Protein AF-A0A2K8NTU1-F1 (afdb_monomer_lite)

Radius of gyration: 35.93 Å; chains: 1; bounding box: 94×80×98 Å

Foldseek 3Di:
DLVVLLLLLVLVVVVVCVVPPDPPDDDDDDDDDDDDDVLAFDFDPLLLLLLVQLVVLLQCCCQVVLDASVVSVVVQQCAQSQVVSCLFVVGGDDQSHDPRHSRGGSNNSNVRFFPPVVVVVVVPDFPNGRNNRDPLDLQPQVLVVVVVLVDDPVSSRSVSSSLVLLLVDDPVVVLVSQQSLLVLLVVLVVVCVVVVVVLVVVLVVQCQQQPPDDPNVVLVLVLLCLLQCLSQFQFPALLLLLLLLLLLLLLLVQLVQDVPQDHFDQDSDNQCSLVSLLVSLQSSLVSVVDDPDPPDDSVVSPPSVCSSNSSSVSSNSSSQQSLQLLVLLLLQQLPDDDDALQALRHDPDGLLRVLLVSRVVPPPPDDGHGPNNSCCLLDNPFSTWHFVLQVLQLVCSQQQCLVPPVCLLSSSVLSSCCSNFAHNDDDPPPVPDLDDRGFTSVLSSNLSNVLNVQLVVQCVDPPQHSVNSNVVSVLCSSLSRQLVRQLSVCQSSQAASQVSNLSSLVVSLVSLVVCLVVQDPDPVCVVVSLLSVLCSVCVVLLSCLCVVQFQCQQCLNVDRGNNSCQAANQRLPRPSSLVCLVVSLVSVCVSSPPPPCSNVVSVVVSVVSVVVNVVQCQQPPPDRNHPSCQQQDQQCSNDVDPPRDPQFLVLSSRGGNNRVSNLLCVLLVRDHSDRSNPLLNSQRIARSSLVSVLVVCQSWPAQDDPPPPPPDPPDDDPVPRTGGLVSVCSVSSSCNSVQQAWDPDADPVRGTDGHPPGNCNSVCCPRNNVDPPRPDRNSVSVSSSSSVVSCSSSDCVVVVVVVSCVQSSPNPQKDKDKADFDADPVPRSATFWTKIKIKGFDQPPDDVPDDPPDGTWIKIKMWIWGDPDSNDRIYGPDIDMDTPDD

InterPro domains:
  IPR030893 MOLPALP family lipoprotein [TIGR04547] (1-881)
  IPR054816 Mollicutes-type lipoprotein signal peptide region [NF038029] (1-24)

Structure (mmCIF, N/CA/C/O backbone):
data_AF-A0A2K8NTU1-F1
#
_entry.id   AF-A0A2K8NTU1-F1
#
loop_
_atom_site.group_PDB
_atom_site.id
_atom_site.type_symbol
_atom_site.label_atom_id
_atom_site.label_alt_id
_atom_site.label_comp_id
_atom_site.label_asym_id
_atom_site.label_entity_id
_atom_site.label_seq_id
_atom_site.pdbx_PDB_ins_code
_atom_site.Cartn_x
_atom_site.Cartn_y
_atom_site.Cartn_z
_atom_site.occupancy
_atom_site.B_iso_or_equiv
_atom_site.auth_seq_id
_atom_site.auth_comp_id
_atom_site.auth_asym_id
_atom_site.auth_atom_id
_atom_site.pdbx_PDB_model_num
ATOM 1 N N . MET A 1 1 ? -1.878 6.677 20.112 1.00 32.09 1 MET A N 1
ATOM 2 C CA . MET A 1 1 ? -3.105 6.152 19.471 1.00 32.09 1 MET A CA 1
ATOM 3 C C . MET A 1 1 ? -3.594 4.862 20.111 1.00 32.09 1 MET A C 1
ATOM 5 O O . MET A 1 1 ? -4.577 4.973 20.811 1.00 32.09 1 MET A O 1
ATOM 9 N N . ARG A 1 2 ? -2.925 3.697 20.006 1.00 29.95 2 ARG A N 1
ATOM 10 C CA . ARG A 1 2 ? -3.399 2.430 20.633 1.00 29.95 2 ARG A CA 1
ATOM 11 C C . ARG A 1 2 ? -3.836 2.560 22.103 1.00 29.95 2 ARG A C 1
ATOM 13 O O . ARG A 1 2 ? -4.917 2.120 22.441 1.00 29.95 2 ARG A O 1
ATOM 20 N N . LYS A 1 3 ? -3.044 3.249 22.935 1.00 34.12 3 LYS A N 1
ATOM 21 C CA . LYS A 1 3 ? -3.353 3.490 24.360 1.00 34.12 3 LYS A CA 1
ATOM 22 C C . LYS A 1 3 ? -4.474 4.513 24.617 1.00 34.12 3 LYS A C 1
ATOM 24 O O . LYS A 1 3 ? -5.081 4.502 25.674 1.00 34.12 3 LYS A O 1
ATOM 29 N N . ILE A 1 4 ? -4.722 5.406 23.655 1.00 34.56 4 ILE A N 1
ATOM 30 C CA . ILE A 1 4 ? -5.806 6.405 23.692 1.00 34.56 4 ILE A CA 1
ATOM 31 C C . ILE A 1 4 ? -7.105 5.732 23.254 1.00 34.56 4 ILE A C 1
ATOM 33 O O . ILE A 1 4 ? -8.123 5.870 23.907 1.00 34.56 4 ILE A O 1
ATOM 37 N N . LEU A 1 5 ? -7.029 4.940 22.184 1.00 35.78 5 LEU A N 1
ATOM 38 C CA . LEU A 1 5 ? -8.111 4.122 21.658 1.00 35.78 5 LEU A CA 1
ATOM 39 C C . LEU A 1 5 ? -8.555 3.057 22.664 1.00 35.78 5 LEU A C 1
ATOM 41 O O . LEU A 1 5 ? -9.747 2.862 22.813 1.00 35.78 5 LEU A O 1
ATOM 45 N N . SER A 1 6 ? -7.639 2.442 23.418 1.00 34.84 6 SER A N 1
ATOM 46 C CA . SER A 1 6 ? -7.995 1.532 24.516 1.00 34.84 6 SER A CA 1
ATOM 47 C C . SER A 1 6 ? -8.642 2.231 25.701 1.00 34.84 6 SER A C 1
ATOM 49 O O . SER A 1 6 ? -9.519 1.659 26.337 1.00 34.84 6 SER A O 1
ATOM 51 N N . LEU A 1 7 ? -8.247 3.476 25.976 1.00 33.59 7 LEU A N 1
ATOM 52 C CA . LEU A 1 7 ? -8.907 4.288 26.990 1.00 33.59 7 LEU A CA 1
ATOM 53 C C . LEU A 1 7 ? -10.333 4.650 26.552 1.00 33.59 7 LEU A C 1
ATOM 55 O O . LEU A 1 7 ? -11.268 4.480 27.322 1.00 33.59 7 LEU A O 1
ATOM 59 N N . LEU A 1 8 ? -10.499 5.067 25.293 1.00 35.09 8 LEU A N 1
ATOM 60 C CA . LEU A 1 8 ? -11.793 5.326 24.656 1.00 35.09 8 LEU A CA 1
ATOM 61 C C . LEU A 1 8 ? -12.675 4.069 24.672 1.00 35.09 8 LEU A C 1
ATOM 63 O O . LEU A 1 8 ? -13.803 4.140 25.147 1.00 35.09 8 LEU A O 1
ATOM 67 N N . GLY A 1 9 ? -12.121 2.917 24.282 1.00 32.19 9 GLY A N 1
ATOM 68 C CA . GLY A 1 9 ? -12.727 1.583 24.366 1.00 32.19 9 GLY A CA 1
ATOM 69 C C . GLY A 1 9 ? -13.291 1.242 25.742 1.00 32.19 9 GLY A C 1
ATOM 70 O O . GLY A 1 9 ? -14.459 0.883 25.882 1.00 32.19 9 GLY A O 1
ATOM 71 N N . ALA A 1 10 ? -12.472 1.421 26.779 1.00 33.31 10 ALA A N 1
ATOM 72 C CA . ALA A 1 10 ? -12.866 1.172 28.162 1.00 33.31 10 ALA A CA 1
ATOM 73 C C . ALA A 1 10 ? -14.009 2.097 28.633 1.00 33.31 10 ALA A C 1
ATOM 75 O O . ALA A 1 10 ? -14.897 1.656 29.361 1.00 33.31 10 ALA A O 1
ATOM 76 N N . ILE A 1 11 ? -14.036 3.355 28.178 1.00 34.34 11 ILE A N 1
ATOM 77 C CA . ILE A 1 11 ? -15.075 4.338 28.540 1.00 34.34 11 ILE A CA 1
ATOM 78 C C . ILE A 1 11 ? -16.443 3.977 27.948 1.00 34.34 11 ILE A C 1
ATOM 80 O O . ILE A 1 11 ? -17.460 4.199 28.604 1.00 34.34 11 ILE A O 1
ATOM 84 N N . SER A 1 12 ? -16.513 3.399 26.742 1.00 33.50 12 SER A N 1
ATOM 85 C CA . SER A 1 12 ? -17.820 2.989 26.191 1.00 33.50 12 SER A CA 1
ATOM 86 C C . SER A 1 12 ? -18.245 1.568 26.561 1.00 33.50 12 SER A C 1
ATOM 88 O O . SER A 1 12 ? -19.438 1.273 26.590 1.00 33.50 12 SER A O 1
ATOM 90 N N . LEU A 1 13 ? -17.321 0.695 26.964 1.00 33.97 13 LEU A N 1
ATOM 91 C CA . LEU A 1 13 ? -17.703 -0.510 27.711 1.00 33.97 13 LEU A CA 1
ATOM 92 C C . LEU A 1 13 ? -18.447 -0.129 28.995 1.00 33.97 13 LEU A C 1
ATOM 94 O O . LEU A 1 13 ? -19.551 -0.616 29.231 1.00 33.97 13 LEU A O 1
ATOM 98 N N . ALA A 1 14 ? -17.912 0.838 29.746 1.00 30.52 14 ALA A N 1
ATOM 99 C CA . ALA A 1 14 ? -18.571 1.385 30.927 1.00 30.52 14 ALA A CA 1
ATOM 100 C C . ALA A 1 14 ? -19.940 2.021 30.606 1.00 30.52 14 ALA A C 1
ATOM 102 O O . ALA A 1 14 ? -20.895 1.870 31.372 1.00 30.52 14 ALA A O 1
ATOM 103 N N . SER A 1 15 ? -20.069 2.675 29.447 1.00 27.08 15 SER A N 1
ATOM 104 C CA . SER A 1 15 ? -21.318 3.297 28.994 1.00 27.08 15 SER A CA 1
ATOM 105 C C . SER A 1 15 ? -22.414 2.276 28.672 1.00 27.08 15 SER A C 1
ATOM 107 O O . SER A 1 15 ? -23.545 2.425 29.139 1.00 27.08 15 SER A O 1
ATOM 109 N N . SER A 1 16 ? -22.079 1.195 27.965 1.00 27.84 16 SER A N 1
ATOM 110 C CA . SER A 1 16 ? -23.018 0.116 27.623 1.00 27.84 16 SER A CA 1
ATOM 111 C C . SER A 1 16 ? -23.454 -0.712 28.841 1.00 27.84 16 SER A C 1
ATOM 113 O O . SER A 1 16 ? -24.605 -1.145 28.915 1.00 27.84 16 SER A O 1
ATOM 115 N N . SER A 1 17 ? -22.596 -0.839 29.860 1.00 29.58 17 SER A N 1
ATOM 116 C CA . SER A 1 17 ? -22.940 -1.516 31.118 1.00 29.58 17 SER A CA 1
ATOM 117 C C . SER A 1 17 ? -23.912 -0.742 32.024 1.00 29.58 17 SER A C 1
ATOM 119 O O . SER A 1 17 ? -24.490 -1.330 32.936 1.00 29.58 17 SER A O 1
ATOM 121 N N . THR A 1 18 ? -24.181 0.546 31.763 1.00 29.28 18 THR A N 1
ATOM 122 C CA . THR A 1 18 ? -25.162 1.318 32.560 1.00 29.28 18 THR A CA 1
ATOM 123 C C . THR A 1 18 ? -26.628 1.067 32.193 1.00 29.28 18 THR A C 1
ATOM 125 O O . THR A 1 18 ? -27.511 1.442 32.961 1.00 29.28 18 THR A O 1
ATOM 128 N N . ALA A 1 19 ? -26.913 0.343 31.104 1.00 28.61 19 ALA A N 1
ATOM 129 C CA . ALA A 1 19 ? -28.273 -0.108 30.791 1.00 28.61 19 ALA A CA 1
ATOM 130 C C . ALA A 1 19 ? -28.704 -1.371 31.574 1.00 28.61 19 ALA A C 1
ATOM 132 O O . ALA A 1 19 ? -29.871 -1.750 31.512 1.00 28.61 19 ALA A O 1
ATOM 133 N N . LEU A 1 20 ? -27.803 -2.011 32.336 1.00 27.64 20 LEU A N 1
ATOM 134 C CA . LEU A 1 20 ? -28.069 -3.280 33.037 1.00 27.64 20 LEU A CA 1
ATOM 135 C C . LEU A 1 20 ? -27.794 -3.258 34.552 1.00 27.64 20 LEU A C 1
ATOM 137 O O . LEU A 1 20 ? -27.739 -4.308 35.185 1.00 27.64 20 LEU A O 1
ATOM 141 N N . VAL A 1 21 ? -27.713 -2.075 35.174 1.00 26.28 21 VAL A N 1
ATOM 142 C CA . VAL A 1 21 ? -27.653 -1.943 36.645 1.00 26.28 21 VAL A CA 1
ATOM 143 C C . VAL A 1 21 ? -28.872 -1.185 37.178 1.00 26.28 21 VAL A C 1
ATOM 145 O O . VAL A 1 21 ? -28.759 -0.160 37.838 1.00 26.28 21 VAL A O 1
ATOM 148 N N . VAL A 1 22 ? -30.073 -1.710 36.914 1.00 27.83 22 VAL A N 1
ATOM 149 C CA . VAL A 1 22 ? -31.281 -1.401 37.704 1.00 27.83 22 VAL A CA 1
ATOM 150 C C . VAL A 1 22 ? -32.077 -2.690 37.939 1.00 27.83 22 VAL A C 1
ATOM 152 O O . VAL A 1 22 ? -33.189 -2.844 37.456 1.00 27.83 22 VAL A O 1
ATOM 155 N N . ALA A 1 23 ? -31.502 -3.645 38.675 1.00 24.56 23 ALA A N 1
ATOM 156 C CA . ALA A 1 23 ? -32.254 -4.774 39.243 1.00 24.56 23 ALA A CA 1
ATOM 157 C C . ALA A 1 23 ? -31.541 -5.429 40.445 1.00 24.56 23 ALA A C 1
ATOM 159 O O . ALA A 1 23 ? -31.508 -6.644 40.571 1.00 24.56 23 ALA A O 1
ATOM 160 N N . CYS A 1 24 ? -30.987 -4.638 41.368 1.00 26.30 24 CYS A N 1
ATOM 161 C CA . CYS A 1 24 ? -30.606 -5.129 42.702 1.00 26.30 24 CYS A CA 1
ATOM 162 C C . CYS A 1 24 ? -31.410 -4.387 43.776 1.00 26.30 24 CYS A C 1
ATOM 164 O O . CYS A 1 24 ? -30.871 -3.680 44.627 1.00 26.30 24 CYS A O 1
ATOM 166 N N . GLY A 1 25 ? -32.736 -4.520 43.717 1.00 26.02 25 GLY A N 1
ATOM 167 C CA . GLY A 1 25 ? -33.618 -4.156 44.821 1.00 26.02 25 GLY A CA 1
ATOM 168 C C . GLY A 1 25 ? -33.659 -5.297 45.833 1.00 26.02 25 GLY A C 1
ATOM 169 O O . GLY A 1 25 ? -34.132 -6.382 45.511 1.00 26.02 25 GLY A O 1
ATOM 170 N N . LYS A 1 26 ? -33.161 -5.064 47.054 1.00 29.47 26 LYS A N 1
ATOM 171 C CA . LYS A 1 26 ? -33.271 -6.019 48.170 1.00 29.47 26 LYS A CA 1
ATOM 172 C C . LYS A 1 26 ? -34.734 -6.474 48.337 1.00 29.47 26 LYS A C 1
ATOM 174 O O . LYS A 1 26 ? -35.605 -5.600 48.413 1.00 29.47 26 LYS A O 1
ATOM 179 N N . PRO A 1 27 ? -35.020 -7.783 48.457 1.00 29.55 27 PRO A N 1
ATOM 180 C CA . PRO A 1 27 ? -36.374 -8.236 48.722 1.00 29.55 27 PRO A CA 1
ATOM 181 C C . PRO A 1 27 ? -36.805 -7.746 50.107 1.00 29.55 27 PRO A C 1
ATOM 183 O O . PRO A 1 27 ? -36.098 -7.922 51.100 1.00 29.55 27 PRO A O 1
ATOM 186 N N . LYS A 1 28 ? -37.967 -7.091 50.166 1.00 30.64 28 LYS A N 1
ATOM 187 C CA . LYS A 1 28 ? -38.641 -6.777 51.425 1.00 30.64 28 LYS A CA 1
ATOM 188 C C . LYS A 1 28 ? -39.178 -8.076 52.020 1.00 30.64 28 LYS A C 1
ATOM 190 O O . LYS A 1 28 ? -40.143 -8.634 51.509 1.00 30.64 28 LYS A O 1
ATOM 195 N N . GLU A 1 29 ? -38.590 -8.514 53.126 1.00 38.84 29 GLU A N 1
ATOM 196 C CA . GLU A 1 29 ? -39.240 -9.452 54.035 1.00 38.84 29 GLU A CA 1
ATOM 197 C C . GLU A 1 29 ? -40.454 -8.780 54.676 1.00 38.84 29 GLU A C 1
ATOM 199 O O . GLU A 1 29 ? -40.296 -7.835 55.442 1.00 38.84 29 GLU A O 1
ATOM 204 N N . THR A 1 30 ? -41.652 -9.301 54.417 1.00 33.88 30 THR A N 1
ATOM 205 C CA . THR A 1 30 ? -42.750 -9.300 55.393 1.00 33.88 30 THR A CA 1
ATOM 206 C C . THR A 1 30 ? -43.807 -10.316 54.973 1.00 33.88 30 THR A C 1
ATOM 208 O O . THR A 1 30 ? -44.657 -10.001 54.147 1.00 33.88 30 THR A O 1
ATOM 211 N N . THR A 1 31 ? -43.772 -11.523 55.537 1.00 31.95 31 THR A N 1
ATOM 212 C CA . THR A 1 31 ? -44.853 -12.182 56.309 1.00 31.95 31 THR A CA 1
ATOM 213 C C . THR A 1 31 ? -44.532 -13.676 56.451 1.00 31.95 31 THR A C 1
ATOM 215 O O . THR A 1 31 ? -44.013 -14.272 55.511 1.00 31.95 31 THR A O 1
ATOM 218 N N . PRO A 1 32 ? -44.805 -14.312 57.605 1.00 40.69 32 PRO A N 1
ATOM 219 C CA . PRO A 1 32 ? -44.646 -15.753 57.730 1.00 40.69 32 PRO A CA 1
ATOM 220 C C . PRO A 1 32 ? -45.843 -16.449 57.073 1.00 40.69 32 PRO A C 1
ATOM 222 O O . PRO A 1 32 ? -46.975 -16.291 57.534 1.00 40.69 32 PRO A O 1
ATOM 225 N N . MET A 1 33 ? -45.593 -17.210 56.005 1.00 32.34 33 MET A N 1
ATOM 226 C CA . MET A 1 33 ? -46.588 -18.084 55.378 1.00 32.34 33 MET A CA 1
ATOM 227 C C . MET A 1 33 ? -46.541 -19.504 55.977 1.00 32.34 33 MET A C 1
ATOM 229 O O . MET A 1 33 ? -45.454 -20.015 56.262 1.00 32.34 33 MET A O 1
ATOM 233 N N . PRO A 1 34 ? -47.701 -20.148 56.196 1.00 39.59 34 PRO A N 1
ATOM 234 C CA . PRO A 1 34 ? -47.799 -21.515 56.699 1.00 39.59 34 PRO A CA 1
ATOM 235 C C . PRO A 1 34 ? -47.672 -22.569 55.574 1.00 39.59 34 PRO A C 1
ATOM 237 O O . PRO A 1 34 ? -48.168 -22.362 54.478 1.00 39.59 34 PRO A O 1
ATOM 240 N N . SER A 1 35 ? -47.027 -23.700 55.897 1.00 42.78 35 SER A N 1
ATOM 241 C CA . SER A 1 35 ? -47.026 -25.038 55.249 1.00 42.78 35 SER A CA 1
ATOM 242 C C . SER A 1 35 ? -47.141 -25.163 53.709 1.00 42.78 35 SER A C 1
ATOM 244 O O . SER A 1 35 ? -48.243 -25.066 53.180 1.00 42.78 35 SER A O 1
ATOM 246 N N . LYS A 1 36 ? -46.014 -25.532 53.057 1.00 48.03 36 LYS A N 1
ATOM 247 C CA . LYS A 1 36 ? -45.827 -26.071 51.678 1.00 48.03 36 LYS A CA 1
ATOM 248 C C . LYS A 1 36 ? -46.846 -25.562 50.631 1.00 48.03 36 LYS A C 1
ATOM 250 O O . LYS A 1 36 ? -47.794 -26.263 50.283 1.00 48.03 36 LYS A O 1
ATOM 255 N N . ASP A 1 37 ? -46.599 -24.367 50.091 1.00 49.38 37 ASP A N 1
ATOM 256 C CA . ASP A 1 37 ? -47.309 -23.831 48.922 1.00 49.38 37 ASP A CA 1
ATOM 257 C C . ASP A 1 37 ? -46.609 -24.309 47.635 1.00 49.38 37 ASP A C 1
ATOM 259 O O . ASP A 1 37 ? -45.536 -23.828 47.272 1.00 49.38 37 ASP A O 1
ATOM 263 N N . TRP A 1 38 ? -47.211 -25.272 46.934 1.00 49.12 38 TRP A N 1
ATOM 264 C CA . TRP A 1 38 ? -46.707 -25.819 45.661 1.00 49.12 38 TRP A CA 1
ATOM 265 C C . TRP A 1 38 ? -46.646 -24.779 44.525 1.00 49.12 38 TRP A C 1
ATOM 267 O O . TRP A 1 38 ? -46.008 -25.016 43.508 1.00 49.12 38 TRP A O 1
ATOM 277 N N . ALA A 1 39 ? -47.264 -23.608 44.710 1.00 46.56 39 ALA A N 1
ATOM 278 C CA . ALA A 1 39 ? -47.237 -22.483 43.774 1.00 46.56 39 ALA A CA 1
ATOM 279 C C . ALA A 1 39 ? -45.883 -21.737 43.711 1.00 46.56 39 ALA A C 1
ATOM 281 O O . ALA A 1 39 ? -45.738 -20.797 42.931 1.00 46.56 39 ALA A O 1
ATOM 282 N N . LEU A 1 40 ? -44.904 -22.121 44.539 1.00 54.16 40 LEU A N 1
ATOM 283 C CA . LEU A 1 40 ? -43.583 -21.485 44.626 1.00 54.16 40 LEU A CA 1
ATOM 284 C C . LEU A 1 40 ? -42.449 -22.329 44.015 1.00 54.16 40 LEU A C 1
ATOM 286 O O . LEU A 1 40 ? -41.287 -21.955 44.159 1.00 54.16 40 LEU A O 1
ATOM 290 N N . ILE A 1 41 ? -42.754 -23.461 43.366 1.00 65.12 41 ILE A N 1
ATOM 291 C CA . ILE A 1 41 ? -41.740 -24.413 42.891 1.00 65.12 41 ILE A CA 1
ATOM 292 C C . ILE A 1 41 ? -41.874 -24.670 41.383 1.00 65.12 41 ILE A C 1
ATOM 294 O O . ILE A 1 41 ? -42.966 -24.931 40.888 1.00 65.12 41 ILE A O 1
ATOM 298 N N . ASN A 1 42 ? -40.750 -24.632 40.659 1.00 71.19 42 ASN A N 1
ATOM 299 C CA . ASN A 1 42 ? -40.674 -24.940 39.226 1.00 71.19 42 ASN A CA 1
ATOM 300 C C . ASN A 1 42 ? -40.800 -26.458 39.010 1.00 71.19 42 ASN A C 1
ATOM 302 O O . ASN A 1 42 ? -39.870 -27.211 39.333 1.00 71.19 42 ASN A O 1
ATOM 306 N N . ASN A 1 43 ? -41.950 -26.921 38.513 1.00 77.50 43 ASN A N 1
ATOM 307 C CA . ASN A 1 43 ? -42.229 -28.354 38.365 1.00 77.50 43 ASN A CA 1
ATOM 308 C C . ASN A 1 43 ? -43.095 -28.724 37.143 1.00 77.50 43 ASN A C 1
ATOM 310 O O . ASN A 1 43 ? -43.598 -29.842 37.059 1.00 77.50 43 ASN A O 1
ATOM 314 N N . SER A 1 44 ? -43.275 -27.808 36.194 1.00 86.12 44 SER A N 1
ATOM 315 C CA . SER A 1 44 ? -43.901 -28.100 34.908 1.00 86.12 44 SER A CA 1
ATOM 316 C C . SER A 1 44 ? -42.948 -28.886 34.017 1.00 86.12 44 SER A C 1
ATOM 318 O O . SER A 1 44 ? -41.855 -28.424 33.671 1.00 86.12 44 SER A O 1
ATOM 320 N N . GLN A 1 45 ? -43.396 -30.068 33.598 1.00 85.38 45 GLN A N 1
ATOM 321 C CA . GLN A 1 45 ? -42.676 -30.879 32.626 1.00 85.38 45 GLN A CA 1
ATOM 322 C C . GLN A 1 45 ? -42.543 -30.144 31.284 1.00 85.38 45 GLN A C 1
ATOM 324 O O . GLN A 1 45 ? -41.474 -30.183 30.683 1.00 85.38 45 GLN A O 1
ATOM 329 N N . ALA A 1 46 ? -43.576 -29.400 30.867 1.00 86.69 46 ALA A N 1
ATOM 330 C CA . ALA A 1 46 ? -43.560 -28.666 29.606 1.00 86.69 46 ALA A CA 1
ATOM 331 C C . ALA A 1 46 ? -42.522 -27.532 29.599 1.00 86.69 46 ALA A C 1
ATOM 333 O O . ALA A 1 46 ? -41.719 -27.377 28.676 1.00 86.69 46 ALA A O 1
ATOM 334 N N . ASN A 1 47 ? -42.478 -26.749 30.680 1.00 88.88 47 ASN A N 1
ATOM 335 C CA . ASN A 1 47 ? -41.491 -25.680 30.826 1.00 88.88 47 ASN A CA 1
ATOM 336 C C . ASN A 1 47 ? -40.063 -26.236 30.956 1.00 88.88 47 ASN A C 1
ATOM 338 O O . ASN A 1 47 ? -39.128 -25.675 30.379 1.00 88.88 47 ASN A O 1
ATOM 342 N N . MET A 1 48 ? -39.898 -27.368 31.648 1.00 88.38 48 MET A N 1
ATOM 343 C CA . MET A 1 48 ? -38.623 -28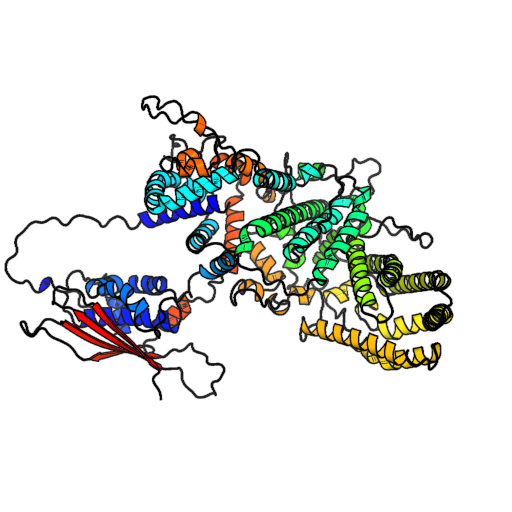.076 31.769 1.00 88.38 48 MET A CA 1
ATOM 344 C C . MET A 1 48 ? -38.113 -28.573 30.409 1.00 88.38 48 MET A C 1
ATOM 346 O O . MET A 1 48 ? -36.986 -28.241 30.033 1.00 88.38 48 MET A O 1
ATOM 350 N N . HIS A 1 49 ? -38.937 -29.312 29.658 1.00 90.94 49 HIS A N 1
ATOM 351 C CA . HIS A 1 49 ? -38.640 -29.779 28.301 1.00 90.94 49 HIS A CA 1
ATOM 352 C C . HIS A 1 49 ? -38.305 -28.612 27.363 1.00 90.94 49 HIS A C 1
ATOM 354 O O . HIS A 1 49 ? -37.339 -28.688 26.595 1.00 90.94 49 HIS A O 1
ATOM 360 N N . GLY A 1 50 ? -39.056 -27.509 27.455 1.00 87.25 50 GLY A N 1
ATOM 361 C CA . GLY A 1 50 ? -38.776 -26.263 26.746 1.00 87.25 50 GLY A CA 1
ATOM 362 C C . GLY A 1 50 ? -37.379 -25.722 27.056 1.00 87.25 50 GLY A C 1
ATOM 363 O O . GLY A 1 50 ? -36.568 -25.554 26.142 1.00 87.25 50 GLY A O 1
ATOM 364 N N . GLY A 1 51 ? -37.068 -25.506 28.336 1.00 87.94 51 GLY A N 1
ATOM 365 C CA . GLY A 1 51 ? -35.778 -24.973 28.779 1.00 87.94 51 GLY A CA 1
ATOM 366 C C . GLY A 1 51 ? -34.589 -25.823 28.317 1.00 87.94 51 GLY A C 1
ATOM 367 O O . GLY A 1 51 ? -33.675 -25.307 27.669 1.00 87.94 51 GLY A O 1
ATOM 368 N N . ILE A 1 52 ? -34.617 -27.139 28.559 1.00 89.38 52 ILE A N 1
ATOM 369 C CA . ILE A 1 52 ? -33.491 -28.013 28.189 1.00 89.38 52 ILE A CA 1
ATOM 370 C C . ILE A 1 52 ? -33.336 -28.173 26.676 1.00 89.38 52 ILE A C 1
ATOM 372 O O . ILE A 1 52 ? -32.210 -28.187 26.181 1.00 89.38 52 ILE A O 1
ATOM 376 N N . SER A 1 53 ? -34.433 -28.233 25.912 1.00 88.62 53 SER A N 1
ATOM 377 C CA . SER A 1 53 ? -34.365 -28.320 24.445 1.00 88.62 53 SER A CA 1
ATOM 378 C C . SER A 1 53 ? -33.688 -27.095 23.841 1.00 88.62 53 SER A C 1
ATOM 380 O O . SER A 1 53 ? -32.930 -27.204 22.875 1.00 88.62 53 SER A O 1
ATOM 382 N N . HIS A 1 54 ? -33.930 -25.921 24.423 1.00 86.56 54 HIS A N 1
ATOM 383 C CA . HIS A 1 54 ? -33.305 -24.679 23.995 1.00 86.56 54 HIS A CA 1
ATOM 384 C C . HIS A 1 54 ? -31.826 -24.601 24.374 1.00 86.56 54 HIS A C 1
ATOM 386 O O . HIS A 1 54 ? -31.020 -24.245 23.512 1.00 86.56 54 HIS A O 1
ATOM 392 N N . ILE A 1 55 ? -31.450 -25.013 25.589 1.00 87.38 55 ILE A N 1
ATOM 393 C CA . ILE A 1 55 ? -30.040 -25.162 25.984 1.00 87.38 55 ILE A CA 1
ATOM 394 C C . ILE A 1 55 ? -29.321 -26.149 25.045 1.00 87.38 55 ILE A C 1
ATOM 396 O O . ILE A 1 55 ? -28.240 -25.855 24.534 1.00 87.38 55 ILE A O 1
ATOM 400 N N . ALA A 1 56 ? -29.950 -27.284 24.726 1.00 88.06 56 ALA A N 1
ATOM 401 C CA . ALA A 1 56 ? -29.402 -28.273 23.804 1.00 88.06 56 ALA A CA 1
ATOM 402 C C . ALA A 1 56 ? -29.215 -27.713 22.385 1.00 88.06 56 ALA A C 1
ATOM 404 O O . ALA A 1 56 ? -28.157 -27.913 21.788 1.00 88.06 56 ALA A O 1
ATOM 405 N N . LYS A 1 57 ? -30.189 -26.957 21.854 1.00 86.81 57 LYS A N 1
ATOM 406 C CA . LYS A 1 57 ? -30.032 -26.252 20.569 1.00 86.81 57 LYS A CA 1
ATOM 407 C C . LYS A 1 57 ? -28.832 -25.307 20.585 1.00 86.81 57 LYS A C 1
ATOM 409 O O . LYS A 1 57 ? -28.080 -25.305 19.616 1.00 86.81 57 LYS A O 1
ATOM 414 N N . GLN A 1 58 ? -28.627 -24.537 21.658 1.00 83.38 58 GLN A N 1
ATOM 415 C CA . GLN A 1 58 ? -27.469 -23.636 21.759 1.00 83.38 58 GLN A CA 1
ATOM 416 C C . GLN A 1 58 ? -26.157 -24.423 21.645 1.00 83.38 58 GLN A C 1
ATOM 418 O O . GLN A 1 58 ? -25.288 -24.066 20.855 1.00 83.38 58 GLN A O 1
ATOM 423 N N . ILE A 1 59 ? -26.041 -25.520 22.402 1.00 85.44 59 ILE A N 1
ATOM 424 C CA . ILE A 1 59 ? -24.818 -26.336 22.503 1.00 85.44 59 ILE A CA 1
ATOM 425 C C . ILE A 1 59 ? -24.504 -27.004 21.172 1.00 85.44 59 ILE A C 1
ATOM 427 O O . ILE A 1 59 ? -23.370 -26.956 20.704 1.00 85.44 59 ILE A O 1
ATOM 431 N N . ILE A 1 60 ? -25.519 -27.589 20.539 1.00 85.81 60 ILE A N 1
ATOM 432 C CA . ILE A 1 60 ? -25.377 -28.276 19.255 1.00 85.81 60 ILE A CA 1
ATOM 433 C C . ILE A 1 60 ? -24.983 -27.288 18.159 1.00 85.81 60 ILE A C 1
ATOM 435 O O . ILE A 1 60 ? -24.111 -27.599 17.353 1.00 85.81 60 ILE A O 1
ATOM 439 N N . LEU A 1 61 ? -25.585 -26.096 18.126 1.00 80.44 61 LEU A N 1
ATOM 440 C CA . LEU A 1 61 ? -25.252 -25.085 17.123 1.00 80.44 61 LEU A CA 1
ATOM 441 C C . LEU A 1 61 ? -23.839 -24.528 17.323 1.00 80.44 61 LEU A C 1
ATOM 443 O O . LEU A 1 61 ? -23.096 -24.425 16.349 1.00 80.44 61 LEU A O 1
ATOM 447 N N . ALA A 1 62 ? -23.443 -24.231 18.564 1.00 77.75 62 ALA A N 1
ATOM 448 C CA . ALA A 1 62 ? -22.080 -23.805 18.879 1.00 77.75 62 ALA A CA 1
ATOM 449 C C . ALA A 1 62 ? -21.047 -24.870 18.467 1.00 77.75 62 ALA A C 1
ATOM 451 O O . ALA A 1 62 ? -20.091 -24.552 17.768 1.00 77.75 62 ALA A O 1
ATOM 452 N N . ASP A 1 63 ? -21.295 -26.142 18.786 1.00 82.56 63 ASP A N 1
ATOM 453 C CA . ASP A 1 63 ? -20.406 -27.259 18.448 1.00 82.56 63 ASP A CA 1
ATOM 454 C C . ASP A 1 63 ? -20.318 -27.552 16.943 1.00 82.56 63 ASP A C 1
ATOM 456 O O . ASP A 1 63 ? -19.226 -27.682 16.386 1.00 82.56 63 ASP A O 1
ATOM 460 N N . GLN A 1 64 ? -21.458 -27.657 16.262 1.00 80.44 64 GLN A N 1
ATOM 461 C CA . GLN A 1 64 ? -21.513 -28.095 14.863 1.00 80.44 64 GLN A CA 1
ATOM 462 C C . GLN A 1 64 ? -21.086 -27.012 13.878 1.00 80.44 64 GLN A C 1
ATOM 464 O O . GLN A 1 64 ? -20.510 -27.324 12.834 1.00 80.44 64 GLN A O 1
ATOM 469 N N . TYR A 1 65 ? -21.337 -25.749 14.219 1.00 72.69 65 TYR A N 1
ATOM 470 C CA . TYR A 1 65 ? -20.994 -24.607 13.380 1.00 72.69 65 TYR A CA 1
ATOM 471 C C . TYR A 1 65 ? -19.771 -23.838 13.879 1.00 72.69 65 TYR A C 1
ATOM 473 O O . TYR A 1 65 ? -19.344 -22.909 13.198 1.00 72.69 65 TYR A O 1
ATOM 481 N N . GLN A 1 66 ? -19.183 -24.234 15.017 1.00 69.88 66 GLN A N 1
ATOM 482 C CA . GLN A 1 66 ? -18.090 -23.520 15.690 1.00 69.88 66 GLN A CA 1
ATOM 483 C C . GLN A 1 66 ? -18.429 -22.042 15.934 1.00 69.88 66 GLN A C 1
ATOM 485 O O . GLN A 1 66 ? -17.564 -21.173 15.796 1.00 69.88 66 GLN A O 1
ATOM 490 N N . LEU A 1 67 ? -19.697 -21.758 16.247 1.00 67.62 67 LEU A N 1
ATOM 491 C CA . LEU A 1 67 ? -20.187 -20.411 16.541 1.00 67.62 67 LEU A CA 1
ATOM 492 C C . LEU A 1 67 ? -19.785 -19.987 17.950 1.00 67.62 67 LEU A C 1
ATOM 494 O O . LEU A 1 67 ? -19.693 -20.823 18.849 1.00 67.62 67 LEU A O 1
ATOM 498 N N . ASP A 1 68 ? -19.617 -18.681 18.141 1.00 68.69 68 ASP A N 1
ATOM 499 C CA . ASP A 1 68 ? -19.469 -18.114 19.477 1.00 68.69 68 ASP A CA 1
ATOM 500 C C . ASP A 1 68 ? -20.712 -18.389 20.335 1.00 68.69 68 ASP A C 1
ATOM 502 O O . ASP A 1 68 ? -21.855 -18.086 19.968 1.00 68.69 68 ASP A O 1
ATOM 506 N N . TRP A 1 69 ? -20.467 -18.973 21.507 1.00 70.31 69 TRP A N 1
ATOM 507 C CA . TRP A 1 69 ? -21.507 -19.370 22.448 1.00 70.31 69 TRP A CA 1
ATOM 508 C C . TRP A 1 69 ? -22.358 -18.184 22.921 1.00 70.31 69 TRP A C 1
ATOM 510 O O . TRP A 1 69 ? -23.579 -18.308 23.046 1.00 70.31 69 TRP A O 1
ATOM 520 N N . ASN A 1 70 ? -21.740 -17.025 23.167 1.00 67.06 70 ASN A N 1
ATOM 521 C CA . ASN A 1 70 ? -22.445 -15.857 23.687 1.00 67.06 70 ASN A CA 1
ATOM 522 C C . ASN A 1 70 ? -23.389 -15.262 22.639 1.00 67.06 70 ASN A C 1
ATOM 524 O O . ASN A 1 70 ? -24.487 -14.824 22.990 1.00 67.06 70 ASN A O 1
ATOM 528 N N . LEU A 1 71 ? -23.008 -15.293 21.362 1.00 65.69 71 LEU A N 1
ATOM 529 C CA . LEU A 1 71 ? -23.863 -14.877 20.252 1.00 65.69 71 LEU A CA 1
ATOM 530 C C . LEU A 1 71 ? -25.100 -15.775 20.125 1.00 65.69 71 LEU A C 1
ATOM 532 O O . LEU A 1 71 ? -26.228 -15.274 20.070 1.00 65.69 71 LEU A O 1
ATOM 536 N N . VAL A 1 72 ? -24.903 -17.096 20.148 1.00 69.19 72 VAL A N 1
ATOM 537 C CA . VAL A 1 72 ? -25.995 -18.084 20.085 1.00 69.19 72 VAL A CA 1
ATOM 538 C C . VAL A 1 72 ? -26.932 -17.945 21.290 1.00 69.19 72 VAL A C 1
ATOM 540 O O . VAL A 1 72 ? -28.159 -17.968 21.140 1.00 69.19 72 VAL A O 1
ATOM 543 N N . LYS A 1 73 ? -26.361 -17.745 22.482 1.00 74.44 73 LYS A N 1
ATOM 544 C CA . LYS A 1 73 ? -27.108 -17.519 23.721 1.00 74.44 73 LYS A CA 1
ATOM 545 C C . LYS A 1 73 ? -27.935 -16.235 23.657 1.00 74.44 73 LYS A C 1
ATOM 547 O O . LYS A 1 73 ? -29.142 -16.292 23.864 1.00 74.44 73 LYS A O 1
ATOM 552 N N . LYS A 1 74 ? -27.322 -15.100 23.304 1.00 69.56 74 LYS A N 1
ATOM 553 C CA . LYS A 1 74 ? -27.997 -13.793 23.225 1.00 69.56 74 LYS A CA 1
ATOM 554 C C . LYS A 1 74 ? -29.180 -13.819 22.263 1.00 69.56 74 LYS A C 1
ATOM 556 O O . LYS A 1 74 ? -30.217 -13.245 22.574 1.00 69.56 74 LYS A O 1
ATOM 561 N N . HIS A 1 75 ? -29.047 -14.490 21.116 1.00 71.25 75 HIS A N 1
ATOM 562 C CA . HIS A 1 75 ? -30.179 -14.651 20.208 1.00 71.25 75 HIS A CA 1
ATOM 563 C C . HIS A 1 75 ? -31.336 -15.400 20.880 1.00 71.25 75 HIS A C 1
ATOM 565 O O . HIS A 1 75 ? -32.464 -14.910 20.892 1.00 71.25 75 HIS A O 1
ATOM 571 N N . ASN A 1 76 ? -31.054 -16.553 21.489 1.00 71.56 76 ASN A N 1
ATOM 572 C CA . ASN A 1 76 ? -32.079 -17.341 22.170 1.00 71.56 76 ASN A CA 1
ATOM 573 C C . ASN A 1 76 ? -32.738 -16.602 23.331 1.00 71.56 76 ASN A C 1
ATOM 575 O O . ASN A 1 76 ? -33.957 -16.660 23.458 1.00 71.56 76 ASN A O 1
ATOM 579 N N . ASP A 1 77 ? -31.964 -15.867 24.122 1.00 73.81 77 ASP A N 1
ATOM 580 C CA . ASP A 1 77 ? -32.459 -15.135 25.289 1.00 73.81 77 ASP A CA 1
ATOM 581 C C . ASP A 1 77 ? -33.415 -13.988 24.907 1.00 73.81 77 ASP A C 1
ATOM 583 O O . ASP A 1 77 ? -34.123 -13.468 25.760 1.00 73.81 77 ASP A O 1
ATOM 587 N N . THR A 1 78 ? -33.486 -13.613 23.624 1.00 72.06 78 THR A N 1
ATOM 588 C CA . THR A 1 78 ? -34.410 -12.579 23.115 1.00 72.06 78 THR A CA 1
ATOM 589 C C . THR A 1 78 ? -35.700 -13.124 22.501 1.00 72.06 78 THR A C 1
ATOM 591 O O . THR A 1 78 ? -36.605 -12.348 22.198 1.00 72.06 78 THR A O 1
ATOM 594 N N . LEU A 1 79 ? -35.820 -14.444 22.322 1.00 80.50 79 LEU A N 1
ATOM 595 C CA . LEU A 1 79 ? -37.019 -15.069 21.762 1.00 80.50 79 LEU A CA 1
ATOM 596 C C . LEU A 1 79 ? -38.101 -15.252 22.833 1.00 80.50 79 LEU A C 1
ATOM 598 O O . LEU A 1 79 ? -37.822 -15.717 23.938 1.00 80.50 79 LEU A O 1
ATOM 602 N N . THR A 1 80 ? -39.357 -14.961 22.490 1.00 87.38 80 THR A N 1
ATOM 603 C CA . THR A 1 80 ? -40.510 -15.156 23.383 1.00 87.38 80 THR A CA 1
ATOM 604 C C . THR A 1 80 ? -40.835 -16.642 23.547 1.00 87.38 80 THR A C 1
ATOM 606 O O . THR A 1 80 ? -41.089 -17.343 22.559 1.00 87.38 80 THR A O 1
ATOM 609 N N . ALA A 1 81 ? -40.890 -17.138 24.787 1.00 84.81 81 ALA A N 1
ATOM 610 C CA . ALA A 1 81 ? -41.083 -18.562 25.065 1.00 84.81 81 ALA A CA 1
ATOM 611 C C . ALA A 1 81 ? -42.439 -19.085 24.562 1.00 84.81 81 ALA A C 1
ATOM 613 O O . ALA A 1 81 ? -42.498 -20.136 23.919 1.00 84.81 81 ALA A O 1
ATOM 614 N N . LYS A 1 82 ? -43.505 -18.291 24.738 1.00 86.75 82 LYS A N 1
ATOM 615 C CA . LYS A 1 82 ? -44.873 -18.597 24.283 1.00 86.75 82 LYS A CA 1
ATOM 616 C C . LYS A 1 82 ? -44.961 -18.883 22.780 1.00 86.75 82 LYS A C 1
ATOM 618 O O . LYS A 1 82 ? -45.722 -19.747 22.357 1.00 86.75 82 LYS A O 1
ATOM 623 N N . GLU A 1 83 ? -44.185 -18.170 21.967 1.00 84.25 83 GLU A N 1
ATOM 624 C CA . GLU A 1 83 ? -44.190 -18.346 20.510 1.00 84.25 83 GLU A CA 1
ATOM 625 C C . GLU A 1 83 ? -43.237 -19.445 20.034 1.00 84.25 83 GLU A C 1
ATOM 627 O O . GLU A 1 83 ? -43.425 -20.011 18.951 1.00 84.25 83 GLU A O 1
ATOM 632 N N . THR A 1 84 ? -42.201 -19.722 20.823 1.00 82.31 84 THR A N 1
ATOM 633 C CA . THR A 1 84 ? -41.045 -20.511 20.395 1.00 82.31 84 THR A CA 1
ATOM 634 C C . THR A 1 84 ? -41.162 -21.980 20.815 1.00 82.31 84 THR A C 1
ATOM 636 O O . THR A 1 84 ? -40.865 -22.860 20.001 1.00 82.31 84 THR A O 1
ATOM 639 N N . MET A 1 85 ? -41.674 -22.273 22.018 1.00 85.06 85 MET A N 1
ATOM 640 C CA . MET A 1 85 ? -41.855 -23.650 22.509 1.00 85.06 85 MET A CA 1
ATOM 641 C C . MET A 1 85 ? -42.769 -24.503 21.606 1.00 85.06 85 MET A C 1
ATOM 643 O O . MET A 1 85 ? -42.337 -25.592 21.207 1.00 85.06 85 MET A O 1
ATOM 647 N N . PRO A 1 86 ? -43.946 -24.018 21.142 1.00 83.19 86 PRO A N 1
ATOM 648 C CA . PRO A 1 86 ? -44.827 -24.834 20.300 1.00 83.19 86 PRO A CA 1
ATOM 649 C C . PRO A 1 86 ? -44.213 -25.153 18.932 1.00 83.19 86 PRO A C 1
ATOM 651 O O . PRO A 1 86 ? -44.500 -26.185 18.325 1.00 83.19 86 PRO A O 1
ATOM 654 N N . LYS A 1 87 ? -43.346 -24.266 18.425 1.00 76.94 87 LYS A N 1
ATOM 655 C CA . LYS A 1 87 ? -42.673 -24.441 17.131 1.00 76.94 87 LYS A CA 1
ATOM 656 C C . LYS A 1 87 ? -41.520 -25.439 17.214 1.00 76.94 87 LYS A C 1
ATOM 658 O O . LYS A 1 87 ? -41.321 -26.186 16.258 1.00 76.94 87 LYS A O 1
ATOM 663 N N . ASN A 1 88 ? -40.793 -25.449 18.333 1.00 73.81 88 ASN A N 1
ATOM 664 C CA . ASN A 1 88 ? -39.529 -26.172 18.475 1.00 73.81 88 ASN A CA 1
ATOM 665 C C . ASN A 1 88 ? -39.636 -27.510 19.208 1.00 73.81 88 ASN A C 1
ATOM 667 O O . ASN A 1 88 ? -38.936 -28.443 18.826 1.00 73.81 88 ASN A O 1
ATOM 671 N N . VAL A 1 89 ? -40.474 -27.596 20.242 1.00 78.00 89 VAL A N 1
ATOM 672 C CA . VAL A 1 89 ? -40.581 -28.772 21.130 1.00 78.00 89 VAL A CA 1
ATOM 673 C C . VAL A 1 89 ? -41.996 -29.367 21.105 1.00 78.00 89 VAL A C 1
ATOM 675 O O . VAL A 1 89 ? -42.214 -30.463 21.600 1.00 78.00 89 VAL A O 1
ATOM 678 N N . ASN A 1 90 ? -42.944 -28.696 20.432 1.00 81.88 90 ASN A N 1
ATOM 679 C CA . ASN A 1 90 ? -44.355 -29.092 20.337 1.00 81.88 90 ASN A CA 1
ATOM 680 C C . ASN A 1 90 ? -45.077 -29.108 21.699 1.00 81.88 90 ASN A C 1
ATOM 682 O O . ASN A 1 90 ? -45.961 -29.930 21.933 1.00 81.88 90 ASN A O 1
ATOM 686 N N . GLU A 1 91 ? -44.710 -28.167 22.569 1.00 84.31 91 GLU A N 1
ATOM 687 C CA . GLU A 1 91 ? -45.298 -27.966 23.894 1.00 84.31 91 GLU A CA 1
ATOM 688 C C . GLU A 1 91 ? -45.645 -26.491 24.115 1.00 84.31 91 GLU A C 1
ATOM 690 O O . GLU A 1 91 ? -45.053 -25.601 23.498 1.00 84.31 91 GLU A O 1
ATOM 695 N N . GLU A 1 92 ? -46.632 -26.227 24.970 1.00 88.19 92 GLU A N 1
ATOM 696 C CA . GLU A 1 92 ? -47.081 -24.873 25.299 1.00 88.19 92 GLU A CA 1
ATOM 697 C C . GLU A 1 92 ? -46.414 -24.377 26.586 1.00 88.19 92 GLU A C 1
ATOM 699 O O . GLU A 1 92 ? -46.193 -25.148 27.516 1.00 88.19 92 GLU A O 1
ATOM 704 N N . LEU A 1 93 ? -46.108 -23.077 26.642 1.00 85.56 93 LEU A N 1
ATOM 705 C CA . LEU A 1 93 ? -45.586 -22.440 27.851 1.00 85.56 93 LEU A CA 1
ATOM 706 C C . LEU A 1 93 ? -46.656 -22.455 28.951 1.00 85.56 93 LEU A C 1
ATOM 708 O O . LEU A 1 93 ? -47.723 -21.852 28.798 1.00 85.56 93 LEU A O 1
ATOM 712 N N . GLU A 1 94 ? -46.346 -23.063 30.091 1.00 84.19 94 GLU A N 1
ATOM 713 C CA . GLU A 1 94 ? -47.221 -23.051 31.258 1.00 84.19 94 GLU A CA 1
ATOM 714 C C . GLU A 1 94 ? -46.969 -21.794 32.099 1.00 84.19 94 GLU A C 1
ATOM 716 O O . GLU A 1 94 ? -46.085 -21.736 32.948 1.00 84.19 94 GLU A O 1
ATOM 721 N N . THR A 1 95 ? -47.790 -20.768 31.884 1.00 77.69 95 THR A N 1
ATOM 722 C CA . THR A 1 95 ? -47.668 -19.440 32.521 1.00 77.69 95 THR A CA 1
ATOM 723 C C . THR A 1 95 ? -48.152 -19.375 33.971 1.00 77.69 95 THR A C 1
ATOM 725 O O . THR A 1 95 ? -48.202 -18.299 34.562 1.00 77.69 95 THR A O 1
ATOM 728 N N . LYS A 1 96 ? -48.562 -20.510 34.546 1.00 72.62 96 LYS A N 1
ATOM 729 C CA . LYS A 1 96 ? -48.967 -20.612 35.958 1.00 72.62 96 LYS A CA 1
ATOM 730 C C . LYS A 1 96 ? -47.799 -20.943 36.888 1.00 72.62 96 LYS A C 1
ATOM 732 O O . LYS A 1 96 ? -47.992 -20.926 38.101 1.00 72.62 96 LYS A O 1
ATOM 737 N N . ASP A 1 97 ? -46.631 -21.232 36.325 1.00 72.88 97 ASP A N 1
ATOM 738 C CA . ASP A 1 97 ? -45.405 -21.477 37.072 1.00 72.88 97 ASP A CA 1
ATOM 739 C C . ASP A 1 97 ? -44.786 -20.197 37.634 1.00 72.88 97 ASP A C 1
ATOM 741 O O . ASP A 1 97 ? -44.979 -19.089 37.127 1.00 72.88 97 ASP A O 1
ATOM 745 N N . PHE A 1 98 ? -44.001 -20.369 38.696 1.00 69.81 98 PHE A N 1
ATOM 746 C CA . PHE A 1 98 ? -43.361 -19.276 39.411 1.00 69.81 98 PHE A CA 1
ATOM 747 C C . PHE A 1 98 ? -42.437 -18.451 38.495 1.00 69.81 98 PHE A C 1
ATOM 749 O O . PHE A 1 98 ? -41.553 -18.989 37.832 1.00 69.81 98 PHE A O 1
ATOM 756 N N . ASN A 1 99 ? -42.631 -17.126 38.495 1.00 72.19 99 ASN A N 1
ATOM 757 C CA . ASN A 1 99 ? -41.871 -16.139 37.711 1.00 72.19 99 ASN A CA 1
ATOM 758 C C . ASN A 1 99 ? -41.899 -16.313 36.178 1.00 72.19 99 ASN A C 1
ATOM 760 O O . ASN A 1 99 ? -41.086 -15.696 35.489 1.00 72.19 99 ASN A O 1
ATOM 764 N N . LEU A 1 100 ? -42.852 -17.073 35.628 1.00 80.62 100 LEU A N 1
ATOM 765 C CA . LEU A 1 100 ? -43.081 -17.145 34.184 1.00 80.62 100 LEU A CA 1
ATOM 766 C C . LEU A 1 100 ? -44.379 -16.433 33.797 1.00 80.62 100 LEU A C 1
ATOM 768 O O . LEU A 1 100 ? -45.395 -16.510 34.482 1.00 80.62 100 LEU A O 1
ATOM 772 N N . SER A 1 101 ? -44.344 -15.715 32.681 1.00 83.25 101 SER A N 1
ATOM 773 C CA . SER A 1 101 ? -45.485 -15.000 32.112 1.00 83.25 101 SER A CA 1
ATOM 774 C C . SER A 1 101 ? -45.525 -15.182 30.597 1.00 83.25 101 SER A C 1
ATOM 776 O O . SER A 1 101 ? -44.613 -15.749 30.001 1.00 83.25 101 SER A O 1
ATOM 778 N N . GLU A 1 102 ? -46.571 -14.678 29.946 1.00 81.88 102 GLU A N 1
ATOM 779 C CA . GLU A 1 102 ? -46.665 -14.724 28.482 1.00 81.88 102 GLU A CA 1
ATOM 780 C C . GLU A 1 102 ? -45.537 -13.961 27.766 1.00 81.88 102 GLU A C 1
ATOM 782 O O . GLU A 1 102 ? -45.229 -14.285 26.620 1.00 81.88 102 GLU A O 1
ATOM 787 N N . GLU A 1 103 ? -44.927 -12.980 28.438 1.00 81.81 103 GLU A N 1
ATOM 788 C CA . GLU A 1 103 ? -43.822 -12.162 27.920 1.00 81.81 103 GLU A CA 1
ATOM 789 C C . GLU A 1 103 ? -42.442 -12.758 28.229 1.00 81.81 103 GLU A C 1
ATOM 791 O O . GLU A 1 103 ? -41.435 -12.239 27.750 1.00 81.81 103 GLU A O 1
ATOM 796 N N . SER A 1 104 ? -42.376 -13.846 29.006 1.00 84.62 104 SER A N 1
ATOM 797 C CA . SER A 1 104 ? -41.106 -14.469 29.373 1.00 84.62 104 SER A CA 1
ATOM 798 C C . SER A 1 104 ? -40.331 -14.915 28.137 1.00 84.62 104 SER A C 1
ATOM 800 O O . SER A 1 104 ? -40.868 -15.541 27.212 1.00 84.62 104 SER A O 1
ATOM 802 N N . SER A 1 105 ? -39.040 -14.605 28.136 1.00 86.00 105 SER A N 1
ATOM 803 C CA . SER A 1 105 ? -38.113 -15.071 27.117 1.00 86.00 105 SER A CA 1
ATOM 804 C C . SER A 1 105 ? -37.727 -16.536 27.342 1.00 86.00 105 SER A C 1
ATOM 806 O O . SER A 1 105 ? -37.911 -17.106 28.421 1.00 86.00 105 SER A O 1
ATOM 808 N N . ILE A 1 106 ? -37.138 -17.161 26.325 1.00 81.94 106 ILE A N 1
ATOM 809 C CA . ILE A 1 106 ? -36.477 -18.465 26.470 1.00 81.94 106 ILE A CA 1
ATOM 810 C C . ILE A 1 106 ? -35.317 -18.398 27.477 1.00 81.94 106 ILE A C 1
ATOM 812 O O . ILE A 1 106 ? -35.049 -19.389 28.162 1.00 81.94 106 ILE A O 1
ATOM 816 N N . GLY A 1 107 ? -34.658 -17.242 27.604 1.00 79.62 107 GLY A N 1
ATOM 817 C CA . GLY A 1 107 ? -33.622 -17.012 28.610 1.00 79.62 107 GLY A CA 1
ATOM 818 C C . GLY A 1 107 ? -34.188 -17.064 30.030 1.00 79.62 107 GLY A C 1
ATOM 819 O O . GLY A 1 107 ? -33.632 -17.750 30.887 1.00 79.62 107 GLY A O 1
ATOM 820 N N . ASP A 1 108 ? -35.332 -16.417 30.264 1.00 83.44 108 ASP A N 1
ATOM 821 C CA . ASP A 1 108 ? -36.033 -16.457 31.554 1.00 83.44 108 ASP A CA 1
ATOM 822 C C . ASP A 1 108 ? -36.452 -17.888 31.903 1.00 83.44 108 ASP A C 1
ATOM 824 O O . ASP A 1 108 ? -36.160 -18.364 32.997 1.00 83.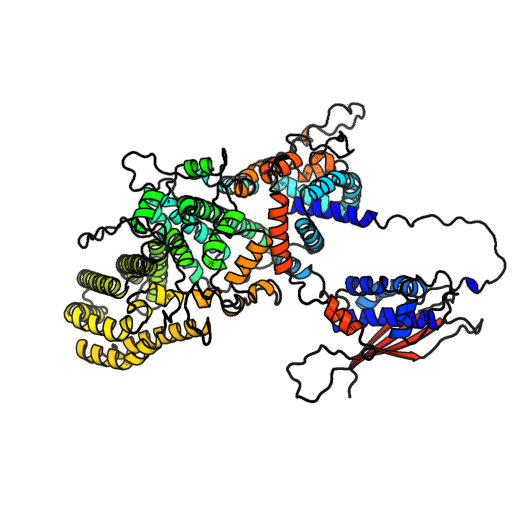44 108 ASP A O 1
ATOM 828 N N . LEU A 1 109 ? -37.043 -18.612 30.944 1.00 86.50 109 LEU A N 1
ATOM 829 C CA . LEU A 1 109 ? -37.430 -20.020 31.095 1.00 86.50 109 LEU A CA 1
ATOM 830 C C . LEU A 1 109 ? -36.237 -20.911 31.475 1.00 86.50 109 LEU A C 1
ATOM 832 O O . LEU A 1 109 ? -36.310 -21.696 32.421 1.00 86.50 109 LEU A O 1
ATOM 836 N N . SER A 1 110 ? -35.128 -20.771 30.747 1.00 85.75 110 SER A N 1
ATOM 837 C CA . SER A 1 110 ? -33.929 -21.591 30.938 1.00 85.75 110 SER A CA 1
ATOM 838 C C . SER A 1 110 ? -33.259 -21.305 32.281 1.00 85.75 110 SER A C 1
ATOM 840 O O . SER A 1 110 ? -32.927 -22.242 33.000 1.00 85.75 110 SER A O 1
ATOM 842 N N . ASN A 1 111 ? -33.109 -20.030 32.657 1.00 82.69 111 ASN A N 1
ATOM 843 C CA . ASN A 1 111 ? -32.507 -19.632 33.935 1.00 82.69 111 ASN A CA 1
ATOM 844 C C . ASN A 1 111 ? -33.389 -19.989 35.142 1.00 82.69 111 ASN A C 1
ATOM 846 O O . ASN A 1 111 ? -32.875 -20.214 36.239 1.00 82.69 111 ASN A O 1
ATOM 850 N N . GLN A 1 112 ? -34.708 -20.035 34.946 1.00 85.75 112 GLN A N 1
ATOM 851 C CA . GLN A 1 112 ? -35.659 -20.413 35.984 1.00 85.75 112 GLN A CA 1
ATOM 852 C C . GLN A 1 112 ? -35.579 -21.916 36.299 1.00 85.75 112 GLN A C 1
ATOM 854 O O . GLN A 1 112 ? -35.622 -22.298 37.465 1.00 85.75 112 GLN A O 1
ATOM 859 N N . TYR A 1 113 ? -35.422 -22.771 35.284 1.00 85.88 113 TYR A N 1
ATOM 860 C CA . TYR A 1 113 ? -35.381 -24.228 35.459 1.00 85.88 113 TYR A CA 1
ATOM 861 C C . TYR A 1 113 ? -33.974 -24.807 35.646 1.00 85.88 113 TYR A C 1
ATOM 863 O O . TYR A 1 113 ? -33.818 -25.791 36.368 1.00 85.88 113 TYR A O 1
ATOM 871 N N . PHE A 1 114 ? -32.947 -24.216 35.034 1.00 85.81 114 PHE A N 1
ATOM 872 C CA . PHE A 1 114 ? -31.590 -24.762 34.988 1.00 85.81 114 PHE A CA 1
ATOM 873 C C . PHE A 1 114 ? -30.581 -23.795 35.605 1.00 85.81 114 PHE A C 1
ATOM 875 O O . PHE A 1 114 ? -30.676 -22.576 35.464 1.00 85.81 114 PHE A O 1
ATOM 882 N N . SER A 1 115 ? -29.598 -24.326 36.332 1.00 79.06 115 SER A N 1
ATOM 883 C CA . SER A 1 115 ? -28.490 -23.508 36.832 1.00 79.06 115 SER A CA 1
ATOM 884 C C . SER A 1 115 ? -27.514 -23.199 35.691 1.00 79.06 115 SER A C 1
ATOM 886 O O . SER A 1 115 ? -27.386 -23.980 34.761 1.00 79.06 115 SER A O 1
ATOM 888 N N . ASN A 1 116 ? -26.773 -22.090 35.752 1.00 67.19 116 ASN A N 1
ATOM 889 C CA . ASN A 1 116 ? -25.696 -21.810 34.785 1.00 67.19 116 ASN A CA 1
ATOM 890 C C . ASN A 1 116 ? -24.352 -22.465 35.183 1.00 67.19 116 ASN A C 1
ATOM 892 O O . ASN A 1 116 ? -23.339 -22.260 34.517 1.00 67.19 116 ASN A O 1
ATOM 896 N N . SER A 1 117 ? -24.313 -23.245 36.275 1.00 62.16 117 SER A N 1
ATOM 897 C CA . SER A 1 117 ? -23.077 -23.813 36.842 1.00 62.16 117 SER A CA 1
ATOM 898 C C . SER A 1 117 ? -22.462 -24.917 35.970 1.00 62.16 117 SER A C 1
ATOM 900 O O . SER A 1 117 ? -21.258 -25.174 36.059 1.00 62.16 117 SER A O 1
ATOM 902 N N . TRP A 1 118 ? -23.262 -25.557 35.108 1.00 60.28 118 TRP A N 1
ATOM 903 C CA . TRP A 1 118 ? -22.809 -26.635 34.225 1.00 60.28 118 TRP A CA 1
ATOM 904 C C . TRP A 1 118 ? -21.823 -26.148 33.158 1.00 60.28 118 TRP A C 1
ATOM 906 O O . TRP A 1 118 ? -20.892 -26.886 32.851 1.00 60.28 118 TRP A O 1
ATOM 916 N N . LEU A 1 119 ? -21.931 -24.899 32.688 1.00 60.03 119 LEU A N 1
ATOM 917 C CA . LEU A 1 119 ? -21.031 -24.301 31.686 1.00 60.03 119 LEU A CA 1
ATOM 918 C C . LEU A 1 119 ? -19.552 -24.349 32.104 1.00 60.03 119 LEU A C 1
ATOM 920 O O . LEU A 1 119 ? -18.677 -24.658 31.298 1.00 60.03 119 LEU A O 1
ATOM 924 N N . ALA A 1 120 ? -19.267 -24.108 33.387 1.00 51.75 120 ALA A N 1
ATOM 925 C CA . ALA A 1 120 ? -17.909 -24.189 33.928 1.00 51.75 120 ALA A CA 1
ATOM 926 C C . ALA A 1 120 ? -17.401 -25.640 34.065 1.00 51.75 120 ALA A C 1
ATOM 928 O O . ALA A 1 120 ? -16.193 -25.875 34.107 1.00 51.75 120 ALA A O 1
ATOM 929 N N . LYS A 1 121 ? -18.314 -26.621 34.146 1.00 51.66 121 LYS A N 1
ATOM 930 C CA . LYS A 1 121 ? -18.009 -28.053 34.310 1.00 51.66 121 LYS A CA 1
ATOM 931 C C . LYS A 1 121 ? -17.888 -28.789 32.964 1.00 51.66 121 LYS A C 1
ATOM 933 O O . LYS A 1 121 ? -17.131 -29.757 32.890 1.00 51.66 121 LYS A O 1
ATOM 938 N N . THR A 1 122 ? -18.594 -28.348 31.918 1.00 50.69 122 THR A N 1
ATOM 939 C CA . THR A 1 122 ? -18.633 -28.989 30.587 1.00 50.69 122 THR A CA 1
ATOM 940 C C . THR A 1 122 ? -17.413 -28.699 29.724 1.00 50.69 122 THR A C 1
ATOM 942 O O . THR A 1 122 ? -17.002 -29.584 28.982 1.00 50.69 122 THR A O 1
ATOM 945 N N . ASN A 1 123 ? -16.752 -27.546 29.892 1.00 46.81 123 ASN A N 1
ATOM 946 C CA . ASN A 1 123 ? -15.512 -27.220 29.167 1.00 46.81 123 ASN A CA 1
ATOM 947 C C . ASN A 1 123 ? -14.335 -28.185 29.442 1.00 46.81 123 ASN A C 1
ATOM 949 O O . ASN A 1 123 ? -13.285 -28.035 28.831 1.00 46.81 123 ASN A O 1
ATOM 953 N N . ASN A 1 124 ? -14.477 -29.165 30.347 1.00 44.00 124 ASN A N 1
ATOM 954 C CA . ASN A 1 124 ? -13.369 -30.003 30.816 1.00 44.00 124 ASN A CA 1
ATOM 955 C C . ASN A 1 124 ? -13.637 -31.523 30.864 1.00 44.00 124 ASN A C 1
ATOM 957 O O . ASN A 1 124 ? -12.783 -32.237 31.394 1.00 44.00 124 ASN A O 1
ATOM 961 N N . LYS A 1 125 ? -14.777 -32.054 30.382 1.00 44.69 125 LYS A N 1
ATOM 962 C CA . LYS A 1 125 ? -15.111 -33.483 30.617 1.00 44.69 125 LYS A CA 1
ATOM 963 C C . LYS A 1 125 ? -15.391 -34.379 29.407 1.00 44.69 125 LYS A C 1
ATOM 965 O O . LYS A 1 125 ? -15.103 -35.562 29.534 1.00 44.69 125 LYS A O 1
ATOM 970 N N . ASP A 1 126 ? -15.821 -33.861 28.259 1.00 51.91 126 ASP A N 1
ATOM 971 C CA . ASP A 1 126 ? -15.987 -34.667 27.038 1.00 51.91 126 ASP A CA 1
ATOM 972 C C . ASP A 1 126 ? -15.386 -33.929 25.836 1.00 51.91 126 ASP A C 1
ATOM 974 O O . ASP A 1 126 ? -15.953 -32.962 25.335 1.00 51.91 126 ASP A O 1
ATOM 978 N N . GLY A 1 127 ? -14.207 -34.366 25.380 1.00 55.22 127 GLY A N 1
ATOM 979 C CA . GLY A 1 127 ? -13.406 -33.694 24.342 1.00 55.22 127 GLY A CA 1
ATOM 980 C C . GLY A 1 127 ? -14.025 -33.635 22.935 1.00 55.22 127 GLY A C 1
ATOM 981 O O . GLY A 1 127 ? -13.388 -33.117 22.019 1.00 55.22 127 GLY A O 1
ATOM 982 N N . ASP A 1 128 ? -15.246 -34.145 22.756 1.00 66.62 128 ASP A N 1
ATOM 983 C CA . ASP A 1 128 ? -15.938 -34.241 21.465 1.00 66.62 128 ASP A CA 1
ATOM 984 C C . ASP A 1 128 ? -16.935 -33.092 21.195 1.00 66.62 128 ASP A C 1
ATOM 986 O O . ASP A 1 128 ? -17.415 -32.956 20.060 1.00 66.62 128 ASP A O 1
ATOM 990 N N . ILE A 1 129 ? -17.237 -32.261 22.205 1.00 74.19 129 ILE A N 1
ATOM 991 C CA . ILE A 1 129 ? -18.129 -31.092 22.098 1.00 74.19 129 ILE A CA 1
ATOM 992 C C . ILE A 1 129 ? -17.302 -29.804 22.158 1.00 74.19 129 ILE A C 1
ATOM 994 O O . ILE A 1 129 ? -16.646 -29.521 23.159 1.00 74.19 129 ILE A O 1
ATOM 998 N N . LYS A 1 130 ? -17.347 -29.007 21.089 1.00 73.62 130 LYS A N 1
ATOM 999 C CA . LYS A 1 130 ? -16.534 -27.797 20.913 1.00 73.62 130 LYS A CA 1
ATOM 1000 C C . LYS A 1 130 ? -17.345 -26.533 21.178 1.00 73.62 130 LYS A C 1
ATOM 1002 O O . LYS A 1 130 ? -18.036 -26.037 20.299 1.00 73.62 130 LYS A O 1
ATOM 1007 N N . LEU A 1 131 ? -17.266 -26.004 22.396 1.00 70.50 131 LEU A N 1
ATOM 1008 C CA . LEU A 1 131 ? -17.947 -24.756 22.780 1.00 70.50 131 LEU A CA 1
ATOM 1009 C C . LEU A 1 131 ? -17.044 -23.517 22.710 1.00 70.50 131 LEU A C 1
ATOM 1011 O O . LEU A 1 131 ? -17.497 -22.408 22.969 1.00 70.50 131 LEU A O 1
ATOM 1015 N N . ASP A 1 132 ? -15.781 -23.698 22.333 1.00 62.62 132 ASP A N 1
ATOM 1016 C CA . ASP A 1 132 ? -14.783 -22.653 22.085 1.00 62.62 132 ASP A CA 1
ATOM 1017 C C . ASP A 1 132 ? -14.826 -22.125 20.638 1.00 62.62 132 ASP A C 1
ATOM 1019 O O . ASP A 1 132 ? -13.869 -21.518 20.150 1.00 62.62 132 ASP A O 1
ATOM 1023 N N . GLY A 1 133 ? -15.945 -22.368 19.949 1.00 60.81 133 GLY A N 1
ATOM 1024 C CA . GLY A 1 133 ? -16.235 -21.829 18.631 1.00 60.81 133 GLY A CA 1
ATOM 1025 C C . GLY A 1 133 ? -16.121 -20.305 18.605 1.00 60.81 133 GLY A C 1
ATOM 1026 O O . GLY A 1 133 ? -16.468 -19.613 19.555 1.00 60.81 133 GLY A O 1
ATOM 1027 N N . LYS A 1 134 ? -15.600 -19.785 17.496 1.00 58.84 134 LYS A N 1
ATOM 1028 C CA . LYS A 1 134 ? -15.228 -18.373 17.325 1.00 58.84 134 LYS A CA 1
ATOM 1029 C C . LYS A 1 134 ? -15.857 -17.722 16.088 1.00 58.84 134 LYS A C 1
ATOM 1031 O O . LYS A 1 134 ? -15.582 -16.559 15.798 1.00 58.84 134 LYS A O 1
ATOM 1036 N N . ARG A 1 135 ? -16.671 -18.463 15.325 1.00 57.28 135 ARG A N 1
ATOM 1037 C CA . ARG A 1 135 ? -17.369 -17.958 14.131 1.00 57.28 135 ARG A CA 1
ATOM 1038 C C . ARG A 1 135 ? -18.554 -17.078 14.529 1.00 57.28 135 ARG A C 1
ATOM 1040 O O . ARG A 1 135 ? -19.213 -17.330 15.534 1.00 57.28 135 ARG A O 1
ATOM 1047 N N . GLY A 1 136 ? -18.832 -16.057 13.721 1.00 51.44 136 GLY A N 1
ATOM 1048 C CA . GLY A 1 136 ? -19.894 -15.080 13.985 1.00 51.44 136 GLY A CA 1
ATOM 1049 C C . GLY A 1 136 ? -19.465 -13.865 14.815 1.00 51.44 136 GLY A C 1
ATOM 1050 O O . GLY A 1 136 ? -20.269 -12.953 14.977 1.00 51.44 136 GLY A O 1
ATOM 1051 N N . THR A 1 137 ? -18.215 -13.794 15.285 1.00 50.19 137 THR A N 1
ATOM 1052 C CA . THR A 1 137 ? -17.668 -12.581 15.912 1.00 50.19 137 THR A CA 1
ATOM 1053 C C . THR A 1 137 ? -16.777 -11.836 14.917 1.00 50.19 137 THR A C 1
ATOM 1055 O O . THR A 1 137 ? -15.926 -12.430 14.256 1.00 50.19 137 THR A O 1
ATOM 1058 N N . SER A 1 138 ? -16.925 -10.512 14.819 1.00 46.84 138 SER A N 1
ATOM 1059 C CA . SER A 1 138 ? -16.043 -9.622 14.036 1.00 46.84 138 SER A CA 1
ATOM 1060 C C . SER A 1 138 ? -14.610 -9.535 14.597 1.00 46.84 138 SER A C 1
ATOM 1062 O O . SER A 1 138 ? -13.839 -8.655 14.229 1.00 46.84 138 SER A O 1
ATOM 1064 N N . GLU A 1 139 ? -14.270 -10.391 15.559 1.00 48.50 139 GLU A N 1
ATOM 1065 C CA . GLU A 1 139 ? -13.341 -10.082 16.643 1.00 48.50 139 GLU A CA 1
ATOM 1066 C C . GLU A 1 139 ? -12.005 -10.833 16.526 1.00 48.50 139 GLU A C 1
ATOM 1068 O O . GLU A 1 139 ? -10.982 -10.349 17.005 1.00 48.50 139 GLU A O 1
ATOM 1073 N N . ASN A 1 140 ? -11.964 -11.972 15.825 1.00 48.03 140 ASN A N 1
ATOM 1074 C CA . ASN A 1 140 ? -10.800 -12.864 15.875 1.00 48.03 140 ASN A CA 1
ATOM 1075 C C . ASN A 1 140 ? -9.722 -12.606 14.813 1.00 48.03 140 ASN A C 1
ATOM 1077 O O . ASN A 1 140 ? -8.550 -12.806 15.098 1.00 48.03 140 ASN A O 1
ATOM 1081 N N . GLN A 1 141 ? -10.037 -12.131 13.607 1.00 51.06 141 GLN A N 1
ATOM 1082 C CA . GLN A 1 141 ? -9.035 -12.167 12.527 1.00 51.06 141 GLN A CA 1
ATOM 1083 C C . GLN A 1 141 ? -7.906 -11.139 12.714 1.00 51.06 141 GLN A C 1
ATOM 1085 O O . GLN A 1 141 ? -6.725 -11.446 12.529 1.00 51.06 141 GLN A O 1
ATOM 1090 N N . PHE A 1 142 ? -8.256 -9.918 13.126 1.00 48.34 142 PHE A N 1
ATOM 1091 C CA . PHE A 1 142 ? -7.271 -8.907 13.504 1.00 48.34 142 PHE A CA 1
ATOM 1092 C C . PHE A 1 142 ? -6.602 -9.238 14.846 1.00 48.34 142 PHE A C 1
ATOM 1094 O O . PHE A 1 142 ? -5.399 -9.032 14.984 1.00 48.34 142 PHE A O 1
ATOM 1101 N N . GLY A 1 143 ? -7.344 -9.806 15.806 1.00 49.66 143 GLY A N 1
ATOM 1102 C CA . GLY A 1 143 ? -6.800 -10.296 17.076 1.00 49.66 143 GLY A CA 1
ATOM 1103 C C . GLY A 1 143 ? -5.714 -11.357 16.875 1.00 49.66 143 GLY A C 1
ATOM 1104 O O . GLY A 1 143 ? -4.615 -11.209 17.398 1.00 49.66 143 GLY A O 1
ATOM 1105 N N . ASP A 1 144 ? -5.958 -12.346 16.016 1.00 49.78 144 ASP A N 1
ATOM 1106 C CA . ASP A 1 144 ? -5.015 -13.414 15.667 1.00 49.78 144 ASP A CA 1
ATOM 1107 C C . ASP A 1 144 ? -3.778 -12.883 14.927 1.00 49.78 144 ASP A C 1
ATOM 1109 O O . ASP A 1 144 ? -2.658 -13.345 15.160 1.00 49.78 144 ASP A O 1
ATOM 1113 N N . LEU A 1 145 ? -3.943 -11.888 14.044 1.00 47.38 145 LEU A N 1
ATOM 1114 C CA . LEU A 1 145 ? -2.811 -11.198 13.420 1.00 47.38 145 LEU A CA 1
ATOM 1115 C C . LEU A 1 145 ? -1.960 -10.476 14.472 1.00 47.38 145 LEU A C 1
ATOM 1117 O O . LEU A 1 145 ? -0.736 -10.523 14.412 1.00 47.38 145 LEU A O 1
ATOM 1121 N N . LEU A 1 146 ? -2.588 -9.809 15.436 1.00 46.56 146 LEU A N 1
ATOM 1122 C CA . LEU A 1 146 ? -1.884 -9.082 16.489 1.00 46.56 146 LEU A CA 1
ATOM 1123 C C . LEU A 1 146 ? -1.234 -10.013 17.517 1.00 46.56 146 LEU A C 1
ATOM 1125 O O . LEU A 1 146 ? -0.125 -9.718 17.961 1.00 46.56 146 LEU A O 1
ATOM 1129 N N . ALA A 1 147 ? -1.858 -11.150 17.820 1.00 48.31 147 ALA A N 1
ATOM 1130 C CA . ALA A 1 147 ? -1.267 -12.224 18.609 1.00 48.31 147 ALA A CA 1
ATOM 1131 C C . ALA A 1 147 ? -0.014 -12.782 17.918 1.00 48.31 147 ALA A C 1
ATOM 1133 O O . ALA A 1 147 ? 1.037 -12.882 18.545 1.00 48.31 147 ALA A O 1
ATOM 1134 N N . LYS A 1 148 ? -0.065 -13.005 16.594 1.00 43.91 148 LYS A N 1
ATOM 1135 C CA . LYS A 1 148 ? 1.119 -13.343 15.775 1.00 43.91 148 LYS A CA 1
ATOM 1136 C C . LYS A 1 148 ? 2.186 -12.240 15.747 1.00 43.91 148 LYS A C 1
ATOM 1138 O O . LYS A 1 148 ? 3.343 -12.525 15.460 1.00 43.91 148 LYS A O 1
ATOM 1143 N N . LEU A 1 149 ? 1.815 -10.992 16.038 1.00 39.53 149 LEU A N 1
ATOM 1144 C CA . LEU A 1 149 ? 2.735 -9.862 16.219 1.00 39.53 149 LEU A CA 1
ATOM 1145 C C . LEU A 1 149 ? 3.190 -9.691 17.685 1.00 39.53 149 LEU A C 1
ATOM 1147 O O . LEU A 1 149 ? 3.776 -8.660 18.020 1.00 39.53 149 LEU A O 1
ATOM 1151 N N . GLY A 1 150 ? 2.926 -10.671 18.558 1.00 33.59 150 GLY A N 1
ATOM 1152 C CA . GLY A 1 150 ? 3.386 -10.696 19.949 1.00 33.59 150 GLY A CA 1
ATOM 1153 C C . GLY A 1 150 ? 2.562 -9.840 20.917 1.00 33.59 150 GLY A C 1
ATOM 1154 O O . GLY A 1 150 ? 3.082 -9.406 21.946 1.00 33.59 150 GLY A O 1
ATOM 1155 N N . LEU A 1 151 ? 1.300 -9.537 20.596 1.00 38.41 151 LEU A N 1
ATOM 1156 C CA . LEU A 1 151 ? 0.397 -8.783 21.472 1.00 38.41 151 LEU A CA 1
ATOM 1157 C C . LEU A 1 151 ? -0.549 -9.757 22.191 1.00 38.41 151 LEU A C 1
ATOM 1159 O O . LEU A 1 151 ? -1.287 -10.485 21.539 1.00 38.41 151 LEU A O 1
ATOM 1163 N N . GLY A 1 152 ? -0.489 -9.784 23.528 1.00 40.16 152 GLY A N 1
ATOM 1164 C CA . GLY A 1 152 ? -1.209 -10.745 24.376 1.00 40.16 152 GLY A CA 1
ATOM 1165 C C . GLY A 1 152 ? -2.738 -10.690 24.266 1.00 40.16 152 GLY A C 1
ATOM 1166 O O . GLY A 1 152 ? -3.309 -9.698 23.801 1.00 40.16 152 GLY A O 1
ATOM 1167 N N . SER A 1 153 ? -3.390 -11.757 24.734 1.00 37.41 153 SER A N 1
ATOM 1168 C CA . SER A 1 153 ? -4.833 -11.987 24.596 1.00 37.41 153 SER A CA 1
ATOM 1169 C C . SER A 1 153 ? -5.705 -10.916 25.261 1.00 37.41 153 SER A C 1
ATOM 1171 O O . SER A 1 153 ? -6.770 -10.585 24.751 1.00 37.41 153 SER A O 1
ATOM 1173 N N . GLU A 1 154 ? -5.244 -10.275 26.341 1.00 38.69 154 GLU A N 1
ATOM 1174 C CA . GLU A 1 154 ? -6.044 -9.230 27.001 1.00 38.69 154 GLU A CA 1
ATOM 1175 C C . GLU A 1 154 ? -6.197 -7.960 26.138 1.00 38.69 154 GLU A C 1
ATOM 1177 O O . GLU A 1 154 ? -7.148 -7.194 26.295 1.00 38.69 154 GLU A O 1
ATOM 1182 N N . ILE A 1 155 ? -5.269 -7.719 25.201 1.00 36.41 155 ILE A N 1
ATOM 1183 C CA . ILE A 1 155 ? -5.326 -6.592 24.255 1.00 36.41 155 ILE A CA 1
ATOM 1184 C C . ILE A 1 155 ? -6.176 -6.953 23.033 1.00 36.41 155 ILE A C 1
ATOM 1186 O O . ILE A 1 155 ? -6.829 -6.069 22.473 1.00 36.41 155 ILE A O 1
ATOM 1190 N N . THR A 1 156 ? -6.179 -8.222 22.614 1.00 39.59 156 THR A N 1
ATOM 1191 C CA . THR A 1 156 ? -6.992 -8.688 21.483 1.00 39.59 156 THR A CA 1
ATOM 1192 C C . THR A 1 156 ? -8.482 -8.678 21.794 1.00 39.59 156 THR A C 1
ATOM 1194 O O . THR A 1 156 ? -9.252 -8.451 20.872 1.00 39.59 156 THR A O 1
ATOM 1197 N N . ASP A 1 157 ? -8.881 -8.811 23.061 1.00 39.25 157 ASP A N 1
ATOM 1198 C CA . ASP A 1 157 ? -10.297 -8.833 23.464 1.00 39.25 157 ASP A CA 1
ATOM 1199 C C . ASP A 1 157 ? -10.915 -7.424 23.574 1.00 39.25 157 ASP A C 1
ATOM 1201 O O . ASP A 1 157 ? -12.104 -7.226 23.340 1.00 39.25 157 ASP A O 1
ATOM 1205 N N . LEU A 1 158 ? -10.108 -6.399 23.875 1.00 35.81 158 LEU A N 1
ATOM 1206 C CA . LEU A 1 158 ? -10.564 -4.999 23.940 1.00 35.81 158 LEU A CA 1
ATOM 1207 C C . LEU A 1 158 ? -10.678 -4.346 22.560 1.00 35.81 158 LEU A C 1
ATOM 1209 O O . LEU A 1 158 ? -11.393 -3.362 22.368 1.00 35.81 158 LEU A O 1
ATOM 1213 N N . LEU A 1 159 ? -9.924 -4.855 21.596 1.00 43.59 159 LEU A N 1
ATOM 1214 C CA . LEU A 1 159 ? -9.739 -4.213 20.308 1.00 43.59 159 LEU A CA 1
ATOM 1215 C C . LEU A 1 159 ? -10.963 -4.231 19.385 1.00 43.59 159 LEU A C 1
ATOM 1217 O O . LEU A 1 159 ? -11.213 -3.203 18.767 1.00 43.59 159 LEU A O 1
ATOM 1221 N N . PRO A 1 160 ? -11.756 -5.304 19.289 1.00 42.84 160 PRO A N 1
ATOM 1222 C CA . PRO A 1 160 ? -12.957 -5.313 18.468 1.00 42.84 160 PRO A CA 1
ATOM 1223 C C . PRO A 1 160 ? -13.986 -4.292 18.939 1.00 42.84 160 PRO A C 1
ATOM 1225 O O . PRO A 1 160 ? -14.631 -3.634 18.128 1.00 42.84 160 PRO A O 1
ATOM 1228 N N . LEU A 1 161 ? -14.055 -4.080 20.248 1.00 38.66 161 LEU A N 1
ATOM 1229 C CA . LEU A 1 161 ? -14.920 -3.079 20.842 1.00 38.66 161 LEU A CA 1
ATOM 1230 C C . LEU A 1 161 ? -14.418 -1.661 20.544 1.00 38.66 161 LEU A C 1
ATOM 1232 O O . LEU A 1 161 ? -15.190 -0.798 20.142 1.00 38.66 161 LEU A O 1
ATOM 1236 N N . ILE A 1 162 ? -13.101 -1.444 20.611 1.00 40.78 162 ILE A N 1
ATOM 1237 C CA . ILE A 1 162 ? -12.457 -0.216 20.125 1.00 40.78 162 ILE A CA 1
ATOM 1238 C C . ILE A 1 162 ? -12.748 0.008 18.632 1.00 40.78 162 ILE A C 1
ATOM 1240 O O . ILE A 1 162 ? -12.980 1.141 18.231 1.00 40.78 162 ILE A O 1
ATOM 1244 N N . ILE A 1 163 ? -12.737 -1.038 17.804 1.00 43.97 163 ILE A N 1
ATOM 1245 C CA . ILE A 1 163 ? -12.980 -0.961 16.355 1.00 43.97 163 ILE A CA 1
ATOM 1246 C C . ILE A 1 163 ? -14.438 -0.588 16.061 1.00 43.97 163 ILE A C 1
ATOM 1248 O O . ILE A 1 163 ? -14.670 0.371 15.326 1.00 43.97 163 ILE A O 1
ATOM 1252 N N . GLN A 1 164 ? -15.399 -1.282 16.679 1.00 42.81 164 GLN A N 1
ATOM 1253 C CA . GLN A 1 164 ? -16.830 -0.978 16.564 1.00 42.81 164 GLN A CA 1
ATOM 1254 C C . GLN A 1 164 ? -17.132 0.449 17.016 1.00 42.81 164 GLN A C 1
ATOM 1256 O O . GLN A 1 164 ? -17.909 1.158 16.384 1.00 42.81 164 GLN A O 1
ATOM 1261 N N . MET A 1 165 ? -16.465 0.895 18.078 1.00 39.34 165 MET A N 1
ATOM 1262 C CA . MET A 1 165 ? -16.591 2.262 18.548 1.00 39.34 165 MET A CA 1
ATOM 1263 C C . MET A 1 165 ? -15.974 3.273 17.600 1.00 39.34 165 MET A C 1
ATOM 1265 O O . MET A 1 165 ? -16.645 4.244 17.288 1.00 39.34 165 MET A O 1
ATOM 1269 N N . ILE A 1 166 ? -14.729 3.059 17.144 1.00 42.53 166 ILE A N 1
ATOM 1270 C CA . ILE A 1 166 ? -14.054 3.946 16.188 1.00 42.53 166 ILE A CA 1
ATOM 1271 C C . ILE A 1 166 ? -14.949 4.140 14.970 1.00 42.53 166 ILE A C 1
ATOM 1273 O O . ILE A 1 166 ? -15.156 5.278 14.590 1.00 42.53 166 ILE A O 1
ATOM 1277 N N . GLY A 1 167 ? -15.529 3.079 14.401 1.00 43.53 167 GLY A N 1
ATOM 1278 C CA . GLY A 1 167 ? -16.416 3.181 13.235 1.00 43.53 167 GLY A CA 1
ATOM 1279 C C . GLY A 1 167 ? -17.693 4.002 13.463 1.00 43.53 167 GLY A C 1
ATOM 1280 O O . GLY A 1 167 ? -18.277 4.490 12.499 1.00 43.53 167 GLY A O 1
ATOM 1281 N N . GLN A 1 168 ? -18.102 4.190 14.721 1.00 43.69 168 GLN A N 1
ATOM 1282 C CA . GLN A 1 168 ? -19.298 4.937 15.121 1.00 43.69 168 GLN A CA 1
ATOM 1283 C C . GLN A 1 168 ? -18.999 6.365 15.603 1.00 43.69 168 GLN A C 1
ATOM 1285 O O . GLN A 1 168 ? -19.937 7.099 15.897 1.00 43.69 168 GLN A O 1
ATOM 1290 N N . LEU A 1 169 ? -17.727 6.785 15.683 1.00 45.09 169 LEU A N 1
ATOM 1291 C CA . LEU A 1 169 ? -17.386 8.119 16.183 1.00 45.09 169 LEU A CA 1
ATOM 1292 C C . LEU A 1 169 ? -17.665 9.206 15.141 1.00 45.09 169 LEU A C 1
ATOM 1294 O O . LEU A 1 169 ? -16.938 9.342 14.156 1.00 45.09 169 LEU A O 1
ATOM 1298 N N . ASP A 1 170 ? -18.659 10.037 15.427 1.00 50.53 170 ASP A N 1
ATOM 1299 C CA . ASP A 1 170 ? -18.858 11.356 14.828 1.00 50.53 170 ASP A CA 1
ATOM 1300 C C . ASP A 1 170 ? -18.628 12.482 15.859 1.00 50.53 170 ASP A C 1
ATOM 1302 O O . ASP A 1 170 ? -18.353 12.239 17.038 1.00 50.53 170 ASP A O 1
ATOM 1306 N N . ARG A 1 171 ? -18.709 13.744 15.432 1.00 49.59 171 ARG A N 1
ATOM 1307 C CA . ARG A 1 171 ? -18.512 14.926 16.285 1.00 49.59 171 ARG A CA 1
ATOM 1308 C C . ARG A 1 171 ? -19.423 14.928 17.516 1.00 49.59 171 ARG A C 1
ATOM 1310 O O . ARG A 1 171 ? -18.988 15.360 18.581 1.00 49.59 171 ARG A O 1
ATOM 1317 N N . THR A 1 172 ? -20.648 14.425 17.386 1.00 53.50 172 THR A N 1
ATOM 1318 C CA . THR A 1 172 ? -21.591 14.209 18.495 1.00 53.50 172 THR A CA 1
ATOM 1319 C C . THR A 1 172 ? -21.095 13.130 19.460 1.00 53.50 172 THR A C 1
ATOM 1321 O O . THR A 1 172 ? -21.054 13.354 20.668 1.00 53.50 172 THR A O 1
ATOM 1324 N N . SER A 1 173 ? -20.570 12.026 18.936 1.00 54.44 173 SER A N 1
ATOM 1325 C CA . SER A 1 173 ? -19.985 10.924 19.704 1.00 54.44 173 SER A CA 1
ATOM 1326 C C . SER A 1 173 ? -18.727 11.333 20.475 1.00 54.44 173 SER A C 1
ATOM 1328 O O . SER A 1 173 ? -18.442 10.782 21.533 1.00 54.44 173 SER A O 1
ATOM 1330 N N . ILE A 1 174 ? -17.961 12.315 19.985 1.00 54.97 174 ILE A N 1
ATOM 1331 C CA . ILE A 1 174 ? -16.817 12.883 20.718 1.00 54.97 174 ILE A CA 1
ATOM 1332 C C . ILE A 1 174 ? -17.295 13.656 21.950 1.00 54.97 174 ILE A C 1
ATOM 1334 O O . ILE A 1 174 ? -16.694 13.510 23.013 1.00 54.97 174 ILE A O 1
ATOM 1338 N N . GLY A 1 175 ? -18.377 14.433 21.828 1.00 56.78 175 GLY A N 1
ATOM 1339 C CA . GLY A 1 175 ? -19.032 15.077 22.971 1.00 56.78 175 GLY A CA 1
ATOM 1340 C C . GLY A 1 175 ? -19.526 14.050 23.993 1.00 56.78 175 GLY A C 1
ATOM 1341 O O . GLY A 1 175 ? -19.235 14.175 25.183 1.00 56.78 175 GLY A O 1
ATOM 1342 N N . ASP A 1 176 ? -20.151 12.970 23.519 1.00 54.69 176 ASP A N 1
ATOM 1343 C CA . ASP A 1 176 ? -20.626 11.861 24.359 1.00 54.69 176 ASP A CA 1
ATOM 1344 C C . ASP A 1 176 ? -19.494 11.066 25.029 1.00 54.69 176 ASP A C 1
ATOM 1346 O O . ASP A 1 176 ? -19.633 10.569 26.144 1.00 54.69 176 ASP A O 1
ATOM 1350 N N . ILE A 1 177 ? -18.345 10.928 24.373 1.00 55.81 177 ILE A N 1
ATOM 1351 C CA . ILE A 1 177 ? -17.148 10.326 24.967 1.00 55.81 177 ILE A CA 1
ATOM 1352 C C . ILE A 1 177 ? -16.574 11.238 26.043 1.00 55.81 177 ILE A C 1
ATOM 1354 O O . ILE A 1 177 ? -16.212 10.776 27.127 1.00 55.81 177 ILE A O 1
ATOM 1358 N N . VAL A 1 178 ? -16.469 12.531 25.735 1.00 60.53 178 VAL A N 1
ATOM 1359 C CA . VAL A 1 178 ? -15.930 13.538 26.647 1.00 60.53 178 VAL A CA 1
ATOM 1360 C C . VAL A 1 178 ? -16.792 13.639 27.904 1.00 60.53 178 VAL A C 1
ATOM 1362 O O . VAL A 1 178 ? -16.244 13.705 29.002 1.00 60.53 178 VAL A O 1
ATOM 1365 N N . SER A 1 179 ? -18.116 13.537 27.775 1.00 57.72 179 SER A N 1
ATOM 1366 C CA . SER A 1 179 ? -19.041 13.528 28.913 1.00 57.72 179 SER A CA 1
ATOM 1367 C C . SER A 1 179 ? -18.954 12.265 29.779 1.00 57.72 179 SER A C 1
ATOM 1369 O O . SER A 1 179 ? -19.320 12.299 30.952 1.00 57.72 179 SER A O 1
ATOM 1371 N N . ARG A 1 180 ? -18.414 11.159 29.248 1.00 56.75 180 ARG A N 1
ATOM 1372 C CA . ARG A 1 180 ? -18.277 9.870 29.956 1.00 56.75 180 ARG A CA 1
ATOM 1373 C C . ARG A 1 180 ? -16.887 9.605 30.524 1.00 56.75 180 ARG A C 1
ATOM 1375 O O . ARG A 1 180 ? -16.744 8.749 31.394 1.00 56.75 180 ARG A O 1
ATOM 1382 N N . LEU A 1 181 ? -15.869 10.346 30.091 1.00 57.31 181 LEU A N 1
ATOM 1383 C CA . LEU A 1 181 ? -14.509 10.293 30.641 1.00 57.31 181 LEU A CA 1
ATOM 1384 C C . LEU A 1 181 ? -14.435 10.369 32.183 1.00 57.31 181 LEU A C 1
ATOM 1386 O O . LEU A 1 181 ? -13.598 9.652 32.733 1.00 57.31 181 LEU A O 1
ATOM 1390 N N . PRO A 1 182 ? -15.284 11.137 32.902 1.00 63.94 182 PRO A N 1
ATOM 1391 C CA . PRO A 1 182 ? -15.301 11.130 34.369 1.00 63.94 182 PRO A CA 1
ATOM 1392 C C . PRO A 1 182 ? -15.563 9.750 34.996 1.00 63.94 182 PRO A C 1
ATOM 1394 O O . PRO A 1 182 ? -15.152 9.504 36.125 1.00 63.94 182 PRO A O 1
ATOM 1397 N N . MET A 1 183 ? -16.187 8.807 34.275 1.00 54.94 183 MET A N 1
ATOM 1398 C CA . MET A 1 183 ? -16.395 7.437 34.770 1.00 54.94 183 MET A CA 1
ATOM 1399 C C . MET A 1 183 ? -15.078 6.667 34.967 1.00 54.94 183 MET A C 1
ATOM 1401 O O . MET A 1 183 ? -15.032 5.742 35.780 1.00 54.94 183 MET A O 1
ATOM 1405 N N . LEU A 1 184 ? -13.998 7.043 34.265 1.00 51.28 184 LEU A N 1
ATOM 1406 C CA . LEU A 1 184 ? -12.674 6.429 34.441 1.00 51.28 184 LEU A CA 1
ATOM 1407 C C . LEU A 1 184 ? -12.155 6.556 35.869 1.00 51.28 184 LEU A C 1
ATOM 1409 O O . LEU A 1 184 ? -11.508 5.633 36.362 1.00 51.28 184 LEU A O 1
ATOM 1413 N N . ASP A 1 185 ? -12.465 7.677 36.515 1.00 59.25 185 ASP A N 1
ATOM 1414 C CA . ASP A 1 185 ? -11.994 8.006 37.857 1.00 59.25 185 ASP A CA 1
ATOM 1415 C C . ASP A 1 185 ? -12.564 7.034 38.907 1.00 59.25 185 ASP A C 1
ATOM 1417 O O . ASP A 1 185 ? -11.960 6.823 39.954 1.00 59.25 185 ASP A O 1
ATOM 1421 N N . GLY A 1 186 ? -13.699 6.385 38.612 1.00 51.00 186 GLY A N 1
ATOM 1422 C CA . GLY A 1 186 ? -14.268 5.321 39.441 1.00 51.00 186 GLY A CA 1
ATOM 1423 C C . GLY A 1 186 ? -13.775 3.914 39.086 1.00 51.00 186 GLY A C 1
ATOM 1424 O O . GLY A 1 186 ? -13.689 3.068 39.966 1.00 51.00 186 GLY A O 1
ATOM 1425 N N . LEU A 1 187 ? -13.433 3.654 37.818 1.00 48.28 187 LEU A N 1
ATOM 1426 C CA . LEU A 1 187 ? -13.132 2.303 37.316 1.00 48.28 187 LEU A CA 1
ATOM 1427 C C . LEU A 1 187 ? -11.650 1.923 37.385 1.00 48.28 187 LEU A C 1
ATOM 1429 O O . LEU A 1 187 ? -11.308 0.780 37.688 1.00 48.28 187 LEU A O 1
ATOM 1433 N N . LEU A 1 188 ? -10.753 2.864 37.083 1.00 48.19 188 LEU A N 1
ATOM 1434 C CA . LEU A 1 188 ? -9.312 2.610 37.097 1.00 48.19 188 LEU A CA 1
ATOM 1435 C C . LEU A 1 188 ? -8.771 2.225 38.483 1.00 48.19 188 LEU A C 1
ATOM 1437 O O . LEU A 1 188 ? -7.905 1.349 38.527 1.00 48.19 188 LEU A O 1
ATOM 1441 N N . PRO A 1 189 ? -9.243 2.810 39.604 1.00 59.31 189 PRO A N 1
ATOM 1442 C CA . PRO A 1 189 ? -8.786 2.404 40.930 1.00 59.31 189 PRO A CA 1
ATOM 1443 C C . PRO A 1 189 ? -9.045 0.922 41.226 1.00 59.31 189 PRO A C 1
ATOM 1445 O O . PRO A 1 189 ? -8.143 0.236 41.709 1.00 59.31 189 PRO A O 1
ATOM 1448 N N . ASP A 1 190 ? -10.236 0.420 40.891 1.00 48.16 190 ASP A N 1
ATOM 1449 C CA . ASP A 1 190 ? -10.612 -0.981 41.114 1.00 48.16 190 ASP A CA 1
ATOM 1450 C C . ASP A 1 190 ? -9.790 -1.923 40.220 1.00 48.16 190 ASP A C 1
ATOM 1452 O O . ASP A 1 190 ? -9.214 -2.899 40.701 1.00 48.16 190 ASP A O 1
ATOM 1456 N N . LEU A 1 191 ? -9.617 -1.570 38.942 1.00 43.62 191 LEU A N 1
ATOM 1457 C CA . LEU A 1 191 ? -8.835 -2.364 37.990 1.00 43.62 191 LEU A CA 1
ATOM 1458 C C . LEU A 1 191 ? -7.345 -2.449 38.361 1.00 43.62 191 LEU A C 1
ATOM 1460 O O . LEU A 1 191 ? -6.723 -3.501 38.196 1.00 43.62 191 LEU A O 1
ATOM 1464 N N . ILE A 1 192 ? -6.760 -1.358 38.862 1.00 51.78 192 ILE A N 1
ATOM 1465 C CA . ILE A 1 192 ? -5.363 -1.338 39.320 1.00 51.78 192 ILE A CA 1
ATOM 1466 C C . ILE A 1 192 ? -5.200 -2.161 40.595 1.00 51.78 192 ILE A C 1
ATOM 1468 O O . ILE A 1 192 ? -4.239 -2.923 40.702 1.00 51.78 192 ILE A O 1
ATOM 1472 N N . LYS A 1 193 ? -6.147 -2.054 41.531 1.00 59.72 193 LYS A N 1
ATOM 1473 C CA . LYS A 1 193 ? -6.123 -2.798 42.792 1.00 59.72 193 LYS A CA 1
ATOM 1474 C C . LYS A 1 193 ? -6.130 -4.312 42.567 1.00 59.72 193 LYS A C 1
ATOM 1476 O O . LYS A 1 193 ? -5.375 -5.018 43.234 1.00 59.72 193 LYS A O 1
ATOM 1481 N N . ASP A 1 194 ? -6.915 -4.793 41.606 1.00 44.41 194 ASP A N 1
ATOM 1482 C CA . ASP A 1 194 ? -6.994 -6.218 41.261 1.00 44.41 194 ASP A CA 1
ATOM 1483 C C . ASP A 1 194 ? -5.746 -6.731 40.509 1.00 44.41 194 ASP A C 1
ATOM 1485 O O . ASP A 1 194 ? -5.535 -7.938 40.412 1.00 44.41 194 ASP A O 1
ATOM 1489 N N . ASN A 1 195 ? -4.881 -5.831 40.018 1.00 44.56 195 ASN A N 1
ATOM 1490 C CA . ASN A 1 195 ? -3.720 -6.147 39.173 1.00 44.56 195 ASN A CA 1
ATOM 1491 C C . ASN A 1 195 ? -2.407 -5.501 39.657 1.00 44.56 195 ASN A C 1
ATOM 1493 O O . ASN A 1 195 ? -1.496 -5.258 38.860 1.00 44.56 195 ASN A O 1
ATOM 1497 N N . GLN A 1 196 ? -2.295 -5.212 40.955 1.00 57.12 196 GLN A N 1
ATOM 1498 C CA . GLN A 1 196 ? -1.242 -4.354 41.512 1.00 57.12 196 GLN A CA 1
ATOM 1499 C C . GLN A 1 196 ? 0.185 -4.782 41.119 1.00 57.12 196 GLN A C 1
ATOM 1501 O O . GLN A 1 196 ? 0.981 -3.946 40.700 1.00 57.12 196 GLN A O 1
ATOM 1506 N N . GLU A 1 197 ? 0.503 -6.080 41.175 1.00 53.47 197 GLU A N 1
ATOM 1507 C CA . GLU A 1 197 ? 1.835 -6.604 40.827 1.00 53.47 197 GLU A CA 1
ATOM 1508 C C . GLU A 1 197 ? 2.199 -6.354 39.350 1.00 53.47 197 GLU A C 1
ATOM 1510 O O . GLU A 1 197 ? 3.331 -5.989 39.014 1.00 53.47 197 GLU A O 1
ATOM 1515 N N . THR A 1 198 ? 1.225 -6.486 38.450 1.00 49.62 198 THR A N 1
ATOM 1516 C CA . THR A 1 198 ? 1.382 -6.195 37.020 1.00 49.62 198 THR A CA 1
ATOM 1517 C C . THR A 1 198 ? 1.606 -4.701 36.784 1.00 49.62 198 THR A C 1
ATOM 1519 O O . THR A 1 198 ? 2.454 -4.320 35.970 1.00 49.62 198 THR A O 1
ATOM 1522 N N . ILE A 1 199 ? 0.890 -3.846 37.519 1.00 54.75 199 ILE A N 1
ATOM 1523 C CA . ILE A 1 199 ? 1.011 -2.387 37.428 1.00 54.75 199 ILE A CA 1
ATOM 1524 C C . ILE A 1 199 ? 2.352 -1.901 37.984 1.00 54.75 199 ILE A C 1
ATOM 1526 O O . ILE A 1 199 ? 3.002 -1.073 37.346 1.00 54.75 199 ILE A O 1
ATOM 1530 N N . ASP A 1 200 ? 2.824 -2.454 39.098 1.00 63.81 200 ASP A N 1
ATOM 1531 C CA . ASP A 1 200 ? 4.124 -2.111 39.680 1.00 63.81 200 ASP A CA 1
ATOM 1532 C C . ASP A 1 200 ? 5.274 -2.486 38.729 1.00 63.81 200 ASP A C 1
ATOM 1534 O O . ASP A 1 200 ? 6.179 -1.683 38.471 1.00 63.81 200 ASP A O 1
ATOM 1538 N N . ASN A 1 201 ? 5.196 -3.670 38.110 1.00 54.88 201 ASN A N 1
ATOM 1539 C CA . ASN A 1 201 ? 6.133 -4.099 37.070 1.00 54.88 201 ASN A CA 1
ATOM 1540 C C . ASN A 1 201 ? 6.085 -3.192 35.827 1.00 54.88 201 ASN A C 1
ATOM 1542 O O . ASN A 1 201 ? 7.126 -2.874 35.239 1.00 54.88 201 ASN A O 1
ATOM 1546 N N . LEU A 1 202 ? 4.893 -2.754 35.415 1.00 52.59 202 LEU A N 1
ATOM 1547 C CA . LEU A 1 202 ? 4.712 -1.818 34.306 1.00 52.59 202 LEU A CA 1
ATOM 1548 C C . LEU A 1 202 ? 5.306 -0.441 34.630 1.00 52.59 202 LEU A C 1
ATOM 1550 O O . LEU A 1 202 ? 6.018 0.120 33.797 1.00 52.59 202 LEU A O 1
ATOM 1554 N N . LEU A 1 203 ? 5.067 0.084 35.831 1.00 62.16 203 LEU A N 1
ATOM 1555 C CA . LEU A 1 203 ? 5.621 1.353 36.302 1.00 62.16 203 LEU A CA 1
ATOM 1556 C C . LEU A 1 203 ? 7.152 1.314 36.338 1.00 62.16 203 LEU A C 1
ATOM 1558 O O . LEU A 1 203 ? 7.787 2.249 35.854 1.00 62.16 203 LEU A O 1
ATOM 1562 N N . ALA A 1 204 ? 7.752 0.217 36.808 1.00 64.06 204 ALA A N 1
ATOM 1563 C CA . ALA A 1 204 ? 9.203 0.035 36.785 1.00 64.06 204 ALA A CA 1
ATOM 1564 C C . ALA A 1 204 ? 9.770 0.047 35.351 1.00 64.06 204 ALA A C 1
ATOM 1566 O O . ALA A 1 204 ? 10.781 0.702 35.086 1.00 64.06 204 ALA A O 1
ATOM 1567 N N . LYS A 1 205 ? 9.100 -0.621 34.400 1.00 62.41 205 LYS A N 1
ATOM 1568 C CA . LYS A 1 205 ? 9.486 -0.609 32.976 1.00 62.41 205 LYS A CA 1
ATOM 1569 C C . LYS A 1 205 ? 9.329 0.778 32.346 1.00 62.41 205 LYS A C 1
ATOM 1571 O O . LYS A 1 205 ? 10.211 1.213 31.609 1.00 62.41 205 LYS A O 1
ATOM 1576 N N . LEU A 1 206 ? 8.235 1.484 32.637 1.00 61.03 206 LEU A N 1
ATOM 1577 C CA . LEU A 1 206 ? 7.997 2.848 32.156 1.00 61.03 206 LEU A CA 1
ATOM 1578 C C . LEU A 1 206 ? 9.039 3.824 32.708 1.00 61.03 206 LEU A C 1
ATOM 1580 O O . LEU A 1 206 ? 9.561 4.638 31.953 1.00 61.03 206 LEU A O 1
ATOM 1584 N N . ASP A 1 207 ? 9.405 3.706 33.982 1.00 66.50 207 ASP A N 1
ATOM 1585 C CA . ASP A 1 207 ? 10.456 4.522 34.588 1.00 66.50 207 ASP A CA 1
ATOM 1586 C C . ASP A 1 207 ? 11.810 4.313 33.894 1.00 66.50 207 ASP A C 1
ATOM 1588 O O . ASP A 1 207 ? 12.528 5.282 33.661 1.00 66.50 207 ASP A O 1
ATOM 1592 N N . VAL A 1 208 ? 12.164 3.079 33.522 1.00 67.75 208 VAL A N 1
ATOM 1593 C CA . VAL A 1 208 ? 13.393 2.796 32.755 1.00 67.75 208 VAL A CA 1
ATOM 1594 C C . VAL A 1 208 ? 13.317 3.367 31.336 1.00 67.75 208 VAL A C 1
ATOM 1596 O O . VAL A 1 208 ? 14.298 3.925 30.846 1.00 67.75 208 VAL A O 1
ATOM 1599 N N . LEU A 1 209 ? 12.158 3.268 30.680 1.00 64.19 209 LEU A N 1
ATOM 1600 C CA . LEU A 1 209 ? 11.952 3.792 29.327 1.00 64.19 209 LEU A CA 1
ATOM 1601 C C . LEU A 1 209 ? 11.981 5.325 29.277 1.00 64.19 209 LEU A C 1
ATOM 1603 O O . LEU A 1 209 ? 12.517 5.881 28.317 1.00 64.19 209 LEU A O 1
ATOM 1607 N N . PHE A 1 210 ? 11.417 5.995 30.290 1.00 65.62 210 PHE A N 1
ATOM 1608 C CA . PHE A 1 210 ? 11.175 7.439 30.290 1.00 65.62 210 PHE A CA 1
ATOM 1609 C C . PHE A 1 210 ? 12.132 8.277 31.156 1.00 65.62 210 PHE A C 1
ATOM 1611 O O . PHE A 1 210 ? 12.131 9.502 31.024 1.00 65.62 210 PHE A O 1
ATOM 1618 N N . LYS A 1 211 ? 12.981 7.680 32.007 1.00 65.06 211 LYS A N 1
ATOM 1619 C CA . LYS A 1 211 ? 14.037 8.434 32.710 1.00 65.06 211 LYS A CA 1
ATOM 1620 C C . LYS A 1 211 ? 15.071 8.984 31.719 1.00 65.06 211 LYS A C 1
ATOM 1622 O O . LYS A 1 211 ? 15.439 8.331 30.744 1.00 65.06 211 LYS A O 1
ATOM 1627 N N . GLY A 1 212 ? 15.503 10.222 31.978 1.00 50.97 212 GLY A N 1
ATOM 1628 C CA . GLY A 1 212 ? 16.216 11.082 31.032 1.00 50.97 212 GLY A CA 1
ATOM 1629 C C . GLY A 1 212 ? 17.388 10.413 30.311 1.00 50.97 212 GLY A C 1
ATOM 1630 O O . GLY A 1 212 ? 18.371 10.027 30.938 1.00 50.97 212 GLY A O 1
ATOM 1631 N N . GLY A 1 213 ? 17.293 10.346 28.979 1.00 54.03 213 GLY A N 1
ATOM 1632 C CA . GLY A 1 213 ? 18.398 9.953 28.102 1.00 54.03 213 GLY A CA 1
ATOM 1633 C C . GLY A 1 213 ? 18.442 8.484 27.682 1.00 54.03 213 GLY A C 1
ATOM 1634 O O . GLY A 1 213 ? 19.491 8.051 27.211 1.00 54.03 213 GLY A O 1
ATOM 1635 N N . SER A 1 214 ? 17.354 7.715 27.816 1.00 64.44 214 SER A N 1
ATOM 1636 C CA . SER A 1 214 ? 17.303 6.368 27.235 1.00 64.44 214 SER A CA 1
ATOM 1637 C C . SER A 1 214 ? 17.501 6.418 25.708 1.00 64.44 214 SER A C 1
ATOM 1639 O O . SER A 1 214 ? 16.953 7.286 25.019 1.00 64.44 214 SER A O 1
ATOM 1641 N N . ASP A 1 215 ? 18.269 5.471 25.158 1.00 71.38 215 ASP A N 1
ATOM 1642 C CA . ASP A 1 215 ? 18.483 5.345 23.706 1.00 71.38 215 ASP A CA 1
ATOM 1643 C C . ASP A 1 215 ? 17.154 5.263 22.941 1.00 71.38 215 ASP A C 1
ATOM 1645 O O . ASP A 1 215 ? 17.035 5.774 21.828 1.00 71.38 215 ASP A O 1
ATOM 1649 N N . PHE A 1 216 ? 16.128 4.678 23.562 1.00 72.06 216 PHE A N 1
ATOM 1650 C CA . PHE A 1 216 ? 14.784 4.582 23.008 1.00 72.06 216 PHE A CA 1
ATOM 1651 C C . PHE A 1 216 ? 14.131 5.953 22.777 1.00 72.06 216 PHE A C 1
ATOM 1653 O O . PHE A 1 216 ? 13.641 6.200 21.675 1.00 72.06 216 PHE A O 1
ATOM 1660 N N . ILE A 1 217 ? 14.142 6.858 23.770 1.00 75.06 217 ILE A N 1
ATOM 1661 C CA . ILE A 1 217 ? 13.556 8.203 23.622 1.00 75.06 217 ILE A CA 1
ATOM 1662 C C . ILE A 1 217 ? 14.250 8.958 22.495 1.00 75.06 217 ILE A C 1
ATOM 1664 O O . ILE A 1 217 ? 13.574 9.489 21.618 1.00 75.06 217 ILE A O 1
ATOM 1668 N N . ASN A 1 218 ? 15.584 8.970 22.488 1.00 81.38 218 ASN A N 1
ATOM 1669 C CA . ASN A 1 218 ? 16.351 9.699 21.479 1.00 81.38 218 ASN A CA 1
ATOM 1670 C C . ASN A 1 218 ? 16.093 9.140 20.071 1.00 81.38 218 ASN A C 1
ATOM 1672 O O . ASN A 1 218 ? 15.921 9.897 19.116 1.00 81.38 218 ASN A O 1
ATOM 1676 N N . LYS A 1 219 ? 16.016 7.809 19.929 1.00 78.50 219 LYS A N 1
ATOM 1677 C CA . LYS A 1 219 ? 15.647 7.159 18.664 1.00 78.50 219 LYS A CA 1
ATOM 1678 C C . LYS A 1 219 ? 14.219 7.508 18.236 1.00 78.50 219 LYS A C 1
ATOM 1680 O O . LYS A 1 219 ? 14.002 7.762 17.054 1.00 78.50 219 LYS A O 1
ATOM 1685 N N . MET A 1 220 ? 13.259 7.526 19.162 1.00 79.12 220 MET A N 1
ATOM 1686 C CA . MET A 1 220 ? 11.866 7.871 18.866 1.00 79.12 220 MET A CA 1
ATOM 1687 C C . MET A 1 220 ? 11.717 9.346 18.478 1.00 79.12 220 MET A C 1
ATOM 1689 O O . MET A 1 220 ? 11.089 9.639 17.465 1.00 79.12 220 MET A O 1
ATOM 1693 N N . ASP A 1 221 ? 12.352 10.260 19.215 1.00 83.38 221 ASP A N 1
ATOM 1694 C CA . ASP A 1 221 ? 12.379 11.693 18.902 1.00 83.38 221 ASP A CA 1
ATOM 1695 C C . ASP A 1 221 ? 12.933 11.922 17.485 1.00 83.38 221 ASP A C 1
ATOM 1697 O O . ASP A 1 221 ? 12.263 12.539 16.658 1.00 83.38 221 ASP A O 1
ATOM 1701 N N . ASN A 1 222 ? 14.075 11.305 17.154 1.00 85.38 222 ASN A N 1
ATOM 1702 C CA . ASN A 1 222 ? 14.670 11.381 15.816 1.00 85.38 222 ASN A CA 1
ATOM 1703 C C . ASN A 1 222 ? 13.751 10.830 14.708 1.00 85.38 222 ASN A C 1
ATOM 1705 O O . ASN A 1 222 ? 13.742 11.354 13.593 1.00 85.38 222 ASN A O 1
ATOM 1709 N N . LYS A 1 223 ? 12.996 9.757 14.978 1.00 85.06 223 LYS A N 1
ATOM 1710 C CA . LYS A 1 223 ? 12.038 9.175 14.021 1.00 85.06 223 LYS A CA 1
ATOM 1711 C C . LYS A 1 223 ? 10.840 10.089 13.794 1.00 85.06 223 LYS A C 1
ATOM 1713 O O . LYS A 1 223 ? 10.451 10.307 12.650 1.00 85.06 223 LYS A O 1
ATOM 1718 N N . LEU A 1 224 ? 10.281 10.643 14.865 1.00 84.06 224 LEU A N 1
ATOM 1719 C CA . LEU A 1 224 ? 9.134 11.542 14.798 1.00 84.06 224 LEU A CA 1
ATOM 1720 C C . LEU A 1 224 ? 9.494 12.873 14.123 1.00 84.06 224 LEU A C 1
ATOM 1722 O O . LEU A 1 224 ? 8.721 13.356 13.300 1.00 84.06 224 LEU A O 1
ATOM 1726 N N . ASP A 1 225 ? 10.694 13.409 14.361 1.00 84.25 225 ASP A N 1
ATOM 1727 C CA . ASP A 1 225 ? 11.179 14.623 13.684 1.00 84.25 225 ASP A CA 1
ATOM 1728 C C . ASP A 1 225 ? 11.311 14.445 12.164 1.00 84.25 225 ASP A C 1
ATOM 1730 O O . ASP A 1 225 ? 11.175 15.406 11.400 1.00 84.25 225 ASP A O 1
ATOM 1734 N N . ARG A 1 226 ? 11.552 13.206 11.718 1.00 88.06 226 ARG A N 1
ATOM 1735 C CA . ARG A 1 226 ? 11.649 12.827 10.303 1.00 88.06 226 ARG A CA 1
ATOM 1736 C C . ARG A 1 226 ? 10.296 12.633 9.632 1.00 88.06 226 ARG A C 1
ATOM 1738 O O . ARG A 1 226 ? 10.256 12.682 8.406 1.00 88.06 226 ARG A O 1
ATOM 1745 N N . LEU A 1 227 ? 9.210 12.418 10.378 1.00 87.00 227 LEU A N 1
ATOM 1746 C CA . LEU A 1 227 ? 7.898 12.160 9.776 1.00 87.00 227 LEU A CA 1
ATOM 1747 C C . LEU A 1 227 ? 7.467 13.297 8.853 1.00 87.00 227 LEU A C 1
ATOM 1749 O O . LEU A 1 227 ? 7.009 13.024 7.754 1.00 87.00 227 LEU A O 1
ATOM 1753 N N . ALA A 1 228 ? 7.648 14.548 9.266 1.00 88.50 228 ALA A N 1
ATOM 1754 C CA . ALA A 1 228 ? 7.276 15.719 8.483 1.00 88.50 228 ALA A CA 1
ATOM 1755 C C . ALA A 1 228 ? 8.392 16.116 7.501 1.00 88.50 228 ALA A C 1
ATOM 1757 O O . ALA A 1 228 ? 9.461 16.585 7.907 1.00 88.50 228 ALA A O 1
ATOM 1758 N N . ILE A 1 229 ? 8.150 15.961 6.194 1.00 91.19 229 ILE A N 1
ATOM 1759 C CA . ILE A 1 229 ? 9.183 16.210 5.171 1.00 91.19 229 ILE A CA 1
ATOM 1760 C C . ILE A 1 229 ? 9.648 17.674 5.120 1.00 91.19 229 ILE A C 1
ATOM 1762 O O . ILE A 1 229 ? 10.800 17.932 4.779 1.00 91.19 229 ILE A O 1
ATOM 1766 N N . GLY A 1 230 ? 8.815 18.638 5.517 1.00 88.25 230 GLY A N 1
ATOM 1767 C CA . GLY A 1 230 ? 9.170 20.056 5.582 1.00 88.25 230 GLY A CA 1
ATOM 1768 C C . GLY A 1 230 ? 10.227 20.378 6.640 1.00 88.25 230 GLY A C 1
ATOM 1769 O O . GLY A 1 230 ? 10.939 21.364 6.486 1.00 88.25 230 GLY A O 1
ATOM 1770 N N . ASN A 1 231 ? 10.437 19.529 7.652 1.00 87.06 231 ASN A N 1
ATOM 1771 C CA . ASN A 1 231 ? 11.512 19.743 8.630 1.00 87.06 231 ASN A CA 1
ATOM 1772 C C . ASN A 1 231 ? 12.905 19.612 8.001 1.00 87.06 231 ASN A C 1
ATOM 1774 O O . ASN A 1 231 ? 13.802 20.404 8.283 1.00 87.06 231 ASN A O 1
ATOM 1778 N N . GLN A 1 232 ? 13.099 18.594 7.161 1.00 87.00 232 GLN A N 1
ATOM 1779 C CA . GLN A 1 232 ? 14.415 18.238 6.615 1.00 87.00 232 GLN A CA 1
ATOM 1780 C C . GLN A 1 232 ? 14.583 18.656 5.156 1.00 87.00 232 GLN A C 1
ATOM 1782 O O . GLN A 1 232 ? 15.702 18.896 4.698 1.00 87.00 232 GLN A O 1
ATOM 1787 N N . TYR A 1 233 ? 13.472 18.761 4.429 1.00 91.31 233 TYR A N 1
ATOM 1788 C CA . TYR A 1 233 ? 13.446 18.903 2.980 1.00 91.31 233 TYR A CA 1
ATOM 1789 C C . TYR A 1 233 ? 12.660 20.134 2.511 1.00 91.31 233 TYR A C 1
ATOM 1791 O O . TYR A 1 233 ? 12.355 20.218 1.329 1.00 91.31 233 TYR A O 1
ATOM 1799 N N . ALA A 1 234 ? 12.392 21.128 3.373 1.00 90.75 234 ALA A N 1
ATOM 1800 C CA . ALA A 1 234 ? 11.680 22.373 3.022 1.00 90.75 234 ALA A CA 1
ATOM 1801 C C . ALA A 1 234 ? 12.144 23.026 1.705 1.00 90.75 234 ALA A C 1
ATOM 1803 O O . ALA A 1 234 ? 11.330 23.506 0.920 1.00 90.75 234 ALA A O 1
ATOM 1804 N N . LYS A 1 235 ? 13.458 23.031 1.450 1.00 90.69 235 LYS A N 1
ATOM 1805 C CA . LYS A 1 235 ? 14.072 23.656 0.266 1.00 90.69 235 LYS A CA 1
ATOM 1806 C C . LYS A 1 235 ? 14.239 22.712 -0.927 1.00 90.69 235 LYS A C 1
ATOM 1808 O O . LYS A 1 235 ? 14.810 23.119 -1.932 1.00 90.69 235 LYS A O 1
ATOM 1813 N N . MET A 1 236 ? 13.802 21.460 -0.817 1.00 90.25 236 MET A N 1
ATOM 1814 C CA . MET A 1 236 ? 13.864 20.507 -1.921 1.00 90.25 236 MET A CA 1
ATOM 1815 C C . MET A 1 236 ? 12.939 20.966 -3.045 1.00 90.25 236 MET A C 1
ATOM 1817 O O . MET A 1 236 ? 11.797 21.334 -2.782 1.00 90.25 236 MET A O 1
ATOM 1821 N N . GLU A 1 237 ? 13.444 20.948 -4.275 1.00 89.25 237 GLU A N 1
ATOM 1822 C CA . GLU A 1 237 ? 12.728 21.383 -5.476 1.00 89.25 237 GLU A CA 1
ATOM 1823 C C . GLU A 1 237 ? 11.766 20.302 -5.991 1.00 89.25 237 GLU A C 1
ATOM 1825 O O . GLU A 1 237 ? 12.014 19.107 -5.810 1.00 89.25 237 GLU A O 1
ATOM 1830 N N . ALA A 1 238 ? 10.703 20.717 -6.683 1.00 88.19 238 ALA A N 1
ATOM 1831 C CA . ALA A 1 238 ? 9.653 19.851 -7.228 1.00 88.19 238 ALA A CA 1
ATOM 1832 C C . ALA A 1 238 ? 10.185 18.703 -8.100 1.00 88.19 238 ALA A C 1
ATOM 1834 O O . ALA A 1 238 ? 9.699 17.577 -8.021 1.00 88.19 238 ALA A O 1
ATOM 1835 N N . THR A 1 239 ? 11.249 18.945 -8.870 1.00 85.94 239 THR A N 1
ATOM 1836 C CA . THR A 1 239 ? 11.928 17.925 -9.692 1.00 85.94 239 THR A CA 1
ATOM 1837 C C . THR A 1 239 ? 12.483 16.751 -8.875 1.00 85.94 239 THR A C 1
ATOM 1839 O O . THR A 1 239 ? 12.716 15.673 -9.419 1.00 85.94 239 THR A O 1
ATOM 1842 N N . SER A 1 240 ? 12.682 16.936 -7.566 1.00 88.56 240 SER A N 1
ATOM 1843 C CA . SER A 1 240 ? 13.213 15.928 -6.645 1.00 88.56 240 SER A CA 1
ATOM 1844 C C . SER A 1 240 ? 12.143 15.184 -5.839 1.00 88.56 240 SER A C 1
ATOM 1846 O O . SER A 1 240 ? 12.495 14.226 -5.151 1.00 88.56 240 SER A O 1
ATOM 1848 N N . PHE A 1 241 ? 10.857 15.549 -5.938 1.00 90.94 241 PHE A N 1
ATOM 1849 C CA . PHE A 1 241 ? 9.794 14.922 -5.137 1.00 90.94 241 PHE A CA 1
ATOM 1850 C C . PHE A 1 241 ? 9.631 13.434 -5.463 1.00 90.94 241 PHE A C 1
ATOM 1852 O O . PHE A 1 241 ? 9.709 12.600 -4.564 1.00 90.94 241 PHE A O 1
ATOM 1859 N N . MET A 1 242 ? 9.495 13.071 -6.743 1.00 90.62 2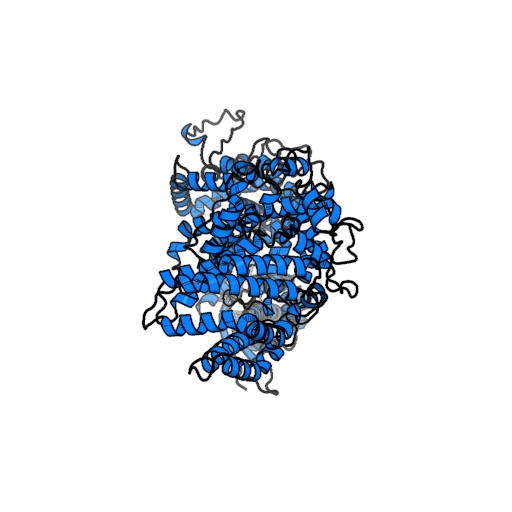42 MET A N 1
ATOM 1860 C CA . MET A 1 242 ? 9.388 11.664 -7.154 1.00 90.62 242 MET A CA 1
ATOM 1861 C C . MET A 1 242 ? 10.657 10.844 -6.888 1.00 90.62 242 MET A C 1
ATOM 1863 O O . MET A 1 242 ? 10.538 9.749 -6.341 1.00 90.62 242 MET A O 1
ATOM 1867 N N . PRO A 1 243 ? 11.877 11.332 -7.188 1.00 90.38 243 PRO A N 1
ATOM 1868 C CA . PRO A 1 243 ? 13.104 10.692 -6.718 1.00 90.38 243 PRO A CA 1
ATOM 1869 C C . PRO A 1 243 ? 13.121 10.400 -5.210 1.00 90.38 243 PRO A C 1
ATOM 1871 O O . PRO A 1 243 ? 13.477 9.294 -4.804 1.00 90.38 243 PRO A O 1
ATOM 1874 N N . ALA A 1 244 ? 12.734 11.377 -4.382 1.00 92.75 244 ALA A N 1
ATOM 1875 C CA . ALA A 1 244 ? 12.688 11.225 -2.933 1.00 92.75 244 ALA A CA 1
ATOM 1876 C C . ALA A 1 244 ? 11.623 10.204 -2.508 1.00 92.75 244 ALA A C 1
ATOM 1878 O O . ALA A 1 244 ? 11.919 9.350 -1.674 1.00 92.75 244 ALA A O 1
ATOM 1879 N N . MET A 1 245 ? 10.447 10.229 -3.148 1.00 93.75 245 MET A N 1
ATOM 1880 C CA . MET A 1 245 ? 9.387 9.237 -2.964 1.00 93.75 245 MET A CA 1
ATOM 1881 C C . MET A 1 245 ? 9.889 7.818 -3.246 1.00 93.75 245 MET A C 1
ATOM 1883 O O . MET A 1 245 ? 9.703 6.937 -2.414 1.00 93.75 245 MET A O 1
ATOM 1887 N N . TRP A 1 246 ? 10.577 7.587 -4.371 1.00 91.25 246 TRP A N 1
ATOM 1888 C CA . TRP A 1 246 ? 11.098 6.257 -4.711 1.00 91.25 246 TRP A CA 1
ATOM 1889 C C . TRP A 1 246 ? 12.125 5.752 -3.694 1.00 91.25 246 TRP A C 1
ATOM 1891 O O . TRP A 1 246 ? 12.077 4.581 -3.320 1.00 91.25 246 TRP A O 1
ATOM 1901 N N . ILE A 1 247 ? 13.018 6.626 -3.215 1.00 95.06 247 ILE A N 1
ATOM 1902 C CA . ILE A 1 247 ? 14.008 6.285 -2.182 1.00 95.06 247 ILE A CA 1
ATOM 1903 C C . ILE A 1 247 ? 13.316 5.886 -0.873 1.00 95.06 247 ILE A C 1
ATOM 1905 O O . ILE A 1 247 ? 13.673 4.872 -0.268 1.00 95.06 247 ILE A O 1
ATOM 1909 N N . THR A 1 248 ? 12.342 6.670 -0.407 1.00 95.12 248 THR A N 1
ATOM 1910 C CA . THR A 1 248 ? 11.665 6.386 0.864 1.00 95.12 248 THR A CA 1
ATOM 1911 C C . THR A 1 248 ? 10.742 5.183 0.740 1.00 95.12 248 THR A C 1
ATOM 1913 O O . THR A 1 248 ? 10.773 4.307 1.599 1.00 95.12 248 THR A O 1
ATOM 1916 N N . LEU A 1 249 ? 9.999 5.046 -0.356 1.00 94.94 249 LEU A N 1
ATOM 1917 C CA . LEU A 1 249 ? 9.153 3.878 -0.588 1.00 94.94 249 LEU A CA 1
ATOM 1918 C C . LEU A 1 249 ? 9.981 2.588 -0.619 1.00 94.94 249 LEU A C 1
ATOM 1920 O O . LEU A 1 249 ? 9.643 1.627 0.074 1.00 94.94 249 LEU A O 1
ATOM 1924 N N . SER A 1 250 ? 11.103 2.574 -1.349 1.00 94.00 250 SER A N 1
ATOM 1925 C CA . SER A 1 250 ? 11.979 1.402 -1.395 1.00 94.00 250 SER A CA 1
ATOM 1926 C C . SER A 1 250 ? 12.613 1.111 -0.037 1.00 94.00 250 SER A C 1
ATOM 1928 O O . SER A 1 250 ? 12.773 -0.052 0.316 1.00 94.00 250 SER A O 1
ATOM 1930 N N . ASN A 1 251 ? 12.947 2.140 0.750 1.00 94.44 251 ASN A N 1
ATOM 1931 C CA . ASN A 1 251 ? 13.428 1.947 2.115 1.00 94.44 251 ASN A CA 1
ATOM 1932 C C . ASN A 1 251 ? 12.373 1.319 3.026 1.00 94.44 251 ASN A C 1
ATOM 1934 O O . ASN A 1 251 ? 12.693 0.397 3.772 1.00 94.44 251 ASN A O 1
ATOM 1938 N N . GLY A 1 252 ? 11.135 1.812 2.969 1.00 89.44 252 GLY A N 1
ATOM 1939 C CA . GLY A 1 252 ? 10.028 1.289 3.764 1.00 89.44 252 GLY A CA 1
ATOM 1940 C C . GLY A 1 252 ? 9.742 -0.173 3.437 1.00 89.44 252 GLY A C 1
ATOM 1941 O O . GLY A 1 252 ? 9.762 -1.020 4.327 1.00 89.44 252 GLY A O 1
ATOM 1942 N N . ILE A 1 253 ? 9.566 -0.482 2.150 1.00 85.75 253 ILE A N 1
ATOM 1943 C CA . ILE A 1 253 ? 9.334 -1.854 1.678 1.00 85.75 253 ILE A CA 1
ATOM 1944 C C . ILE A 1 253 ? 10.545 -2.747 1.979 1.00 85.75 253 ILE A C 1
ATOM 1946 O O . ILE A 1 253 ? 10.384 -3.865 2.460 1.00 85.75 253 ILE A O 1
ATOM 1950 N N . GLY A 1 254 ? 11.760 -2.254 1.734 1.00 84.38 254 GLY A N 1
ATOM 1951 C CA . GLY A 1 254 ? 12.995 -2.999 1.952 1.00 84.38 254 GLY A CA 1
ATOM 1952 C C . GLY A 1 254 ? 13.170 -3.443 3.401 1.00 84.38 254 GLY A C 1
ATOM 1953 O O . GLY A 1 254 ? 13.459 -4.610 3.635 1.00 84.38 254 GLY A O 1
ATOM 1954 N N . LEU A 1 255 ? 12.915 -2.555 4.367 1.00 83.19 255 LEU A N 1
ATOM 1955 C CA . LEU A 1 255 ? 12.971 -2.879 5.799 1.00 83.19 255 LEU A CA 1
ATOM 1956 C C . LEU A 1 255 ? 11.919 -3.910 6.229 1.00 83.19 255 LEU A C 1
ATOM 1958 O O . LEU A 1 255 ? 12.183 -4.731 7.109 1.00 83.19 255 LEU A O 1
ATOM 1962 N N . ILE A 1 256 ? 10.730 -3.869 5.621 1.00 78.81 256 ILE A N 1
ATOM 1963 C CA . ILE A 1 256 ? 9.670 -4.849 5.887 1.00 78.81 256 ILE A CA 1
ATOM 1964 C C . ILE A 1 256 ? 10.096 -6.227 5.371 1.00 78.81 256 ILE A C 1
ATOM 1966 O O . ILE A 1 256 ? 10.005 -7.211 6.100 1.00 78.81 256 ILE A O 1
ATOM 1970 N N . LEU A 1 257 ? 10.584 -6.293 4.130 1.00 77.25 257 LEU A N 1
ATOM 1971 C CA . LEU A 1 257 ? 10.864 -7.557 3.445 1.00 77.25 257 LEU A CA 1
ATOM 1972 C C . LEU A 1 257 ? 12.232 -8.165 3.783 1.00 77.25 257 LEU A C 1
ATOM 1974 O O . LEU A 1 257 ? 12.422 -9.366 3.606 1.00 77.25 257 LEU A O 1
ATOM 1978 N N . ASN A 1 258 ? 13.190 -7.362 4.246 1.00 77.81 258 ASN A N 1
ATOM 1979 C CA . ASN A 1 258 ? 14.536 -7.812 4.574 1.00 77.81 258 ASN A CA 1
ATOM 1980 C C . ASN A 1 258 ? 15.050 -7.115 5.856 1.00 77.81 258 ASN A C 1
ATOM 1982 O O . ASN A 1 258 ? 15.285 -5.904 5.835 1.00 77.81 258 ASN A O 1
ATOM 1986 N N . PRO A 1 259 ? 15.269 -7.854 6.963 1.00 74.88 259 PRO A N 1
ATOM 1987 C CA . PRO A 1 259 ? 15.826 -7.303 8.202 1.00 74.88 259 PRO A CA 1
ATOM 1988 C C . PRO A 1 259 ? 17.185 -6.611 8.026 1.00 74.88 259 PRO A C 1
ATOM 1990 O O . PRO A 1 259 ? 17.448 -5.610 8.688 1.00 74.88 259 PRO A O 1
ATOM 1993 N N . ASP A 1 260 ? 18.011 -7.092 7.093 1.00 81.81 260 ASP A N 1
ATOM 1994 C CA . ASP A 1 260 ? 19.355 -6.569 6.816 1.00 81.81 260 ASP A CA 1
ATOM 1995 C C . ASP A 1 260 ? 19.356 -5.470 5.738 1.00 81.81 260 ASP A C 1
ATOM 1997 O O . ASP A 1 260 ? 20.399 -5.105 5.182 1.00 81.81 260 ASP A O 1
ATOM 2001 N N . TYR A 1 261 ? 18.178 -4.945 5.388 1.00 87.25 261 TYR A N 1
ATOM 2002 C CA . TYR A 1 261 ? 18.051 -3.948 4.340 1.00 87.25 261 TYR A CA 1
ATOM 2003 C C . TYR A 1 261 ? 18.786 -2.650 4.694 1.00 87.25 261 TYR A C 1
ATOM 2005 O O . TYR A 1 261 ? 18.486 -1.959 5.671 1.00 87.25 261 TYR A O 1
ATOM 2013 N N . LYS A 1 262 ? 19.723 -2.256 3.827 1.00 91.81 262 LYS A N 1
ATOM 2014 C CA . LYS A 1 262 ? 20.453 -0.998 3.965 1.00 91.81 262 LYS A CA 1
ATOM 2015 C C . LYS A 1 262 ? 19.643 0.163 3.392 1.00 91.81 262 LYS A C 1
ATOM 2017 O O . LYS A 1 262 ? 19.484 0.293 2.179 1.00 91.81 262 LYS A O 1
ATOM 2022 N N . GLN A 1 263 ? 19.209 1.070 4.258 1.00 93.12 263 GLN A N 1
ATOM 2023 C CA . GLN A 1 263 ? 18.523 2.284 3.826 1.00 93.12 263 GLN A CA 1
ATOM 2024 C C . GLN A 1 263 ? 19.420 3.214 3.006 1.00 93.12 263 GLN A C 1
ATOM 2026 O O . GLN A 1 263 ? 20.633 3.308 3.211 1.00 93.12 263 GLN A O 1
ATOM 2031 N N . THR A 1 264 ? 18.791 3.949 2.095 1.00 94.69 264 THR A N 1
ATOM 2032 C CA . THR A 1 264 ? 19.416 5.041 1.347 1.00 94.69 264 THR A CA 1
ATOM 2033 C C . THR A 1 264 ? 18.934 6.380 1.885 1.00 94.69 264 THR A C 1
ATOM 2035 O O . THR A 1 264 ? 17.736 6.607 2.018 1.00 94.69 264 THR A O 1
ATOM 2038 N N . THR A 1 265 ? 19.858 7.292 2.174 1.00 90.94 265 THR A N 1
ATOM 2039 C CA . THR A 1 265 ? 19.522 8.641 2.642 1.00 90.94 265 THR A CA 1
ATOM 2040 C C . THR A 1 265 ? 19.125 9.546 1.477 1.00 90.94 265 THR A C 1
ATOM 2042 O O . THR A 1 265 ? 19.779 9.541 0.434 1.00 90.94 265 THR A O 1
ATOM 2045 N N . ILE A 1 266 ? 18.100 10.377 1.673 1.00 89.31 266 ILE A N 1
ATOM 2046 C CA . ILE A 1 266 ? 17.776 11.455 0.736 1.00 89.31 266 ILE A CA 1
ATOM 2047 C C . ILE A 1 266 ? 18.748 12.627 0.967 1.00 89.31 266 ILE A C 1
ATOM 2049 O O . ILE A 1 266 ? 18.826 13.138 2.089 1.00 89.31 266 ILE A O 1
ATOM 2053 N N . PRO A 1 267 ? 19.493 13.082 -0.054 1.00 84.69 267 PRO A N 1
ATOM 2054 C CA . PRO A 1 267 ? 20.379 14.225 0.075 1.00 84.69 267 PRO A CA 1
ATOM 2055 C C . PRO A 1 267 ? 19.572 15.518 0.220 1.00 84.69 267 PRO A C 1
ATOM 2057 O O . PRO A 1 267 ? 18.588 15.739 -0.478 1.00 84.69 267 PRO A O 1
ATOM 2060 N N . THR A 1 268 ? 20.047 16.424 1.072 1.00 70.62 268 THR A N 1
ATOM 2061 C CA . THR A 1 268 ? 19.502 17.789 1.179 1.00 70.62 268 THR A CA 1
ATOM 2062 C C . THR A 1 268 ? 19.869 18.666 -0.024 1.00 70.62 268 THR A C 1
ATOM 2064 O O . THR A 1 268 ? 19.227 19.682 -0.266 1.00 70.62 268 THR A O 1
ATOM 2067 N N . ASN A 1 269 ? 20.889 18.270 -0.796 1.00 69.44 269 ASN A N 1
ATOM 2068 C CA . ASN A 1 269 ? 21.272 18.892 -2.062 1.00 69.44 269 ASN A CA 1
ATOM 2069 C C . ASN A 1 269 ? 20.685 18.098 -3.243 1.00 69.44 269 ASN A C 1
ATOM 2071 O O . ASN A 1 269 ? 21.110 16.968 -3.509 1.00 69.44 269 ASN A O 1
ATOM 2075 N N . THR A 1 270 ? 19.759 18.726 -3.971 1.00 68.50 270 THR A N 1
ATOM 2076 C CA . THR A 1 270 ? 19.004 18.159 -5.103 1.00 68.50 270 THR A CA 1
ATOM 2077 C C . THR A 1 270 ? 19.908 17.630 -6.222 1.00 68.50 270 THR A C 1
ATOM 2079 O O . THR A 1 270 ? 19.600 16.605 -6.821 1.00 68.50 270 THR A O 1
ATOM 2082 N N . SER A 1 271 ? 21.103 18.201 -6.422 1.00 69.62 271 SER A N 1
ATOM 2083 C CA . SER A 1 271 ? 22.068 17.744 -7.446 1.00 69.62 271 SER A CA 1
ATOM 2084 C C . SER A 1 271 ? 22.586 16.307 -7.260 1.00 69.62 271 SER A C 1
ATOM 2086 O O . SER A 1 271 ? 23.180 15.742 -8.176 1.00 69.62 271 SER A O 1
ATOM 2088 N N . ARG A 1 272 ? 22.387 15.694 -6.083 1.00 80.25 272 ARG A N 1
ATOM 2089 C CA . ARG A 1 272 ? 22.834 14.321 -5.770 1.00 80.25 272 ARG A CA 1
ATOM 2090 C C . ARG A 1 272 ? 21.694 13.307 -5.696 1.00 80.25 272 ARG A C 1
ATOM 2092 O O . ARG A 1 272 ? 21.938 12.140 -5.370 1.00 80.25 272 ARG A O 1
ATOM 2099 N N . ILE A 1 273 ? 20.461 13.730 -5.970 1.00 85.12 273 ILE A N 1
ATOM 2100 C CA . ILE A 1 273 ? 19.281 12.885 -5.782 1.00 85.12 273 ILE A CA 1
ATOM 2101 C C . ILE A 1 273 ? 19.318 11.657 -6.700 1.00 85.12 273 ILE A C 1
ATOM 2103 O O . ILE A 1 273 ? 19.136 10.542 -6.221 1.00 85.12 273 ILE A O 1
ATOM 2107 N N . ASN A 1 274 ? 19.716 11.820 -7.966 1.00 84.00 274 ASN A N 1
ATOM 2108 C CA . ASN A 1 274 ? 19.817 10.727 -8.941 1.00 84.00 274 ASN A CA 1
ATOM 2109 C C . ASN A 1 274 ? 20.812 9.633 -8.511 1.00 84.00 274 ASN A C 1
ATOM 2111 O O . ASN A 1 274 ? 20.525 8.442 -8.635 1.00 84.00 274 ASN A O 1
ATOM 2115 N N . SER A 1 275 ? 21.956 10.008 -7.929 1.00 86.31 275 SER A N 1
ATOM 2116 C CA . SER A 1 275 ? 22.917 9.044 -7.368 1.00 86.31 275 SER A CA 1
ATOM 2117 C C . SER A 1 275 ? 22.339 8.269 -6.181 1.00 86.31 275 SER A C 1
ATOM 2119 O O . SER A 1 275 ? 22.647 7.091 -5.985 1.00 86.31 275 SER A O 1
ATOM 2121 N N . SER A 1 276 ? 21.479 8.920 -5.398 1.00 90.81 276 SER A N 1
ATOM 2122 C CA . SER A 1 276 ? 20.793 8.290 -4.268 1.00 90.81 276 SER A CA 1
ATOM 2123 C C . SER A 1 276 ? 19.705 7.340 -4.767 1.00 90.81 276 SER A C 1
ATOM 2125 O O . SER A 1 276 ? 19.648 6.211 -4.306 1.00 90.81 276 SER A O 1
ATOM 2127 N N . VAL A 1 277 ? 18.947 7.707 -5.803 1.00 90.38 277 VAL A N 1
ATOM 2128 C CA . VAL A 1 277 ? 17.987 6.803 -6.464 1.00 90.38 277 VAL A CA 1
ATOM 2129 C C . VAL A 1 277 ? 18.676 5.545 -7.004 1.00 90.38 277 VAL A C 1
ATOM 2131 O O . VAL A 1 277 ? 18.206 4.435 -6.755 1.00 90.38 277 VAL A O 1
ATOM 2134 N N . LYS A 1 278 ? 19.835 5.682 -7.668 1.00 89.88 278 LYS A N 1
ATOM 2135 C CA . LYS A 1 278 ? 20.647 4.522 -8.082 1.00 89.88 278 LYS A CA 1
ATOM 2136 C C . LYS A 1 278 ? 21.047 3.657 -6.881 1.00 89.88 278 LYS A C 1
ATOM 2138 O O . LYS A 1 278 ? 20.947 2.438 -6.942 1.00 89.88 278 LYS A O 1
ATOM 2143 N N . THR A 1 279 ? 21.490 4.276 -5.785 1.00 92.94 279 THR A N 1
ATOM 2144 C CA . THR A 1 279 ? 21.874 3.559 -4.553 1.00 92.94 279 THR A CA 1
ATOM 2145 C C . THR A 1 279 ? 20.686 2.818 -3.937 1.00 92.94 279 THR A C 1
ATOM 2147 O O . THR A 1 279 ? 20.832 1.662 -3.548 1.00 92.94 279 THR A O 1
ATOM 2150 N N . ALA A 1 280 ? 19.504 3.436 -3.926 1.00 94.06 280 ALA A N 1
ATOM 2151 C CA . ALA A 1 280 ? 18.269 2.814 -3.472 1.00 94.06 280 ALA A CA 1
ATOM 2152 C C . ALA A 1 280 ? 17.916 1.586 -4.319 1.00 94.06 280 ALA A C 1
ATOM 2154 O O . ALA A 1 280 ? 17.663 0.527 -3.753 1.00 94.06 280 ALA A O 1
ATOM 2155 N N . GLY A 1 281 ? 18.010 1.680 -5.652 1.00 92.12 281 GLY A N 1
ATOM 2156 C CA . GLY A 1 281 ? 17.810 0.538 -6.552 1.00 92.12 281 GLY A CA 1
ATOM 2157 C C . GLY A 1 281 ? 18.783 -0.615 -6.279 1.00 92.12 281 GLY A C 1
ATOM 2158 O O . GLY A 1 281 ? 18.365 -1.769 -6.189 1.00 92.12 281 GLY A O 1
ATOM 2159 N N . LYS A 1 282 ? 20.071 -0.308 -6.051 1.00 91.62 282 LYS A N 1
ATOM 2160 C CA . LYS A 1 282 ? 21.077 -1.323 -5.681 1.00 91.62 282 LYS A CA 1
ATOM 2161 C C . LYS A 1 282 ? 20.762 -1.998 -4.350 1.00 91.62 282 LYS A C 1
ATOM 2163 O O . LYS A 1 282 ? 20.822 -3.220 -4.251 1.00 91.62 282 LYS A O 1
ATOM 2168 N N . ASN A 1 283 ? 20.414 -1.218 -3.328 1.00 93.06 283 ASN A N 1
ATOM 2169 C CA . ASN A 1 283 ? 20.081 -1.766 -2.014 1.00 93.06 283 ASN A CA 1
ATOM 2170 C C . ASN A 1 283 ? 18.794 -2.601 -2.074 1.00 93.06 283 ASN A C 1
ATOM 2172 O O . ASN A 1 283 ? 18.729 -3.660 -1.452 1.00 93.06 283 ASN A O 1
ATOM 2176 N N . PHE A 1 284 ? 17.804 -2.191 -2.872 1.00 92.94 284 PHE A N 1
ATOM 2177 C CA . PHE A 1 284 ? 16.553 -2.928 -3.071 1.00 92.94 284 PHE A CA 1
ATOM 2178 C C . PHE A 1 284 ? 16.743 -4.282 -3.753 1.00 92.94 284 PHE A C 1
ATOM 2180 O O . PHE A 1 284 ? 16.008 -5.217 -3.449 1.00 92.94 284 PHE A O 1
ATOM 2187 N N . ALA A 1 285 ? 17.793 -4.458 -4.559 1.00 89.19 285 ALA A N 1
ATOM 2188 C CA . ALA A 1 285 ? 18.142 -5.771 -5.097 1.00 89.19 285 ALA A CA 1
ATOM 2189 C C . ALA A 1 285 ? 18.407 -6.827 -4.001 1.00 89.19 285 ALA A C 1
ATOM 2191 O O . ALA A 1 285 ? 18.240 -8.018 -4.255 1.00 89.19 285 ALA A O 1
ATOM 2192 N N . SER A 1 286 ? 18.784 -6.418 -2.778 1.00 85.38 286 SER A N 1
ATOM 2193 C CA . SER A 1 286 ? 18.974 -7.343 -1.648 1.00 85.38 286 SER A CA 1
ATOM 2194 C C . SER A 1 286 ? 17.690 -8.054 -1.216 1.00 85.38 286 SER A C 1
ATOM 2196 O O . SER A 1 286 ? 17.774 -9.182 -0.745 1.00 85.38 286 SER A O 1
ATOM 2198 N N . VAL A 1 287 ? 16.515 -7.453 -1.442 1.00 83.12 287 VAL A N 1
ATOM 2199 C CA . VAL A 1 287 ? 15.206 -8.056 -1.133 1.00 83.12 287 VAL A CA 1
ATOM 2200 C C . VAL A 1 287 ? 14.984 -9.349 -1.923 1.00 83.12 287 VAL A C 1
ATOM 2202 O O . VAL A 1 287 ? 14.347 -10.274 -1.435 1.00 83.12 287 VAL A O 1
ATOM 2205 N N . PHE A 1 288 ? 15.555 -9.445 -3.126 1.00 76.00 288 PHE A N 1
ATOM 2206 C CA . PHE A 1 288 ? 15.451 -10.627 -3.987 1.00 76.00 288 PHE A CA 1
ATOM 2207 C C . PHE A 1 288 ? 16.546 -11.671 -3.723 1.00 76.00 288 PHE A C 1
ATOM 2209 O O . PHE A 1 288 ? 16.540 -12.732 -4.345 1.00 76.00 288 PHE A O 1
ATOM 2216 N N . LYS A 1 289 ? 17.510 -11.370 -2.841 1.00 69.12 289 LYS A N 1
ATOM 2217 C CA . LYS A 1 289 ? 18.644 -12.250 -2.510 1.00 69.12 289 LYS A CA 1
ATOM 2218 C C . LYS A 1 289 ? 18.400 -13.077 -1.243 1.00 69.12 289 LYS A C 1
ATOM 2220 O O . LYS A 1 289 ? 19.143 -14.021 -0.988 1.00 69.12 289 LYS A O 1
ATOM 2225 N N . THR A 1 290 ? 17.386 -12.744 -0.447 1.00 54.38 290 THR A N 1
ATOM 2226 C CA . THR A 1 290 ? 17.070 -13.442 0.802 1.00 54.38 290 THR A CA 1
ATOM 2227 C C . THR A 1 290 ? 16.407 -14.789 0.517 1.00 54.38 290 THR A C 1
ATOM 2229 O O . THR A 1 290 ? 15.288 -14.857 0.013 1.00 54.38 290 THR A O 1
ATOM 2232 N N . ASN A 1 291 ? 17.091 -15.879 0.881 1.00 44.41 291 ASN A N 1
ATOM 2233 C CA . ASN A 1 291 ? 16.453 -17.184 1.032 1.00 44.41 291 ASN A CA 1
ATOM 2234 C C . ASN A 1 291 ? 15.362 -17.062 2.104 1.00 44.41 291 ASN A C 1
ATOM 2236 O O . ASN A 1 291 ? 15.623 -16.593 3.211 1.00 44.41 291 ASN A O 1
ATOM 2240 N N . SER A 1 292 ? 14.153 -17.498 1.765 1.00 41.31 292 SER A N 1
ATOM 2241 C CA . SER A 1 292 ? 12.949 -17.559 2.598 1.00 41.31 292 SER A CA 1
ATOM 2242 C C . SER A 1 292 ? 13.097 -18.522 3.791 1.00 41.31 292 SER A C 1
ATOM 2244 O O . SER A 1 292 ? 12.412 -19.541 3.856 1.00 41.31 292 SER A O 1
ATOM 2246 N N . GLY A 1 293 ? 14.033 -18.248 4.703 1.00 37.38 293 GLY A N 1
ATOM 2247 C CA . GLY A 1 293 ? 14.435 -19.172 5.768 1.00 37.38 293 GLY A CA 1
ATOM 2248 C C . GLY A 1 293 ? 14.791 -18.528 7.108 1.00 37.38 293 GLY A C 1
ATOM 2249 O O . GLY A 1 293 ? 15.405 -19.193 7.934 1.00 37.38 293 GLY A O 1
ATOM 2250 N N . ALA A 1 294 ? 14.428 -17.268 7.356 1.00 37.75 294 ALA A N 1
ATOM 2251 C CA . ALA A 1 294 ? 14.522 -16.712 8.703 1.00 37.75 294 ALA A CA 1
ATOM 2252 C C . ALA A 1 294 ? 13.292 -17.149 9.515 1.00 37.75 294 ALA A C 1
ATOM 2254 O O . ALA A 1 294 ? 12.270 -16.469 9.533 1.00 37.75 294 ALA A O 1
ATOM 2255 N N . THR A 1 295 ? 13.376 -18.309 10.166 1.00 39.41 295 THR A N 1
ATOM 2256 C CA . THR A 1 295 ? 12.496 -18.642 11.292 1.00 39.41 295 THR A CA 1
ATOM 2257 C C . THR A 1 295 ? 12.863 -17.723 12.453 1.00 39.41 295 THR A C 1
ATOM 2259 O O . THR A 1 295 ? 13.828 -17.991 13.167 1.00 39.41 295 THR A O 1
ATOM 2262 N N . GLN A 1 296 ? 12.145 -16.609 12.594 1.00 41.69 296 GLN A N 1
ATOM 2263 C CA . GLN A 1 296 ? 12.214 -15.779 13.794 1.00 41.69 296 GLN A CA 1
ATOM 2264 C C . GLN A 1 296 ? 11.536 -16.525 14.954 1.00 41.69 296 GLN A C 1
ATOM 2266 O O . GLN A 1 296 ? 10.446 -17.073 14.790 1.00 41.69 296 GLN A O 1
ATOM 2271 N N . THR A 1 297 ? 12.199 -16.582 16.105 1.00 39.06 297 THR A N 1
ATOM 2272 C CA . THR A 1 297 ? 11.639 -17.074 17.372 1.00 39.06 297 THR A CA 1
ATOM 2273 C C . THR A 1 297 ? 10.811 -15.983 18.059 1.00 39.06 297 THR A C 1
ATOM 2275 O O . THR A 1 297 ? 11.146 -14.806 17.954 1.00 39.06 297 THR A O 1
ATOM 2278 N N . GLU A 1 298 ? 9.752 -16.375 18.779 1.00 39.31 298 GLU A N 1
ATOM 2279 C CA . GLU A 1 298 ? 8.762 -15.475 19.409 1.00 39.31 298 GLU A CA 1
ATOM 2280 C C . GLU A 1 298 ? 9.347 -14.420 20.370 1.00 39.31 298 GLU A C 1
ATOM 2282 O O . GLU A 1 298 ? 8.801 -13.324 20.487 1.00 39.31 298 GLU A O 1
ATOM 2287 N N . ASP A 1 299 ? 10.488 -14.693 21.008 1.00 35.16 299 ASP A N 1
ATOM 2288 C CA . ASP A 1 299 ? 11.067 -13.810 22.032 1.00 35.16 299 ASP A CA 1
ATOM 2289 C C . ASP A 1 299 ? 11.896 -12.623 21.481 1.00 35.16 299 ASP A C 1
ATOM 2291 O O . ASP A 1 299 ? 12.172 -11.674 22.218 1.00 35.16 299 ASP A O 1
ATOM 2295 N N . ASP A 1 300 ? 12.244 -12.601 20.185 1.00 38.28 300 ASP A N 1
ATOM 2296 C CA . ASP A 1 300 ? 12.996 -11.494 19.548 1.00 38.28 300 ASP A CA 1
ATOM 2297 C C . ASP A 1 300 ? 12.088 -10.359 19.006 1.00 38.28 300 ASP A C 1
ATOM 2299 O O . ASP A 1 300 ? 12.567 -9.314 18.548 1.00 38.28 300 ASP A O 1
ATOM 2303 N N . ILE A 1 301 ? 10.763 -10.535 19.094 1.00 45.03 301 ILE A N 1
ATOM 2304 C CA . ILE A 1 301 ? 9.740 -9.769 18.355 1.00 45.03 301 ILE A CA 1
ATOM 2305 C C . ILE A 1 301 ? 9.565 -8.313 18.841 1.00 45.03 301 ILE A C 1
ATOM 2307 O O . ILE A 1 301 ? 9.106 -7.450 18.092 1.00 45.03 301 ILE A O 1
ATOM 2311 N N . LEU A 1 302 ? 9.927 -7.971 20.082 1.00 44.75 302 LEU A N 1
ATOM 2312 C CA . LEU A 1 302 ? 9.485 -6.691 20.669 1.00 44.75 302 LEU A CA 1
ATOM 2313 C C . LEU A 1 302 ? 10.483 -5.523 20.545 1.00 44.75 302 LEU A C 1
ATOM 2315 O O . LEU A 1 302 ? 10.062 -4.366 20.584 1.00 44.75 302 LEU A O 1
ATOM 2319 N N . GLY A 1 303 ? 11.786 -5.781 20.376 1.00 46.44 303 GLY A N 1
ATOM 2320 C CA . GLY A 1 303 ? 12.828 -4.738 20.402 1.00 46.44 303 GLY A CA 1
ATOM 2321 C C . GLY A 1 303 ? 13.335 -4.309 19.021 1.00 46.44 303 GLY A C 1
ATOM 2322 O O . GLY A 1 303 ? 13.097 -3.184 18.574 1.00 46.44 303 GLY A O 1
ATOM 2323 N N . ALA A 1 304 ? 14.049 -5.211 18.342 1.00 55.16 304 ALA A N 1
ATOM 2324 C CA . ALA A 1 304 ? 14.666 -4.944 17.040 1.00 55.16 304 ALA A CA 1
ATOM 2325 C C . ALA A 1 304 ? 13.618 -4.783 15.925 1.00 55.16 304 ALA A C 1
ATOM 2327 O O . ALA A 1 304 ? 13.740 -3.907 15.064 1.00 55.16 304 ALA A O 1
ATOM 2328 N N . ASP A 1 305 ? 12.541 -5.565 15.990 1.00 62.25 305 ASP A N 1
ATOM 2329 C CA . ASP A 1 305 ? 11.451 -5.507 15.023 1.00 62.25 305 ASP A CA 1
ATOM 2330 C C . ASP A 1 305 ? 10.615 -4.234 15.164 1.00 62.25 305 ASP A C 1
ATOM 2332 O O . ASP A 1 305 ? 10.310 -3.595 14.157 1.00 62.25 305 ASP A O 1
ATOM 2336 N N . PHE A 1 306 ? 10.340 -3.760 16.385 1.00 63.44 306 PHE A N 1
ATOM 2337 C CA . PHE A 1 306 ? 9.695 -2.457 16.569 1.00 63.44 306 PHE A CA 1
ATOM 2338 C C . PHE A 1 306 ? 10.538 -1.318 15.981 1.00 63.44 306 PHE A C 1
ATOM 2340 O O . PHE A 1 306 ? 10.001 -0.425 15.315 1.00 63.44 306 PHE A O 1
ATOM 2347 N N . GLU A 1 307 ? 11.862 -1.332 16.183 1.00 70.12 307 GLU A N 1
ATOM 2348 C CA . GLU A 1 307 ? 12.745 -0.314 15.608 1.00 70.12 307 GLU A CA 1
ATOM 2349 C C . GLU A 1 307 ? 12.726 -0.332 14.077 1.00 70.12 307 GLU A C 1
ATOM 2351 O O . GLU A 1 307 ? 12.626 0.738 13.468 1.00 70.12 307 GLU A O 1
ATOM 2356 N N . ARG A 1 308 ? 12.762 -1.520 13.474 1.00 76.56 308 ARG A N 1
ATOM 2357 C CA . ARG A 1 308 ? 12.690 -1.727 12.026 1.00 76.56 308 ARG A CA 1
ATOM 2358 C C . ARG A 1 308 ? 11.346 -1.297 11.442 1.00 76.56 308 ARG A C 1
ATOM 2360 O O . ARG A 1 308 ? 11.316 -0.506 10.501 1.00 76.56 308 ARG A O 1
ATOM 2367 N N . TYR A 1 309 ? 10.233 -1.752 12.015 1.00 74.94 309 TYR A N 1
ATOM 2368 C CA . TYR A 1 309 ? 8.895 -1.433 11.516 1.00 74.94 309 TYR A CA 1
ATOM 2369 C C . TYR A 1 309 ? 8.538 0.041 11.706 1.00 74.94 309 TYR A C 1
ATOM 2371 O O . TYR A 1 309 ? 7.980 0.652 10.799 1.00 74.94 309 TYR A O 1
ATOM 2379 N N . SER A 1 310 ? 8.898 0.655 12.837 1.00 74.38 310 SER A N 1
ATOM 2380 C CA . SER A 1 310 ? 8.680 2.098 13.026 1.00 74.38 310 SER A CA 1
ATOM 2381 C C . SER A 1 310 ? 9.481 2.931 12.024 1.00 74.38 310 SER A C 1
ATOM 2383 O O . SER A 1 310 ? 8.974 3.915 11.492 1.00 74.38 310 SER A O 1
ATOM 2385 N N . GLU A 1 311 ? 10.705 2.515 11.709 1.00 84.06 311 GLU A N 1
ATOM 2386 C CA . GLU A 1 311 ? 11.516 3.149 10.676 1.00 84.06 311 GLU A CA 1
ATOM 2387 C C . GLU A 1 311 ? 10.920 2.942 9.269 1.00 84.06 311 GLU A C 1
ATOM 2389 O O . GLU A 1 311 ? 10.899 3.874 8.459 1.00 84.06 311 GLU A O 1
ATOM 2394 N N . ALA A 1 312 ? 10.370 1.759 8.982 1.00 82.56 312 ALA A N 1
ATOM 2395 C CA . ALA A 1 312 ? 9.647 1.500 7.741 1.00 82.56 312 ALA A CA 1
ATOM 2396 C C . ALA A 1 312 ? 8.417 2.411 7.600 1.00 82.56 312 ALA A C 1
ATOM 2398 O O . ALA A 1 312 ? 8.224 3.022 6.548 1.00 82.56 312 ALA A O 1
ATOM 2399 N N . VAL A 1 313 ? 7.639 2.578 8.676 1.00 83.31 313 VAL A N 1
ATOM 2400 C CA . VAL A 1 313 ? 6.479 3.483 8.722 1.00 83.31 313 VAL A CA 1
ATOM 2401 C C . VAL A 1 313 ? 6.894 4.927 8.454 1.00 83.31 313 VAL A C 1
ATOM 2403 O O . VAL A 1 313 ? 6.248 5.583 7.640 1.00 83.31 313 VAL A O 1
ATOM 2406 N N . VAL A 1 314 ? 7.984 5.419 9.060 1.00 88.69 314 VAL A N 1
ATOM 2407 C CA . VAL A 1 314 ? 8.500 6.775 8.783 1.00 88.69 314 VAL A CA 1
ATOM 2408 C C . VAL A 1 314 ? 8.757 6.960 7.288 1.00 88.69 314 VAL A C 1
ATOM 2410 O O . VAL A 1 314 ? 8.303 7.938 6.699 1.00 88.69 314 VAL A O 1
ATOM 2413 N N . ASN A 1 315 ? 9.431 6.000 6.655 1.00 92.31 315 ASN A N 1
ATOM 2414 C CA . ASN A 1 315 ? 9.746 6.065 5.230 1.00 92.31 315 ASN A CA 1
ATOM 2415 C C . ASN A 1 315 ? 8.483 6.004 4.344 1.00 92.31 315 ASN A C 1
ATOM 2417 O O . ASN A 1 315 ? 8.373 6.765 3.385 1.00 92.31 315 ASN A O 1
ATOM 2421 N N . ILE A 1 316 ? 7.497 5.167 4.679 1.00 91.38 316 ILE A N 1
ATOM 2422 C CA . ILE A 1 316 ? 6.221 5.098 3.943 1.00 91.38 316 ILE A CA 1
ATOM 2423 C C . ILE A 1 316 ? 5.441 6.413 4.077 1.00 91.38 316 ILE A C 1
ATOM 2425 O O . ILE A 1 316 ? 4.956 6.949 3.083 1.00 91.38 316 ILE A O 1
ATOM 2429 N N . VAL A 1 317 ? 5.374 6.984 5.281 1.00 90.62 317 VAL A N 1
ATOM 2430 C CA . VAL A 1 317 ? 4.720 8.277 5.540 1.00 90.62 317 VAL A CA 1
ATOM 2431 C C . VAL A 1 317 ? 5.401 9.409 4.762 1.00 90.62 317 VAL A C 1
ATOM 2433 O O . VAL A 1 317 ? 4.720 10.261 4.192 1.00 90.62 317 VAL A O 1
ATOM 2436 N N . GLN A 1 318 ? 6.734 9.416 4.676 1.00 93.19 318 GLN A N 1
ATOM 2437 C CA . GLN A 1 318 ? 7.468 10.365 3.831 1.00 93.19 318 GLN A CA 1
ATOM 2438 C C . GLN A 1 318 ? 7.179 10.154 2.338 1.00 93.19 318 GLN A C 1
ATOM 2440 O O . GLN A 1 318 ? 6.981 11.129 1.616 1.00 93.19 318 GLN A O 1
ATOM 2445 N N . ALA A 1 319 ? 7.121 8.901 1.870 1.00 94.62 319 ALA A N 1
ATOM 2446 C CA . ALA A 1 319 ? 6.782 8.584 0.481 1.00 94.62 319 ALA A CA 1
ATOM 2447 C C . ALA A 1 319 ? 5.391 9.112 0.102 1.00 94.62 319 ALA A C 1
ATOM 2449 O O . ALA A 1 319 ? 5.245 9.754 -0.935 1.00 94.62 319 ALA A O 1
ATOM 2450 N N . LEU A 1 320 ? 4.392 8.912 0.969 1.00 94.06 320 LEU A N 1
ATOM 2451 C CA . LEU A 1 320 ? 3.033 9.419 0.762 1.00 94.06 320 LEU A CA 1
ATOM 2452 C C . LEU A 1 320 ? 2.989 10.948 0.692 1.00 94.06 320 LEU A C 1
ATOM 2454 O O . LEU A 1 320 ? 2.316 11.491 -0.180 1.00 94.06 320 LEU A O 1
ATOM 2458 N N . GLN A 1 321 ? 3.738 11.645 1.553 1.00 94.31 321 GLN A N 1
ATOM 2459 C CA . GLN A 1 321 ? 3.836 13.106 1.490 1.00 94.31 321 GLN A CA 1
ATOM 2460 C C . GLN A 1 321 ? 4.473 13.579 0.181 1.00 94.31 321 GLN A C 1
ATOM 2462 O O . GLN A 1 321 ? 3.923 14.460 -0.472 1.00 94.31 321 GLN A O 1
ATOM 2467 N N . PHE A 1 322 ? 5.599 12.993 -0.242 1.00 94.81 322 PHE A N 1
ATOM 2468 C CA . PHE A 1 322 ? 6.230 13.369 -1.513 1.00 94.81 322 PHE A CA 1
ATOM 2469 C C . PHE A 1 322 ? 5.335 13.070 -2.719 1.00 94.81 322 PHE A C 1
ATOM 2471 O O . PHE A 1 322 ? 5.240 13.908 -3.615 1.00 94.81 322 PHE A O 1
ATOM 2478 N N . LEU A 1 323 ? 4.653 11.919 -2.727 1.00 94.75 323 LEU A N 1
ATOM 2479 C CA . LEU A 1 323 ? 3.683 11.567 -3.763 1.00 94.75 323 LEU A CA 1
ATOM 2480 C C . LEU A 1 323 ? 2.557 12.599 -3.818 1.00 94.75 323 LEU A C 1
ATOM 2482 O O . LEU A 1 323 ? 2.274 13.135 -4.882 1.00 94.75 323 LEU A O 1
ATOM 2486 N N . GLN A 1 324 ? 1.947 12.912 -2.676 1.00 94.00 324 GLN A N 1
ATOM 2487 C CA . GLN A 1 324 ? 0.872 13.892 -2.597 1.00 94.00 324 GLN A CA 1
ATOM 2488 C C . GLN A 1 324 ? 1.314 15.278 -3.068 1.00 94.00 324 GLN A C 1
ATOM 2490 O O . GLN A 1 324 ? 0.621 15.885 -3.882 1.00 94.00 324 GLN A O 1
ATOM 2495 N N . LEU A 1 325 ? 2.463 15.772 -2.587 1.00 93.94 325 LEU A N 1
ATOM 2496 C CA . LEU A 1 325 ? 2.997 17.062 -3.021 1.00 93.94 325 LEU A CA 1
ATOM 2497 C C . LEU A 1 325 ? 3.220 17.071 -4.530 1.00 93.94 325 LEU A C 1
ATOM 2499 O O . LEU A 1 325 ? 2.829 18.030 -5.185 1.00 93.94 325 LEU A O 1
ATOM 2503 N N . HIS A 1 326 ? 3.787 16.003 -5.093 1.00 93.50 326 HIS A N 1
ATOM 2504 C CA . HIS A 1 326 ? 3.990 15.900 -6.534 1.00 93.50 326 HIS A CA 1
ATOM 2505 C C . HIS A 1 326 ? 2.668 15.895 -7.297 1.00 93.50 326 HIS A C 1
ATOM 2507 O O . HIS A 1 326 ? 2.517 16.681 -8.224 1.00 93.50 326 HIS A O 1
ATOM 2513 N N . LEU A 1 327 ? 1.688 15.089 -6.875 1.00 94.12 327 LEU A N 1
ATOM 2514 C CA . LEU A 1 327 ? 0.356 15.052 -7.486 1.00 94.12 327 LEU A CA 1
ATOM 2515 C C . LEU A 1 327 ? -0.335 16.421 -7.424 1.00 94.12 327 LEU A C 1
ATOM 2517 O O . LEU A 1 327 ? -0.952 16.819 -8.406 1.00 94.12 327 LEU A O 1
ATOM 2521 N N . SER A 1 328 ? -0.201 17.153 -6.311 1.00 93.00 328 SER A N 1
ATOM 2522 C CA . SER A 1 328 ? -0.848 18.463 -6.129 1.00 93.00 328 SER A CA 1
ATOM 2523 C C . SER A 1 328 ? -0.376 19.533 -7.113 1.00 93.00 328 SER A C 1
ATOM 2525 O O . SER A 1 328 ? -1.099 20.478 -7.427 1.00 93.00 328 SER A O 1
ATOM 2527 N N . LEU A 1 329 ? 0.832 19.378 -7.667 1.00 92.25 329 LEU A N 1
ATOM 2528 C CA . LEU A 1 329 ? 1.320 20.263 -8.724 1.00 92.25 329 LEU A CA 1
ATOM 2529 C C . LEU A 1 329 ? 0.460 20.151 -9.998 1.00 92.25 329 LEU A C 1
ATOM 2531 O O . LEU A 1 329 ? 0.400 21.094 -10.786 1.00 92.25 329 LEU A O 1
ATOM 2535 N N . PHE A 1 330 ? -0.239 19.027 -10.178 1.00 92.62 330 PHE A N 1
ATOM 2536 C CA . PHE A 1 330 ? -1.061 18.710 -11.345 1.00 92.62 330 PHE A CA 1
ATOM 2537 C C . PHE A 1 330 ? -2.563 18.925 -11.109 1.00 92.62 330 PHE A C 1
ATOM 2539 O O . PHE A 1 330 ? -3.355 18.566 -11.979 1.00 92.62 330 PHE A O 1
ATOM 2546 N N . ASP A 1 331 ? -2.974 19.552 -10.001 1.00 90.62 331 ASP A N 1
ATOM 2547 C CA . ASP A 1 331 ? -4.386 19.713 -9.609 1.00 90.62 331 ASP A CA 1
ATOM 2548 C C . ASP A 1 331 ? -5.286 20.294 -10.700 1.00 90.62 331 ASP A C 1
ATOM 2550 O O . ASP A 1 331 ? -6.428 19.880 -10.897 1.00 90.62 331 ASP A O 1
ATOM 2554 N N . ASN A 1 332 ? -4.757 21.241 -11.471 1.00 86.50 332 ASN A N 1
ATOM 2555 C CA . ASN A 1 332 ? -5.510 21.865 -12.555 1.00 86.50 332 ASN A CA 1
ATOM 2556 C C . ASN A 1 332 ? -5.775 20.920 -13.735 1.00 86.50 332 ASN A C 1
ATOM 2558 O O . ASN A 1 332 ? -6.663 21.198 -14.536 1.00 86.50 332 ASN A O 1
ATOM 2562 N N . SER A 1 333 ? -5.041 19.812 -13.842 1.00 87.62 333 SER A N 1
ATOM 2563 C CA . SER A 1 333 ? -5.192 18.840 -14.923 1.00 87.62 333 SER A CA 1
ATOM 2564 C C . SER A 1 333 ? -6.194 17.730 -14.625 1.00 87.62 333 SER A C 1
ATOM 2566 O O . SER A 1 333 ? -6.704 17.135 -15.568 1.00 87.62 333 SER A O 1
ATOM 2568 N N . TRP A 1 334 ? -6.521 17.441 -13.359 1.00 86.50 334 TRP A N 1
ATOM 2569 C CA . TRP A 1 334 ? -7.355 16.275 -13.029 1.00 86.50 334 TRP A CA 1
ATOM 2570 C C . TRP A 1 334 ? -8.775 16.370 -13.597 1.00 86.50 334 TRP A C 1
ATOM 2572 O O . TRP A 1 334 ? -9.332 15.357 -14.019 1.00 86.50 334 TRP A O 1
ATOM 2582 N N . SER A 1 335 ? -9.308 17.590 -13.704 1.00 81.12 335 SER A N 1
ATOM 2583 C CA . SER A 1 335 ? -10.619 17.878 -14.310 1.00 81.12 335 SER A CA 1
ATOM 2584 C C . SER A 1 335 ? -10.644 17.830 -15.844 1.00 81.12 335 SER A C 1
ATOM 2586 O O . SER A 1 335 ? -11.718 17.769 -16.442 1.00 81.12 335 SER A O 1
ATOM 2588 N N . PHE A 1 336 ? -9.481 17.855 -16.501 1.00 86.44 336 PHE A N 1
ATOM 2589 C CA . PHE A 1 336 ? -9.400 17.764 -17.955 1.00 86.44 336 PHE A CA 1
ATOM 2590 C C . PHE A 1 336 ? -9.726 16.336 -18.413 1.00 86.44 336 PHE A C 1
ATOM 2592 O O . PHE A 1 336 ? -9.320 15.371 -17.769 1.00 86.44 336 PHE A O 1
ATOM 2599 N N . GLN A 1 337 ? -10.437 16.183 -19.528 1.00 86.50 337 GLN A N 1
ATOM 2600 C CA . GLN A 1 337 ? -10.745 14.875 -20.109 1.00 86.50 337 GLN A CA 1
ATOM 2601 C C . GLN A 1 337 ? -9.835 14.637 -21.320 1.00 86.50 337 GLN A C 1
ATOM 2603 O O . GLN A 1 337 ? -10.025 15.284 -22.352 1.00 86.50 337 GLN A O 1
ATOM 2608 N N . PRO A 1 338 ? -8.821 13.762 -21.207 1.00 87.19 338 PRO A N 1
ATOM 2609 C CA . PRO A 1 338 ? -7.852 13.553 -22.275 1.00 87.19 338 PRO A CA 1
ATOM 2610 C C . PRO A 1 338 ? -8.475 12.846 -23.481 1.00 87.19 338 PRO A C 1
ATOM 2612 O O . PRO A 1 338 ? -9.258 11.908 -23.337 1.00 87.19 338 PRO A O 1
ATOM 2615 N N . THR A 1 339 ? -8.087 13.270 -24.684 1.00 85.62 339 THR A N 1
ATOM 2616 C CA . THR A 1 339 ? -8.578 12.715 -25.959 1.00 85.62 339 THR A CA 1
ATOM 2617 C C . THR A 1 339 ? -7.544 11.827 -26.660 1.00 85.62 339 THR A C 1
ATOM 2619 O O . THR A 1 339 ? -7.917 10.914 -27.411 1.00 85.62 339 THR A O 1
ATOM 2622 N N . ASP A 1 340 ? -6.256 12.050 -26.383 1.00 88.44 340 ASP A N 1
ATOM 2623 C CA . ASP A 1 340 ? -5.127 11.305 -26.935 1.00 88.44 340 ASP A CA 1
ATOM 2624 C C . ASP A 1 340 ? -3.936 11.211 -25.958 1.00 88.44 340 ASP A C 1
ATOM 2626 O O . ASP A 1 340 ? -3.867 11.915 -24.951 1.00 88.44 340 ASP A O 1
ATOM 2630 N N . SER A 1 341 ? -2.990 10.318 -26.263 1.00 89.19 341 SER A N 1
ATOM 2631 C CA . SER A 1 341 ? -1.827 10.016 -25.417 1.00 89.19 341 SER A CA 1
ATOM 2632 C C . SER A 1 341 ? -0.732 11.091 -25.397 1.00 89.19 341 SER A C 1
ATOM 2634 O O . SER A 1 341 ? 0.159 11.017 -24.554 1.00 89.19 341 SER A O 1
ATOM 2636 N N . ASN A 1 342 ? -0.762 12.085 -26.286 1.00 87.62 342 ASN A N 1
ATOM 2637 C CA . ASN A 1 342 ? 0.192 13.200 -26.320 1.00 87.62 342 ASN A CA 1
ATOM 2638 C C . ASN A 1 342 ? -0.325 14.449 -25.585 1.00 87.62 342 ASN A C 1
ATOM 2640 O O . ASN A 1 342 ? 0.491 15.282 -25.182 1.00 87.62 342 ASN A O 1
ATOM 2644 N N . HIS A 1 343 ? -1.640 14.537 -25.366 1.00 90.81 343 HIS A N 1
ATOM 2645 C CA . HIS A 1 343 ? -2.346 15.656 -24.735 1.00 90.81 343 HIS A CA 1
ATOM 2646 C C . HIS A 1 343 ? -3.189 15.173 -23.542 1.00 90.81 343 HIS A C 1
ATOM 2648 O O . HIS A 1 343 ? -4.411 15.276 -23.521 1.00 90.81 343 HIS A O 1
ATOM 2654 N N . LEU A 1 344 ? -2.528 14.614 -22.528 1.00 91.81 344 LEU A N 1
ATOM 2655 C CA . LEU A 1 344 ? -3.146 14.079 -21.311 1.00 91.81 344 LEU A CA 1
ATOM 2656 C C . LEU A 1 344 ? -3.576 15.175 -20.328 1.00 91.81 344 LEU A C 1
ATOM 2658 O O . LEU A 1 344 ? -4.492 14.965 -19.537 1.00 91.81 344 LEU A O 1
ATOM 2662 N N . PHE A 1 345 ? -2.906 16.328 -20.344 1.00 92.00 345 PHE A N 1
ATOM 2663 C CA . PHE A 1 345 ? -3.094 17.385 -19.340 1.00 92.00 345 PHE A CA 1
ATOM 2664 C C . PHE A 1 345 ? -3.819 18.623 -19.868 1.00 92.00 345 PHE A C 1
ATOM 2666 O O . PHE A 1 345 ? -4.397 19.375 -19.086 1.00 92.00 345 PHE A O 1
ATOM 2673 N N . SER A 1 346 ? -3.755 18.858 -21.179 1.00 90.38 346 SER A N 1
ATOM 2674 C CA . SER A 1 346 ? -4.386 19.997 -21.844 1.00 90.38 346 SER A CA 1
ATOM 2675 C C . SER A 1 346 ? -4.456 19.759 -23.349 1.00 90.38 346 SER A C 1
ATOM 2677 O O . SER A 1 346 ? -3.600 19.064 -23.884 1.00 90.38 346 SER A O 1
ATOM 2679 N N . GLU A 1 347 ? -5.402 20.399 -24.034 1.00 86.56 347 GLU A N 1
ATOM 2680 C CA . GLU A 1 347 ? -5.593 20.263 -25.487 1.00 86.56 347 GLU A CA 1
ATOM 2681 C C . GLU A 1 347 ? -4.444 20.863 -26.325 1.00 86.56 347 GLU A C 1
ATOM 2683 O O . GLU A 1 347 ? -4.152 20.371 -27.408 1.00 86.56 347 GLU A O 1
ATOM 2688 N N . GLY A 1 348 ? -3.783 21.924 -25.843 1.00 85.38 348 GLY A N 1
ATOM 2689 C CA . GLY A 1 348 ? -2.830 22.715 -26.640 1.00 85.38 348 GLY A CA 1
ATOM 2690 C C . GLY A 1 348 ? -1.350 22.568 -26.275 1.00 85.38 348 GLY A C 1
ATOM 2691 O O . GLY A 1 348 ? -0.510 23.197 -26.918 1.00 85.38 348 GLY A O 1
ATOM 2692 N N . ILE A 1 349 ? -1.018 21.804 -25.231 1.00 89.06 349 ILE A N 1
ATOM 2693 C CA . ILE A 1 349 ? 0.356 21.629 -24.740 1.00 89.06 349 ILE A CA 1
ATOM 2694 C C . ILE A 1 349 ? 0.633 20.133 -24.620 1.00 89.06 349 ILE A C 1
ATOM 2696 O O . ILE A 1 349 ? -0.120 19.415 -23.959 1.00 89.06 349 ILE A O 1
ATOM 2700 N N . ASP A 1 350 ? 1.727 19.674 -25.231 1.00 88.19 350 ASP A N 1
ATOM 2701 C CA . ASP A 1 350 ? 2.154 18.284 -25.112 1.00 88.19 350 ASP A CA 1
ATOM 2702 C C . ASP A 1 350 ? 2.538 17.938 -23.666 1.00 88.19 350 ASP A C 1
ATOM 2704 O O . ASP A 1 350 ? 3.002 18.782 -22.889 1.00 88.19 350 ASP A O 1
ATOM 2708 N N . ASN A 1 351 ? 2.401 16.663 -23.310 1.00 88.50 351 ASN A N 1
ATOM 2709 C CA . ASN A 1 351 ? 2.604 16.199 -21.939 1.00 88.50 351 ASN A CA 1
ATOM 2710 C C . ASN A 1 351 ? 3.953 16.583 -21.319 1.00 88.50 351 ASN A C 1
ATOM 2712 O O . ASN A 1 351 ? 4.024 16.880 -20.124 1.00 88.50 351 ASN A O 1
ATOM 2716 N N . LYS A 1 352 ? 5.039 16.570 -22.103 1.00 83.31 352 LYS A N 1
ATOM 2717 C CA . LYS A 1 352 ? 6.384 16.866 -21.588 1.00 83.31 352 LYS A CA 1
ATOM 2718 C C . LYS A 1 352 ? 6.579 18.356 -21.360 1.00 83.31 352 LYS A C 1
ATOM 2720 O O . LYS A 1 352 ? 7.227 18.746 -20.390 1.00 83.31 352 LYS A O 1
ATOM 2725 N N . THR A 1 353 ? 6.037 19.192 -22.236 1.00 85.94 353 THR A N 1
ATOM 2726 C CA . THR A 1 353 ? 6.030 20.644 -22.039 1.00 85.94 353 THR A CA 1
ATOM 2727 C C . THR A 1 353 ? 5.173 21.027 -20.835 1.00 85.94 353 THR A C 1
ATOM 2729 O O . THR A 1 353 ? 5.643 21.775 -19.981 1.00 85.94 353 THR A O 1
ATOM 2732 N N . TYR A 1 354 ? 3.990 20.427 -20.674 1.00 88.50 354 TYR A N 1
ATOM 2733 C CA . TYR A 1 354 ? 3.152 20.649 -19.492 1.00 88.50 354 TYR A CA 1
ATOM 2734 C C . TYR A 1 354 ? 3.892 20.298 -18.191 1.00 88.50 354 TYR A C 1
ATOM 2736 O O . TYR A 1 354 ? 3.947 21.100 -17.259 1.00 88.50 354 TYR A O 1
ATOM 2744 N N . MET A 1 355 ? 4.544 19.130 -18.145 1.00 86.31 355 MET A N 1
ATOM 2745 C CA . MET A 1 355 ? 5.310 18.690 -16.976 1.00 86.31 355 MET A CA 1
ATOM 2746 C C . MET A 1 355 ? 6.446 19.661 -16.614 1.00 86.31 355 MET A C 1
ATOM 2748 O O . MET A 1 355 ? 6.637 19.978 -15.442 1.00 86.31 355 MET A O 1
ATOM 2752 N N . ARG A 1 356 ? 7.186 20.168 -17.610 1.00 84.00 356 ARG A N 1
ATOM 2753 C CA . ARG A 1 356 ? 8.266 21.147 -17.395 1.00 84.00 356 ARG A CA 1
ATOM 2754 C C . ARG A 1 356 ? 7.765 22.445 -16.779 1.00 84.00 356 ARG A C 1
ATOM 2756 O O . ARG A 1 356 ? 8.425 22.990 -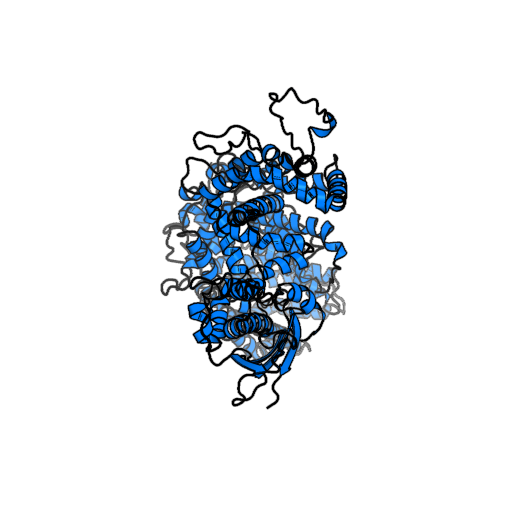15.893 1.00 84.00 356 ARG A O 1
ATOM 2763 N N . GLN A 1 357 ? 6.610 22.921 -17.231 1.00 84.62 357 GLN A N 1
ATOM 2764 C CA . GLN A 1 357 ? 5.982 24.130 -16.704 1.00 84.62 357 GLN A CA 1
ATOM 2765 C C . GLN A 1 357 ? 5.526 23.926 -15.258 1.00 84.62 357 GLN A C 1
ATOM 2767 O O . GLN A 1 357 ? 5.857 24.733 -14.390 1.00 84.62 357 GLN A O 1
ATOM 2772 N N . VAL A 1 358 ? 4.842 22.813 -14.980 1.00 87.56 358 VAL A N 1
ATOM 2773 C CA . VAL A 1 358 ? 4.333 22.475 -13.643 1.00 87.56 358 VAL A CA 1
ATOM 2774 C C . VAL A 1 358 ? 5.454 22.266 -12.622 1.00 87.56 358 VAL A C 1
ATOM 2776 O O . VAL A 1 358 ? 5.325 22.680 -11.472 1.00 87.56 358 VAL A O 1
ATOM 2779 N N . LEU A 1 359 ? 6.579 21.682 -13.040 1.00 86.31 359 LEU A N 1
ATOM 2780 C CA . LEU A 1 359 ? 7.746 21.466 -12.179 1.00 86.31 359 LEU A CA 1
ATOM 2781 C C . LEU A 1 359 ? 8.661 22.698 -12.060 1.00 86.31 359 LEU A C 1
ATOM 2783 O O . LEU A 1 359 ? 9.656 22.645 -11.339 1.00 86.31 359 LEU A O 1
ATOM 2787 N N . GLY A 1 360 ? 8.342 23.802 -12.745 1.00 78.44 360 GLY A N 1
ATOM 2788 C CA . GLY A 1 360 ? 9.115 25.045 -12.687 1.00 78.44 360 GLY A CA 1
ATOM 2789 C C . GLY A 1 360 ? 10.468 24.989 -13.407 1.00 78.44 360 GLY A C 1
ATOM 2790 O O . GLY A 1 360 ? 11.355 25.772 -13.085 1.00 78.44 360 GLY A O 1
ATOM 2791 N N . VAL A 1 361 ? 10.636 24.079 -14.372 1.00 75.31 361 VAL A N 1
ATOM 2792 C CA . VAL A 1 361 ? 11.890 23.876 -15.126 1.00 75.31 361 VAL A CA 1
ATOM 2793 C C . VAL A 1 361 ? 12.059 24.901 -16.259 1.00 75.31 361 VAL A C 1
ATOM 2795 O O . VAL A 1 361 ? 13.180 25.223 -16.641 1.00 75.31 361 VAL A O 1
ATOM 2798 N N . GLU A 1 362 ? 10.958 25.439 -16.794 1.00 61.41 362 GLU A N 1
ATOM 2799 C CA . GLU A 1 362 ? 10.960 26.396 -17.920 1.00 61.41 362 GLU A CA 1
ATOM 2800 C C . GLU A 1 362 ? 10.849 27.877 -17.516 1.00 61.41 362 GLU A C 1
ATOM 2802 O O . GLU A 1 362 ? 10.971 28.764 -18.362 1.00 61.41 362 GLU A O 1
ATOM 2807 N N . SER A 1 363 ? 10.642 28.176 -16.235 1.00 51.25 363 SER A N 1
ATOM 2808 C CA . SER A 1 363 ? 10.374 29.537 -15.759 1.00 51.25 363 SER A CA 1
ATOM 2809 C C . SER A 1 363 ? 11.668 30.346 -15.612 1.00 51.25 363 SER A C 1
ATOM 2811 O O . SER A 1 363 ? 12.307 30.316 -14.565 1.00 51.25 363 SER A O 1
ATOM 2813 N N . GLY A 1 364 ? 12.037 31.102 -16.648 1.00 44.53 364 GLY A N 1
ATOM 2814 C CA . GLY A 1 364 ? 13.277 31.893 -16.716 1.00 44.53 364 GLY A CA 1
ATOM 2815 C C . GLY A 1 364 ? 13.490 32.971 -15.639 1.00 44.53 364 GLY A C 1
ATOM 2816 O O . GLY A 1 364 ? 14.610 33.451 -15.530 1.00 44.53 364 GLY A O 1
ATOM 2817 N N . ASP A 1 365 ? 12.483 33.311 -14.825 1.00 49.16 365 ASP A N 1
ATOM 2818 C CA . ASP A 1 365 ? 12.566 34.356 -13.782 1.00 49.16 365 ASP A CA 1
ATOM 2819 C C . ASP A 1 365 ? 11.831 33.991 -12.464 1.00 49.16 365 ASP A C 1
ATOM 2821 O O . ASP A 1 365 ? 11.627 34.841 -11.594 1.00 49.16 365 ASP A O 1
ATOM 2825 N N . GLY A 1 366 ? 11.391 32.737 -12.292 1.00 57.88 366 GLY A N 1
ATOM 2826 C CA . GLY A 1 366 ? 10.623 32.297 -11.117 1.00 57.88 366 GLY A CA 1
ATOM 2827 C C . GLY A 1 366 ? 11.493 31.686 -10.015 1.00 57.88 366 GLY A C 1
ATOM 2828 O O . GLY A 1 366 ? 12.442 30.961 -10.299 1.00 57.88 366 GLY A O 1
ATOM 2829 N N . ALA A 1 367 ? 11.154 31.927 -8.743 1.00 68.50 367 ALA A N 1
ATOM 2830 C CA . ALA A 1 367 ? 11.717 31.146 -7.639 1.00 68.50 367 ALA A CA 1
ATOM 2831 C C . ALA A 1 367 ? 11.364 29.652 -7.820 1.00 68.50 367 ALA A C 1
ATOM 2833 O O . ALA A 1 367 ? 10.243 29.355 -8.248 1.00 68.50 367 ALA A O 1
ATOM 2834 N N . PRO A 1 368 ? 12.276 28.713 -7.498 1.00 77.94 368 PRO A N 1
ATOM 2835 C CA . PRO A 1 368 ? 12.007 27.289 -7.658 1.00 77.94 368 PRO A CA 1
ATOM 2836 C C . PRO A 1 368 ? 10.805 26.870 -6.808 1.00 77.94 368 PRO A C 1
ATOM 2838 O O . PRO A 1 368 ? 10.629 27.339 -5.681 1.00 77.94 368 PRO A O 1
ATOM 2841 N N . ILE A 1 369 ? 9.985 25.964 -7.341 1.00 89.12 369 ILE A N 1
ATOM 2842 C CA . ILE A 1 369 ? 8.895 25.350 -6.581 1.00 89.12 369 ILE A CA 1
ATOM 2843 C C . ILE A 1 369 ? 9.530 24.382 -5.585 1.00 89.12 369 ILE A C 1
ATOM 2845 O O . ILE A 1 369 ? 10.136 23.390 -5.984 1.00 89.12 369 ILE A O 1
ATOM 2849 N N . THR A 1 370 ? 9.412 24.680 -4.293 1.00 91.50 370 THR A N 1
ATOM 2850 C CA . THR A 1 370 ? 9.973 23.873 -3.200 1.00 91.50 370 THR A CA 1
ATOM 2851 C C . THR A 1 370 ? 8.895 23.220 -2.339 1.00 91.50 370 THR A C 1
ATOM 2853 O O . THR A 1 370 ? 7.750 23.678 -2.342 1.00 91.50 370 THR A O 1
ATOM 2856 N N . VAL A 1 371 ? 9.263 22.206 -1.543 1.00 91.44 371 VAL A N 1
ATOM 2857 C CA . VAL A 1 371 ? 8.385 21.580 -0.529 1.00 91.44 371 VAL A CA 1
ATOM 2858 C C . VAL A 1 371 ? 7.682 22.636 0.322 1.00 91.44 371 VAL A C 1
ATOM 2860 O O . VAL A 1 371 ? 6.462 22.615 0.437 1.00 91.44 371 VAL A O 1
ATOM 2863 N N . GLU A 1 372 ? 8.427 23.598 0.868 1.00 91.12 372 GLU A N 1
ATOM 2864 C CA . GLU A 1 372 ? 7.870 24.672 1.696 1.00 91.12 372 GLU A CA 1
ATOM 2865 C C . GLU A 1 372 ? 6.850 25.522 0.926 1.00 91.12 372 GLU A C 1
ATOM 2867 O O . GLU A 1 372 ? 5.801 25.869 1.465 1.00 91.12 372 GLU A O 1
ATOM 2872 N N . SER A 1 373 ? 7.134 25.848 -0.340 1.00 91.00 373 SER A N 1
ATOM 2873 C CA . SER A 1 373 ? 6.230 26.660 -1.160 1.00 91.00 373 SER A CA 1
ATOM 2874 C C . SER A 1 373 ? 4.916 25.946 -1.489 1.00 91.00 373 SER A C 1
ATOM 2876 O O . SER A 1 373 ? 3.884 26.604 -1.592 1.00 91.00 373 SER A O 1
ATOM 2878 N N . VAL A 1 374 ? 4.945 24.617 -1.642 1.00 90.62 374 VAL A N 1
ATOM 2879 C CA . VAL A 1 374 ? 3.751 23.805 -1.914 1.00 90.62 374 VAL A CA 1
ATOM 2880 C C . VAL A 1 374 ? 2.974 23.572 -0.622 1.00 90.62 374 VAL A C 1
ATOM 2882 O O . VAL A 1 374 ? 1.771 23.803 -0.606 1.00 90.62 374 VAL A O 1
ATOM 2885 N N . LEU A 1 375 ? 3.649 23.223 0.480 1.00 88.94 375 LEU A N 1
ATOM 2886 C CA . LEU A 1 375 ? 3.012 23.062 1.792 1.00 88.94 375 LEU A CA 1
ATOM 2887 C C . LEU A 1 375 ? 2.257 24.327 2.208 1.00 88.94 375 LEU A C 1
ATOM 2889 O O . LEU A 1 375 ? 1.092 24.226 2.560 1.00 88.94 375 LEU A O 1
ATOM 2893 N N . LYS A 1 376 ? 2.855 25.518 2.056 1.00 87.56 376 LYS A N 1
ATOM 2894 C CA . LYS A 1 376 ? 2.178 26.795 2.354 1.00 87.56 376 LYS A CA 1
ATOM 2895 C C . LYS A 1 376 ? 0.909 27.038 1.535 1.00 87.56 376 LYS A C 1
ATOM 2897 O O . LYS A 1 376 ? 0.046 27.769 1.996 1.00 87.56 376 LYS A O 1
ATOM 2902 N N . LYS A 1 377 ? 0.807 26.478 0.324 1.00 85.81 377 LYS A N 1
ATOM 2903 C CA . LYS A 1 377 ? -0.408 26.579 -0.504 1.00 85.81 377 LYS A CA 1
ATOM 2904 C C . LYS A 1 377 ? -1.501 25.605 -0.069 1.00 85.81 377 LYS A C 1
ATOM 2906 O O . LYS A 1 377 ? -2.661 25.862 -0.363 1.00 85.81 377 LYS A O 1
ATOM 2911 N N . ILE A 1 378 ? -1.121 24.489 0.550 1.00 84.62 378 ILE A N 1
ATOM 2912 C CA . ILE A 1 378 ? -2.039 23.440 1.010 1.00 84.62 378 ILE A CA 1
ATOM 2913 C C . ILE A 1 378 ? -2.547 23.758 2.417 1.00 84.62 378 ILE A C 1
ATOM 2915 O O . ILE A 1 378 ? -3.731 23.614 2.694 1.00 84.62 378 ILE A O 1
ATOM 2919 N N . ASP A 1 379 ? -1.641 24.144 3.314 1.00 80.50 379 ASP A N 1
ATOM 2920 C CA . ASP A 1 379 ? -1.931 24.380 4.722 1.00 80.50 379 ASP A CA 1
ATOM 2921 C C . ASP A 1 379 ? -0.893 25.335 5.331 1.00 80.50 379 ASP A C 1
ATOM 2923 O O . ASP A 1 379 ? 0.306 25.035 5.416 1.00 80.50 379 ASP A O 1
ATOM 2927 N N . GLU A 1 380 ? -1.345 26.521 5.739 1.00 77.75 380 GLU A N 1
ATOM 2928 C CA . GLU A 1 380 ? -0.472 27.547 6.300 1.00 77.75 380 GLU A CA 1
ATOM 2929 C C . GLU A 1 380 ? 0.134 27.081 7.634 1.00 77.75 380 GLU A C 1
ATOM 2931 O O . GLU A 1 380 ? -0.555 26.863 8.625 1.00 77.75 380 GLU A O 1
ATOM 2936 N N . GLY A 1 381 ? 1.464 26.950 7.674 1.00 67.81 381 GLY A N 1
ATOM 2937 C CA . GLY A 1 381 ? 2.204 26.564 8.883 1.00 67.81 381 GLY A CA 1
ATOM 2938 C C . GLY A 1 381 ? 2.457 25.062 9.046 1.00 67.81 381 GLY A C 1
ATOM 2939 O O . GLY A 1 381 ? 3.177 24.686 9.974 1.00 67.81 381 GLY A O 1
ATOM 2940 N N . ALA A 1 382 ? 1.955 24.219 8.138 1.00 75.12 382 ALA A N 1
ATOM 2941 C CA . ALA A 1 382 ? 2.223 22.784 8.155 1.00 75.12 382 ALA A CA 1
ATOM 2942 C C . ALA A 1 382 ? 3.698 22.455 7.883 1.00 75.12 382 ALA A C 1
ATOM 2944 O O . ALA A 1 382 ? 4.344 23.022 6.993 1.00 75.12 382 ALA A O 1
ATOM 2945 N N . LYS A 1 383 ? 4.232 21.485 8.628 1.00 74.75 383 LYS A N 1
ATOM 2946 C CA . LYS A 1 383 ? 5.580 20.924 8.426 1.00 74.75 383 LYS A CA 1
ATOM 2947 C C . LYS A 1 383 ? 5.548 19.677 7.544 1.00 74.75 383 LYS A C 1
ATOM 2949 O O . LYS A 1 383 ? 6.573 19.285 6.991 1.00 74.75 383 LYS A O 1
ATOM 2954 N N . GLY A 1 384 ? 4.386 19.067 7.385 1.00 78.12 384 GLY A N 1
ATOM 2955 C CA . GLY A 1 384 ? 4.074 18.008 6.435 1.00 78.12 384 GLY A CA 1
ATOM 2956 C C . GLY A 1 384 ? 2.562 17.942 6.260 1.00 78.12 384 GLY A C 1
ATOM 2957 O O . GLY A 1 384 ? 1.831 18.473 7.087 1.00 78.12 384 GLY A O 1
ATOM 2958 N N . VAL A 1 385 ? 2.075 17.324 5.186 1.00 82.62 385 VAL A N 1
ATOM 2959 C CA . VAL A 1 385 ? 0.631 17.130 4.988 1.00 82.62 385 VAL A CA 1
ATOM 2960 C C . VAL A 1 385 ? 0.378 15.795 4.302 1.00 82.62 385 VAL A C 1
ATOM 2962 O O . VAL A 1 385 ? 0.980 15.498 3.272 1.00 82.62 385 VAL A O 1
ATOM 2965 N N . ILE A 1 386 ? -0.546 15.013 4.857 1.00 87.00 386 ILE A N 1
ATOM 2966 C CA . ILE A 1 386 ? -1.191 13.870 4.211 1.00 87.00 386 ILE A CA 1
ATOM 2967 C C . ILE A 1 386 ? -2.693 14.121 4.204 1.00 87.00 386 ILE A C 1
ATOM 2969 O O . ILE A 1 386 ? -3.293 14.385 5.240 1.00 87.00 386 ILE A O 1
ATOM 2973 N N . ASN A 1 387 ? -3.296 13.994 3.034 1.00 87.12 387 ASN A N 1
ATOM 2974 C CA . ASN A 1 387 ? -4.722 14.080 2.804 1.00 87.12 387 ASN A CA 1
ATOM 2975 C C . ASN A 1 387 ? -5.152 12.818 2.051 1.00 87.12 387 ASN A C 1
ATOM 2977 O O . ASN A 1 387 ? -5.048 12.714 0.828 1.00 87.12 387 ASN A O 1
ATOM 2981 N N . LEU A 1 388 ? -5.607 11.818 2.809 1.00 84.00 388 LEU A N 1
ATOM 2982 C CA . LEU A 1 388 ? -6.027 10.538 2.239 1.00 84.00 388 LEU A CA 1
ATOM 2983 C C . LEU A 1 388 ? -7.246 10.702 1.325 1.00 84.00 388 LEU A C 1
ATOM 2985 O O . LEU A 1 388 ? -7.331 9.999 0.323 1.00 84.00 388 LEU A O 1
ATOM 2989 N N . ARG A 1 389 ? -8.141 11.661 1.616 1.00 85.75 389 ARG A N 1
ATOM 2990 C CA . ARG A 1 389 ? -9.299 11.973 0.767 1.00 85.75 389 ARG A CA 1
ATOM 2991 C C . ARG A 1 389 ? -8.851 12.417 -0.626 1.00 85.75 389 ARG A C 1
ATOM 2993 O O . ARG A 1 389 ? -9.343 11.891 -1.619 1.00 85.75 389 ARG A O 1
ATOM 3000 N N . TYR A 1 390 ? -7.865 13.309 -0.691 1.00 89.56 390 TYR A N 1
ATOM 3001 C CA . TYR A 1 390 ? -7.257 13.757 -1.944 1.00 89.56 390 TYR A CA 1
ATOM 3002 C C . TYR A 1 390 ? -6.552 12.613 -2.694 1.00 89.56 390 TYR A C 1
ATOM 3004 O O . TYR A 1 390 ? -6.774 12.425 -3.887 1.00 89.56 390 TYR A O 1
ATOM 3012 N N . LEU A 1 391 ? -5.750 11.787 -2.012 1.00 90.56 391 LEU A N 1
ATOM 3013 C CA . LEU A 1 391 ? -5.095 10.642 -2.662 1.00 90.56 391 LEU A CA 1
ATOM 3014 C C . LEU A 1 391 ? -6.113 9.639 -3.233 1.00 90.56 391 LEU A C 1
ATOM 3016 O O . LEU A 1 391 ? -5.953 9.183 -4.366 1.00 90.56 391 LEU A O 1
ATOM 3020 N N . ILE A 1 392 ? -7.174 9.326 -2.483 1.00 89.19 392 ILE A N 1
ATOM 3021 C CA . ILE A 1 392 ? -8.263 8.451 -2.941 1.00 89.19 392 ILE A CA 1
ATOM 3022 C C . ILE A 1 392 ? -9.017 9.096 -4.108 1.00 89.19 392 ILE A C 1
ATOM 3024 O O . ILE A 1 392 ? -9.341 8.400 -5.064 1.00 89.19 392 ILE A O 1
ATOM 3028 N N . SER A 1 393 ? -9.235 10.413 -4.086 1.00 90.62 393 SER A N 1
ATOM 3029 C CA . SER A 1 393 ? -9.835 11.157 -5.200 1.00 90.62 393 SER A CA 1
ATOM 3030 C C . SER A 1 393 ? -9.035 11.018 -6.499 1.00 90.62 393 SER A C 1
ATOM 3032 O O . SER A 1 393 ? -9.599 10.700 -7.553 1.00 90.62 393 SER A O 1
ATOM 3034 N N . VAL A 1 394 ? -7.711 11.192 -6.437 1.00 91.75 394 VAL A N 1
ATOM 3035 C CA . VAL A 1 394 ? -6.834 11.024 -7.606 1.00 91.75 394 VAL A CA 1
ATOM 3036 C C . VAL A 1 394 ? -6.903 9.587 -8.129 1.00 91.75 394 VAL A C 1
ATOM 3038 O O . VAL A 1 394 ? -7.009 9.378 -9.339 1.00 91.75 394 VAL A O 1
ATOM 3041 N N . LEU A 1 395 ? -6.905 8.590 -7.236 1.00 91.25 395 LEU A N 1
ATOM 3042 C CA . LEU A 1 395 ? -7.069 7.186 -7.620 1.00 91.25 395 LEU A CA 1
ATOM 3043 C C . LEU A 1 395 ? -8.440 6.930 -8.255 1.00 91.25 395 LEU A C 1
ATOM 3045 O O . LEU A 1 395 ? -8.492 6.372 -9.346 1.00 91.25 395 LEU A O 1
ATOM 3049 N N . LYS A 1 396 ? -9.536 7.395 -7.646 1.00 90.44 396 LYS A N 1
ATOM 3050 C CA . LYS A 1 396 ? -10.898 7.294 -8.194 1.00 90.44 396 LYS A CA 1
ATOM 3051 C C . LYS A 1 396 ? -10.974 7.903 -9.594 1.00 90.44 396 LYS A C 1
ATOM 3053 O O . LYS A 1 396 ? -11.508 7.275 -10.497 1.00 90.44 396 LYS A O 1
ATOM 3058 N N . THR A 1 397 ? -10.344 9.055 -9.810 1.00 89.50 397 THR A N 1
ATOM 3059 C CA . THR A 1 397 ? -10.266 9.710 -11.130 1.00 89.50 397 THR A CA 1
ATOM 3060 C C . THR A 1 397 ? -9.514 8.866 -12.158 1.00 89.50 397 THR A C 1
ATOM 3062 O O . THR A 1 397 ? -9.866 8.844 -13.335 1.00 89.50 397 THR A O 1
ATOM 3065 N N . ALA A 1 398 ? -8.438 8.200 -11.739 1.00 89.12 398 ALA A N 1
ATOM 3066 C CA . ALA A 1 398 ? -7.583 7.436 -12.640 1.00 89.12 398 ALA A CA 1
ATOM 3067 C C . ALA A 1 398 ? -8.132 6.037 -12.948 1.00 89.12 398 ALA A C 1
ATOM 3069 O O . ALA A 1 398 ? -7.932 5.550 -14.063 1.00 89.12 398 ALA A O 1
ATOM 3070 N N . VAL A 1 399 ? -8.779 5.384 -11.972 1.00 88.56 399 VAL A N 1
ATOM 3071 C CA . VAL A 1 399 ? -9.173 3.969 -12.069 1.00 88.56 399 VAL A CA 1
ATOM 3072 C C . VAL A 1 399 ? -10.653 3.669 -11.843 1.00 88.56 399 VAL A C 1
ATOM 3074 O O . VAL A 1 399 ? -11.086 2.578 -12.204 1.00 88.56 399 VAL A O 1
ATOM 3077 N N . GLY A 1 400 ? -11.433 4.597 -11.288 1.00 80.31 400 GLY A N 1
ATOM 3078 C CA . GLY A 1 400 ? -12.798 4.339 -10.814 1.00 80.31 400 GLY A CA 1
ATOM 3079 C C . GLY A 1 400 ? -13.780 3.880 -11.891 1.00 80.31 400 GLY A C 1
ATOM 3080 O O . GLY A 1 400 ? -14.626 3.033 -11.616 1.00 80.31 400 GLY A O 1
ATOM 3081 N N . ASP A 1 401 ? -13.601 4.353 -13.126 1.00 80.25 401 ASP A N 1
ATOM 3082 C CA . ASP A 1 401 ? -14.532 4.107 -14.237 1.00 80.25 401 ASP A CA 1
ATOM 3083 C C . ASP A 1 401 ? -13.980 3.127 -15.295 1.00 80.25 401 ASP A C 1
ATOM 3085 O O . ASP A 1 401 ? -14.518 3.008 -16.396 1.00 80.25 401 ASP A O 1
ATOM 3089 N N . ILE A 1 402 ? -12.903 2.388 -14.990 1.00 80.94 402 ILE A N 1
ATOM 3090 C CA . ILE A 1 402 ? -12.257 1.431 -15.924 1.00 80.94 402 ILE A CA 1
ATOM 3091 C C . ILE A 1 402 ? -13.201 0.289 -16.369 1.00 80.94 402 ILE A C 1
ATOM 3093 O O . ILE A 1 402 ? -12.991 -0.368 -17.398 1.00 80.94 402 ILE A O 1
ATOM 3097 N N . ASN A 1 403 ? -14.240 0.021 -15.583 1.00 70.50 403 ASN A N 1
ATOM 3098 C CA . ASN A 1 403 ? -15.269 -0.972 -15.879 1.00 70.50 403 ASN A CA 1
ATOM 3099 C C . ASN A 1 403 ? -16.349 -0.464 -16.858 1.00 70.50 403 ASN A C 1
ATOM 3101 O O . ASN A 1 403 ? -17.093 -1.289 -17.387 1.00 70.50 403 ASN A O 1
ATOM 3105 N N . MET A 1 404 ? -16.424 0.842 -17.144 1.00 66.38 404 MET A N 1
ATOM 3106 C CA . MET A 1 404 ? -17.399 1.417 -18.078 1.00 66.38 404 MET A CA 1
ATOM 3107 C C . MET A 1 404 ? -16.965 1.219 -19.538 1.00 66.38 404 MET A C 1
ATOM 3109 O O . MET A 1 404 ? -15.774 1.302 -19.855 1.00 66.38 404 MET A O 1
ATOM 3113 N N . GLU A 1 405 ? -17.927 0.979 -20.439 1.00 57.88 405 GLU A N 1
ATOM 3114 C CA . GLU A 1 405 ? -17.678 0.729 -21.874 1.00 57.88 405 GLU A CA 1
ATOM 3115 C C . GLU A 1 405 ? -16.910 1.877 -22.560 1.00 57.88 405 GLU A C 1
ATOM 3117 O O . GLU A 1 405 ? -16.065 1.626 -23.421 1.00 57.88 405 GLU A O 1
ATOM 3122 N N . ASP A 1 406 ? -17.111 3.118 -22.109 1.00 56.66 406 ASP A N 1
ATOM 3123 C CA . ASP A 1 406 ? -16.494 4.324 -22.679 1.00 56.66 406 ASP A CA 1
ATOM 3124 C C . ASP A 1 406 ? -15.021 4.539 -22.262 1.00 56.66 406 ASP A C 1
ATOM 3126 O O . ASP A 1 406 ? -14.321 5.381 -22.828 1.00 56.66 406 ASP A O 1
ATOM 3130 N N . SER A 1 407 ? -14.490 3.744 -21.323 1.00 65.12 407 SER A N 1
ATOM 3131 C CA . SER A 1 407 ? -13.108 3.862 -20.815 1.00 65.12 407 SER A CA 1
ATOM 3132 C C . SER A 1 407 ? -12.045 3.171 -21.690 1.00 65.12 407 SER A C 1
ATOM 3134 O O . SER A 1 407 ? -10.891 3.014 -21.275 1.00 65.12 407 SER A O 1
ATOM 3136 N N . TYR A 1 408 ? -12.397 2.767 -22.920 1.00 66.44 408 TYR A N 1
ATOM 3137 C CA . TYR A 1 408 ? -11.620 1.841 -23.761 1.00 66.44 408 TYR A CA 1
ATOM 3138 C C . TYR A 1 408 ? -10.144 2.217 -23.958 1.00 66.44 408 TYR A C 1
ATOM 3140 O O . TYR A 1 408 ? -9.315 1.330 -24.139 1.00 66.44 408 TYR A O 1
ATOM 3148 N N . LYS A 1 409 ? -9.786 3.504 -23.893 1.00 82.62 409 LYS A N 1
ATOM 3149 C CA . LYS A 1 409 ? -8.407 3.970 -24.107 1.00 82.62 409 LYS A CA 1
ATOM 3150 C C . LYS A 1 409 ? -7.556 4.085 -22.838 1.00 82.62 409 LYS A C 1
ATOM 3152 O O . LYS A 1 409 ? -6.366 4.341 -22.956 1.00 82.62 409 LYS A O 1
ATOM 3157 N N . GLY A 1 410 ? -8.121 3.970 -21.633 1.00 89.19 410 GLY A N 1
ATOM 3158 C CA . GLY A 1 410 ? -7.349 4.044 -20.381 1.00 89.19 410 GLY A CA 1
ATOM 3159 C C . GLY A 1 410 ? -6.597 5.366 -20.137 1.00 89.19 410 GLY A C 1
ATOM 3160 O O . GLY A 1 410 ? -5.679 5.404 -19.322 1.00 89.19 410 GLY A O 1
ATOM 3161 N N . LEU A 1 411 ? -6.952 6.455 -20.831 1.00 91.31 411 LEU A N 1
ATOM 3162 C CA . LEU A 1 411 ? -6.218 7.729 -20.789 1.00 91.31 411 LEU A CA 1
ATOM 3163 C C . LEU A 1 411 ? -6.141 8.381 -19.387 1.00 91.31 411 LEU A C 1
ATOM 3165 O O . LEU A 1 411 ? -5.089 8.937 -19.068 1.00 91.31 411 LEU A O 1
ATOM 3169 N N . PRO A 1 412 ? -7.166 8.300 -18.508 1.00 90.50 412 PRO A N 1
ATOM 3170 C CA . PRO A 1 412 ? -7.048 8.800 -17.133 1.00 90.50 412 PRO A CA 1
ATOM 3171 C C . PRO A 1 412 ? -5.951 8.094 -16.324 1.00 90.50 412 PRO A C 1
ATOM 3173 O O . PRO A 1 412 ? -5.167 8.752 -15.635 1.00 90.50 412 PRO A O 1
ATOM 3176 N N . LEU A 1 413 ? -5.829 6.769 -16.466 1.00 92.06 413 LEU A N 1
ATOM 3177 C CA . LEU A 1 413 ? -4.729 6.009 -15.874 1.00 92.06 413 LEU A CA 1
ATOM 3178 C C . LEU A 1 413 ? -3.396 6.364 -16.538 1.00 92.06 413 LEU A C 1
ATOM 3180 O O . LEU A 1 413 ? -2.408 6.561 -15.834 1.00 92.06 413 LEU A O 1
ATOM 3184 N N . GLN A 1 414 ? -3.364 6.498 -17.870 1.00 92.94 414 GLN A N 1
ATOM 3185 C CA . GLN A 1 414 ? -2.165 6.931 -18.595 1.00 92.94 414 GLN A CA 1
ATOM 3186 C C . GLN A 1 414 ? -1.629 8.251 -18.038 1.00 92.94 414 GLN A C 1
ATOM 3188 O O . GLN A 1 414 ? -0.429 8.372 -17.807 1.00 92.94 414 GLN A O 1
ATOM 3193 N N . ARG A 1 415 ? -2.515 9.217 -17.764 1.00 92.56 415 ARG A N 1
ATOM 3194 C CA . ARG A 1 415 ? -2.172 10.503 -17.149 1.00 92.56 415 ARG A CA 1
ATOM 3195 C C . ARG A 1 415 ? -1.541 10.332 -15.773 1.00 92.56 415 ARG A C 1
ATOM 3197 O O . ARG A 1 415 ? -0.482 10.905 -15.534 1.00 92.56 415 ARG A O 1
ATOM 3204 N N . LEU A 1 416 ? -2.144 9.537 -14.887 1.00 92.81 416 LEU A N 1
ATOM 3205 C CA . LEU A 1 416 ? -1.574 9.273 -13.561 1.00 92.81 416 LEU A CA 1
ATOM 3206 C C . LEU A 1 416 ? -0.186 8.624 -13.668 1.00 92.81 416 LEU A C 1
ATOM 3208 O O . LEU A 1 416 ? 0.759 9.064 -13.014 1.00 92.81 416 LEU A O 1
ATOM 3212 N N . LEU A 1 417 ? -0.041 7.615 -14.531 1.00 92.31 417 LEU A N 1
ATOM 3213 C CA . LEU A 1 417 ? 1.244 6.965 -14.777 1.00 92.31 417 LEU A CA 1
ATOM 3214 C C . LEU A 1 417 ? 2.261 7.942 -15.372 1.00 92.31 417 LEU A C 1
ATOM 3216 O O . LEU A 1 417 ? 3.425 7.893 -14.996 1.00 92.31 417 LEU A O 1
ATOM 3220 N N . PHE A 1 418 ? 1.838 8.872 -16.228 1.00 90.75 418 PHE A N 1
ATOM 3221 C CA . PHE A 1 418 ? 2.701 9.931 -16.740 1.00 90.75 418 PHE A CA 1
ATOM 3222 C C . PHE A 1 418 ? 3.189 10.849 -15.611 1.00 90.75 418 PHE A C 1
ATOM 3224 O O . PHE A 1 418 ? 4.375 11.154 -15.546 1.00 90.75 418 PHE A O 1
ATOM 3231 N N . VAL A 1 419 ? 2.320 11.248 -14.679 1.00 90.25 419 VAL A N 1
ATOM 3232 C CA . VAL A 1 419 ? 2.713 12.073 -13.520 1.00 90.25 419 VAL A CA 1
ATOM 3233 C C . VAL A 1 419 ? 3.717 11.347 -12.620 1.00 90.25 419 VAL A C 1
ATOM 3235 O O . VAL A 1 419 ? 4.675 11.961 -12.154 1.00 90.25 419 VAL A O 1
ATOM 3238 N N . ILE A 1 420 ? 3.519 10.048 -12.385 1.00 89.00 420 ILE A N 1
ATOM 3239 C CA . ILE A 1 420 ? 4.347 9.249 -11.469 1.00 89.00 420 ILE A CA 1
ATOM 3240 C C . ILE A 1 420 ? 5.676 8.831 -12.112 1.00 89.00 420 ILE A C 1
ATOM 3242 O O . ILE A 1 420 ? 6.720 8.788 -11.455 1.00 89.00 420 ILE A O 1
ATOM 3246 N N . PHE A 1 421 ? 5.641 8.467 -13.389 1.00 85.69 421 PHE A N 1
ATOM 3247 C CA . PHE A 1 421 ? 6.741 7.773 -14.036 1.00 85.69 421 PHE A CA 1
ATOM 3248 C C . PHE A 1 421 ? 7.460 8.595 -15.089 1.00 85.69 421 PHE A C 1
ATOM 3250 O O . PHE A 1 421 ? 8.514 8.135 -15.496 1.00 85.69 421 PHE A O 1
ATOM 3257 N N . SER A 1 422 ? 6.983 9.764 -15.526 1.00 77.25 422 SER A N 1
ATOM 3258 C CA . SER A 1 422 ? 7.721 10.611 -16.478 1.00 77.25 422 SER A CA 1
ATOM 3259 C C . SER A 1 422 ? 8.717 11.543 -15.774 1.00 77.25 422 SER A C 1
ATOM 3261 O O . SER A 1 422 ? 8.501 11.978 -14.645 1.00 77.25 422 SER A O 1
ATOM 3263 N N . GLY A 1 423 ? 9.829 11.861 -16.447 1.00 66.81 423 GLY A N 1
ATOM 3264 C CA . GLY A 1 423 ? 10.854 12.790 -15.952 1.00 66.81 423 GLY A CA 1
ATOM 3265 C C . GLY A 1 423 ? 10.814 14.159 -16.653 1.00 66.81 423 GLY A C 1
ATOM 3266 O O . GLY A 1 423 ? 10.467 14.206 -17.832 1.00 66.81 423 GLY A O 1
ATOM 3267 N N . PRO A 1 424 ? 11.220 15.258 -15.980 1.00 55.97 424 PRO A N 1
ATOM 3268 C CA . PRO A 1 424 ? 11.060 16.641 -16.454 1.00 55.97 424 PRO A CA 1
ATOM 3269 C C . PRO A 1 424 ? 11.761 16.993 -17.770 1.00 55.97 424 PRO A C 1
ATOM 3271 O O . PRO A 1 424 ? 11.503 18.059 -18.313 1.00 55.97 424 PRO A O 1
ATOM 3274 N N . GLU A 1 425 ? 12.667 16.176 -18.301 1.00 60.84 425 GLU A N 1
ATOM 3275 C CA . GLU A 1 425 ? 13.512 16.625 -19.406 1.00 60.84 425 GLU A CA 1
ATOM 3276 C C . GLU A 1 425 ? 12.969 16.317 -20.807 1.00 60.84 425 GLU A C 1
ATOM 3278 O O . GLU A 1 425 ? 12.504 15.220 -21.139 1.00 60.84 425 GLU A O 1
ATOM 3283 N N . GLY A 1 426 ? 13.072 17.339 -21.663 1.00 41.41 426 GLY A N 1
ATOM 3284 C CA . GLY A 1 426 ? 12.775 17.264 -23.085 1.00 41.41 426 GLY A CA 1
ATOM 3285 C C . GLY A 1 426 ? 13.778 16.390 -23.838 1.00 41.41 426 GLY A C 1
ATOM 3286 O O . GLY A 1 426 ? 14.932 16.228 -23.446 1.00 41.41 426 GLY A O 1
ATOM 3287 N N . GLN A 1 427 ? 13.340 15.835 -24.967 1.00 37.09 427 GLN A N 1
ATOM 3288 C CA . GLN A 1 427 ? 14.226 15.167 -25.913 1.00 37.09 427 GLN A CA 1
ATOM 3289 C C . GLN A 1 427 ? 15.243 16.175 -26.471 1.00 37.09 427 GLN A C 1
ATOM 3291 O O . GLN A 1 427 ? 15.005 16.815 -27.489 1.00 37.09 427 GLN A O 1
ATOM 3296 N N . LYS A 1 428 ? 16.412 16.307 -25.844 1.00 34.12 428 LYS A N 1
ATOM 3297 C CA . LYS A 1 428 ? 17.601 16.681 -26.604 1.00 34.12 428 LYS A CA 1
ATOM 3298 C C . LYS A 1 428 ? 18.100 15.410 -27.275 1.00 34.12 428 LYS A C 1
ATOM 3300 O O . LYS A 1 428 ? 18.659 14.532 -26.620 1.00 34.12 428 LYS A O 1
ATOM 3305 N N . GLU A 1 429 ? 17.857 15.293 -28.579 1.00 35.91 429 GLU A N 1
ATOM 3306 C CA . GLU A 1 429 ? 18.639 14.409 -29.442 1.00 35.91 429 GLU A CA 1
ATOM 3307 C C . GLU A 1 429 ? 20.103 14.853 -29.360 1.00 35.91 429 GLU A C 1
ATOM 3309 O O . GLU A 1 429 ? 20.576 15.682 -30.129 1.00 35.91 429 GLU A O 1
ATOM 3314 N N . ILE A 1 430 ? 20.831 14.347 -28.371 1.00 34.75 430 ILE A N 1
ATOM 3315 C CA . ILE A 1 430 ? 22.286 14.392 -28.375 1.00 34.75 430 ILE A CA 1
ATOM 3316 C C . ILE A 1 430 ? 22.733 12.943 -28.451 1.00 34.75 430 ILE A C 1
ATOM 3318 O O . ILE A 1 430 ? 23.008 12.287 -27.452 1.00 34.75 430 ILE A O 1
ATOM 3322 N N . ILE A 1 431 ? 22.765 12.460 -29.689 1.00 41.59 431 ILE A N 1
ATOM 3323 C CA . ILE A 1 431 ? 23.303 11.155 -30.080 1.00 41.59 431 ILE A CA 1
ATOM 3324 C C . ILE A 1 431 ? 24.818 11.074 -29.777 1.00 41.59 431 ILE A C 1
ATOM 3326 O O . ILE A 1 431 ? 25.355 9.983 -29.607 1.00 41.59 431 ILE A O 1
ATOM 3330 N N . ASP A 1 432 ? 25.493 12.215 -29.576 1.00 34.16 432 ASP A N 1
ATOM 3331 C CA . ASP A 1 432 ? 26.961 12.269 -29.587 1.00 34.16 432 ASP A CA 1
ATOM 3332 C C . ASP A 1 432 ? 27.661 12.371 -28.225 1.00 34.16 432 ASP A C 1
ATOM 3334 O O . ASP A 1 432 ? 28.888 12.300 -28.164 1.00 34.16 432 ASP A O 1
ATOM 3338 N N . ARG A 1 433 ? 26.942 12.488 -27.103 1.00 38.38 433 ARG A N 1
ATOM 3339 C CA . ARG A 1 433 ? 27.555 12.432 -25.762 1.00 38.38 433 ARG A CA 1
ATOM 3340 C C . ARG A 1 433 ? 26.608 11.778 -24.765 1.00 38.38 433 ARG A C 1
ATOM 3342 O O . ARG A 1 433 ? 25.845 12.454 -24.086 1.00 38.38 433 ARG A O 1
ATOM 3349 N N . TRP A 1 434 ? 26.732 10.457 -24.656 1.00 49.56 434 TRP A N 1
ATOM 3350 C CA . TRP A 1 434 ? 26.134 9.574 -23.646 1.00 49.56 434 TRP A CA 1
ATOM 3351 C C . TRP A 1 434 ? 26.664 9.862 -22.227 1.00 49.56 434 TRP A C 1
ATOM 3353 O O . TRP A 1 434 ? 27.240 9.001 -21.564 1.00 49.56 434 TRP A O 1
ATOM 3363 N N . VAL A 1 435 ? 26.543 11.113 -21.783 1.00 37.53 435 VAL A N 1
ATOM 3364 C CA . VAL A 1 435 ? 26.993 11.595 -20.478 1.00 37.53 435 VAL A CA 1
ATOM 3365 C C . VAL A 1 435 ? 25.788 11.645 -19.548 1.00 37.53 435 VAL A C 1
ATOM 3367 O O . VAL A 1 435 ? 24.984 12.560 -19.653 1.00 37.53 435 VAL A O 1
ATOM 3370 N N . ASP A 1 436 ? 25.694 10.639 -18.678 1.00 42.12 436 ASP A N 1
ATOM 3371 C CA . ASP A 1 436 ? 25.323 10.615 -17.246 1.00 42.12 436 ASP A CA 1
ATOM 3372 C C . ASP A 1 436 ? 24.355 11.621 -16.590 1.00 42.12 436 ASP A C 1
ATOM 3374 O O . ASP A 1 436 ? 24.131 11.482 -15.388 1.00 42.12 436 ASP A O 1
ATOM 3378 N N . LYS A 1 437 ? 23.770 12.614 -17.259 1.00 44.00 437 LYS A N 1
ATOM 3379 C CA . LYS A 1 437 ? 23.116 13.698 -16.518 1.00 44.00 437 LYS A CA 1
ATOM 3380 C C . LYS A 1 437 ? 21.646 13.456 -16.188 1.00 44.00 437 LYS A C 1
ATOM 3382 O O . LYS A 1 437 ? 21.320 13.530 -15.009 1.00 44.00 437 LYS A O 1
ATOM 3387 N N . ASP A 1 438 ? 20.793 13.035 -17.120 1.00 52.31 438 ASP A N 1
ATOM 3388 C CA . ASP A 1 438 ? 19.350 13.234 -16.901 1.00 52.31 438 ASP A CA 1
ATOM 3389 C C . ASP A 1 438 ? 18.490 12.049 -17.366 1.00 52.31 438 ASP A C 1
ATOM 3391 O O . ASP A 1 438 ? 17.739 12.111 -18.338 1.00 52.31 438 ASP A O 1
ATOM 3395 N N . ASN A 1 439 ? 18.611 10.925 -16.655 1.00 59.38 439 ASN A N 1
ATOM 3396 C CA . ASN A 1 439 ? 17.706 9.789 -16.824 1.00 59.38 439 ASN A CA 1
ATOM 3397 C C . ASN A 1 439 ? 16.517 9.899 -15.872 1.00 59.38 439 ASN A C 1
ATOM 3399 O O . ASN A 1 439 ? 16.639 10.347 -14.732 1.00 59.38 439 ASN A O 1
ATOM 3403 N N . ASN A 1 440 ? 15.375 9.412 -16.343 1.00 74.12 440 ASN A N 1
ATOM 3404 C CA . ASN A 1 440 ? 14.153 9.319 -15.569 1.00 74.12 440 ASN A CA 1
ATOM 3405 C C . ASN A 1 440 ? 14.399 8.559 -14.239 1.00 74.12 440 ASN A C 1
ATOM 3407 O O . ASN A 1 440 ? 14.942 7.448 -14.280 1.00 74.12 440 ASN A O 1
ATOM 3411 N N . PRO A 1 441 ? 14.024 9.111 -13.066 1.00 77.94 441 PRO A N 1
ATOM 3412 C CA . PRO A 1 441 ? 14.348 8.535 -11.759 1.00 77.94 441 PRO A CA 1
ATOM 3413 C C . PRO A 1 441 ? 13.939 7.068 -11.596 1.00 77.94 441 PRO A C 1
ATOM 3415 O O . PRO A 1 441 ? 14.732 6.266 -11.101 1.00 77.94 441 PRO A O 1
ATOM 3418 N N . ILE A 1 442 ? 12.754 6.669 -12.071 1.00 83.06 442 ILE A N 1
ATOM 3419 C CA . ILE A 1 442 ? 12.346 5.258 -11.979 1.00 83.06 442 ILE A CA 1
ATOM 3420 C C . ILE A 1 442 ? 13.219 4.363 -12.865 1.00 83.06 442 ILE A C 1
ATOM 3422 O O . ILE A 1 442 ? 13.584 3.257 -12.474 1.00 83.06 442 ILE A O 1
ATOM 3426 N N . SER A 1 443 ? 13.630 4.858 -14.035 1.00 85.81 443 SER A N 1
ATOM 3427 C CA . SER A 1 443 ? 14.525 4.120 -14.930 1.00 85.81 443 SER A CA 1
ATOM 3428 C C . SER A 1 443 ? 15.905 3.957 -14.300 1.00 85.81 443 SER A C 1
ATOM 3430 O O . SER A 1 443 ? 16.486 2.880 -14.396 1.00 85.81 443 SER A O 1
ATOM 3432 N N . LEU A 1 444 ? 16.407 4.974 -13.591 1.00 85.62 444 LEU A N 1
ATOM 3433 C CA . LEU A 1 444 ? 17.646 4.882 -12.814 1.00 85.62 444 LEU A CA 1
ATOM 3434 C C . LEU A 1 444 ? 17.554 3.836 -11.702 1.00 85.62 444 LEU A C 1
ATOM 3436 O O . LEU A 1 444 ? 18.473 3.030 -11.547 1.00 85.62 444 LEU A O 1
ATOM 3440 N N . PHE A 1 445 ? 16.450 3.841 -10.954 1.00 89.94 445 PHE A N 1
ATOM 3441 C CA . PHE A 1 445 ? 16.192 2.869 -9.897 1.00 89.94 445 PHE A CA 1
ATOM 3442 C C . PHE A 1 445 ? 16.172 1.438 -10.452 1.00 89.94 445 PHE A C 1
ATOM 3444 O O . PHE A 1 445 ? 16.939 0.588 -9.995 1.00 89.94 445 PHE A O 1
ATOM 3451 N N . ILE A 1 446 ? 15.352 1.186 -11.480 1.00 90.00 446 ILE A N 1
ATOM 3452 C CA . ILE A 1 446 ? 15.198 -0.139 -12.097 1.00 90.00 446 ILE A CA 1
ATOM 3453 C C . ILE A 1 446 ? 16.506 -0.592 -12.744 1.00 90.00 446 ILE A C 1
ATOM 3455 O O . ILE A 1 446 ? 16.898 -1.741 -12.573 1.00 90.00 446 ILE A O 1
ATOM 3459 N N . THR A 1 447 ? 17.222 0.294 -13.441 1.00 89.88 447 THR A N 1
ATOM 3460 C CA . THR A 1 447 ? 18.526 -0.043 -14.034 1.00 89.88 447 THR A CA 1
ATOM 3461 C C . THR A 1 447 ? 19.497 -0.516 -12.962 1.00 89.88 447 THR A C 1
ATOM 3463 O O . THR A 1 447 ? 20.121 -1.563 -13.114 1.00 89.88 447 THR A O 1
ATOM 3466 N N . ALA A 1 448 ? 19.622 0.239 -11.870 1.00 90.12 448 ALA A N 1
ATOM 3467 C CA . ALA A 1 448 ? 20.549 -0.090 -10.798 1.00 90.12 448 ALA A CA 1
ATOM 3468 C C . ALA A 1 448 ? 20.190 -1.421 -10.116 1.00 90.12 448 ALA A C 1
ATOM 3470 O O . ALA A 1 448 ? 21.079 -2.217 -9.821 1.00 90.12 448 ALA A O 1
ATOM 3471 N N . LEU A 1 449 ? 18.893 -1.689 -9.941 1.00 91.50 449 LEU A N 1
ATOM 3472 C CA . LEU A 1 449 ? 18.382 -2.972 -9.465 1.00 91.50 449 LEU A CA 1
ATOM 3473 C C . LEU A 1 449 ? 18.726 -4.115 -10.429 1.00 91.50 449 LEU A C 1
ATOM 3475 O O . LEU A 1 449 ? 19.277 -5.130 -10.006 1.00 91.50 449 LEU A O 1
ATOM 3479 N N . LEU A 1 450 ? 18.444 -3.955 -11.726 1.00 88.81 450 LEU A N 1
ATOM 3480 C CA . LEU A 1 450 ? 18.702 -4.982 -12.737 1.00 88.81 450 LEU A CA 1
ATOM 3481 C C . LEU A 1 450 ? 20.191 -5.294 -12.862 1.00 88.81 450 LEU A C 1
ATOM 3483 O O . LEU A 1 450 ? 20.548 -6.459 -12.971 1.00 88.81 450 LEU A O 1
ATOM 3487 N N . VAL A 1 451 ? 21.065 -4.288 -12.800 1.00 89.50 451 VAL A N 1
ATOM 3488 C CA . VAL A 1 451 ? 22.523 -4.485 -12.822 1.00 89.50 451 VAL A CA 1
ATOM 3489 C C . VAL A 1 451 ? 22.978 -5.360 -11.651 1.00 89.50 451 VAL A C 1
ATOM 3491 O O . VAL A 1 451 ? 23.795 -6.258 -11.849 1.00 89.50 451 VAL A O 1
ATOM 3494 N N . GLU A 1 452 ? 22.426 -5.171 -10.450 1.00 88.75 452 GLU A N 1
ATOM 3495 C CA . GLU A 1 452 ? 22.735 -6.018 -9.288 1.00 88.75 452 GLU A CA 1
ATOM 3496 C C . GLU A 1 452 ? 22.200 -7.447 -9.434 1.00 88.75 452 GLU A C 1
ATOM 3498 O O . GLU A 1 452 ? 22.883 -8.400 -9.051 1.00 88.75 452 GLU A O 1
ATOM 3503 N N . VAL A 1 453 ? 21.001 -7.612 -10.003 1.00 85.12 453 VAL A N 1
ATOM 3504 C CA . VAL A 1 453 ? 20.423 -8.935 -10.290 1.00 85.12 453 VAL A CA 1
ATOM 3505 C C . VAL A 1 453 ? 21.238 -9.660 -11.364 1.00 85.12 453 VAL A C 1
ATOM 3507 O O . VAL A 1 453 ? 21.580 -10.826 -11.189 1.00 85.12 453 VAL A O 1
ATOM 3510 N N . ILE A 1 454 ? 21.608 -8.975 -12.449 1.00 84.50 454 ILE A N 1
ATOM 3511 C CA . ILE A 1 454 ? 22.450 -9.521 -13.522 1.00 84.50 454 ILE A CA 1
ATOM 3512 C C . ILE A 1 454 ? 23.818 -9.911 -12.967 1.00 84.50 454 ILE A C 1
ATOM 3514 O O . ILE A 1 454 ? 24.294 -11.004 -13.258 1.00 84.50 454 ILE A O 1
ATOM 3518 N N . THR A 1 455 ? 24.431 -9.060 -12.140 1.00 84.31 455 THR A N 1
ATOM 3519 C CA . THR A 1 455 ? 25.713 -9.368 -11.489 1.00 84.31 455 THR A CA 1
ATOM 3520 C C . THR A 1 455 ? 25.612 -10.670 -10.696 1.00 84.31 455 THR A C 1
ATOM 3522 O O . THR A 1 455 ? 26.455 -11.547 -10.861 1.00 84.31 455 THR A O 1
ATOM 3525 N N . ASP A 1 456 ? 24.564 -10.831 -9.884 1.00 83.19 456 ASP A N 1
ATOM 3526 C CA . ASP A 1 456 ? 24.333 -12.050 -9.101 1.00 83.19 456 ASP A CA 1
ATOM 3527 C C . ASP A 1 456 ? 24.193 -13.297 -9.989 1.00 83.19 456 ASP A C 1
ATOM 3529 O O . ASP A 1 456 ? 24.844 -14.313 -9.749 1.00 83.19 456 ASP A O 1
ATOM 3533 N N . GLN A 1 457 ? 23.407 -13.214 -11.065 1.00 79.75 457 GLN A N 1
ATOM 3534 C CA . GLN A 1 457 ? 23.230 -14.334 -11.994 1.00 79.75 457 GLN A CA 1
ATOM 3535 C C . GLN A 1 457 ? 24.520 -14.677 -12.748 1.00 79.75 457 GLN A C 1
ATOM 3537 O O . GLN A 1 457 ? 24.840 -15.853 -12.897 1.00 79.75 457 GLN A O 1
ATOM 3542 N N . LEU A 1 458 ? 25.302 -13.675 -13.163 1.00 74.06 458 LEU A N 1
ATOM 3543 C CA . LEU A 1 458 ? 26.598 -13.891 -13.809 1.00 74.06 458 LEU A CA 1
ATOM 3544 C C . LEU A 1 458 ? 27.581 -14.616 -12.883 1.00 74.06 458 LEU A C 1
ATOM 3546 O O . LEU A 1 458 ? 28.306 -15.484 -13.352 1.00 74.06 458 LEU A O 1
ATOM 3550 N N . THR A 1 459 ? 27.573 -14.331 -11.575 1.00 75.75 459 THR A N 1
ATOM 3551 C CA . THR A 1 459 ? 28.444 -15.042 -10.616 1.00 75.75 459 THR A CA 1
ATOM 3552 C C . THR A 1 459 ? 28.087 -16.512 -10.399 1.00 75.75 459 THR A C 1
ATOM 3554 O O . THR A 1 459 ? 28.889 -17.249 -9.833 1.00 75.75 459 THR A O 1
ATOM 3557 N N . LYS A 1 460 ? 26.904 -16.953 -10.843 1.00 76.44 460 LYS A N 1
ATOM 3558 C CA . LYS A 1 460 ? 26.492 -18.365 -10.800 1.00 76.44 460 LYS A CA 1
ATOM 3559 C C . LYS A 1 460 ? 26.985 -19.158 -12.014 1.00 76.44 460 LYS A C 1
ATOM 3561 O O . LYS A 1 460 ? 26.798 -20.370 -12.043 1.00 76.44 460 LYS A O 1
ATOM 3566 N N . LEU A 1 461 ? 27.577 -18.497 -13.013 1.00 64.50 461 LEU A N 1
ATOM 3567 C CA . LEU A 1 461 ? 28.138 -19.148 -14.194 1.00 64.50 461 LEU A CA 1
ATOM 3568 C C . LEU A 1 461 ? 29.581 -19.595 -13.930 1.00 64.50 461 LEU A C 1
ATOM 3570 O O . LEU A 1 461 ? 30.400 -18.828 -13.419 1.00 64.50 461 LEU A O 1
ATOM 3574 N N . ASP A 1 462 ? 29.901 -20.827 -14.329 1.00 59.62 462 ASP A N 1
ATOM 3575 C CA . ASP A 1 462 ? 31.243 -21.388 -14.182 1.00 59.62 462 ASP A CA 1
ATOM 3576 C C . ASP A 1 462 ? 32.295 -20.507 -14.876 1.00 59.62 462 ASP A C 1
ATOM 3578 O O . ASP A 1 462 ? 32.197 -20.189 -16.061 1.00 59.62 462 ASP A O 1
ATOM 3582 N N . GLY A 1 463 ? 33.330 -20.121 -14.125 1.00 61.78 463 GLY A N 1
ATOM 3583 C CA . GLY A 1 463 ? 34.457 -19.336 -14.636 1.00 61.78 463 GLY A CA 1
ATOM 3584 C C . GLY A 1 463 ? 34.288 -17.813 -14.594 1.00 61.78 463 GLY A C 1
ATOM 3585 O O . GLY A 1 463 ? 35.247 -17.117 -14.926 1.00 61.78 463 GLY A O 1
ATOM 3586 N N . ILE A 1 464 ? 33.143 -17.281 -14.147 1.00 64.00 464 ILE A N 1
ATOM 3587 C CA . ILE A 1 464 ? 32.941 -15.834 -13.963 1.00 64.00 464 ILE A CA 1
ATOM 3588 C C . ILE A 1 464 ? 33.025 -15.480 -12.474 1.00 64.00 464 ILE A C 1
ATOM 3590 O O . ILE A 1 464 ? 32.123 -15.762 -11.686 1.00 64.00 464 ILE A O 1
ATOM 3594 N N . GLY A 1 465 ? 34.120 -14.830 -12.079 1.00 72.88 465 GLY A N 1
ATOM 3595 C CA . GLY A 1 465 ? 34.275 -14.294 -10.732 1.00 72.88 465 GLY A CA 1
ATOM 3596 C C . GLY A 1 465 ? 33.402 -13.059 -10.483 1.00 72.88 465 GLY A C 1
ATOM 3597 O O . GLY A 1 465 ? 32.865 -12.424 -11.393 1.00 72.88 465 GLY A O 1
ATOM 3598 N N . LYS A 1 466 ? 33.272 -12.680 -9.206 1.00 78.69 466 LYS A N 1
ATOM 3599 C CA . LYS A 1 466 ? 32.487 -11.505 -8.787 1.00 78.69 466 LYS A CA 1
ATOM 3600 C C . LYS A 1 466 ? 32.967 -10.206 -9.441 1.00 78.69 466 LYS A C 1
ATOM 3602 O O . LYS A 1 466 ? 32.149 -9.349 -9.763 1.00 78.69 466 LYS A O 1
ATOM 3607 N N . PHE A 1 467 ? 34.275 -10.053 -9.628 1.00 72.56 467 PHE A N 1
ATOM 3608 C CA . PHE A 1 467 ? 34.856 -8.848 -10.215 1.00 72.56 467 PHE A CA 1
ATOM 3609 C C . PHE A 1 467 ? 34.529 -8.736 -11.710 1.00 72.56 467 PHE A C 1
ATOM 3611 O O . PHE A 1 467 ? 34.077 -7.687 -12.169 1.00 72.56 467 PHE A O 1
ATOM 3618 N N . GLU A 1 468 ? 34.672 -9.832 -12.450 1.00 71.56 468 GLU A N 1
ATOM 3619 C CA . GLU A 1 468 ? 34.345 -9.930 -13.871 1.00 71.56 468 GLU A CA 1
ATOM 3620 C C . GLU A 1 468 ? 32.847 -9.694 -14.107 1.00 71.56 468 GLU A C 1
ATOM 3622 O O . GLU A 1 468 ? 32.477 -8.898 -14.972 1.00 71.56 468 GLU A O 1
ATOM 3627 N N . ALA A 1 469 ? 31.985 -10.303 -13.284 1.00 75.00 469 ALA A N 1
ATOM 3628 C CA . ALA A 1 469 ? 30.539 -10.090 -13.324 1.00 75.00 469 ALA A CA 1
ATOM 3629 C C . ALA A 1 469 ? 30.162 -8.613 -13.120 1.00 75.00 469 ALA A C 1
ATOM 3631 O O . ALA A 1 469 ? 29.346 -8.078 -13.870 1.00 75.00 469 ALA A O 1
ATOM 3632 N N . MET A 1 470 ? 30.787 -7.933 -12.148 1.00 76.75 470 MET A N 1
ATOM 3633 C CA . MET A 1 470 ? 30.560 -6.505 -11.896 1.00 76.75 470 MET A CA 1
ATOM 3634 C C . MET A 1 470 ? 30.984 -5.630 -13.081 1.00 76.75 470 MET A C 1
ATOM 3636 O O . MET A 1 470 ? 30.278 -4.678 -13.415 1.00 76.75 470 MET A O 1
ATOM 3640 N N . ILE A 1 471 ? 32.113 -5.938 -13.730 1.00 74.69 471 ILE A N 1
ATOM 3641 C CA . ILE A 1 471 ? 32.565 -5.207 -14.923 1.00 74.69 471 ILE A CA 1
ATOM 3642 C C . ILE A 1 471 ? 31.557 -5.377 -16.061 1.00 74.69 471 ILE A C 1
ATOM 3644 O O . ILE A 1 471 ? 31.137 -4.380 -16.649 1.00 74.69 471 ILE A O 1
ATOM 3648 N N . ILE A 1 472 ? 31.149 -6.617 -16.350 1.00 72.81 472 ILE A N 1
ATOM 3649 C CA . ILE A 1 472 ? 30.196 -6.927 -17.424 1.00 72.81 472 ILE A CA 1
ATOM 3650 C C . ILE A 1 472 ? 28.863 -6.214 -17.169 1.00 72.81 472 ILE A C 1
ATOM 3652 O O . ILE A 1 472 ? 28.382 -5.480 -18.031 1.00 72.81 472 ILE A O 1
ATOM 3656 N N . ALA A 1 473 ? 28.294 -6.362 -15.971 1.00 80.69 473 ALA A N 1
ATOM 3657 C CA . ALA A 1 473 ? 27.025 -5.734 -15.618 1.00 80.69 473 ALA A CA 1
ATOM 3658 C C . ALA A 1 473 ? 27.110 -4.195 -15.632 1.00 80.69 473 ALA A C 1
ATOM 3660 O O . ALA A 1 473 ? 26.186 -3.530 -16.101 1.00 80.69 473 ALA A O 1
ATOM 3661 N N . GLY A 1 474 ? 28.241 -3.617 -15.211 1.00 78.94 474 GLY A N 1
ATOM 3662 C CA . GLY A 1 474 ? 28.485 -2.175 -15.282 1.00 78.94 474 GLY A CA 1
ATOM 3663 C C . GLY A 1 474 ? 28.481 -1.621 -16.713 1.00 78.94 474 GLY A C 1
ATOM 3664 O O . GLY A 1 474 ? 28.011 -0.506 -16.943 1.00 78.94 474 GLY A O 1
ATOM 3665 N N . GLN A 1 475 ? 28.925 -2.398 -17.709 1.00 76.62 475 GLN A N 1
ATOM 3666 C CA . GLN A 1 475 ? 28.839 -1.980 -19.117 1.00 76.62 475 GLN A CA 1
ATOM 3667 C C . GLN A 1 475 ? 27.392 -1.920 -19.627 1.00 76.62 475 GLN A C 1
ATOM 3669 O O . GLN A 1 475 ? 27.078 -1.067 -20.471 1.00 76.62 475 GLN A O 1
ATOM 3674 N N . LEU A 1 476 ? 26.513 -2.766 -19.076 1.00 77.62 476 LEU A N 1
ATOM 3675 C CA . LEU A 1 476 ? 25.092 -2.846 -19.419 1.00 77.62 476 LEU A CA 1
ATOM 3676 C C . LEU A 1 476 ? 24.246 -1.733 -18.786 1.00 77.62 476 LEU A C 1
ATOM 3678 O O . LEU A 1 476 ? 23.170 -1.445 -19.305 1.00 77.62 476 LEU A O 1
ATOM 3682 N N . GLU A 1 477 ? 24.727 -1.066 -17.728 1.00 81.69 477 GLU A N 1
ATOM 3683 C CA . GLU A 1 477 ? 23.964 -0.040 -16.996 1.00 81.69 477 GLU A CA 1
ATOM 3684 C C . GLU A 1 477 ? 23.408 1.048 -17.933 1.00 81.69 477 GLU A C 1
ATOM 3686 O O . GLU A 1 477 ? 22.208 1.310 -17.950 1.00 81.69 477 GLU A O 1
ATOM 3691 N N . GLN A 1 478 ? 24.255 1.665 -18.763 1.00 78.56 478 GLN A N 1
ATOM 3692 C CA . GLN A 1 478 ? 23.807 2.766 -19.628 1.00 78.56 478 GLN A CA 1
ATOM 3693 C C . GLN A 1 478 ? 22.857 2.317 -20.758 1.00 78.56 478 GLN A C 1
ATOM 3695 O O . GLN A 1 478 ? 21.815 2.959 -20.901 1.00 78.56 478 GLN A O 1
ATOM 3700 N N . PRO A 1 479 ? 23.143 1.250 -21.544 1.00 78.56 479 PRO A N 1
ATOM 3701 C CA . PRO A 1 479 ? 22.192 0.746 -22.537 1.00 78.56 479 PRO A CA 1
ATOM 3702 C C . PRO A 1 479 ? 20.838 0.370 -21.927 1.00 78.56 479 PRO A C 1
ATOM 3704 O O . PRO A 1 479 ? 19.805 0.770 -22.458 1.00 78.56 479 PRO A O 1
ATOM 3707 N N . ILE A 1 480 ? 20.832 -0.327 -20.783 1.00 82.00 480 ILE A N 1
ATOM 3708 C CA . ILE A 1 480 ? 19.594 -0.682 -20.073 1.00 82.00 480 ILE A CA 1
ATOM 3709 C C . ILE A 1 480 ? 18.842 0.586 -19.665 1.00 82.00 480 ILE A C 1
ATOM 3711 O O . ILE A 1 480 ? 17.650 0.706 -19.941 1.00 82.00 480 ILE A O 1
ATOM 3715 N N . SER A 1 481 ? 19.531 1.565 -19.075 1.00 82.38 481 SER A N 1
ATOM 3716 C CA . SER A 1 481 ? 18.894 2.810 -18.643 1.00 82.38 481 SER A CA 1
ATOM 3717 C C . SER A 1 481 ? 18.294 3.600 -19.799 1.00 82.38 481 SER A C 1
ATOM 3719 O O . SER A 1 481 ? 17.207 4.165 -19.648 1.00 82.38 481 SER A O 1
ATOM 3721 N N . PHE A 1 482 ? 18.975 3.653 -20.946 1.00 79.88 482 PHE A N 1
ATOM 3722 C CA . PHE A 1 482 ? 18.450 4.307 -22.141 1.00 79.88 482 PHE A CA 1
ATOM 3723 C C . PHE A 1 482 ? 17.218 3.573 -22.675 1.00 79.88 482 PHE A C 1
ATOM 3725 O O . PHE A 1 482 ? 16.193 4.210 -22.917 1.00 79.88 482 PHE A O 1
ATOM 3732 N N . ALA A 1 483 ? 17.294 2.244 -22.791 1.00 83.06 483 ALA A N 1
ATOM 3733 C CA . ALA A 1 483 ? 16.185 1.415 -23.245 1.00 83.06 4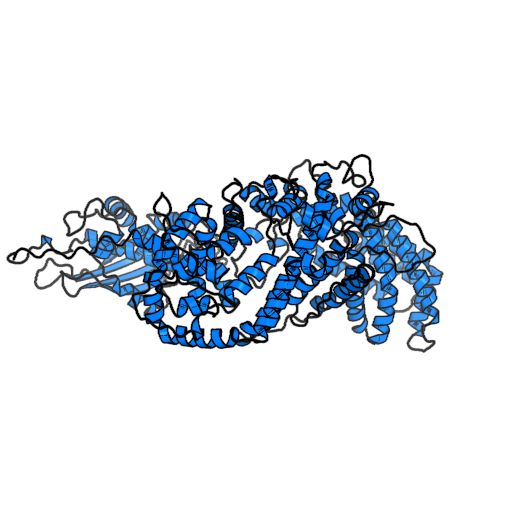83 ALA A CA 1
ATOM 3734 C C . ALA A 1 483 ? 14.951 1.595 -22.362 1.00 83.06 483 ALA A C 1
ATOM 3736 O O . ALA A 1 483 ? 13.866 1.837 -22.884 1.00 83.06 483 ALA A O 1
ATOM 3737 N N . LEU A 1 484 ? 15.121 1.535 -21.039 1.00 84.81 484 LEU A N 1
ATOM 3738 C CA . LEU A 1 484 ? 14.037 1.714 -20.077 1.00 84.81 484 LEU A CA 1
ATOM 3739 C C . LEU A 1 484 ? 13.434 3.113 -20.171 1.00 84.81 484 LEU A C 1
ATOM 3741 O O . LEU A 1 484 ? 12.226 3.233 -20.338 1.00 84.81 484 LEU A O 1
ATOM 3745 N N . THR A 1 485 ? 14.267 4.158 -20.151 1.00 84.00 485 THR A N 1
ATOM 3746 C CA . THR A 1 485 ? 13.789 5.549 -20.199 1.00 84.00 485 THR A CA 1
ATOM 3747 C C . THR A 1 485 ? 12.999 5.815 -21.478 1.00 84.00 485 THR A C 1
ATOM 3749 O O . THR A 1 485 ? 11.901 6.362 -21.430 1.00 84.00 485 THR A O 1
ATOM 3752 N N . LYS A 1 486 ? 13.533 5.409 -22.637 1.00 84.00 486 LYS A N 1
ATOM 3753 C CA . LYS A 1 486 ? 12.886 5.664 -23.929 1.00 84.00 486 LYS A CA 1
ATOM 3754 C C . LYS A 1 486 ? 11.676 4.778 -24.178 1.00 84.00 486 LYS A C 1
ATOM 3756 O O . LYS A 1 486 ? 10.706 5.265 -24.745 1.00 84.00 486 LYS A O 1
ATOM 3761 N N . SER A 1 487 ? 11.703 3.521 -23.739 1.00 86.44 487 SER A N 1
ATOM 3762 C CA . SER A 1 487 ? 10.534 2.643 -23.849 1.00 86.44 487 SER A CA 1
ATOM 3763 C C . SER A 1 487 ? 9.406 3.127 -22.947 1.00 86.44 487 SER A C 1
ATOM 3765 O O . SER A 1 487 ? 8.263 3.136 -23.378 1.00 86.44 487 SER A O 1
ATOM 3767 N N . LEU A 1 488 ? 9.717 3.583 -21.731 1.00 86.88 488 LEU A N 1
ATOM 3768 C CA . LEU A 1 488 ? 8.735 4.156 -20.814 1.00 86.88 488 LEU A CA 1
ATOM 3769 C C . LEU A 1 488 ? 8.113 5.435 -21.384 1.00 86.88 488 LEU A C 1
ATOM 3771 O O . LEU A 1 488 ? 6.892 5.543 -21.425 1.00 86.88 488 LEU A O 1
ATOM 3775 N N . ASP A 1 489 ? 8.934 6.359 -21.892 1.00 83.88 489 ASP A N 1
ATOM 3776 C CA . ASP A 1 489 ? 8.451 7.560 -22.585 1.00 83.88 489 ASP A CA 1
ATOM 3777 C C . ASP A 1 489 ? 7.551 7.196 -23.778 1.00 83.88 489 ASP A C 1
ATOM 3779 O O . ASP A 1 489 ? 6.482 7.776 -23.949 1.00 83.88 489 ASP A O 1
ATOM 3783 N N . ALA A 1 490 ? 7.972 6.227 -24.598 1.00 87.44 490 ALA A N 1
ATOM 3784 C CA . ALA A 1 490 ? 7.211 5.779 -25.758 1.00 87.44 490 ALA A CA 1
ATOM 3785 C C . ALA A 1 490 ? 5.862 5.178 -25.343 1.00 87.44 490 ALA A C 1
ATOM 3787 O O . ALA A 1 490 ? 4.830 5.585 -25.865 1.00 87.44 490 ALA A O 1
ATOM 3788 N N . ILE A 1 491 ? 5.857 4.300 -24.335 1.00 90.81 491 ILE A N 1
ATOM 3789 C CA . ILE A 1 491 ? 4.645 3.726 -23.740 1.00 90.81 491 ILE A CA 1
ATOM 3790 C C . ILE A 1 491 ? 3.697 4.822 -23.268 1.00 90.81 491 ILE A C 1
ATOM 3792 O O . ILE A 1 491 ? 2.530 4.828 -23.651 1.00 90.81 491 ILE A O 1
ATOM 3796 N N . LEU A 1 492 ? 4.192 5.764 -22.470 1.00 89.75 492 LEU A N 1
ATOM 3797 C CA . LEU A 1 492 ? 3.368 6.800 -21.855 1.00 89.75 492 LEU A CA 1
ATOM 3798 C C . LEU A 1 492 ? 2.890 7.866 -22.850 1.00 89.75 492 LEU A C 1
ATOM 3800 O O . LEU A 1 492 ? 1.901 8.531 -22.563 1.00 89.75 492 LEU A O 1
ATOM 3804 N N . SER A 1 493 ? 3.522 7.988 -24.019 1.00 87.50 493 SER A N 1
ATOM 3805 C CA . SER A 1 493 ? 3.082 8.852 -25.126 1.00 87.50 493 SER A CA 1
ATOM 3806 C C . SER A 1 493 ? 2.392 8.095 -26.272 1.00 87.50 493 SER A C 1
ATOM 3808 O O . SER A 1 493 ? 2.062 8.702 -27.288 1.00 87.50 493 SER A O 1
ATOM 3810 N N . GLY A 1 494 ? 2.173 6.782 -26.146 1.00 88.19 494 GLY A N 1
ATOM 3811 C CA . GLY A 1 494 ? 1.543 5.966 -27.190 1.00 88.19 494 GLY A CA 1
ATOM 3812 C C . GLY A 1 494 ? 2.362 5.839 -28.485 1.00 88.19 494 GLY A C 1
ATOM 3813 O O . GLY A 1 494 ? 1.796 5.730 -29.567 1.00 88.19 494 GLY A O 1
ATOM 3814 N N . GLN A 1 495 ? 3.694 5.882 -28.396 1.00 90.56 495 GLN A N 1
ATOM 3815 C CA . GLN A 1 495 ? 4.623 5.760 -29.525 1.00 90.56 495 GLN A CA 1
ATOM 3816 C C . GLN A 1 495 ? 5.196 4.343 -29.649 1.00 90.56 495 GLN A C 1
ATOM 3818 O O . GLN A 1 495 ? 5.398 3.646 -28.661 1.00 90.56 495 GLN A O 1
ATOM 3823 N N . ARG A 1 496 ? 5.581 3.938 -30.861 1.00 91.50 496 ARG A N 1
ATOM 3824 C CA . ARG A 1 496 ? 6.247 2.648 -31.097 1.00 91.50 496 ARG A CA 1
ATOM 3825 C C . ARG A 1 496 ? 7.586 2.529 -30.351 1.00 91.50 496 ARG A C 1
ATOM 3827 O O . ARG A 1 496 ? 8.441 3.410 -30.440 1.00 91.50 496 ARG A O 1
ATOM 3834 N N . ILE A 1 497 ? 7.801 1.392 -29.683 1.00 90.56 497 ILE A N 1
ATOM 3835 C CA . ILE A 1 497 ? 9.002 1.122 -28.869 1.00 90.56 497 ILE A CA 1
ATOM 3836 C C . ILE A 1 497 ? 10.196 0.660 -29.722 1.00 90.56 497 ILE A C 1
ATOM 3838 O O . ILE A 1 497 ? 11.335 1.035 -29.435 1.00 90.56 497 ILE A O 1
ATOM 3842 N N . ALA A 1 498 ? 9.955 -0.135 -30.775 1.00 89.88 498 ALA A N 1
ATOM 3843 C CA . ALA A 1 498 ? 11.006 -0.785 -31.572 1.00 89.88 498 ALA A CA 1
ATOM 3844 C C . ALA A 1 498 ? 12.179 0.132 -31.995 1.00 89.88 498 ALA A C 1
ATOM 3846 O O . ALA A 1 498 ? 13.323 -0.258 -31.752 1.00 89.88 498 ALA A O 1
ATOM 3847 N N . PRO A 1 499 ? 11.964 1.364 -32.512 1.00 87.69 499 PRO A N 1
ATOM 3848 C CA . PRO A 1 499 ? 13.066 2.244 -32.920 1.00 87.69 499 PRO A CA 1
ATOM 3849 C C . PRO A 1 499 ? 14.036 2.592 -31.783 1.00 87.69 499 PRO A C 1
ATOM 3851 O O . PRO A 1 499 ? 15.229 2.795 -32.013 1.00 87.69 499 PRO A O 1
ATOM 3854 N N . TYR A 1 500 ? 13.545 2.672 -30.544 1.00 84.75 500 TYR A N 1
ATOM 3855 C CA . TYR A 1 500 ? 14.377 2.972 -29.382 1.00 84.75 500 TYR A CA 1
ATOM 3856 C C . TYR A 1 500 ? 15.200 1.759 -28.950 1.00 84.75 500 TYR A C 1
ATOM 3858 O O . TYR A 1 500 ? 16.371 1.915 -28.610 1.00 84.75 500 TYR A O 1
ATOM 3866 N N . LEU A 1 501 ? 14.630 0.552 -29.023 1.00 86.75 501 LEU A N 1
ATOM 3867 C CA . LEU A 1 501 ? 15.369 -0.687 -28.774 1.00 86.75 501 LEU A CA 1
ATOM 3868 C C . LEU A 1 501 ? 16.436 -0.931 -29.843 1.00 86.75 501 LEU A C 1
ATOM 3870 O O . LEU A 1 501 ? 17.532 -1.371 -29.506 1.00 86.75 501 LEU A O 1
ATOM 3874 N N . GLU A 1 502 ? 16.158 -0.616 -31.110 1.00 86.81 502 GLU A N 1
ATOM 3875 C CA . GLU A 1 502 ? 17.149 -0.711 -32.188 1.00 86.81 502 GLU A CA 1
ATOM 3876 C C . GLU A 1 502 ? 18.354 0.196 -31.922 1.00 86.81 502 GLU A C 1
ATOM 3878 O O . GLU A 1 502 ? 19.494 -0.247 -32.055 1.00 86.81 502 GLU A O 1
ATOM 3883 N N . LYS A 1 503 ? 18.109 1.435 -31.475 1.00 83.19 503 LYS A N 1
ATOM 3884 C CA . LYS A 1 503 ? 19.170 2.362 -31.053 1.00 83.19 503 LYS A CA 1
ATOM 3885 C C . LYS A 1 503 ? 19.936 1.843 -29.830 1.00 83.19 503 LYS A C 1
ATOM 3887 O O . LYS A 1 503 ? 21.155 1.985 -29.776 1.00 83.19 503 LYS A O 1
ATOM 3892 N N . THR A 1 504 ? 19.252 1.227 -28.860 1.00 82.31 504 THR A N 1
ATOM 3893 C CA . THR A 1 504 ? 19.905 0.566 -27.715 1.00 82.31 504 THR A CA 1
ATOM 3894 C C . THR A 1 504 ? 20.827 -0.556 -28.175 1.00 82.31 504 THR A C 1
ATOM 3896 O O . THR A 1 504 ? 21.939 -0.675 -27.664 1.00 82.31 504 THR A O 1
ATOM 3899 N N . PHE A 1 505 ? 20.371 -1.385 -29.117 1.00 84.50 505 PHE A N 1
ATOM 3900 C CA . PHE A 1 505 ? 21.167 -2.476 -29.663 1.00 84.50 505 PHE A CA 1
ATOM 3901 C C . PHE A 1 505 ? 22.443 -1.940 -30.313 1.00 84.50 505 PHE A C 1
ATOM 3903 O O . PHE A 1 505 ? 23.529 -2.399 -29.970 1.00 84.50 505 PHE A O 1
ATOM 3910 N N . ASP A 1 506 ? 22.328 -0.921 -31.168 1.00 83.81 506 ASP A N 1
ATOM 3911 C CA . ASP A 1 506 ? 23.490 -0.302 -31.816 1.00 83.81 506 ASP A CA 1
ATOM 3912 C C . ASP A 1 506 ? 24.491 0.225 -30.768 1.00 83.81 506 ASP A C 1
ATOM 3914 O O . ASP A 1 506 ? 25.683 -0.075 -30.831 1.00 83.81 506 ASP A O 1
ATOM 3918 N N . ALA A 1 507 ? 24.001 0.902 -29.724 1.00 77.12 507 ALA A N 1
ATOM 3919 C CA . ALA A 1 507 ? 24.839 1.396 -28.630 1.00 77.12 507 ALA A CA 1
ATOM 3920 C C . ALA A 1 507 ? 25.507 0.272 -27.811 1.00 77.12 507 ALA A C 1
ATOM 3922 O O . ALA A 1 507 ? 26.633 0.433 -27.331 1.00 77.12 507 ALA A O 1
ATOM 3923 N N . LEU A 1 508 ? 24.828 -0.865 -27.626 1.00 81.19 508 LEU A N 1
ATOM 3924 C CA . LEU A 1 508 ? 25.391 -2.037 -26.957 1.00 81.19 508 LEU A CA 1
ATOM 3925 C C . LEU A 1 508 ? 26.526 -2.645 -27.788 1.00 81.19 508 LEU A C 1
ATOM 3927 O O . LEU A 1 508 ? 27.583 -2.947 -27.234 1.00 81.19 508 LEU A O 1
ATOM 3931 N N . ILE A 1 509 ? 26.334 -2.782 -29.102 1.00 83.12 509 ILE A N 1
ATOM 3932 C CA . ILE A 1 509 ? 27.367 -3.277 -30.019 1.00 83.12 509 ILE A CA 1
ATOM 3933 C C . ILE A 1 509 ? 28.597 -2.364 -29.999 1.00 83.12 509 ILE A C 1
ATOM 3935 O O . ILE A 1 509 ? 29.710 -2.862 -29.832 1.00 83.12 509 ILE A O 1
ATOM 3939 N N . ASP A 1 510 ? 28.411 -1.044 -30.056 1.00 82.69 510 ASP A N 1
ATOM 3940 C CA . ASP A 1 510 ? 29.514 -0.075 -29.988 1.00 82.69 510 ASP A CA 1
ATOM 3941 C C . ASP A 1 510 ? 30.303 -0.176 -28.665 1.00 82.69 510 ASP A C 1
ATOM 3943 O O . ASP A 1 510 ? 31.515 0.062 -28.613 1.00 82.69 510 ASP A O 1
ATOM 3947 N N . LYS A 1 511 ? 29.632 -0.526 -27.559 1.00 77.94 511 LYS A N 1
ATOM 3948 C CA . LYS A 1 511 ? 30.300 -0.794 -26.277 1.00 77.94 511 LYS A CA 1
ATOM 3949 C C . LYS A 1 511 ? 31.054 -2.114 -26.279 1.00 77.94 511 LYS A C 1
ATOM 3951 O O . LYS A 1 511 ? 32.174 -2.151 -25.773 1.00 77.94 511 LYS A O 1
ATOM 3956 N N . ILE A 1 512 ? 30.464 -3.173 -26.830 1.00 78.50 512 ILE A N 1
ATOM 3957 C CA . ILE A 1 512 ? 31.128 -4.473 -26.974 1.00 78.50 512 ILE A CA 1
ATOM 3958 C C . ILE A 1 512 ? 32.402 -4.306 -27.804 1.00 78.50 512 ILE A C 1
ATOM 3960 O O . ILE A 1 512 ? 33.452 -4.783 -27.387 1.00 78.50 512 ILE A O 1
ATOM 3964 N N . GLU A 1 513 ? 32.351 -3.557 -28.908 1.00 82.62 513 GLU A N 1
ATOM 3965 C CA . GLU A 1 513 ? 33.519 -3.258 -29.743 1.00 82.62 513 GLU A CA 1
ATOM 3966 C C . GLU A 1 513 ? 34.653 -2.602 -28.943 1.00 82.62 513 GLU A C 1
ATOM 3968 O O . GLU A 1 513 ? 35.807 -3.026 -29.018 1.00 82.62 513 GLU A O 1
ATOM 3973 N N . LYS A 1 514 ? 34.328 -1.615 -28.102 1.00 78.81 514 LYS A N 1
ATOM 3974 C CA . LYS A 1 514 ? 35.307 -0.970 -27.212 1.00 78.81 514 LYS A CA 1
ATOM 3975 C C . LYS A 1 514 ? 35.823 -1.919 -26.129 1.00 78.81 514 LYS A C 1
ATOM 3977 O O . LYS A 1 514 ? 37.001 -1.860 -25.775 1.00 78.81 514 LYS A O 1
ATOM 3982 N N . PHE A 1 515 ? 34.959 -2.787 -25.606 1.00 72.75 515 PHE A N 1
ATOM 3983 C CA . PHE A 1 515 ? 35.290 -3.750 -24.557 1.00 72.75 515 PHE A CA 1
ATOM 3984 C C . PHE A 1 515 ? 36.184 -4.889 -25.057 1.00 72.75 515 PHE A C 1
ATOM 3986 O O . PHE A 1 515 ? 37.039 -5.355 -24.309 1.00 72.75 515 PHE A O 1
ATOM 3993 N N . LEU A 1 516 ? 36.067 -5.292 -26.325 1.00 74.25 516 LEU A N 1
ATOM 3994 C CA . LEU A 1 516 ? 36.912 -6.324 -26.938 1.00 74.25 516 LEU A CA 1
ATOM 3995 C C . LEU A 1 516 ? 38.414 -6.046 -26.775 1.00 74.25 516 LEU A C 1
ATOM 3997 O O . LEU A 1 516 ? 39.198 -6.985 -26.657 1.00 74.25 516 LEU A O 1
ATOM 4001 N N . VAL A 1 517 ? 38.817 -4.771 -26.729 1.00 73.94 517 VAL A N 1
ATOM 4002 C CA . VAL A 1 517 ? 40.214 -4.347 -26.520 1.00 73.94 517 VAL A CA 1
ATOM 4003 C C . VAL A 1 517 ? 40.724 -4.686 -25.109 1.00 73.94 517 VAL A C 1
ATOM 4005 O O . VAL A 1 517 ? 41.925 -4.829 -24.909 1.00 73.94 517 VAL A O 1
ATOM 4008 N N . TRP A 1 518 ? 39.824 -4.830 -24.135 1.00 65.00 518 TRP A N 1
ATOM 4009 C CA . TRP A 1 518 ? 40.136 -5.030 -22.716 1.00 65.00 518 TRP A CA 1
ATOM 4010 C C . TRP A 1 518 ? 40.108 -6.502 -22.296 1.00 65.00 518 TRP A C 1
ATOM 4012 O O . TRP A 1 518 ? 40.560 -6.825 -21.199 1.00 65.00 518 TRP A O 1
ATOM 4022 N N . ILE A 1 519 ? 39.584 -7.390 -23.145 1.00 64.88 519 ILE A N 1
ATOM 4023 C CA . ILE A 1 519 ? 39.588 -8.832 -22.890 1.00 64.88 519 ILE A CA 1
ATOM 4024 C C . ILE A 1 519 ? 41.022 -9.351 -23.100 1.00 64.88 519 ILE A C 1
ATOM 4026 O O . ILE A 1 519 ? 41.548 -9.170 -24.209 1.00 64.88 519 ILE A O 1
ATOM 4030 N N . PRO A 1 520 ? 41.651 -9.971 -22.079 1.00 63.06 520 PRO A N 1
ATOM 4031 C CA . PRO A 1 520 ? 42.986 -10.556 -22.192 1.00 63.06 520 PRO A CA 1
ATOM 4032 C C . PRO A 1 520 ? 43.080 -11.522 -23.374 1.00 63.06 520 PRO A C 1
ATOM 4034 O O . PRO A 1 520 ? 42.104 -12.171 -23.729 1.00 63.06 520 PRO A O 1
ATOM 4037 N N . ASP A 1 521 ? 44.250 -11.618 -23.996 1.00 66.25 521 ASP A N 1
ATOM 4038 C CA . ASP A 1 521 ? 44.522 -12.661 -24.989 1.00 66.25 521 ASP A CA 1
ATOM 4039 C C . ASP A 1 521 ? 45.066 -13.897 -24.261 1.00 66.25 521 ASP A C 1
ATOM 4041 O O . ASP A 1 521 ? 46.274 -14.132 -24.235 1.00 66.25 521 ASP A O 1
ATOM 4045 N N . ASP A 1 522 ? 44.177 -14.637 -23.592 1.00 70.62 522 ASP A N 1
ATOM 4046 C CA . ASP A 1 522 ? 44.496 -15.929 -22.982 1.00 70.62 522 ASP A CA 1
ATOM 4047 C C . ASP A 1 522 ? 43.567 -17.055 -23.469 1.00 70.62 522 ASP A C 1
ATOM 4049 O O . ASP A 1 522 ? 42.437 -16.821 -23.910 1.00 70.62 522 ASP A O 1
ATOM 4053 N N . ASP A 1 523 ? 44.040 -18.301 -23.348 1.00 60.06 523 ASP A N 1
ATOM 4054 C CA . ASP A 1 523 ? 43.342 -19.503 -23.834 1.00 60.06 523 ASP A CA 1
ATOM 4055 C C . ASP A 1 523 ? 41.923 -19.667 -23.247 1.00 60.06 523 ASP A C 1
ATOM 4057 O O . ASP A 1 523 ? 41.091 -20.387 -23.803 1.00 60.06 523 ASP A O 1
ATOM 4061 N N . LYS A 1 524 ? 41.624 -19.020 -22.109 1.00 60.72 524 LYS A N 1
ATOM 4062 C CA . LYS A 1 524 ? 40.318 -19.102 -21.436 1.00 60.72 524 LYS A CA 1
ATOM 4063 C C . LYS A 1 524 ? 39.294 -18.130 -22.013 1.00 60.72 524 LYS A C 1
ATOM 4065 O O . LYS A 1 524 ? 38.096 -18.390 -21.925 1.00 60.72 524 LYS A O 1
ATOM 4070 N N . THR A 1 525 ? 39.742 -17.017 -22.585 1.00 62.88 525 THR A N 1
ATOM 4071 C CA . THR A 1 525 ? 38.879 -15.917 -23.041 1.00 62.88 525 THR A CA 1
ATOM 4072 C C . THR A 1 525 ? 38.835 -15.768 -24.562 1.00 62.88 525 THR A C 1
ATOM 4074 O O . THR A 1 525 ? 37.927 -15.119 -25.090 1.00 62.88 525 THR A O 1
ATOM 4077 N N . GLU A 1 526 ? 39.731 -16.439 -25.290 1.00 68.62 526 GLU A N 1
ATOM 4078 C CA . GLU A 1 526 ? 39.841 -16.363 -26.751 1.00 68.62 526 GLU A CA 1
ATOM 4079 C C . GLU A 1 526 ? 38.555 -16.782 -27.490 1.00 68.62 526 GLU A C 1
ATOM 4081 O O . GLU A 1 526 ? 38.139 -16.124 -28.448 1.00 68.62 526 GLU A O 1
ATOM 4086 N N . ALA A 1 527 ? 37.848 -17.807 -27.000 1.00 64.69 527 ALA A N 1
ATOM 4087 C CA . ALA A 1 527 ? 36.563 -18.231 -27.564 1.00 64.69 527 ALA A CA 1
ATOM 4088 C C . ALA A 1 527 ? 35.476 -17.145 -27.435 1.00 64.69 527 ALA A C 1
ATOM 4090 O O . ALA A 1 527 ? 34.758 -16.857 -28.395 1.00 64.69 527 ALA A O 1
ATOM 4091 N N . VAL A 1 528 ? 35.392 -16.490 -26.273 1.00 66.69 528 VAL A N 1
ATOM 4092 C CA . VAL A 1 528 ? 34.434 -15.403 -26.008 1.00 66.69 528 VAL A CA 1
ATOM 4093 C C . VAL A 1 528 ? 34.771 -14.179 -26.857 1.00 66.69 528 VAL A C 1
ATOM 4095 O O . VAL A 1 528 ? 33.891 -13.604 -27.499 1.00 66.69 528 VAL A O 1
ATOM 4098 N N . LYS A 1 529 ? 36.056 -13.812 -26.927 1.00 72.44 529 LYS A N 1
ATOM 4099 C CA . LYS A 1 529 ? 36.550 -12.689 -27.732 1.00 72.44 529 LYS A CA 1
ATOM 4100 C C . LYS A 1 529 ? 36.253 -12.887 -29.222 1.00 72.44 529 LYS A C 1
ATOM 4102 O O . LYS A 1 529 ? 35.812 -11.950 -29.887 1.00 72.44 529 LYS A O 1
ATOM 4107 N N . LYS A 1 530 ? 36.414 -14.110 -29.741 1.00 75.38 530 LYS A N 1
ATOM 4108 C CA . LYS A 1 530 ? 36.091 -14.470 -31.131 1.00 75.38 530 LYS A CA 1
ATOM 4109 C C . LYS A 1 530 ? 34.594 -14.350 -31.440 1.00 75.38 530 LYS A C 1
ATOM 4111 O O . LYS A 1 530 ? 34.245 -13.791 -32.479 1.00 75.38 530 LYS A O 1
ATOM 4116 N N . ILE A 1 531 ? 33.722 -14.827 -30.547 1.00 74.31 531 ILE A N 1
ATOM 4117 C CA . ILE A 1 531 ? 32.261 -14.709 -30.701 1.00 74.31 531 ILE A CA 1
ATOM 4118 C C . ILE A 1 531 ? 31.843 -13.237 -30.677 1.00 74.31 531 ILE A C 1
ATOM 4120 O O . ILE A 1 531 ? 31.170 -12.777 -31.596 1.00 74.31 531 ILE A O 1
ATOM 4124 N N . LEU A 1 532 ? 32.287 -12.470 -29.678 1.00 78.25 532 LEU A N 1
ATOM 4125 C CA . LEU A 1 532 ? 31.955 -11.048 -29.554 1.00 78.25 532 LEU A CA 1
ATOM 4126 C C . LEU A 1 532 ? 32.465 -10.227 -30.750 1.00 78.25 532 LEU A C 1
ATOM 4128 O O . LEU A 1 532 ? 31.754 -9.351 -31.236 1.00 78.25 532 LEU A O 1
ATOM 4132 N N . LYS A 1 533 ? 33.652 -10.542 -31.285 1.00 82.44 533 LYS A N 1
ATOM 4133 C CA . LYS A 1 533 ? 34.170 -9.904 -32.504 1.00 82.44 533 LYS A CA 1
ATOM 4134 C C . LYS A 1 533 ? 33.284 -10.193 -33.715 1.00 82.44 533 LYS A C 1
ATOM 4136 O O . LYS A 1 533 ? 32.930 -9.264 -34.434 1.00 82.44 533 LYS A O 1
ATOM 4141 N N . LYS A 1 534 ? 32.863 -11.449 -33.901 1.00 82.88 534 LYS A N 1
ATOM 4142 C CA . LYS A 1 534 ? 31.899 -11.814 -34.949 1.00 82.88 534 LYS A CA 1
ATOM 4143 C C . LYS A 1 534 ? 30.561 -11.092 -34.768 1.00 82.88 534 LYS A C 1
ATOM 4145 O O . LYS A 1 534 ? 30.015 -10.624 -35.757 1.00 82.88 534 LYS A O 1
ATOM 4150 N N . VAL A 1 535 ? 30.052 -10.953 -33.537 1.00 83.75 535 VAL A N 1
ATOM 4151 C CA . VAL A 1 535 ? 28.818 -10.192 -33.245 1.00 83.75 535 VAL A CA 1
ATOM 4152 C C . VAL A 1 535 ? 28.947 -8.735 -33.709 1.00 83.75 535 VAL A C 1
ATOM 4154 O O . VAL A 1 535 ? 28.020 -8.210 -34.319 1.00 83.75 535 VAL A O 1
ATOM 4157 N N . VAL A 1 536 ? 30.097 -8.094 -33.470 1.00 86.06 536 VAL A N 1
ATOM 4158 C CA . VAL A 1 536 ? 30.376 -6.721 -33.933 1.00 86.06 536 VAL A CA 1
ATOM 4159 C C . VAL A 1 536 ? 30.491 -6.655 -35.463 1.00 86.06 536 VAL A C 1
ATOM 4161 O O . VAL A 1 536 ? 29.858 -5.807 -36.090 1.00 86.06 536 VAL A O 1
ATOM 4164 N N . GLU A 1 537 ? 31.247 -7.566 -36.082 1.00 89.00 537 GLU A N 1
ATOM 4165 C CA . GLU A 1 537 ? 31.428 -7.635 -37.543 1.00 89.00 537 GLU A CA 1
ATOM 4166 C C . GLU A 1 537 ? 30.109 -7.900 -38.287 1.00 89.00 537 GLU A C 1
ATOM 4168 O O . GLU A 1 537 ? 29.890 -7.376 -39.379 1.00 89.00 537 GLU A O 1
ATOM 4173 N N . LYS A 1 538 ? 29.224 -8.699 -37.682 1.00 90.06 538 LYS A N 1
ATOM 4174 C CA . LYS A 1 538 ? 27.936 -9.153 -38.226 1.00 90.06 538 LYS A CA 1
ATOM 4175 C C . LYS A 1 538 ? 26.743 -8.459 -37.584 1.00 90.06 538 LYS A C 1
ATOM 4177 O O . LYS A 1 538 ? 25.642 -9.002 -37.534 1.00 90.06 538 LYS A O 1
ATOM 4182 N N . ARG A 1 539 ? 26.954 -7.241 -37.080 1.00 89.69 539 ARG A N 1
ATOM 4183 C CA . ARG A 1 539 ? 25.944 -6.504 -36.313 1.00 89.69 539 ARG A CA 1
ATOM 4184 C C . ARG A 1 539 ? 24.627 -6.301 -37.059 1.00 89.69 539 ARG A C 1
ATOM 4186 O O . ARG A 1 539 ? 23.590 -6.296 -36.412 1.00 89.69 539 ARG A O 1
ATOM 4193 N N . VAL A 1 540 ? 24.650 -6.140 -38.387 1.00 90.31 540 VAL A N 1
ATOM 4194 C CA . VAL A 1 540 ? 23.430 -5.938 -39.190 1.00 90.31 540 VAL A CA 1
ATOM 4195 C C . VAL A 1 540 ? 22.621 -7.228 -39.227 1.00 90.31 540 VAL A C 1
ATOM 4197 O O . VAL A 1 540 ? 21.447 -7.220 -38.873 1.00 90.31 540 VAL A O 1
ATOM 4200 N N . GLU A 1 541 ? 23.263 -8.345 -39.560 1.00 91.06 541 GLU A N 1
ATOM 4201 C CA . GLU A 1 541 ? 22.614 -9.651 -39.627 1.00 91.06 541 GLU A CA 1
ATOM 4202 C C . GLU A 1 541 ? 22.114 -10.105 -38.242 1.00 91.06 541 GLU A C 1
ATOM 4204 O O . GLU A 1 541 ? 20.987 -10.582 -38.109 1.00 91.06 541 GLU A O 1
ATOM 4209 N N . VAL A 1 542 ? 22.902 -9.883 -37.182 1.00 87.50 542 VAL A N 1
ATOM 4210 C CA . VAL A 1 542 ? 22.495 -10.174 -35.795 1.00 87.50 542 VAL A CA 1
ATOM 4211 C C . VAL A 1 542 ? 21.313 -9.296 -35.367 1.00 87.50 542 VAL A C 1
ATOM 4213 O O . VAL A 1 542 ? 20.379 -9.800 -34.737 1.00 87.50 542 VAL A O 1
ATOM 4216 N N . LYS A 1 543 ? 21.310 -8.005 -35.731 1.00 89.62 543 LYS A N 1
ATOM 4217 C CA . LYS A 1 543 ? 20.187 -7.092 -35.467 1.00 89.62 543 LYS A CA 1
ATOM 4218 C C . LYS A 1 543 ? 18.924 -7.557 -36.180 1.00 89.62 543 LYS A C 1
ATOM 4220 O O . LYS A 1 543 ? 17.873 -7.630 -35.553 1.00 89.62 543 LYS A O 1
ATOM 4225 N N . GLU A 1 544 ? 19.016 -7.910 -37.459 1.00 90.19 544 GLU A N 1
ATOM 4226 C CA . GLU A 1 544 ? 17.873 -8.400 -38.232 1.00 90.19 544 GLU A CA 1
ATOM 4227 C C . GLU A 1 544 ? 17.286 -9.680 -37.636 1.00 90.19 544 GLU A C 1
ATOM 4229 O O . GLU A 1 544 ? 16.066 -9.781 -37.518 1.00 90.19 544 GLU A O 1
ATOM 4234 N N . ILE A 1 545 ? 18.122 -10.631 -37.206 1.00 89.19 545 ILE A N 1
ATOM 4235 C CA . ILE A 1 545 ? 17.662 -11.846 -36.517 1.00 89.19 545 ILE A CA 1
ATOM 4236 C C . ILE A 1 545 ? 16.925 -11.474 -35.228 1.00 89.19 545 ILE A C 1
ATOM 4238 O O . ILE A 1 545 ? 15.775 -11.874 -35.042 1.00 89.19 545 ILE A O 1
ATOM 4242 N N . LEU A 1 546 ? 17.552 -10.678 -34.357 1.00 88.12 546 LEU A N 1
ATOM 4243 C CA . LEU A 1 546 ? 16.975 -10.304 -33.067 1.00 88.12 546 LEU A CA 1
ATOM 4244 C C . LEU A 1 546 ? 15.648 -9.550 -33.232 1.00 88.12 546 LEU A C 1
ATOM 4246 O O . LEU A 1 546 ? 14.662 -9.885 -32.578 1.00 88.12 546 LEU A O 1
ATOM 4250 N N . PHE A 1 547 ? 15.592 -8.548 -34.109 1.00 90.56 547 PHE A N 1
ATOM 4251 C CA . PHE A 1 547 ? 14.392 -7.732 -34.270 1.00 90.56 547 PHE A CA 1
ATOM 4252 C C . PHE A 1 547 ? 13.305 -8.446 -35.063 1.00 90.56 547 PHE A C 1
ATOM 4254 O O . PHE A 1 547 ? 12.169 -8.492 -34.601 1.00 90.56 547 PHE A O 1
ATOM 4261 N N . ASN A 1 548 ? 13.611 -9.054 -36.210 1.00 90.44 548 ASN A N 1
ATOM 4262 C CA . ASN A 1 548 ? 12.569 -9.633 -37.064 1.00 90.44 548 ASN A CA 1
ATOM 4263 C C . ASN A 1 548 ? 12.023 -10.957 -36.527 1.00 90.44 548 ASN A C 1
ATOM 4265 O O . ASN A 1 548 ? 10.834 -11.240 -36.707 1.00 90.44 548 ASN A O 1
ATOM 4269 N N . LEU A 1 549 ? 12.867 -11.766 -35.880 1.00 89.56 549 LEU A N 1
ATOM 4270 C CA . LEU A 1 549 ? 12.470 -13.096 -35.417 1.00 89.56 549 LEU A CA 1
ATOM 4271 C C . LEU A 1 549 ? 12.097 -13.135 -33.938 1.00 89.56 549 LEU A C 1
ATOM 4273 O O . LEU A 1 549 ? 11.306 -13.997 -33.563 1.00 89.56 549 LEU A O 1
ATOM 4277 N N . VAL A 1 550 ? 12.603 -12.215 -33.109 1.00 87.69 550 VAL A N 1
ATOM 4278 C CA . VAL A 1 550 ? 12.339 -12.228 -31.660 1.00 87.69 550 VAL A CA 1
ATOM 4279 C C . VAL A 1 550 ? 11.531 -11.007 -31.227 1.00 87.69 550 VAL A C 1
ATOM 4281 O O . VAL A 1 550 ? 10.365 -11.143 -30.869 1.00 87.69 550 VAL A O 1
ATOM 4284 N N . LEU A 1 551 ? 12.103 -9.801 -31.283 1.00 89.25 551 LEU A N 1
ATOM 4285 C CA . LEU A 1 551 ? 11.506 -8.623 -30.641 1.00 89.25 551 LEU A CA 1
ATOM 4286 C C . LEU A 1 551 ? 10.229 -8.129 -31.339 1.00 89.25 551 LEU A C 1
ATOM 4288 O O . LEU A 1 551 ? 9.239 -7.878 -30.663 1.00 89.25 551 LEU A O 1
ATOM 4292 N N . ASN A 1 552 ? 10.183 -8.061 -32.674 1.00 89.88 552 ASN A N 1
ATOM 4293 C CA . ASN A 1 552 ? 8.980 -7.634 -33.410 1.00 89.88 552 ASN A CA 1
ATOM 4294 C C . ASN A 1 552 ? 7.847 -8.674 -33.368 1.00 89.88 552 ASN A C 1
ATOM 4296 O O . ASN A 1 552 ? 6.731 -8.384 -33.800 1.00 89.88 552 ASN A O 1
ATOM 4300 N N . LYS A 1 553 ? 8.110 -9.882 -32.852 1.00 90.19 553 LYS A N 1
ATOM 4301 C CA . LYS A 1 553 ? 7.069 -10.875 -32.556 1.00 90.19 553 LYS A CA 1
ATOM 4302 C C . LYS A 1 553 ? 6.371 -10.607 -31.221 1.00 90.19 553 LYS A C 1
ATOM 4304 O O . LYS A 1 553 ? 5.295 -11.158 -31.010 1.00 90.19 553 LYS A O 1
ATOM 4309 N N . ILE A 1 554 ? 6.947 -9.758 -30.363 1.00 92.00 554 ILE A N 1
ATOM 4310 C CA . ILE A 1 554 ? 6.348 -9.321 -29.099 1.00 92.00 554 ILE A CA 1
ATOM 4311 C C . ILE A 1 554 ? 5.389 -8.155 -29.396 1.00 92.00 554 ILE A C 1
ATOM 4313 O O . ILE A 1 554 ? 5.844 -7.106 -29.873 1.00 92.00 554 ILE A O 1
ATOM 4317 N N . PRO A 1 555 ? 4.077 -8.285 -29.113 1.00 92.75 555 PRO A N 1
ATOM 4318 C CA . PRO A 1 555 ? 3.080 -7.290 -29.512 1.00 92.75 555 PRO A CA 1
ATOM 4319 C C . PRO A 1 555 ? 3.383 -5.872 -29.022 1.00 92.75 555 PRO A C 1
ATOM 4321 O O . PRO A 1 555 ? 3.269 -4.927 -29.799 1.00 92.75 555 PRO A O 1
ATOM 4324 N N . LEU A 1 556 ? 3.833 -5.717 -27.771 1.00 93.06 556 LEU A N 1
ATOM 4325 C CA . LEU A 1 556 ? 4.156 -4.409 -27.192 1.00 93.06 556 LEU A CA 1
ATOM 4326 C C . LEU A 1 556 ? 5.264 -3.667 -27.958 1.00 93.06 556 LEU A C 1
ATOM 4328 O O . LEU A 1 556 ? 5.222 -2.444 -28.071 1.00 93.06 556 LEU A O 1
ATOM 4332 N N . ILE A 1 557 ? 6.250 -4.393 -28.494 1.00 91.62 557 ILE A N 1
ATOM 4333 C CA . ILE A 1 557 ? 7.395 -3.798 -29.198 1.00 91.62 557 ILE A CA 1
ATOM 4334 C C . ILE A 1 557 ? 6.992 -3.339 -30.602 1.00 91.62 557 ILE A C 1
ATOM 4336 O O . ILE A 1 557 ? 7.412 -2.269 -31.054 1.00 91.62 557 ILE A O 1
ATOM 4340 N N . ASN A 1 558 ? 6.183 -4.146 -31.292 1.00 89.19 558 ASN A N 1
ATOM 4341 C CA . ASN A 1 558 ? 5.823 -3.905 -32.686 1.00 89.19 558 ASN A CA 1
ATOM 4342 C C . ASN A 1 558 ? 4.635 -2.945 -32.868 1.00 89.19 558 ASN A C 1
ATOM 4344 O O . ASN A 1 558 ? 4.442 -2.437 -33.971 1.00 89.19 558 ASN A O 1
ATOM 4348 N N . ALA A 1 559 ? 3.855 -2.696 -31.815 1.00 91.19 559 ALA A N 1
ATOM 4349 C CA . ALA A 1 559 ? 2.662 -1.857 -31.863 1.00 91.19 559 ALA A CA 1
ATOM 4350 C C . ALA A 1 559 ? 2.946 -0.430 -32.358 1.00 91.19 559 ALA A C 1
ATOM 4352 O O . ALA A 1 559 ? 3.895 0.211 -31.907 1.00 91.19 559 ALA A O 1
ATOM 4353 N N . GLU A 1 560 ? 2.085 0.097 -33.235 1.00 91.12 560 GLU A N 1
ATOM 4354 C CA . GLU A 1 560 ? 2.117 1.520 -33.607 1.00 91.12 560 GLU A CA 1
ATOM 4355 C C . GLU A 1 560 ? 1.819 2.412 -32.398 1.00 91.12 560 GLU A C 1
ATOM 4357 O O . GLU A 1 560 ? 2.522 3.397 -32.176 1.00 91.12 560 GLU A O 1
ATOM 4362 N N . ASN A 1 561 ? 0.837 2.001 -31.588 1.00 91.00 561 ASN A N 1
ATOM 4363 C CA . ASN A 1 561 ? 0.531 2.586 -30.293 1.00 91.00 561 ASN A CA 1
ATOM 4364 C C . ASN A 1 561 ? 0.780 1.558 -29.180 1.00 91.00 561 ASN A C 1
ATOM 4366 O O . ASN A 1 561 ? -0.022 0.652 -28.941 1.00 91.00 561 ASN A O 1
ATOM 4370 N N . SER A 1 562 ? 1.909 1.695 -28.487 1.00 92.75 562 SER A N 1
ATOM 4371 C CA . SER A 1 562 ? 2.279 0.802 -27.385 1.00 92.75 562 SER A CA 1
ATOM 4372 C C . SER A 1 562 ? 1.366 0.927 -26.166 1.00 92.75 562 SER A C 1
ATOM 4374 O O . SER A 1 562 ? 1.252 -0.035 -25.408 1.00 92.75 562 SER A O 1
ATOM 4376 N N . TRP A 1 563 ? 0.721 2.083 -25.964 1.00 93.50 563 TRP A N 1
ATOM 4377 C CA . TRP A 1 563 ? -0.216 2.268 -24.857 1.00 93.50 563 TRP A CA 1
ATOM 4378 C C . TRP A 1 563 ? -1.455 1.395 -25.044 1.00 93.50 563 TRP A C 1
ATOM 4380 O O . TRP A 1 563 ? -1.811 0.656 -24.134 1.00 93.50 563 TRP A O 1
ATOM 4390 N N . ASP A 1 564 ? -2.052 1.397 -26.239 1.00 91.94 564 ASP A N 1
ATOM 4391 C CA . ASP A 1 564 ? -3.263 0.613 -26.523 1.00 91.94 564 ASP A CA 1
ATOM 4392 C C . ASP A 1 564 ? -3.038 -0.886 -26.262 1.00 91.94 564 ASP A C 1
ATOM 4394 O O . ASP A 1 564 ? -3.881 -1.568 -25.665 1.00 91.94 564 ASP A O 1
ATOM 4398 N N . VAL A 1 565 ? -1.860 -1.389 -26.653 1.00 92.81 565 VAL A N 1
ATOM 4399 C CA . VAL A 1 565 ? -1.462 -2.784 -26.431 1.00 92.81 565 VAL A CA 1
ATOM 4400 C C . VAL A 1 565 ? -1.158 -3.069 -24.960 1.00 92.81 565 VAL A C 1
ATOM 4402 O O . VAL A 1 565 ? -1.570 -4.117 -24.467 1.00 92.81 565 VAL A O 1
ATOM 4405 N N . LEU A 1 566 ? -0.491 -2.160 -24.242 1.00 92.81 566 LEU A N 1
ATOM 4406 C CA . LEU A 1 566 ? -0.258 -2.301 -22.800 1.00 92.81 566 LEU A CA 1
ATOM 4407 C C . LEU A 1 566 ? -1.563 -2.254 -21.991 1.00 92.81 566 LEU A C 1
ATOM 4409 O O . LEU A 1 566 ? -1.702 -2.967 -20.996 1.00 92.81 566 LEU A O 1
ATOM 4413 N N . TRP A 1 567 ? -2.508 -1.416 -22.410 1.00 91.50 567 TRP A N 1
ATOM 4414 C CA . TRP A 1 567 ? -3.781 -1.199 -21.738 1.00 91.50 567 TRP A CA 1
ATOM 4415 C C . TRP A 1 567 ? -4.741 -2.373 -21.929 1.00 91.50 567 TRP A C 1
ATOM 4417 O O . TRP A 1 567 ? -5.239 -2.914 -20.945 1.00 91.50 567 TRP A O 1
ATOM 4427 N N . SER A 1 568 ? -4.975 -2.786 -23.179 1.00 89.06 568 SER A N 1
ATOM 4428 C CA . SER A 1 568 ? -6.061 -3.716 -23.538 1.00 89.06 568 SER A CA 1
ATOM 4429 C C . SER A 1 568 ? -5.639 -4.899 -24.419 1.00 89.06 568 SER A C 1
ATOM 4431 O O . SER A 1 568 ? -6.413 -5.841 -24.589 1.00 89.06 568 SER A O 1
ATOM 4433 N N . GLY A 1 569 ? -4.418 -4.881 -24.964 1.00 89.19 569 GLY A N 1
ATOM 4434 C CA . GLY A 1 569 ? -3.891 -5.929 -25.842 1.00 89.19 569 GLY A CA 1
ATOM 4435 C C . GLY A 1 569 ? -3.289 -7.120 -25.091 1.00 89.19 569 GLY A C 1
ATOM 4436 O O . GLY A 1 569 ? -3.616 -7.380 -23.938 1.00 89.19 569 GLY A O 1
ATOM 4437 N N . ASN A 1 570 ? -2.385 -7.856 -25.743 1.00 89.44 570 ASN A N 1
ATOM 4438 C CA . ASN A 1 570 ? -1.591 -8.915 -25.110 1.00 89.44 570 ASN A CA 1
ATOM 4439 C C . ASN A 1 570 ? -0.096 -8.553 -25.163 1.00 89.44 570 ASN A C 1
ATOM 4441 O O . ASN A 1 570 ? 0.629 -9.055 -26.022 1.00 89.44 570 ASN A O 1
ATOM 4445 N N . PRO A 1 571 ? 0.366 -7.610 -24.320 1.00 89.19 571 PRO A N 1
ATOM 4446 C CA . PRO A 1 571 ? 1.657 -6.948 -24.505 1.00 89.19 571 PRO A CA 1
ATOM 4447 C C . PRO A 1 571 ? 2.854 -7.897 -24.391 1.00 89.19 571 PRO A C 1
ATOM 4449 O O . PRO A 1 571 ? 3.871 -7.676 -25.047 1.00 89.19 571 PRO A O 1
ATOM 4452 N N . LEU A 1 572 ? 2.718 -8.955 -23.590 1.00 87.12 572 LEU A N 1
ATOM 4453 C CA . LEU A 1 572 ? 3.778 -9.904 -23.259 1.00 87.12 572 LEU A CA 1
ATOM 4454 C C . LEU A 1 572 ? 3.506 -11.309 -23.817 1.00 87.12 572 LEU A C 1
ATOM 4456 O O . LEU A 1 572 ? 3.937 -12.289 -23.221 1.00 87.12 572 LEU A O 1
ATOM 4460 N N . ASP A 1 573 ? 2.790 -11.435 -24.940 1.00 88.25 573 ASP A N 1
ATOM 4461 C CA . ASP A 1 573 ? 2.693 -12.727 -25.630 1.00 88.25 573 ASP A CA 1
ATOM 4462 C C . ASP A 1 573 ? 4.038 -13.094 -26.263 1.00 88.25 573 ASP A C 1
ATOM 4464 O O . ASP A 1 573 ? 4.462 -12.492 -27.256 1.00 88.25 573 ASP A O 1
ATOM 4468 N N . LEU A 1 574 ? 4.713 -14.088 -25.686 1.00 90.31 574 LEU A N 1
ATOM 4469 C CA . LEU A 1 574 ? 6.018 -14.549 -26.155 1.00 90.31 574 LEU A CA 1
ATOM 4470 C C . LEU A 1 574 ? 5.900 -15.766 -27.082 1.00 90.31 574 LEU A C 1
ATOM 4472 O O . LEU A 1 574 ? 6.911 -16.214 -27.618 1.00 90.31 574 LEU A O 1
ATOM 4476 N N . SER A 1 575 ? 4.692 -16.283 -27.333 1.00 89.25 575 SER A N 1
ATOM 4477 C CA . SER A 1 575 ? 4.475 -17.546 -28.058 1.00 89.25 575 SER A CA 1
ATOM 4478 C C . SER A 1 575 ? 5.063 -17.510 -29.474 1.00 89.25 575 SER A C 1
ATOM 4480 O O . SER A 1 575 ? 5.748 -18.441 -29.894 1.00 89.25 575 SER A O 1
ATOM 4482 N N . ASN A 1 576 ? 4.860 -16.402 -30.193 1.00 89.94 576 ASN A N 1
ATOM 4483 C CA . ASN A 1 576 ? 5.399 -16.213 -31.544 1.00 89.94 576 ASN A CA 1
ATOM 4484 C C . ASN A 1 576 ? 6.923 -16.042 -31.559 1.00 89.94 576 ASN A C 1
ATOM 4486 O O . ASN A 1 576 ? 7.568 -16.442 -32.526 1.00 89.94 576 ASN A O 1
ATOM 4490 N N . ALA A 1 577 ? 7.497 -15.443 -30.510 1.00 89.88 577 ALA A N 1
ATOM 4491 C CA . ALA A 1 577 ? 8.944 -15.374 -30.358 1.00 89.88 577 ALA A CA 1
ATOM 4492 C C . ALA A 1 577 ? 9.496 -16.781 -30.093 1.00 89.88 577 ALA A C 1
ATOM 4494 O O . ALA A 1 577 ? 10.398 -17.215 -30.789 1.00 89.88 577 ALA A O 1
ATOM 4495 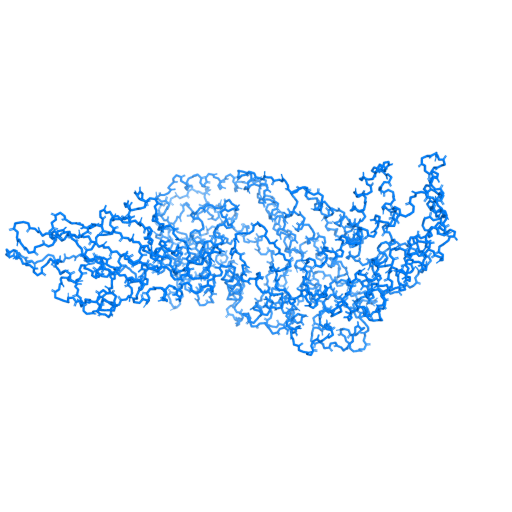N N . ILE A 1 578 ? 8.901 -17.547 -29.175 1.00 92.56 578 ILE A N 1
ATOM 4496 C CA . ILE A 1 578 ? 9.327 -18.918 -28.853 1.00 92.56 578 ILE A CA 1
ATOM 4497 C C . ILE A 1 578 ? 9.289 -19.833 -30.086 1.00 92.56 578 ILE A C 1
ATOM 4499 O O . ILE A 1 578 ? 10.214 -20.612 -30.303 1.00 92.56 578 ILE A O 1
ATOM 4503 N N . GLN A 1 579 ? 8.268 -19.706 -30.938 1.00 94.00 579 GLN A N 1
ATOM 4504 C CA . GLN A 1 579 ? 8.163 -20.477 -32.183 1.00 94.00 579 GLN A CA 1
ATOM 4505 C C . GLN A 1 579 ? 9.286 -20.187 -33.192 1.00 94.00 579 GLN A C 1
ATOM 4507 O O . GLN A 1 579 ? 9.537 -21.020 -34.061 1.00 94.00 579 GLN A O 1
ATOM 4512 N N . SER A 1 580 ? 9.983 -19.049 -33.092 1.00 93.00 580 SER A N 1
ATOM 4513 C CA . SER A 1 580 ? 11.094 -18.713 -33.991 1.00 93.00 580 SER A CA 1
ATOM 4514 C C . SER A 1 580 ? 12.439 -19.309 -33.564 1.00 93.00 580 SER A C 1
ATOM 4516 O O . SER A 1 580 ? 13.422 -19.146 -34.285 1.00 93.00 580 SER A O 1
ATOM 4518 N N . LYS A 1 581 ? 12.490 -20.037 -32.437 1.00 93.50 581 LYS A N 1
ATOM 4519 C CA . LYS A 1 581 ? 13.700 -20.647 -31.860 1.00 93.50 581 LYS A CA 1
ATOM 4520 C C . LYS A 1 581 ? 14.575 -21.365 -32.893 1.00 93.50 581 LYS A C 1
ATOM 4522 O O . LYS A 1 581 ? 15.760 -21.054 -33.001 1.00 93.50 581 LYS A O 1
ATOM 4527 N N . ASP A 1 582 ? 13.998 -22.285 -33.668 1.00 91.50 582 ASP A N 1
ATOM 4528 C CA . ASP A 1 582 ? 14.749 -23.074 -34.655 1.00 91.50 582 ASP A CA 1
ATOM 4529 C C . ASP A 1 582 ? 15.259 -22.209 -35.819 1.00 91.50 582 ASP A C 1
ATOM 4531 O O . ASP A 1 582 ? 16.375 -22.402 -36.300 1.00 91.50 582 ASP A O 1
ATOM 4535 N N . GLU A 1 583 ? 14.479 -21.214 -36.255 1.00 92.62 583 GLU A N 1
ATOM 4536 C CA . GLU A 1 583 ? 14.905 -20.277 -37.302 1.00 92.62 583 GLU A CA 1
ATOM 4537 C C . GLU A 1 583 ? 16.059 -19.387 -36.815 1.00 92.62 583 GLU A C 1
ATOM 4539 O O . GLU A 1 583 ? 17.031 -19.176 -37.544 1.00 92.62 583 GLU A O 1
ATOM 4544 N N . VAL A 1 584 ? 15.984 -18.902 -35.571 1.00 91.50 584 VAL A N 1
ATOM 4545 C CA . VAL A 1 584 ? 17.052 -18.126 -34.928 1.00 91.50 584 VAL A CA 1
ATOM 4546 C C . VAL A 1 584 ? 18.318 -18.969 -34.787 1.00 91.50 584 VAL A C 1
ATOM 4548 O O . VAL A 1 584 ? 19.395 -18.491 -35.141 1.00 91.50 584 VAL A O 1
ATOM 4551 N N . ALA A 1 585 ? 18.201 -20.220 -34.330 1.00 89.75 585 ALA A N 1
ATOM 4552 C CA . ALA A 1 585 ? 19.333 -21.135 -34.204 1.00 89.75 585 ALA A CA 1
ATOM 4553 C C . ALA A 1 585 ? 20.044 -21.335 -35.549 1.00 89.75 585 ALA A C 1
ATOM 4555 O O . ALA A 1 585 ? 21.248 -21.105 -35.634 1.00 89.75 585 ALA A O 1
ATOM 4556 N N . ASN A 1 586 ? 19.295 -21.663 -36.606 1.00 89.69 586 ASN A N 1
ATOM 4557 C CA . ASN A 1 586 ? 19.859 -21.902 -37.936 1.00 89.69 586 ASN A CA 1
ATOM 4558 C C . ASN A 1 586 ? 20.577 -20.658 -38.491 1.00 89.69 586 ASN A C 1
ATOM 4560 O O . ASN A 1 586 ? 21.704 -20.760 -38.970 1.00 89.69 586 ASN A O 1
ATOM 4564 N N . LYS A 1 587 ? 19.974 -19.464 -38.380 1.00 90.25 587 LYS A N 1
ATOM 4565 C CA . LYS A 1 587 ? 20.604 -18.227 -38.880 1.00 90.25 587 LYS A CA 1
ATOM 4566 C C . LYS A 1 587 ? 21.833 -17.813 -38.071 1.00 90.25 587 LYS A C 1
ATOM 4568 O O . LYS A 1 587 ? 22.786 -17.280 -38.633 1.00 90.25 587 LYS A O 1
ATOM 4573 N N . LEU A 1 588 ? 21.843 -18.050 -36.758 1.00 87.44 588 LEU A N 1
ATOM 4574 C CA . LEU A 1 588 ? 23.035 -17.804 -35.946 1.00 87.44 588 LEU A CA 1
ATOM 4575 C C . LEU A 1 588 ? 24.132 -18.836 -36.250 1.00 87.44 588 LEU A C 1
ATOM 4577 O O . LEU A 1 588 ? 25.297 -18.458 -36.333 1.00 87.44 588 LEU A O 1
ATOM 4581 N N . GLU A 1 589 ? 23.800 -20.103 -36.498 1.00 86.56 589 GLU A N 1
ATOM 4582 C CA . GLU A 1 589 ? 24.775 -21.101 -36.964 1.00 86.56 589 GLU A CA 1
ATOM 4583 C C . GLU A 1 589 ? 25.395 -20.722 -38.321 1.00 86.56 589 GLU A C 1
ATOM 4585 O O . GLU A 1 589 ? 26.600 -20.889 -38.503 1.00 86.56 589 GLU A O 1
ATOM 4590 N N . GLU A 1 590 ? 24.634 -20.130 -39.248 1.00 86.94 590 GLU A N 1
ATOM 4591 C CA . GLU A 1 590 ? 25.177 -19.602 -40.513 1.00 86.94 590 GLU A CA 1
ATOM 4592 C C . GLU A 1 590 ? 26.196 -18.467 -40.295 1.00 86.94 590 GLU A C 1
ATOM 4594 O O . GLU A 1 590 ? 27.193 -18.373 -41.015 1.00 86.94 590 GLU A O 1
ATOM 4599 N N . ILE A 1 591 ? 25.976 -17.617 -39.286 1.00 84.25 591 ILE A N 1
ATOM 4600 C CA . ILE A 1 591 ? 26.846 -16.475 -38.962 1.00 84.25 591 ILE A CA 1
ATOM 4601 C C . ILE A 1 591 ? 28.095 -16.915 -38.189 1.00 84.25 591 ILE A C 1
ATOM 4603 O O . ILE A 1 591 ? 29.212 -16.474 -38.478 1.00 84.25 591 ILE A O 1
ATOM 4607 N N . PHE A 1 592 ? 27.915 -17.758 -37.174 1.00 80.38 592 PHE A N 1
ATOM 4608 C CA . PHE A 1 592 ? 28.966 -18.119 -36.223 1.00 80.38 592 PHE A CA 1
ATOM 4609 C C . PHE A 1 592 ? 29.679 -19.434 -36.585 1.00 80.38 592 PHE A C 1
ATOM 4611 O O . PHE A 1 592 ? 30.803 -19.650 -36.121 1.00 80.38 592 PHE A O 1
ATOM 4618 N N . GLY A 1 593 ? 29.114 -20.242 -37.489 1.00 74.44 593 GLY A N 1
ATOM 4619 C CA . GLY A 1 593 ? 29.566 -21.587 -37.856 1.00 74.44 593 GLY A CA 1
ATOM 4620 C C . GLY A 1 593 ? 29.128 -22.652 -36.841 1.00 74.44 593 GLY A C 1
ATOM 4621 O O . GLY A 1 593 ? 28.506 -22.336 -35.830 1.00 74.44 593 GLY A O 1
ATOM 4622 N N . ASN A 1 594 ? 29.536 -23.911 -37.056 1.00 64.38 594 ASN A N 1
ATOM 4623 C CA . ASN A 1 594 ? 29.343 -25.028 -36.109 1.00 64.38 594 ASN A CA 1
ATOM 4624 C C . ASN A 1 594 ? 30.218 -24.899 -34.838 1.00 64.38 594 ASN A C 1
ATOM 4626 O O . ASN A 1 594 ? 30.783 -25.882 -34.353 1.00 64.38 594 ASN A O 1
ATOM 4630 N N . GLU A 1 595 ? 30.397 -23.690 -34.304 1.00 62.56 595 GLU A N 1
ATOM 4631 C CA . GLU A 1 595 ? 30.949 -23.510 -32.964 1.00 62.56 595 GLU A CA 1
ATOM 4632 C C . GLU A 1 595 ? 29.982 -24.194 -31.986 1.00 62.56 595 GLU A C 1
ATOM 4634 O O . GLU A 1 595 ? 28.799 -23.858 -31.931 1.00 62.56 595 GLU A O 1
ATOM 4639 N N . SER A 1 596 ? 30.473 -25.208 -31.264 1.00 54.84 596 SER A N 1
ATOM 4640 C CA . SER A 1 596 ? 29.699 -26.282 -30.612 1.00 54.84 596 SER A CA 1
ATOM 4641 C C . SER A 1 596 ? 28.771 -25.859 -29.461 1.00 54.84 596 SER A C 1
ATOM 4643 O O . SER A 1 596 ? 28.371 -26.695 -28.657 1.00 54.84 596 SER A O 1
ATOM 4645 N N . GLY A 1 597 ? 28.437 -24.574 -29.349 1.00 69.00 597 GLY A N 1
ATOM 4646 C CA . GLY A 1 597 ? 27.635 -24.013 -28.267 1.00 69.00 597 GLY A CA 1
ATOM 4647 C C . GLY A 1 597 ? 26.582 -22.985 -28.680 1.00 69.00 597 GLY A C 1
ATOM 4648 O O . GLY A 1 597 ? 25.811 -22.594 -27.812 1.00 69.00 597 GLY A O 1
ATOM 4649 N N . ILE A 1 598 ? 26.493 -22.553 -29.950 1.00 75.94 598 ILE A N 1
ATOM 4650 C CA . ILE A 1 598 ? 25.494 -21.540 -30.362 1.00 75.94 598 ILE A CA 1
ATOM 4651 C C . ILE A 1 598 ? 24.073 -22.087 -30.249 1.00 75.94 598 ILE A C 1
ATOM 4653 O O . ILE A 1 598 ? 23.221 -21.437 -29.649 1.00 75.94 598 ILE A O 1
ATOM 4657 N N . LYS A 1 599 ? 23.828 -23.307 -30.735 1.00 80.19 599 LYS A N 1
ATOM 4658 C CA . LYS A 1 599 ? 22.530 -23.967 -30.577 1.00 80.19 599 LYS A CA 1
ATOM 4659 C C . LYS A 1 599 ? 22.143 -24.129 -29.111 1.00 80.19 599 LYS A C 1
ATOM 4661 O O . LYS A 1 599 ? 21.064 -23.711 -28.721 1.00 80.19 599 LYS A O 1
ATOM 4666 N N . THR A 1 600 ? 23.072 -24.615 -28.289 1.00 80.75 600 THR A N 1
ATOM 4667 C CA . THR A 1 600 ? 22.890 -24.745 -26.837 1.00 80.75 600 THR A CA 1
ATOM 4668 C C . THR A 1 600 ? 22.603 -23.398 -26.164 1.00 80.75 600 THR A C 1
ATOM 4670 O O . THR A 1 600 ? 21.782 -23.320 -25.256 1.00 80.75 600 THR A O 1
ATOM 4673 N N . LEU A 1 601 ? 23.255 -22.315 -26.600 1.00 77.94 601 LEU A N 1
ATOM 4674 C CA . LEU A 1 601 ? 23.004 -20.962 -26.099 1.00 77.94 601 LEU A CA 1
ATOM 4675 C C . LEU A 1 601 ? 21.592 -20.487 -26.462 1.00 77.94 601 LEU A C 1
ATOM 4677 O O . LEU A 1 601 ? 20.886 -19.970 -25.597 1.00 77.94 601 LEU A O 1
ATOM 4681 N N . VAL A 1 602 ? 21.177 -20.678 -27.717 1.00 84.00 602 VAL A N 1
ATOM 4682 C CA . VAL A 1 602 ? 19.820 -20.360 -28.182 1.00 84.00 602 VAL A CA 1
ATOM 4683 C C . VAL A 1 602 ? 18.797 -21.187 -27.405 1.00 84.00 602 VAL A C 1
ATOM 4685 O O . VAL A 1 602 ? 17.849 -20.615 -26.875 1.00 84.00 602 VAL A O 1
ATOM 4688 N N . ASP A 1 603 ? 19.024 -22.492 -27.243 1.00 84.81 603 ASP A N 1
ATOM 4689 C CA . ASP A 1 603 ? 18.194 -23.375 -26.422 1.00 84.81 603 ASP A CA 1
ATOM 4690 C C . ASP A 1 603 ? 18.020 -22.819 -25.005 1.00 84.81 603 ASP A C 1
ATOM 4692 O O . ASP A 1 603 ? 16.893 -22.581 -24.582 1.00 84.81 603 ASP A O 1
ATOM 4696 N N . ASN A 1 604 ? 19.114 -22.489 -24.316 1.00 81.75 604 ASN A N 1
ATOM 4697 C CA . ASN A 1 604 ? 19.070 -21.953 -22.953 1.00 81.75 604 ASN A CA 1
ATOM 4698 C C . ASN A 1 604 ? 18.321 -20.610 -22.845 1.00 81.75 604 ASN A C 1
ATOM 4700 O O . ASN A 1 604 ? 17.595 -20.377 -21.870 1.00 81.75 604 ASN A O 1
ATOM 4704 N N . ILE A 1 605 ? 18.496 -19.711 -23.821 1.00 82.75 605 ILE A N 1
ATOM 4705 C CA . ILE A 1 605 ? 17.796 -18.418 -23.857 1.00 82.75 605 ILE A CA 1
ATOM 4706 C C . ILE A 1 605 ? 16.297 -18.645 -24.047 1.00 82.75 605 ILE A C 1
ATOM 4708 O O . ILE A 1 605 ? 15.498 -18.122 -23.271 1.00 82.75 605 ILE A O 1
ATOM 4712 N N . PHE A 1 606 ? 15.905 -19.444 -25.038 1.00 90.56 606 PHE A N 1
ATOM 4713 C CA . PHE A 1 606 ? 14.496 -19.693 -25.332 1.00 90.56 606 PHE A CA 1
ATOM 4714 C C . PHE A 1 606 ? 13.800 -20.518 -24.252 1.00 90.56 606 PHE A C 1
ATOM 4716 O O . PHE A 1 606 ? 12.642 -20.244 -23.952 1.00 90.56 606 PHE A O 1
ATOM 4723 N N . ASP A 1 607 ? 14.501 -21.438 -23.593 1.00 87.88 607 ASP A N 1
ATOM 4724 C CA . ASP A 1 607 ? 13.982 -22.152 -22.425 1.00 87.88 607 ASP A CA 1
ATOM 4725 C C . ASP A 1 607 ? 13.740 -21.188 -21.250 1.00 87.88 607 ASP A C 1
ATOM 4727 O O . ASP A 1 607 ? 12.789 -21.348 -20.483 1.00 87.88 607 ASP A O 1
ATOM 4731 N N . SER A 1 608 ? 14.573 -20.152 -21.107 1.00 84.31 608 SER A N 1
ATOM 4732 C CA . SER A 1 608 ? 14.359 -19.089 -20.117 1.00 84.31 608 SER A CA 1
ATOM 4733 C C . SER A 1 608 ? 13.171 -18.197 -20.489 1.00 84.31 608 SER A C 1
ATOM 4735 O O . SER A 1 608 ? 12.361 -17.879 -19.620 1.00 84.31 608 SER A O 1
ATOM 4737 N N . ILE A 1 609 ? 13.021 -17.841 -21.770 1.00 86.06 609 ILE A N 1
ATOM 4738 C CA . ILE A 1 609 ? 11.861 -17.094 -22.289 1.00 86.06 609 ILE A CA 1
ATOM 4739 C C . ILE A 1 609 ? 10.569 -17.895 -22.080 1.00 86.06 609 ILE A C 1
ATOM 4741 O O . ILE A 1 609 ? 9.588 -17.339 -21.599 1.00 86.06 609 ILE A O 1
ATOM 4745 N N . ASP A 1 610 ? 10.572 -19.198 -22.363 1.00 87.88 610 ASP A N 1
ATOM 4746 C CA . ASP A 1 610 ? 9.431 -20.097 -22.143 1.00 87.88 610 ASP A CA 1
ATOM 4747 C C . ASP A 1 610 ? 9.072 -20.218 -20.653 1.00 87.88 610 ASP A C 1
ATOM 4749 O O . ASP A 1 610 ? 7.899 -20.167 -20.283 1.00 87.88 610 ASP A O 1
ATOM 4753 N N . LYS A 1 611 ? 10.065 -20.290 -19.755 1.00 87.12 611 LYS A N 1
ATOM 4754 C CA . LYS A 1 611 ? 9.818 -20.220 -18.302 1.00 87.12 611 LYS A CA 1
ATOM 4755 C C . LYS A 1 611 ? 9.164 -18.901 -17.891 1.00 87.12 611 LYS A C 1
ATOM 4757 O O . LYS A 1 611 ? 8.270 -18.911 -17.041 1.00 87.12 611 LYS A O 1
ATOM 4762 N N . VAL A 1 612 ? 9.596 -17.780 -18.469 1.00 83.75 612 VAL A N 1
ATOM 4763 C CA . VAL A 1 612 ? 8.997 -16.460 -18.222 1.00 83.75 612 VAL A CA 1
ATOM 4764 C C . VAL A 1 612 ? 7.567 -16.406 -18.761 1.00 83.75 612 VAL A C 1
ATOM 4766 O O . VAL A 1 612 ? 6.673 -16.015 -18.018 1.00 83.75 612 VAL A O 1
ATOM 4769 N N . ASP A 1 613 ? 7.324 -16.869 -19.988 1.00 86.06 613 ASP A N 1
ATOM 4770 C CA . ASP A 1 613 ? 5.993 -16.943 -20.606 1.00 86.06 613 ASP A CA 1
ATOM 4771 C C . ASP A 1 613 ? 5.022 -17.786 -19.767 1.00 86.06 613 ASP A C 1
ATOM 4773 O O . ASP A 1 613 ? 3.920 -17.343 -19.441 1.00 86.06 613 ASP A O 1
ATOM 4777 N N . LYS A 1 614 ? 5.460 -18.966 -19.311 1.00 85.62 614 LYS A N 1
ATOM 4778 C CA . LYS A 1 614 ? 4.690 -19.814 -18.387 1.00 85.62 614 LYS A CA 1
ATOM 4779 C C . LYS A 1 614 ? 4.409 -19.109 -17.064 1.00 85.62 614 LYS A C 1
ATOM 4781 O O . LYS A 1 614 ? 3.292 -19.186 -16.562 1.00 85.62 614 LYS A O 1
ATOM 4786 N N . SER A 1 615 ? 5.396 -18.406 -16.507 1.00 81.75 615 SER A N 1
ATOM 4787 C CA . SER A 1 615 ? 5.225 -17.647 -15.261 1.00 81.75 615 SER A CA 1
ATOM 4788 C C . SER A 1 615 ? 4.207 -16.517 -15.427 1.00 81.75 615 SER A C 1
ATOM 4790 O O . SER A 1 615 ? 3.334 -16.370 -14.581 1.00 81.75 615 SER A O 1
ATOM 4792 N N . ILE A 1 616 ? 4.257 -15.785 -16.543 1.00 78.62 616 ILE A N 1
ATOM 4793 C CA . ILE A 1 616 ? 3.290 -14.743 -16.917 1.00 78.62 616 ILE A CA 1
ATOM 4794 C C . ILE A 1 616 ? 1.878 -15.329 -17.050 1.00 78.62 616 ILE A C 1
ATOM 4796 O O . ILE A 1 616 ? 0.940 -14.836 -16.421 1.00 78.62 616 ILE A O 1
ATOM 4800 N N . LYS A 1 617 ? 1.726 -16.424 -17.805 1.00 81.00 617 LYS A N 1
ATOM 4801 C CA . LYS A 1 617 ? 0.436 -17.105 -18.022 1.00 81.00 617 LYS A CA 1
ATOM 4802 C C . LYS A 1 617 ? -0.151 -17.696 -16.736 1.00 81.00 617 LYS A C 1
ATOM 4804 O O . LYS A 1 617 ? -1.370 -17.793 -16.617 1.00 81.00 617 LYS A O 1
ATOM 4809 N N . ASN A 1 618 ? 0.690 -18.047 -15.762 1.00 78.50 618 ASN A N 1
ATOM 4810 C CA . ASN A 1 618 ? 0.245 -18.517 -14.450 1.00 78.50 618 ASN A CA 1
ATOM 4811 C C . ASN A 1 618 ? -0.354 -17.403 -13.574 1.00 78.50 618 ASN A C 1
ATOM 4813 O O . ASN A 1 618 ? -1.165 -17.718 -12.706 1.00 78.50 618 ASN A O 1
ATOM 4817 N N . VAL A 1 619 ? 0.022 -16.131 -13.777 1.00 73.69 619 VAL A N 1
ATOM 4818 C CA . VAL A 1 619 ? -0.529 -14.999 -13.003 1.00 73.69 619 VAL A CA 1
ATOM 4819 C C . VAL A 1 619 ? -1.970 -14.691 -13.422 1.00 73.69 619 VAL A C 1
ATOM 4821 O O . VAL A 1 619 ? -2.810 -14.431 -12.566 1.00 73.69 619 VAL A O 1
ATOM 4824 N N . LEU A 1 620 ? -2.279 -14.755 -14.723 1.00 74.50 620 LEU A N 1
ATOM 4825 C CA . LEU A 1 620 ? -3.629 -14.543 -15.267 1.00 74.50 620 LEU A CA 1
ATOM 4826 C C . LEU A 1 620 ? -4.023 -15.676 -16.235 1.00 74.50 620 LEU A C 1
ATOM 4828 O O . LEU A 1 620 ? -3.918 -15.515 -17.454 1.00 74.50 620 LEU A O 1
ATOM 4832 N N . PRO A 1 621 ? -4.504 -16.827 -15.725 1.00 67.44 621 PRO A N 1
ATOM 4833 C CA . PRO A 1 621 ? -4.902 -17.949 -16.569 1.00 67.44 621 PRO A CA 1
ATOM 4834 C C . PRO A 1 621 ? -6.063 -17.560 -17.492 1.00 67.44 621 PRO A C 1
ATOM 4836 O O . PRO A 1 621 ? -7.097 -17.086 -17.024 1.00 67.44 621 PRO A O 1
ATOM 4839 N N . ASN A 1 622 ? -5.916 -17.811 -18.795 1.00 70.88 622 ASN A N 1
ATOM 4840 C CA . ASN A 1 622 ? -6.922 -17.547 -19.837 1.00 70.88 622 ASN A CA 1
ATOM 4841 C C . ASN A 1 622 ? -7.247 -16.062 -20.110 1.00 70.88 622 ASN A C 1
ATOM 4843 O O . ASN A 1 622 ? -8.216 -15.784 -20.816 1.00 70.88 622 ASN A O 1
ATOM 4847 N N . SER A 1 623 ? -6.427 -15.123 -19.624 1.00 77.56 623 SER A N 1
ATOM 4848 C CA . SER A 1 623 ? -6.569 -13.686 -19.895 1.00 77.56 623 SER A CA 1
ATOM 4849 C C . SER A 1 623 ? -5.242 -13.073 -20.341 1.00 77.56 623 SER A C 1
ATOM 4851 O O . SER A 1 623 ? -4.169 -13.503 -19.927 1.00 77.56 623 SER A O 1
ATOM 4853 N N . ALA A 1 624 ? -5.298 -12.039 -21.183 1.00 83.00 624 ALA A N 1
ATOM 4854 C CA . ALA A 1 624 ? -4.102 -11.289 -21.562 1.00 83.00 624 ALA A CA 1
ATOM 4855 C C . ALA A 1 624 ? -3.537 -10.512 -20.357 1.00 83.00 624 ALA A C 1
ATOM 4857 O O . ALA A 1 624 ? -4.299 -9.875 -19.626 1.00 83.00 624 ALA A O 1
ATOM 4858 N N . MET A 1 625 ? -2.213 -10.523 -20.170 1.00 85.25 625 MET A N 1
ATOM 4859 C CA . MET A 1 625 ? -1.537 -9.787 -19.091 1.00 85.25 625 MET A CA 1
ATOM 4860 C C . MET A 1 625 ? -1.361 -8.305 -19.461 1.00 85.25 625 MET A C 1
ATOM 4862 O O . MET A 1 625 ? -0.258 -7.843 -19.739 1.00 85.25 625 MET A O 1
ATOM 4866 N N . ASN A 1 626 ? -2.470 -7.570 -19.504 1.00 89.38 626 ASN A N 1
ATOM 4867 C CA . ASN A 1 626 ? -2.516 -6.125 -19.745 1.00 89.38 626 ASN A CA 1
ATOM 4868 C C . ASN A 1 626 ? -2.995 -5.365 -18.497 1.00 89.38 626 ASN A C 1
ATOM 4870 O O . ASN A 1 626 ? -3.523 -5.968 -17.560 1.00 89.38 626 ASN A O 1
ATOM 4874 N N . LEU A 1 627 ? -2.802 -4.041 -18.472 1.00 89.75 627 LEU A N 1
ATOM 4875 C CA . LEU A 1 627 ? -3.131 -3.220 -17.300 1.00 89.75 627 LEU A CA 1
ATOM 4876 C C . LEU A 1 627 ? -4.614 -3.296 -16.931 1.00 89.75 627 LEU A C 1
ATOM 4878 O O . LEU A 1 627 ? -4.934 -3.398 -15.748 1.00 89.75 627 LEU A O 1
ATOM 4882 N N . ARG A 1 628 ? -5.515 -3.297 -17.921 1.00 89.44 628 ARG A N 1
ATOM 4883 C CA . ARG A 1 628 ? -6.956 -3.376 -17.669 1.00 89.44 628 ARG A CA 1
ATOM 4884 C C . ARG A 1 628 ? -7.330 -4.678 -16.964 1.00 89.44 628 ARG A C 1
ATOM 4886 O O . ARG A 1 628 ? -8.008 -4.648 -15.944 1.00 89.44 628 ARG A O 1
ATOM 4893 N N . ASN A 1 629 ? -6.847 -5.813 -17.460 1.00 88.06 629 ASN A N 1
ATOM 4894 C CA . ASN A 1 629 ? -7.111 -7.121 -16.867 1.00 88.06 629 ASN A CA 1
ATOM 4895 C C . ASN A 1 629 ? -6.461 -7.263 -15.492 1.00 88.06 629 ASN A C 1
ATOM 4897 O O . ASN A 1 629 ? -7.077 -7.849 -14.613 1.00 88.06 629 ASN A O 1
ATOM 4901 N N . ILE A 1 630 ? -5.261 -6.715 -15.275 1.00 88.00 630 ILE A N 1
ATOM 4902 C CA . ILE A 1 630 ? -4.624 -6.710 -13.949 1.00 88.00 630 ILE A CA 1
ATOM 4903 C C . ILE A 1 630 ? -5.490 -5.938 -12.946 1.00 88.00 630 ILE A C 1
ATOM 4905 O O . ILE A 1 630 ? -5.746 -6.438 -11.857 1.00 88.00 630 ILE A O 1
ATOM 4909 N N . LEU A 1 631 ? -5.982 -4.752 -13.317 1.00 88.44 631 LEU A N 1
ATOM 4910 C CA . LEU A 1 631 ? -6.792 -3.911 -12.429 1.00 88.44 631 LEU A CA 1
ATOM 4911 C C . LEU A 1 631 ? -8.201 -4.463 -12.180 1.00 88.44 631 LEU A C 1
ATOM 4913 O O . LEU A 1 631 ? -8.758 -4.199 -11.119 1.00 88.44 631 LEU A O 1
ATOM 4917 N N . LEU A 1 632 ? -8.754 -5.225 -13.130 1.00 88.00 632 LEU A N 1
ATOM 4918 C CA . LEU A 1 632 ? -10.074 -5.862 -13.036 1.00 88.00 632 LEU A CA 1
ATOM 4919 C C . LEU A 1 632 ? -10.028 -7.313 -12.532 1.00 88.00 632 LEU A C 1
ATOM 4921 O O . LEU A 1 632 ? -11.073 -7.933 -12.333 1.00 88.00 632 LEU A O 1
ATOM 4925 N N . THR A 1 633 ? -8.839 -7.878 -12.316 1.00 86.12 633 THR A N 1
ATOM 4926 C CA . THR A 1 633 ? -8.710 -9.216 -11.736 1.00 86.12 633 THR A CA 1
ATOM 4927 C C . THR A 1 633 ? -8.715 -9.120 -10.209 1.00 86.12 633 THR A C 1
ATOM 4929 O O . THR A 1 633 ? -7.966 -8.316 -9.654 1.00 86.12 633 THR A O 1
ATOM 4932 N N . PRO A 1 634 ? -9.511 -9.958 -9.517 1.00 85.94 634 PRO A N 1
ATOM 4933 C CA . PRO A 1 634 ? -9.476 -10.062 -8.063 1.00 85.94 634 PRO A CA 1
ATOM 4934 C C . PRO A 1 634 ? -8.065 -10.247 -7.503 1.00 85.94 634 PRO A C 1
ATOM 4936 O O . PRO A 1 634 ? -7.305 -11.080 -8.012 1.00 85.94 634 PRO A O 1
ATOM 4939 N N . ILE A 1 635 ? -7.727 -9.531 -6.428 1.00 83.00 635 ILE A N 1
ATOM 4940 C CA . ILE A 1 635 ? -6.378 -9.545 -5.840 1.00 83.00 635 ILE A CA 1
ATOM 4941 C C . ILE A 1 635 ? -5.932 -10.972 -5.490 1.00 83.00 635 ILE A C 1
ATOM 4943 O O . ILE A 1 635 ? -4.800 -11.349 -5.791 1.00 83.00 635 ILE A O 1
ATOM 4947 N N . GLY A 1 636 ? -6.827 -11.804 -4.953 1.00 74.25 636 GLY A N 1
ATOM 4948 C CA . GLY A 1 636 ? -6.548 -13.193 -4.572 1.00 74.25 636 GLY A CA 1
ATOM 4949 C C . GLY A 1 636 ? -6.237 -14.134 -5.741 1.00 74.25 636 GLY A C 1
ATOM 4950 O O . GLY A 1 636 ? -5.670 -15.206 -5.534 1.00 74.25 636 GLY A O 1
ATOM 4951 N N . LYS A 1 637 ? -6.561 -13.750 -6.984 1.00 75.38 637 LYS A N 1
ATOM 4952 C CA . LYS A 1 637 ? -6.130 -14.491 -8.183 1.00 75.38 637 LYS A CA 1
ATOM 4953 C C . LYS A 1 637 ? -4.716 -14.112 -8.623 1.00 75.38 637 LYS A C 1
ATOM 4955 O O . LYS A 1 637 ? -4.034 -14.947 -9.206 1.00 75.38 637 LYS A O 1
ATOM 4960 N N . ILE A 1 638 ? -4.284 -12.883 -8.334 1.00 71.00 638 ILE A N 1
ATOM 4961 C CA . ILE A 1 638 ? -2.959 -12.357 -8.691 1.00 71.00 638 ILE A CA 1
ATOM 4962 C C . ILE A 1 638 ? -1.928 -12.733 -7.618 1.00 71.00 638 ILE A C 1
ATOM 4964 O O . ILE A 1 638 ? -0.803 -13.116 -7.937 1.00 71.00 638 ILE A O 1
ATOM 4968 N N . ALA A 1 639 ? -2.316 -12.654 -6.344 1.00 61.75 639 ALA A N 1
ATOM 4969 C CA . ALA A 1 639 ? -1.480 -12.965 -5.197 1.00 61.75 639 ALA A CA 1
ATOM 4970 C C . ALA A 1 639 ? -2.098 -14.112 -4.388 1.00 61.75 639 ALA A C 1
ATOM 4972 O O . ALA A 1 639 ? -3.111 -13.943 -3.714 1.00 61.75 639 ALA A O 1
ATOM 4973 N N . LYS A 1 640 ? -1.451 -15.282 -4.401 1.00 52.56 640 LYS A N 1
ATOM 4974 C CA . LYS A 1 640 ? -1.690 -16.298 -3.370 1.00 52.56 640 LYS A CA 1
ATOM 4975 C C . LYS A 1 640 ? -0.932 -15.853 -2.127 1.00 52.56 640 LYS A C 1
ATOM 4977 O O . LYS A 1 640 ? 0.289 -15.745 -2.192 1.00 52.56 640 LYS A O 1
ATOM 4982 N N . SER A 1 641 ? -1.629 -15.587 -1.026 1.00 47.50 641 SER A N 1
ATOM 4983 C CA . SER A 1 641 ? -0.978 -15.326 0.258 1.00 47.50 641 SER A CA 1
ATOM 4984 C C . SER A 1 641 ? -0.879 -16.633 1.046 1.00 47.50 641 SER A C 1
ATOM 4986 O O . SER A 1 641 ? -1.881 -17.080 1.595 1.00 47.50 641 SER A O 1
ATOM 4988 N N . PRO A 1 642 ? 0.290 -17.295 1.094 1.00 45.62 642 PRO A N 1
ATOM 4989 C CA . PRO A 1 642 ? 0.461 -18.504 1.896 1.00 45.62 642 PRO A CA 1
ATOM 4990 C C . PRO A 1 642 ? 0.549 -18.225 3.409 1.00 45.62 642 PRO A C 1
ATOM 4992 O O . PRO A 1 642 ? 0.642 -19.178 4.176 1.00 45.62 642 PRO A O 1
ATOM 4995 N N . SER A 1 643 ? 0.571 -16.957 3.849 1.00 45.88 643 SER A N 1
ATOM 4996 C CA . SER A 1 643 ? 0.934 -16.567 5.224 1.00 45.88 643 SER A CA 1
ATOM 4997 C C . SER A 1 643 ? -0.138 -15.807 6.016 1.00 45.88 643 SER A C 1
ATOM 4999 O O . SER A 1 643 ? 0.049 -15.593 7.216 1.00 45.88 643 SER A O 1
ATOM 5001 N N . LEU A 1 644 ? -1.255 -15.408 5.401 1.00 47.25 644 LEU A N 1
ATOM 5002 C CA . LEU A 1 644 ? -2.374 -14.794 6.126 1.00 47.25 644 LEU A CA 1
ATOM 5003 C C . LEU A 1 644 ? -3.330 -15.887 6.647 1.00 47.25 644 LEU A C 1
ATOM 5005 O O . LEU A 1 644 ? -3.423 -16.945 6.023 1.00 47.25 644 LEU A O 1
ATOM 5009 N N . PRO A 1 645 ? -4.010 -15.684 7.798 1.00 49.53 645 PRO A N 1
ATOM 5010 C CA . PRO A 1 645 ? -5.141 -16.530 8.195 1.00 49.53 645 PRO A CA 1
ATOM 5011 C C . PRO A 1 645 ? -6.099 -16.719 7.012 1.00 49.53 645 PRO A C 1
ATOM 5013 O O . PRO A 1 645 ? -6.265 -15.773 6.244 1.00 49.53 645 PRO A O 1
ATOM 5016 N N . SER A 1 646 ? -6.714 -17.900 6.868 1.00 51.69 646 SER A N 1
ATOM 5017 C CA . SER A 1 646 ? -7.482 -18.282 5.666 1.00 51.69 646 SER A CA 1
ATOM 5018 C C . SER A 1 646 ? -8.586 -17.305 5.268 1.00 51.69 646 SER A C 1
ATOM 5020 O O . SER A 1 646 ? -8.990 -17.335 4.115 1.00 51.69 646 SER A O 1
ATOM 5022 N N . ASP A 1 647 ? -9.026 -16.464 6.207 1.00 52.50 647 ASP A N 1
ATOM 5023 C CA . ASP A 1 647 ? -10.187 -15.594 6.062 1.00 52.50 647 ASP A CA 1
ATOM 5024 C C . ASP A 1 647 ? -9.833 -14.092 6.225 1.00 52.50 647 ASP A C 1
ATOM 5026 O O . ASP A 1 647 ? -10.698 -13.234 6.047 1.00 52.50 647 ASP A O 1
ATOM 5030 N N . PHE A 1 648 ? -8.582 -13.742 6.579 1.00 49.03 648 PHE A N 1
ATOM 5031 C CA . PHE A 1 648 ? -8.180 -12.348 6.844 1.00 49.03 648 PHE A CA 1
ATOM 5032 C C . PHE A 1 648 ? -7.931 -11.587 5.540 1.00 49.03 648 PHE A C 1
ATOM 5034 O O . PHE A 1 648 ? -7.022 -11.915 4.772 1.00 49.03 648 PHE A O 1
ATOM 5041 N N . GLY A 1 649 ? -8.703 -10.522 5.316 1.00 60.28 649 GLY A N 1
ATOM 5042 C CA . GLY A 1 649 ? -8.643 -9.748 4.074 1.00 60.28 649 GLY A CA 1
ATOM 5043 C C . GLY A 1 649 ? -9.316 -10.433 2.880 1.00 60.28 649 GLY A C 1
ATOM 5044 O O . GLY A 1 649 ? -9.209 -9.928 1.764 1.00 60.28 649 GLY A O 1
ATOM 5045 N N . ASP A 1 650 ? -10.050 -11.529 3.102 1.00 67.38 650 ASP A N 1
ATOM 5046 C CA . ASP A 1 650 ? -10.750 -12.301 2.068 1.00 67.38 650 ASP A CA 1
ATOM 5047 C C . ASP A 1 650 ? -11.702 -11.467 1.213 1.00 67.38 650 ASP A C 1
ATOM 5049 O O . ASP A 1 650 ? -11.833 -11.708 0.013 1.00 67.38 650 ASP A O 1
ATOM 5053 N N . HIS A 1 651 ? -12.362 -10.476 1.818 1.00 73.69 651 HIS A N 1
ATOM 5054 C CA . HIS A 1 651 ? -13.186 -9.510 1.091 1.00 73.69 651 HIS A CA 1
ATOM 5055 C C . HIS A 1 651 ? -12.360 -8.802 0.014 1.00 73.69 651 HIS A C 1
ATOM 5057 O O . HIS A 1 651 ? -12.654 -8.917 -1.173 1.00 73.69 651 HIS A O 1
ATOM 5063 N N . TYR A 1 652 ? -11.249 -8.176 0.405 1.00 76.31 652 TYR A N 1
ATOM 5064 C CA . TYR A 1 652 ? -10.346 -7.492 -0.521 1.00 76.31 652 TYR A CA 1
ATOM 5065 C C . TYR A 1 652 ? -9.645 -8.448 -1.496 1.00 76.31 652 TYR A C 1
ATOM 5067 O O . TYR A 1 652 ? -9.337 -8.052 -2.616 1.00 76.31 652 TYR A O 1
ATOM 5075 N N . LEU A 1 653 ? -9.422 -9.713 -1.120 1.00 77.81 653 LEU A N 1
ATOM 5076 C CA . LEU A 1 653 ? -8.899 -10.733 -2.035 1.00 77.81 653 LEU A CA 1
ATOM 5077 C C . LEU A 1 653 ? -9.914 -11.122 -3.123 1.00 77.81 653 LEU A C 1
ATOM 5079 O O . LEU A 1 653 ? -9.508 -11.494 -4.228 1.00 77.81 653 LEU A O 1
ATOM 5083 N N . LYS A 1 654 ? -11.219 -11.037 -2.842 1.00 79.06 654 LYS A N 1
ATOM 5084 C CA . LYS A 1 654 ? -12.296 -11.285 -3.818 1.00 79.06 654 LYS A CA 1
ATOM 5085 C C . LYS A 1 654 ? -12.550 -10.089 -4.733 1.00 79.06 654 LYS A C 1
ATOM 5087 O O . LYS A 1 654 ? -13.022 -10.298 -5.849 1.00 79.06 654 LYS A O 1
ATOM 5092 N N . LEU A 1 655 ? -12.214 -8.883 -4.282 1.00 83.75 655 LEU A N 1
ATOM 5093 C CA . LEU A 1 655 ? -12.328 -7.658 -5.065 1.00 83.75 655 LEU A CA 1
ATOM 5094 C C . LEU A 1 655 ? -11.094 -7.407 -5.936 1.00 83.75 655 LEU A C 1
ATOM 5096 O O . LEU A 1 655 ? -9.984 -7.859 -5.644 1.00 83.75 655 LEU A O 1
ATOM 5100 N N . ASN A 1 656 ? -11.287 -6.672 -7.024 1.00 86.81 656 ASN A N 1
ATOM 5101 C CA . ASN A 1 656 ? -10.215 -6.118 -7.847 1.00 86.81 656 ASN A CA 1
ATOM 5102 C C . ASN A 1 656 ? -9.874 -4.672 -7.433 1.00 86.81 656 ASN A C 1
ATOM 5104 O O . ASN A 1 656 ? -10.586 -4.052 -6.649 1.00 86.81 656 ASN A O 1
ATOM 5108 N N . VAL A 1 657 ? -8.783 -4.102 -7.958 1.00 87.56 657 VAL A N 1
ATOM 5109 C CA . VAL A 1 657 ? -8.312 -2.758 -7.553 1.00 87.56 657 VAL A CA 1
ATOM 5110 C C . VAL A 1 657 ? -9.380 -1.680 -7.766 1.00 87.56 657 VAL A C 1
ATOM 5112 O O . VAL A 1 657 ? -9.521 -0.789 -6.930 1.00 87.56 657 VAL A O 1
ATOM 5115 N N . VAL A 1 658 ? -10.133 -1.756 -8.867 1.00 88.94 658 VAL A N 1
ATOM 5116 C CA . VAL A 1 658 ? -11.178 -0.776 -9.205 1.00 88.94 658 VAL A CA 1
ATOM 5117 C C . VAL A 1 658 ? -12.323 -0.842 -8.198 1.00 88.94 658 VAL A C 1
ATOM 5119 O O . VAL A 1 658 ? -12.757 0.190 -7.695 1.00 88.94 658 VAL A O 1
ATOM 5122 N N . GLU A 1 659 ? -12.770 -2.050 -7.857 1.00 88.81 659 GLU A N 1
ATOM 5123 C CA . GLU A 1 659 ? -13.810 -2.279 -6.850 1.00 88.81 659 GLU A CA 1
ATOM 5124 C C . GLU A 1 659 ? -13.378 -1.772 -5.474 1.00 88.81 659 GLU A C 1
ATOM 5126 O O . GLU A 1 659 ? -14.155 -1.089 -4.819 1.00 88.81 659 GLU A O 1
ATOM 5131 N N . ILE A 1 660 ? -12.128 -2.017 -5.069 1.00 86.38 660 ILE A N 1
ATOM 5132 C CA . ILE A 1 660 ? -11.589 -1.541 -3.786 1.00 86.38 660 ILE A CA 1
ATOM 5133 C C . ILE A 1 660 ? -11.562 -0.012 -3.734 1.00 86.38 660 ILE A C 1
ATOM 5135 O O . ILE A 1 660 ? -12.004 0.587 -2.754 1.00 86.38 660 ILE A O 1
ATOM 5139 N N . VAL A 1 661 ? -11.047 0.634 -4.784 1.00 88.19 661 VAL A N 1
ATOM 5140 C CA . VAL A 1 661 ? -10.990 2.100 -4.852 1.00 88.19 661 VAL A CA 1
ATOM 5141 C C . VAL A 1 661 ? -12.396 2.694 -4.838 1.00 88.19 661 VAL A C 1
ATOM 5143 O O . VAL A 1 661 ? -12.626 3.662 -4.117 1.00 88.19 661 VAL A O 1
ATOM 5146 N N . ASN A 1 662 ? -13.334 2.115 -5.591 1.00 88.56 662 ASN A N 1
ATOM 5147 C CA . ASN A 1 662 ? -14.720 2.572 -5.624 1.00 88.56 662 ASN A CA 1
ATOM 5148 C C . ASN A 1 662 ? -15.422 2.368 -4.284 1.00 88.56 662 ASN A C 1
ATOM 5150 O O . ASN A 1 662 ? -16.058 3.295 -3.807 1.00 88.56 662 ASN A O 1
ATOM 5154 N N . GLU A 1 663 ? -15.255 1.218 -3.636 1.00 85.69 663 GLU A N 1
ATOM 5155 C CA . GLU A 1 663 ? -15.865 0.942 -2.336 1.00 85.69 663 GLU A CA 1
ATOM 5156 C C . GLU A 1 663 ? -15.396 1.937 -1.265 1.00 85.69 663 GLU A C 1
ATOM 5158 O O . GLU A 1 663 ? -16.219 2.510 -0.551 1.00 85.69 663 GLU A O 1
ATOM 5163 N N . ILE A 1 664 ? -14.087 2.210 -1.204 1.00 82.44 664 ILE A N 1
ATOM 5164 C CA . ILE A 1 664 ? -13.522 3.202 -0.278 1.00 82.44 664 ILE A CA 1
ATOM 5165 C C . ILE A 1 664 ? -13.999 4.617 -0.641 1.00 82.44 664 ILE A C 1
ATOM 5167 O O . ILE A 1 664 ? -14.391 5.383 0.237 1.00 82.44 664 ILE A O 1
ATOM 5171 N N . ALA A 1 665 ? -13.964 4.993 -1.922 1.00 85.50 665 ALA A N 1
ATOM 5172 C CA . ALA A 1 665 ? -14.343 6.335 -2.362 1.00 85.50 665 ALA A CA 1
ATOM 5173 C C . ALA A 1 665 ? -15.834 6.619 -2.139 1.00 85.50 665 ALA A C 1
ATOM 5175 O O . ALA A 1 665 ? -16.181 7.643 -1.551 1.00 85.50 665 ALA A O 1
ATOM 5176 N N . ASP A 1 666 ? -16.705 5.703 -2.557 1.00 84.25 666 ASP A N 1
ATOM 5177 C CA . ASP A 1 666 ? -18.157 5.830 -2.447 1.00 84.25 666 ASP A CA 1
ATOM 5178 C C . ASP A 1 666 ? -18.572 5.792 -0.968 1.00 84.25 666 ASP A C 1
ATOM 5180 O O . ASP A 1 666 ? -19.382 6.608 -0.521 1.00 84.25 666 ASP A O 1
ATOM 5184 N N . GLY A 1 667 ? -17.928 4.927 -0.174 1.00 71.94 667 GLY A N 1
ATOM 5185 C CA . GLY A 1 667 ? -18.081 4.874 1.276 1.00 71.94 667 GLY A CA 1
ATOM 5186 C C . GLY A 1 667 ? -17.717 6.183 1.986 1.00 71.94 667 GLY A C 1
ATOM 5187 O O . GLY A 1 667 ? -18.254 6.457 3.061 1.00 71.94 667 GLY A O 1
ATOM 5188 N N . LEU A 1 668 ? -16.861 7.015 1.394 1.00 74.19 668 LEU A N 1
ATOM 5189 C CA . LEU A 1 668 ? -16.408 8.301 1.937 1.00 74.19 668 LEU A CA 1
ATOM 5190 C C . LEU A 1 668 ? -16.974 9.514 1.189 1.00 74.19 668 LEU A C 1
ATOM 5192 O O . LEU A 1 668 ? -16.554 10.643 1.455 1.00 74.19 668 LEU A O 1
ATOM 5196 N N . GLU A 1 669 ? -17.918 9.294 0.271 1.00 79.81 669 GLU A N 1
ATOM 5197 C CA . GLU A 1 669 ? -18.529 10.340 -0.558 1.00 79.81 669 GLU A CA 1
ATOM 5198 C C . GLU A 1 669 ? -17.477 11.172 -1.322 1.00 79.81 669 GLU A C 1
ATOM 5200 O O . GLU A 1 669 ? -17.541 12.404 -1.409 1.00 79.81 669 GLU A O 1
ATOM 5205 N N . ILE A 1 670 ? -16.460 10.490 -1.852 1.00 84.56 670 ILE A N 1
ATOM 5206 C CA . ILE A 1 670 ? -15.400 11.066 -2.683 1.00 84.56 670 ILE A CA 1
ATOM 5207 C C . ILE A 1 670 ? -15.814 10.934 -4.146 1.00 84.56 670 ILE A C 1
ATOM 5209 O O . ILE A 1 670 ? -16.064 9.831 -4.632 1.00 84.56 670 ILE A O 1
ATOM 5213 N N . LYS A 1 671 ? -15.880 12.060 -4.860 1.00 83.06 671 LYS A N 1
ATOM 5214 C CA . LYS A 1 671 ? -16.392 12.106 -6.238 1.00 83.06 671 LYS A CA 1
ATOM 5215 C C . LYS A 1 671 ? -15.306 11.836 -7.279 1.00 83.06 671 LYS A C 1
ATOM 5217 O O . LYS A 1 671 ? -15.619 11.323 -8.348 1.00 83.06 671 LYS A O 1
ATOM 5222 N N . GLY A 1 672 ? -14.050 12.144 -6.961 1.00 84.69 672 GLY A N 1
ATOM 5223 C CA . GLY A 1 672 ? -12.942 12.156 -7.911 1.00 84.69 672 GLY A CA 1
ATOM 5224 C C . GLY A 1 672 ? -12.760 13.537 -8.552 1.00 84.69 672 GLY A C 1
ATOM 5225 O O . GLY A 1 672 ? -13.724 14.244 -8.848 1.00 84.69 672 GLY A O 1
ATOM 5226 N N . GLY A 1 673 ? -11.504 13.921 -8.777 1.00 79.81 673 GLY A N 1
ATOM 5227 C CA . GLY A 1 673 ? -11.105 15.159 -9.448 1.00 79.81 673 GLY A CA 1
ATOM 5228 C C . GLY A 1 673 ? -11.027 16.381 -8.533 1.00 79.81 673 GLY A C 1
ATOM 5229 O O . GLY A 1 673 ? -10.803 17.486 -9.027 1.00 79.81 673 GLY A O 1
ATOM 5230 N N . GLU A 1 674 ? -11.210 16.194 -7.226 1.00 85.50 674 GLU A N 1
ATOM 5231 C CA . GLU A 1 674 ? -11.036 17.231 -6.211 1.00 85.50 674 GLU A CA 1
ATOM 5232 C C . GLU A 1 674 ? -9.566 17.682 -6.098 1.00 85.50 674 GLU A C 1
ATOM 5234 O O . GLU A 1 674 ? -8.637 16.877 -6.212 1.00 85.50 674 GLU A O 1
ATOM 5239 N N . LYS A 1 675 ? -9.347 18.975 -5.844 1.00 87.69 675 LYS A N 1
ATOM 5240 C CA . LYS A 1 675 ? -8.013 19.567 -5.664 1.00 87.69 675 LYS A CA 1
ATOM 5241 C C . LYS A 1 675 ? -7.626 19.584 -4.198 1.00 87.69 675 LYS A C 1
ATOM 5243 O O . LYS A 1 675 ? -8.479 19.726 -3.324 1.00 87.69 675 LYS A O 1
ATOM 5248 N N . ILE A 1 676 ? -6.330 19.513 -3.910 1.00 84.88 676 ILE A N 1
ATOM 5249 C CA . ILE A 1 676 ? -5.850 19.420 -2.527 1.00 84.88 676 ILE A CA 1
ATOM 5250 C C . ILE A 1 676 ? -6.202 20.656 -1.683 1.00 84.88 676 ILE A C 1
ATOM 5252 O O . ILE A 1 676 ? -6.280 20.562 -0.461 1.00 84.88 676 ILE A O 1
ATOM 5256 N N . ASN A 1 677 ? -6.385 21.805 -2.337 1.00 79.56 677 ASN A N 1
ATOM 5257 C CA . ASN A 1 677 ? -6.679 23.097 -1.722 1.00 79.56 677 ASN A CA 1
ATOM 5258 C C . ASN A 1 677 ? -8.155 23.509 -1.841 1.00 79.56 677 ASN A C 1
ATOM 5260 O O . ASN A 1 677 ? -8.487 24.650 -1.516 1.00 79.56 677 ASN A O 1
ATOM 5264 N N . ASP A 1 678 ? -9.028 22.623 -2.332 1.00 78.25 678 ASP A N 1
ATOM 5265 C CA . ASP A 1 678 ? -10.466 22.874 -2.319 1.00 78.25 678 ASP A CA 1
ATOM 5266 C C . ASP A 1 678 ? -10.961 22.973 -0.867 1.00 78.25 678 ASP A C 1
ATOM 5268 O O . ASP A 1 678 ? -10.491 22.256 0.019 1.00 78.25 678 ASP A O 1
ATOM 5272 N N . ASP A 1 679 ? -11.983 23.795 -0.616 1.00 67.62 679 ASP A N 1
ATOM 5273 C CA . ASP A 1 679 ? -12.588 23.918 0.722 1.00 67.62 679 ASP A CA 1
ATOM 5274 C C . ASP A 1 679 ? -13.102 22.569 1.251 1.00 67.62 679 ASP A C 1
ATOM 5276 O O . ASP A 1 679 ? -13.022 22.285 2.446 1.00 67.62 679 ASP A O 1
ATOM 5280 N N . SER A 1 680 ? -13.532 21.686 0.341 1.00 64.94 680 SER A N 1
ATOM 5281 C CA . SER A 1 680 ? -13.911 20.300 0.650 1.00 64.94 680 SER A CA 1
ATOM 5282 C C . SER A 1 680 ? -12.750 19.416 1.137 1.00 64.94 680 SER A C 1
ATOM 5284 O O . SER A 1 680 ? -12.996 18.345 1.685 1.00 64.94 680 SER A O 1
ATOM 5286 N N . MET A 1 681 ? -11.496 19.852 0.965 1.00 73.44 681 MET A N 1
ATOM 5287 C CA . MET A 1 681 ? -10.271 19.136 1.340 1.00 73.44 681 MET A CA 1
ATOM 5288 C C . MET A 1 681 ? -9.549 19.745 2.543 1.00 73.44 681 MET A C 1
ATOM 5290 O O . MET A 1 681 ? -8.876 19.006 3.269 1.00 73.44 681 MET A O 1
ATOM 5294 N N . ASN A 1 682 ? -9.739 21.042 2.810 1.00 63.00 682 ASN A N 1
ATOM 5295 C CA . ASN A 1 682 ? -9.061 21.796 3.876 1.00 63.00 682 ASN A CA 1
ATOM 5296 C C . ASN A 1 682 ? -9.280 21.217 5.294 1.00 63.00 682 ASN A C 1
ATOM 5298 O O . ASN A 1 682 ? -8.464 21.437 6.189 1.00 63.00 682 ASN A O 1
ATOM 5302 N N . GLY A 1 683 ? -10.325 20.404 5.492 1.00 62.19 683 GLY A N 1
ATOM 5303 C CA . GLY A 1 683 ? -10.594 19.680 6.740 1.00 62.19 683 GLY A CA 1
ATOM 5304 C C . GLY A 1 683 ? -9.888 18.326 6.898 1.00 62.19 683 GLY A C 1
ATOM 5305 O O . GLY A 1 683 ? -9.881 17.798 8.000 1.00 62.19 683 GLY A O 1
ATOM 5306 N N . PHE A 1 684 ? -9.278 17.743 5.859 1.00 69.44 684 PHE A N 1
ATOM 5307 C CA . PHE A 1 684 ? -8.747 16.362 5.893 1.00 69.44 684 PHE A CA 1
ATOM 5308 C C . PHE A 1 684 ? -7.216 16.267 5.940 1.00 69.44 684 PHE A C 1
ATOM 5310 O O . PHE A 1 684 ? -6.658 15.168 5.995 1.00 69.44 684 PHE A O 1
ATOM 5317 N N . ASN A 1 685 ? -6.535 17.411 5.973 1.00 74.25 685 ASN A N 1
ATOM 5318 C CA . ASN A 1 685 ? -5.083 17.508 6.065 1.00 74.25 685 ASN A CA 1
ATOM 5319 C C . ASN A 1 685 ? -4.582 17.059 7.450 1.00 74.25 685 ASN A C 1
ATOM 5321 O O . ASN A 1 685 ? -4.920 17.643 8.478 1.00 74.25 685 ASN A O 1
ATOM 5325 N N . PHE A 1 686 ? -3.746 16.022 7.478 1.00 77.38 686 PHE A N 1
ATOM 5326 C CA . PHE A 1 686 ? -2.983 15.588 8.645 1.00 77.38 686 PHE A CA 1
ATOM 5327 C C . PHE A 1 686 ? -1.537 16.033 8.521 1.00 77.38 686 PHE A C 1
ATOM 5329 O O . PHE A 1 686 ? -0.875 15.624 7.572 1.00 77.38 686 PHE A O 1
ATOM 5336 N N . ASP A 1 687 ? -1.038 16.806 9.487 1.00 81.06 687 ASP A N 1
ATOM 5337 C CA . ASP A 1 687 ? 0.395 17.071 9.616 1.00 81.06 687 ASP A CA 1
ATOM 5338 C C . ASP A 1 687 ? 1.048 15.967 10.464 1.00 81.06 687 ASP A C 1
ATOM 5340 O O . ASP A 1 687 ? 0.841 15.926 11.683 1.00 81.06 687 ASP A O 1
ATOM 5344 N N . PRO A 1 688 ? 1.856 15.064 9.867 1.00 79.69 688 PRO A N 1
ATOM 5345 C CA . PRO A 1 688 ? 2.539 14.017 10.623 1.00 79.69 688 PRO A CA 1
ATOM 5346 C C . PRO A 1 688 ? 3.495 14.566 11.691 1.00 79.69 688 PRO A C 1
ATOM 5348 O O . PRO A 1 688 ? 3.824 13.848 12.635 1.00 79.69 688 PRO A O 1
ATOM 5351 N N . GLY A 1 689 ? 3.927 15.825 11.573 1.00 75.44 689 GLY A N 1
ATOM 5352 C CA . GLY A 1 689 ? 4.745 16.520 12.563 1.00 75.44 689 GLY A CA 1
ATOM 5353 C C . GLY A 1 689 ? 4.035 16.732 13.902 1.00 75.44 689 GLY A C 1
ATOM 5354 O O . GLY A 1 689 ? 4.700 16.749 14.938 1.00 75.44 689 GLY A O 1
ATOM 5355 N N . GLU A 1 690 ? 2.701 16.788 13.927 1.00 79.88 690 GLU A N 1
ATOM 5356 C CA . GLU A 1 690 ? 1.927 16.903 15.173 1.00 79.88 690 GLU A CA 1
ATOM 5357 C C . GLU A 1 690 ? 2.054 15.650 16.059 1.00 79.88 690 GLU A C 1
ATOM 5359 O O . GLU A 1 690 ? 1.872 15.719 17.276 1.00 79.88 690 GLU A O 1
ATOM 5364 N N . LEU A 1 691 ? 2.465 14.502 15.496 1.00 80.44 691 LEU A N 1
ATOM 5365 C CA . LEU A 1 691 ? 2.781 13.303 16.283 1.00 80.44 691 LEU A CA 1
ATOM 5366 C C . LEU A 1 691 ? 3.992 13.502 17.197 1.00 80.44 691 LEU A C 1
ATOM 5368 O O . LEU A 1 691 ? 4.038 12.896 18.268 1.00 80.44 691 LEU A O 1
ATOM 5372 N N . LYS A 1 692 ? 4.945 14.361 16.812 1.00 80.88 692 LYS A N 1
ATOM 5373 C CA . LYS A 1 692 ? 6.050 14.761 17.692 1.00 80.88 692 LYS A CA 1
ATOM 5374 C C . LYS A 1 692 ? 5.527 15.569 18.875 1.00 80.88 692 LYS A C 1
ATOM 5376 O O . LYS A 1 692 ? 5.904 15.280 20.004 1.00 80.88 692 LYS A O 1
ATOM 5381 N N . GLY A 1 693 ? 4.618 16.514 18.628 1.00 77.81 693 GLY A N 1
ATOM 5382 C CA . GLY A 1 693 ? 3.975 17.300 19.683 1.00 77.81 693 GLY A CA 1
ATOM 5383 C C . GLY A 1 693 ? 3.187 16.422 20.658 1.00 77.81 693 GLY A C 1
ATOM 5384 O O . GLY A 1 693 ? 3.355 16.549 21.870 1.00 77.81 693 GLY A O 1
ATOM 5385 N N . LEU A 1 694 ? 2.420 15.454 20.140 1.00 79.31 694 LEU A N 1
ATOM 5386 C CA . LEU A 1 694 ? 1.728 14.457 20.961 1.00 79.31 694 LEU A CA 1
ATOM 5387 C C . LEU A 1 694 ? 2.712 13.625 21.794 1.00 79.31 694 LEU A C 1
ATOM 5389 O O . LEU A 1 694 ? 2.473 13.367 22.972 1.00 79.31 694 LEU A O 1
ATOM 5393 N N . TRP A 1 695 ? 3.809 13.175 21.188 1.00 79.88 695 TRP A N 1
ATOM 5394 C CA . TRP A 1 695 ? 4.833 12.399 21.879 1.00 79.88 695 TRP A CA 1
ATOM 5395 C C . TRP A 1 695 ? 5.532 13.201 22.974 1.00 79.88 695 TRP A C 1
ATOM 5397 O O . TRP A 1 695 ? 5.707 12.685 24.075 1.00 79.88 695 TRP A O 1
ATOM 5407 N N . ASP A 1 696 ? 5.890 14.456 22.710 1.00 79.81 696 ASP A N 1
ATOM 5408 C CA . ASP A 1 696 ? 6.512 15.327 23.705 1.00 79.81 696 ASP A CA 1
ATOM 5409 C C . ASP A 1 696 ? 5.568 15.601 24.877 1.00 79.81 696 ASP A C 1
ATOM 5411 O O . ASP A 1 696 ? 6.011 15.571 26.028 1.00 79.81 696 ASP A O 1
ATOM 5415 N N . LEU A 1 697 ? 4.270 15.750 24.596 1.00 76.88 697 LEU A N 1
ATOM 5416 C CA . LEU A 1 697 ? 3.230 15.855 25.613 1.00 76.88 697 LEU A CA 1
ATOM 5417 C C . LEU A 1 697 ? 3.128 14.573 26.452 1.00 76.88 697 LEU A C 1
ATOM 5419 O O . LEU A 1 697 ? 3.084 14.645 27.673 1.00 76.88 697 LEU A O 1
ATOM 5423 N N . ILE A 1 698 ? 3.158 13.389 25.830 1.00 75.94 698 ILE A N 1
ATOM 5424 C CA . ILE A 1 698 ? 3.148 12.103 26.550 1.00 75.94 698 ILE A CA 1
ATOM 5425 C C . ILE A 1 698 ? 4.417 11.923 27.391 1.00 75.94 698 ILE A C 1
ATOM 5427 O O . ILE A 1 698 ? 4.335 11.405 28.502 1.00 75.94 698 ILE A O 1
ATOM 5431 N N . LYS A 1 699 ? 5.581 12.306 26.859 1.00 74.19 699 LYS A N 1
ATOM 5432 C CA . LYS A 1 699 ? 6.900 12.108 27.473 1.00 74.19 699 LYS A CA 1
ATOM 5433 C C . LYS A 1 699 ? 7.083 12.974 28.717 1.00 74.19 699 LYS A C 1
ATOM 5435 O O . LYS A 1 699 ? 7.505 12.462 29.749 1.00 74.19 699 LYS A O 1
ATOM 5440 N N . ASN A 1 700 ? 6.748 14.258 28.606 1.00 75.00 700 ASN A N 1
ATOM 5441 C CA . ASN A 1 700 ? 6.961 15.273 29.633 1.00 75.00 700 ASN A CA 1
ATOM 5442 C C . ASN A 1 700 ? 5.633 15.962 29.959 1.00 75.00 700 ASN A C 1
ATOM 5444 O O . ASN A 1 700 ? 5.459 17.151 29.688 1.00 75.00 700 ASN A O 1
ATOM 5448 N N . TYR A 1 701 ? 4.684 15.200 30.504 1.00 72.31 701 TYR A N 1
ATOM 5449 C CA . TYR A 1 701 ? 3.378 15.743 30.844 1.00 72.31 701 TYR A CA 1
ATOM 5450 C C . TYR A 1 701 ? 3.459 16.492 32.173 1.00 72.31 701 TYR A C 1
ATOM 5452 O O . TYR A 1 701 ? 3.860 15.928 33.193 1.00 72.31 701 TYR A O 1
ATOM 5460 N N . THR A 1 702 ? 3.059 17.761 32.158 1.00 64.56 702 THR A N 1
ATOM 5461 C CA . THR A 1 702 ? 2.949 18.581 33.365 1.00 64.56 702 THR A CA 1
ATOM 5462 C C . THR A 1 702 ? 1.483 18.902 33.576 1.00 64.56 702 THR A C 1
ATOM 5464 O O . THR A 1 702 ? 0.888 19.654 32.806 1.00 64.56 702 THR A O 1
ATOM 5467 N N . TYR A 1 703 ? 0.900 18.330 34.623 1.00 60.16 703 TYR A N 1
ATOM 5468 C CA . TYR A 1 703 ? -0.470 18.624 35.013 1.00 60.16 703 TYR A CA 1
ATOM 5469 C C . TYR A 1 703 ? -0.478 19.780 36.024 1.00 60.16 703 TYR A C 1
ATOM 5471 O O . TYR A 1 703 ? 0.132 19.674 37.089 1.00 60.16 703 TYR A O 1
ATOM 5479 N N . GLN A 1 704 ? -1.141 20.893 35.694 1.00 54.81 704 GLN A N 1
ATOM 5480 C CA . GLN A 1 704 ? -1.379 21.975 36.652 1.00 54.81 704 GLN A CA 1
ATOM 5481 C C . GLN A 1 704 ? -2.653 21.664 37.437 1.00 54.81 704 GLN A C 1
ATOM 5483 O O . GLN A 1 704 ? -3.755 21.779 36.911 1.00 54.81 704 GLN A O 1
ATOM 5488 N N . TRP A 1 705 ? -2.495 21.250 38.694 1.00 53.09 705 TRP A N 1
ATOM 5489 C CA . TRP A 1 705 ? -3.607 21.134 39.634 1.00 53.09 705 TRP A CA 1
ATOM 5490 C C . TRP A 1 705 ? -4.230 22.516 39.836 1.00 53.09 705 TRP A C 1
ATOM 5492 O O . TRP A 1 705 ? -3.515 23.458 40.183 1.00 53.09 705 TRP A O 1
ATOM 5502 N N . ASP A 1 706 ? -5.537 22.652 39.610 1.00 43.44 706 ASP A N 1
ATOM 5503 C CA . ASP A 1 706 ? -6.243 23.903 39.878 1.00 43.44 706 ASP A CA 1
ATOM 5504 C C . ASP A 1 706 ? -6.088 24.233 41.376 1.00 43.44 706 ASP A C 1
ATOM 5506 O O . ASP A 1 706 ? -6.450 23.450 42.255 1.00 43.44 706 ASP A O 1
ATOM 5510 N N . VAL A 1 707 ? -5.464 25.372 41.687 1.00 35.19 707 VAL A N 1
ATOM 5511 C CA . VAL A 1 707 ? -4.941 25.724 43.028 1.00 35.19 707 VAL A CA 1
ATOM 5512 C C . VAL A 1 707 ? -6.066 26.127 44.004 1.00 35.19 707 VAL A C 1
ATOM 5514 O O . VAL A 1 707 ? -5.830 26.748 45.036 1.00 35.19 707 VAL A O 1
ATOM 5517 N N . THR A 1 708 ? -7.320 25.786 43.710 1.00 39.25 708 THR A N 1
ATOM 5518 C CA . THR A 1 708 ? -8.474 26.144 44.548 1.00 39.25 708 THR A CA 1
ATOM 5519 C C . THR A 1 708 ? -8.846 25.080 45.586 1.00 39.25 708 THR A C 1
ATOM 5521 O O . THR A 1 708 ? -9.522 25.411 46.558 1.00 39.25 708 THR A O 1
ATOM 5524 N N . GLU A 1 709 ? -8.300 23.860 45.509 1.00 37.69 709 GLU A N 1
ATOM 5525 C CA . GLU A 1 709 ? -8.429 22.831 46.558 1.00 37.69 709 GLU A CA 1
ATOM 5526 C C . GLU A 1 709 ? -7.308 22.901 47.619 1.00 37.69 709 GLU A C 1
ATOM 5528 O O . GLU A 1 709 ? -6.785 21.893 48.097 1.00 37.69 709 GLU A O 1
ATOM 5533 N N . SER A 1 710 ? -6.919 24.101 48.055 1.00 34.84 710 SER A N 1
ATOM 5534 C CA . SER A 1 710 ? -6.040 24.246 49.220 1.00 34.84 710 SER A CA 1
ATOM 5535 C C . SER A 1 710 ? -6.846 24.092 50.515 1.00 34.84 710 SER A C 1
ATOM 5537 O O . SER A 1 710 ? -7.149 25.083 51.170 1.00 34.84 710 SER A O 1
ATOM 5539 N N . ASN A 1 711 ? -7.229 22.863 50.870 1.00 34.00 711 ASN A N 1
ATOM 5540 C CA . ASN A 1 711 ? -7.548 22.484 52.259 1.00 34.00 711 ASN A CA 1
ATOM 5541 C C . ASN A 1 711 ? -7.416 20.979 52.558 1.00 34.00 711 ASN A C 1
ATOM 5543 O O . ASN A 1 711 ? -7.728 20.552 53.668 1.00 34.00 711 ASN A O 1
ATOM 5547 N N . ALA A 1 712 ? -6.882 20.176 51.635 1.00 33.66 712 ALA A N 1
ATOM 5548 C CA . ALA A 1 712 ? -6.391 18.843 51.959 1.00 33.66 712 ALA A CA 1
ATOM 5549 C C . ALA A 1 712 ? -4.864 18.847 51.866 1.00 33.66 712 ALA A C 1
ATOM 5551 O O . ALA A 1 712 ? -4.286 18.880 50.783 1.00 33.66 712 ALA A O 1
ATOM 5552 N N . GLN A 1 713 ? -4.199 18.810 53.020 1.00 32.56 713 GLN A N 1
ATOM 5553 C CA . GLN A 1 713 ? -2.811 18.368 53.127 1.00 32.56 713 GLN A CA 1
ATOM 5554 C C . GLN A 1 713 ? -2.720 16.903 52.679 1.00 32.56 713 GLN A C 1
ATOM 5556 O O . GLN A 1 713 ? -2.681 15.997 53.499 1.00 32.56 713 GLN A O 1
ATOM 5561 N N . ASN A 1 714 ? -2.675 16.687 51.368 1.00 33.12 714 ASN A N 1
ATOM 5562 C CA . ASN A 1 714 ? -2.017 15.542 50.764 1.00 33.12 714 ASN A CA 1
ATOM 5563 C C . ASN A 1 714 ? -0.812 16.094 50.009 1.00 33.12 714 ASN A C 1
ATOM 5565 O O . ASN A 1 714 ? -0.875 16.459 48.839 1.00 33.12 714 ASN A O 1
ATOM 5569 N N . THR A 1 715 ? 0.287 16.206 50.749 1.00 35.03 715 THR A N 1
ATOM 5570 C CA . THR A 1 715 ? 1.637 16.350 50.215 1.00 35.03 715 THR A CA 1
ATOM 5571 C C . THR A 1 715 ? 1.919 15.181 49.275 1.00 35.03 715 THR A C 1
ATOM 5573 O O . THR A 1 715 ? 2.237 14.084 49.735 1.00 35.03 715 THR A O 1
ATOM 5576 N N . LEU A 1 716 ? 1.804 15.405 47.971 1.00 42.03 716 LEU A N 1
ATOM 5577 C CA . LEU A 1 716 ? 2.534 14.618 46.987 1.00 42.03 716 LEU A CA 1
ATOM 5578 C C . LEU A 1 716 ? 3.802 15.399 46.650 1.00 42.03 716 LEU A C 1
ATOM 5580 O O . LEU A 1 716 ? 3.758 16.577 46.313 1.00 42.03 716 LEU A O 1
ATOM 5584 N N . ASP A 1 717 ? 4.921 14.723 46.867 1.00 39.69 717 ASP A N 1
ATOM 5585 C CA . ASP A 1 717 ? 6.296 15.193 46.751 1.00 39.69 717 ASP A CA 1
ATOM 5586 C C . ASP A 1 717 ? 6.551 15.934 45.419 1.00 39.69 717 ASP A C 1
ATOM 5588 O O . ASP A 1 717 ? 6.143 15.462 44.354 1.00 39.69 717 ASP A O 1
ATOM 5592 N N . ASP A 1 718 ? 7.261 17.070 45.460 1.00 39.81 718 ASP A N 1
ATOM 5593 C CA . ASP A 1 718 ? 7.594 17.918 44.294 1.00 39.81 718 ASP A CA 1
ATOM 5594 C C . ASP A 1 718 ? 8.329 17.144 43.171 1.00 39.81 718 ASP A C 1
ATOM 5596 O O . ASP A 1 718 ? 8.391 17.584 42.022 1.00 39.81 718 ASP A O 1
ATOM 5600 N N . SER A 1 719 ? 8.833 15.942 43.472 1.00 40.91 719 SER A N 1
ATOM 5601 C CA . SER A 1 719 ? 9.433 14.989 42.533 1.00 40.91 719 SER A CA 1
ATOM 5602 C C . SER A 1 719 ? 8.444 14.333 41.546 1.00 40.91 719 SER A C 1
ATOM 5604 O O . SER A 1 719 ? 8.884 13.661 40.611 1.00 40.91 719 SER A O 1
ATOM 5606 N N . GLN A 1 720 ? 7.126 14.528 41.707 1.00 45.12 720 GLN A N 1
ATOM 5607 C CA . GLN A 1 720 ? 6.079 13.938 40.853 1.00 45.12 720 GLN A CA 1
ATOM 5608 C C . GLN A 1 720 ? 5.450 14.895 39.822 1.00 45.12 720 GLN A C 1
ATOM 5610 O O . GLN A 1 720 ? 4.606 14.465 39.035 1.00 45.12 720 GLN A O 1
ATOM 5615 N N . GLN A 1 721 ? 5.856 16.169 39.777 1.00 49.69 721 GLN A N 1
ATOM 5616 C CA . GLN A 1 721 ? 5.215 17.180 38.917 1.00 49.69 721 GLN A CA 1
ATOM 5617 C C . GLN A 1 721 ? 5.534 17.047 37.414 1.00 49.69 721 GLN A C 1
ATOM 5619 O O . GLN A 1 721 ? 4.801 17.593 36.592 1.00 49.69 721 GLN A O 1
ATOM 5624 N N . SER A 1 722 ? 6.576 16.296 37.033 1.00 52.28 722 SER A N 1
ATOM 5625 C CA . SER A 1 722 ? 6.866 15.958 35.631 1.00 52.28 722 SER A CA 1
ATOM 5626 C C . SER A 1 722 ? 7.183 14.469 35.487 1.00 52.28 722 SER A C 1
ATOM 5628 O O . SER A 1 722 ? 8.279 14.015 35.825 1.00 52.28 722 SER A O 1
ATOM 5630 N N . SER A 1 723 ? 6.231 13.694 34.975 1.00 63.28 723 SER A N 1
ATOM 5631 C CA . SER A 1 723 ? 6.459 12.312 34.543 1.00 63.28 723 SER A CA 1
ATOM 5632 C C . SER A 1 723 ? 5.687 12.042 33.251 1.00 63.28 723 SER A C 1
ATOM 5634 O O . SER A 1 723 ? 4.922 12.890 32.792 1.00 63.28 723 SER A O 1
ATOM 5636 N N . ASN A 1 724 ? 5.925 10.900 32.604 1.00 74.25 724 ASN A N 1
ATOM 5637 C CA . ASN A 1 724 ? 5.167 10.572 31.399 1.00 74.25 724 ASN A CA 1
ATOM 5638 C C . ASN A 1 724 ? 3.673 10.395 31.745 1.00 74.25 724 ASN A C 1
ATOM 5640 O O . ASN A 1 724 ? 3.334 9.924 32.834 1.00 74.25 724 ASN A O 1
ATOM 5644 N N . LEU A 1 725 ? 2.786 10.740 30.808 1.00 72.94 725 LEU A N 1
ATOM 5645 C CA . LEU A 1 725 ? 1.327 10.742 30.991 1.00 72.94 725 LEU A CA 1
ATOM 5646 C C . LEU A 1 725 ? 0.793 9.421 31.570 1.00 72.94 725 LEU A C 1
ATOM 5648 O O . LEU A 1 725 ? -0.100 9.421 32.411 1.00 72.94 725 LEU A O 1
ATOM 5652 N N . ILE A 1 726 ? 1.357 8.288 31.142 1.00 68.38 726 ILE A N 1
ATOM 5653 C CA . ILE A 1 726 ? 0.912 6.956 31.570 1.00 68.38 726 ILE A CA 1
ATOM 5654 C C . ILE A 1 726 ? 1.267 6.729 33.041 1.00 68.38 726 ILE A C 1
ATOM 5656 O O . ILE A 1 726 ? 0.425 6.272 33.807 1.00 68.38 726 ILE A O 1
ATOM 5660 N N . THR A 1 727 ? 2.485 7.086 33.452 1.00 71.00 727 THR A N 1
ATOM 5661 C CA . THR A 1 727 ? 2.895 7.029 34.861 1.00 71.00 727 THR A CA 1
ATOM 5662 C C . THR A 1 727 ? 2.023 7.932 35.736 1.00 71.00 727 THR A C 1
ATOM 5664 O O . THR A 1 727 ? 1.679 7.524 36.842 1.00 71.00 727 THR A O 1
ATOM 5667 N N . LEU A 1 728 ? 1.620 9.115 35.254 1.00 71.62 728 LEU A N 1
ATOM 5668 C CA . LEU A 1 728 ? 0.716 10.002 35.998 1.00 71.62 728 LEU A CA 1
ATOM 5669 C C . LEU A 1 728 ? -0.666 9.382 36.213 1.00 71.62 728 LEU A C 1
ATOM 5671 O O . LEU A 1 728 ? -1.147 9.397 37.345 1.00 71.62 728 LEU A O 1
ATOM 5675 N N . ILE A 1 729 ? -1.268 8.811 35.163 1.00 70.56 729 ILE A N 1
ATOM 5676 C CA . ILE A 1 729 ? -2.581 8.150 35.238 1.00 70.56 729 ILE A CA 1
ATOM 5677 C C . ILE A 1 729 ? -2.522 6.942 36.178 1.00 70.56 729 ILE A C 1
ATOM 5679 O O . ILE A 1 729 ? -3.357 6.816 37.064 1.00 70.56 729 ILE A O 1
ATOM 5683 N N . LEU A 1 730 ? -1.516 6.076 36.035 1.00 68.56 730 LEU A N 1
ATOM 5684 C CA . LEU A 1 730 ? -1.402 4.863 36.854 1.00 68.56 730 LEU A CA 1
ATOM 5685 C C . LEU A 1 730 ? -1.131 5.157 38.337 1.00 68.56 730 LEU A C 1
ATOM 5687 O O . LEU A 1 730 ? -1.536 4.377 39.192 1.00 68.56 730 LEU A O 1
ATOM 5691 N N . LYS A 1 731 ? -0.459 6.271 38.655 1.00 75.19 731 LYS A N 1
ATOM 5692 C CA . LYS A 1 731 ? -0.232 6.706 40.044 1.00 75.19 731 LYS A CA 1
ATOM 5693 C C . LYS A 1 731 ? -1.414 7.466 40.649 1.00 75.19 731 LYS A C 1
ATOM 5695 O O . LYS A 1 731 ? -1.471 7.585 41.867 1.00 75.19 731 LYS A O 1
ATOM 5700 N N . ASN A 1 732 ? -2.320 7.989 39.821 1.00 75.06 732 ASN A N 1
ATOM 5701 C CA . ASN A 1 732 ? -3.474 8.791 40.240 1.00 75.06 732 ASN A CA 1
ATOM 5702 C C . ASN A 1 732 ? -4.735 8.364 39.457 1.00 75.06 732 ASN A C 1
ATOM 5704 O O . ASN A 1 732 ? -5.295 9.164 38.700 1.00 75.06 732 ASN A O 1
ATOM 5708 N N . PRO A 1 733 ? -5.152 7.090 39.567 1.00 64.56 733 PRO A N 1
ATOM 5709 C CA . PRO A 1 733 ? -6.223 6.538 38.738 1.00 64.56 733 PRO A CA 1
ATOM 5710 C C . PRO A 1 733 ? -7.587 7.186 38.979 1.00 64.56 733 PRO A C 1
ATOM 5712 O O . PRO A 1 733 ? -8.396 7.248 38.061 1.00 64.56 733 PRO A O 1
ATOM 5715 N N . ASP A 1 734 ? -7.813 7.719 40.180 1.00 67.00 734 ASP A N 1
ATOM 5716 C CA . ASP A 1 734 ? -9.007 8.463 40.596 1.00 67.00 734 ASP A CA 1
ATOM 5717 C C . ASP A 1 734 ? -9.105 9.866 39.974 1.00 67.00 734 ASP A C 1
ATOM 5719 O O . ASP A 1 734 ? -10.053 10.606 40.226 1.00 67.00 734 ASP A O 1
ATOM 5723 N N . LYS A 1 735 ? -8.097 10.267 39.196 1.00 75.94 735 LYS A N 1
ATOM 5724 C CA . LYS A 1 735 ? -7.989 11.602 38.594 1.00 75.94 735 LYS A CA 1
ATOM 5725 C C . LYS A 1 735 ? -7.609 11.529 37.120 1.00 75.94 735 LYS A C 1
ATOM 5727 O O . LYS A 1 735 ? -7.120 12.510 36.556 1.00 75.94 735 LYS A O 1
ATOM 5732 N N . ALA A 1 736 ? -7.793 10.371 36.494 1.00 68.12 736 ALA A N 1
ATOM 5733 C CA . ALA A 1 736 ? -7.412 10.116 35.115 1.00 68.12 736 ALA A CA 1
ATOM 5734 C C . ALA A 1 736 ? -8.112 11.068 34.137 1.00 68.12 736 ALA A C 1
ATOM 5736 O O . ALA A 1 736 ? -7.459 11.607 33.243 1.00 68.12 736 ALA A O 1
ATOM 5737 N N . SER A 1 737 ? -9.406 11.328 34.325 1.00 67.56 737 SER A N 1
ATOM 5738 C CA . SER A 1 737 ? -10.189 12.221 33.464 1.00 67.56 737 SER A CA 1
ATOM 5739 C C . SER A 1 737 ? -9.652 13.661 33.494 1.00 67.56 737 SER A C 1
ATOM 5741 O O . SER A 1 737 ? -9.435 14.286 32.450 1.00 67.56 737 SER A O 1
ATOM 5743 N N . LYS A 1 738 ? -9.316 14.143 34.696 1.00 74.50 738 LYS A N 1
ATOM 5744 C CA . LYS A 1 738 ? -8.685 15.443 34.935 1.00 74.50 738 LYS A CA 1
ATOM 5745 C C . LYS A 1 738 ? -7.289 15.497 34.322 1.00 74.50 738 LYS A C 1
ATOM 5747 O O . LYS A 1 738 ? -6.990 16.416 33.566 1.00 74.50 738 LYS A O 1
ATOM 5752 N N . ILE A 1 739 ? -6.466 14.468 34.546 1.00 73.12 739 ILE A N 1
ATOM 5753 C CA . ILE A 1 739 ? -5.120 14.349 33.961 1.00 73.12 739 ILE A CA 1
ATOM 5754 C C . ILE A 1 739 ? -5.175 14.413 32.431 1.00 73.12 739 ILE A C 1
ATOM 5756 O O . ILE A 1 739 ? -4.314 15.045 31.826 1.00 73.12 739 ILE A O 1
ATOM 5760 N N . LEU A 1 740 ? -6.190 13.831 31.791 1.00 72.06 740 LEU A N 1
ATOM 5761 C CA . LEU A 1 740 ? -6.369 13.900 30.337 1.00 72.06 740 LEU A CA 1
ATOM 5762 C C . LEU A 1 740 ? -6.795 15.289 29.844 1.00 72.06 740 LEU A C 1
ATOM 5764 O O . LEU A 1 740 ? -6.592 15.594 28.670 1.00 72.06 740 LEU A O 1
ATOM 5768 N N . GLY A 1 741 ? -7.316 16.154 30.715 1.00 72.88 741 GLY A N 1
ATOM 5769 C CA . GLY A 1 741 ? -7.619 17.540 30.371 1.00 72.88 741 GLY A CA 1
ATOM 5770 C C . GLY A 1 741 ? -9.047 17.991 30.603 1.00 72.88 741 GLY A C 1
ATOM 5771 O O . GLY A 1 741 ? -9.397 19.065 30.116 1.00 72.88 741 GLY A O 1
ATOM 5772 N N . LEU A 1 742 ? -9.878 17.208 31.293 1.00 73.88 742 LEU A N 1
ATOM 5773 C CA . LEU A 1 742 ? -11.200 17.684 31.686 1.00 73.88 742 LEU A CA 1
ATOM 5774 C C . LEU A 1 742 ? -11.101 18.636 32.869 1.00 73.88 742 LEU A C 1
ATOM 5776 O O . LEU A 1 742 ? -10.421 18.363 33.858 1.00 73.88 742 LEU A O 1
ATOM 5780 N N . THR A 1 743 ? -11.792 19.762 32.755 1.00 71.81 743 THR A N 1
ATOM 5781 C CA . THR A 1 743 ? -11.947 20.703 33.860 1.00 71.81 743 THR A CA 1
ATOM 5782 C C . THR A 1 743 ? -13.165 20.336 34.699 1.00 71.81 743 THR A C 1
ATOM 5784 O O . THR A 1 743 ? -14.097 19.696 34.220 1.00 71.81 743 THR A O 1
ATOM 5787 N N . GLU A 1 744 ? -13.183 20.793 35.949 1.00 64.38 744 GLU A N 1
ATOM 5788 C CA . GLU A 1 744 ? -14.353 20.671 36.832 1.00 64.38 744 GLU A CA 1
ATOM 5789 C C . GLU A 1 744 ? -15.513 21.589 36.425 1.00 64.38 744 GLU A C 1
ATOM 5791 O O . GLU A 1 744 ? -16.593 21.527 37.007 1.00 64.38 744 GLU A O 1
ATOM 5796 N N . LYS A 1 745 ? -15.290 22.483 35.455 1.00 63.25 745 LYS A N 1
ATOM 5797 C CA . LYS A 1 745 ? -16.324 23.374 34.945 1.00 63.25 745 LYS A CA 1
ATOM 5798 C C . LYS A 1 745 ? -17.089 22.668 33.841 1.00 63.25 745 LYS A C 1
ATOM 5800 O O . LYS A 1 745 ? -16.500 22.165 32.885 1.00 63.25 745 LYS A O 1
ATOM 5805 N N . GLU A 1 746 ? -18.403 22.707 33.963 1.00 67.31 746 GLU A N 1
ATOM 5806 C CA . GLU A 1 746 ? -19.318 22.263 32.925 1.00 67.31 746 GLU A CA 1
ATOM 5807 C C . GLU A 1 746 ? -19.773 23.454 32.073 1.00 67.31 746 GLU A C 1
ATOM 5809 O O . GLU A 1 746 ? -19.802 24.602 32.534 1.00 67.31 746 GLU A O 1
ATOM 5814 N N . ASN A 1 747 ? -20.096 23.195 30.808 1.00 68.25 747 ASN A N 1
ATOM 5815 C CA . ASN A 1 747 ? -20.727 24.182 29.940 1.00 68.25 747 ASN A CA 1
ATOM 5816 C C . ASN A 1 747 ? -22.215 24.373 30.311 1.00 68.25 747 ASN A C 1
ATOM 5818 O O . ASN A 1 747 ? -22.740 23.748 31.231 1.00 68.25 747 ASN A O 1
ATOM 5822 N N . GLU A 1 748 ? -22.923 25.233 29.576 1.00 65.12 748 GLU A N 1
ATOM 5823 C CA . GLU A 1 748 ? -24.353 25.513 29.806 1.00 65.12 748 GLU A CA 1
ATOM 5824 C C . GLU A 1 748 ? -25.259 24.266 29.681 1.00 65.12 748 GLU A C 1
ATOM 5826 O O . GLU A 1 748 ? -26.376 24.263 30.199 1.00 65.12 748 GLU A O 1
ATOM 5831 N N . ASN A 1 749 ? -24.763 23.192 29.054 1.00 57.34 749 ASN A N 1
ATOM 5832 C CA . ASN A 1 749 ? -25.450 21.915 28.864 1.00 57.34 749 ASN A CA 1
ATOM 5833 C C . ASN A 1 749 ? -25.045 20.838 29.891 1.00 57.34 749 ASN A C 1
ATOM 5835 O O . ASN A 1 749 ? -25.455 19.692 29.736 1.00 57.34 749 ASN A O 1
ATOM 5839 N N . HIS A 1 750 ? -24.307 21.192 30.952 1.00 60.19 750 HIS A N 1
ATOM 5840 C CA . HIS A 1 750 ? -23.762 20.256 31.953 1.00 60.19 750 HIS A CA 1
ATOM 5841 C C . HIS A 1 750 ? -22.725 19.265 31.385 1.00 60.19 750 HIS A C 1
ATOM 5843 O O . HIS A 1 750 ? -22.567 18.154 31.886 1.00 60.19 750 HIS A O 1
ATOM 5849 N N . GLU A 1 751 ? -22.010 19.640 30.320 1.00 62.03 751 GLU A N 1
ATOM 5850 C CA . GLU A 1 751 ? -20.951 18.807 29.738 1.00 62.03 751 GLU A CA 1
ATOM 5851 C C . GLU A 1 751 ? -19.562 19.269 30.213 1.00 62.03 751 GLU A C 1
ATOM 5853 O O . GLU A 1 751 ? -19.324 20.481 30.289 1.00 62.03 751 GLU A O 1
ATOM 5858 N N . PRO A 1 752 ? -18.611 18.349 30.472 1.00 63.03 752 PRO A N 1
ATOM 5859 C CA . PRO A 1 752 ? -17.262 18.698 30.911 1.00 63.03 752 PRO A CA 1
ATOM 5860 C C . PRO A 1 752 ? -16.527 19.573 29.892 1.00 63.03 752 PRO A C 1
ATOM 5862 O O . PRO A 1 752 ? -16.433 19.234 28.710 1.00 63.03 752 PRO A O 1
ATOM 5865 N N . ILE A 1 753 ? -15.940 20.682 30.347 1.00 71.00 753 ILE A N 1
ATOM 5866 C CA . ILE A 1 753 ? -15.135 21.551 29.482 1.00 71.00 753 ILE A CA 1
ATOM 5867 C C . ILE A 1 753 ? -13.716 20.988 29.364 1.00 71.00 753 ILE A C 1
ATOM 5869 O O . ILE A 1 753 ? -13.066 20.686 30.368 1.00 71.00 753 ILE A O 1
ATOM 5873 N N . ILE A 1 754 ? -13.206 20.914 28.133 1.00 71.50 754 ILE A N 1
ATOM 5874 C CA . ILE A 1 754 ? -11.814 20.556 27.840 1.00 71.50 754 ILE A CA 1
ATOM 5875 C C . ILE A 1 754 ? -10.910 21.765 28.107 1.00 71.50 754 ILE A C 1
ATOM 5877 O O . ILE A 1 754 ? -11.099 22.845 27.544 1.00 71.50 754 ILE A O 1
ATOM 5881 N N . GLY A 1 755 ? -9.906 21.588 28.963 1.00 69.75 755 GLY A N 1
ATOM 5882 C CA . GLY A 1 755 ? -8.945 22.630 29.307 1.00 69.75 755 GLY A CA 1
ATOM 5883 C C . GLY A 1 755 ? -7.985 22.928 28.155 1.00 69.75 755 GLY A C 1
ATOM 5884 O O . GLY A 1 755 ? -7.368 22.017 27.604 1.00 69.75 755 GLY A O 1
ATOM 5885 N N . SER A 1 756 ? -7.812 24.208 27.825 1.00 72.50 756 SER A N 1
ATOM 5886 C CA . SER A 1 756 ? -6.842 24.663 26.819 1.00 72.50 756 SER A CA 1
ATOM 5887 C C . SER A 1 756 ? -5.420 24.202 27.165 1.00 72.50 756 SER A C 1
ATOM 5889 O O . SER A 1 756 ? -4.965 24.356 28.296 1.00 72.50 756 SER A O 1
ATOM 5891 N N . GLY A 1 757 ? -4.689 23.688 26.178 1.00 67.69 757 GLY A N 1
ATOM 5892 C CA . GLY A 1 757 ? -3.326 23.171 26.322 1.00 67.69 757 GLY A CA 1
ATOM 5893 C C . GLY A 1 757 ? -3.219 21.767 26.930 1.00 67.69 757 GLY A C 1
ATOM 5894 O O . GLY A 1 757 ? -2.102 21.287 27.120 1.00 67.69 757 GLY A O 1
ATOM 5895 N N . SER A 1 758 ? -4.339 21.108 27.234 1.00 72.81 758 SER A N 1
ATOM 5896 C CA . SER A 1 758 ? -4.364 19.743 27.772 1.00 72.81 758 SER A CA 1
ATOM 5897 C C . SER A 1 758 ? -4.092 18.659 26.720 1.00 72.81 758 SER A C 1
ATOM 5899 O O . SER A 1 758 ? -4.012 18.929 25.520 1.00 72.81 758 SER A O 1
ATOM 5901 N N . PHE A 1 759 ? -3.974 17.400 27.158 1.00 74.00 759 PHE A N 1
ATOM 5902 C CA . PHE A 1 759 ? -3.874 16.256 26.250 1.00 74.00 759 PHE A CA 1
ATOM 5903 C C . PHE A 1 759 ? -5.079 16.127 25.314 1.00 74.00 759 PHE A C 1
ATOM 5905 O O . PHE A 1 759 ? -4.893 15.976 24.105 1.00 74.00 759 PHE A O 1
ATOM 5912 N N . LEU A 1 760 ? -6.299 16.224 25.847 1.00 70.50 760 LEU A N 1
ATOM 5913 C CA . LEU A 1 760 ? -7.524 16.197 25.048 1.00 70.50 760 LEU A CA 1
ATOM 5914 C C . LEU A 1 760 ? -7.599 17.393 24.099 1.00 70.50 760 LEU A C 1
ATOM 5916 O O . LEU A 1 760 ? -7.887 17.195 22.925 1.00 70.50 760 LEU A O 1
ATOM 5920 N N . ASP A 1 761 ? -7.253 18.599 24.552 1.00 71.56 761 ASP A N 1
ATOM 5921 C CA . ASP A 1 761 ? -7.186 19.782 23.684 1.00 71.56 761 ASP A CA 1
ATOM 5922 C C . ASP A 1 761 ? -6.184 19.590 22.535 1.00 71.56 761 ASP A C 1
ATOM 5924 O O . ASP A 1 761 ? -6.504 19.839 21.375 1.00 71.56 761 ASP A O 1
ATOM 5928 N N . PHE A 1 762 ? -4.993 19.051 22.815 1.00 74.69 762 PHE A N 1
ATOM 5929 C CA . PHE A 1 762 ? -4.002 18.761 21.779 1.00 74.69 762 PHE A CA 1
ATOM 5930 C C . PHE A 1 762 ? -4.516 17.723 20.772 1.00 74.69 762 PHE A C 1
ATOM 5932 O O . PHE A 1 762 ? -4.418 17.921 19.559 1.00 74.69 762 PHE A O 1
ATOM 5939 N N . VAL A 1 763 ? -5.060 16.602 21.253 1.00 70.44 763 VAL A N 1
ATOM 5940 C CA . VAL A 1 763 ? -5.560 15.527 20.385 1.00 70.44 763 VAL A CA 1
ATOM 5941 C C . VAL A 1 763 ? -6.724 16.024 19.530 1.00 70.44 763 VAL A C 1
ATOM 5943 O O . VAL A 1 763 ? -6.716 15.816 18.320 1.00 70.44 763 VAL A O 1
ATOM 5946 N N . LEU A 1 764 ? -7.694 16.708 20.127 1.00 69.31 764 LEU A N 1
ATOM 5947 C CA . LEU A 1 764 ? -8.913 17.133 19.447 1.00 69.31 764 LEU A CA 1
ATOM 5948 C C . LEU A 1 764 ? -8.653 18.324 18.515 1.00 69.31 764 LEU A C 1
ATOM 5950 O O . LEU A 1 764 ? -9.008 18.262 17.339 1.00 69.31 764 LEU A O 1
ATOM 5954 N N . ASN A 1 765 ? -7.949 19.357 18.980 1.00 70.12 765 ASN A N 1
ATOM 5955 C CA . ASN A 1 765 ? -7.825 20.621 18.247 1.00 70.12 765 ASN A CA 1
ATOM 5956 C C . ASN A 1 765 ? -6.552 20.729 17.396 1.00 70.12 765 ASN A C 1
ATOM 5958 O O . ASN A 1 765 ? -6.576 21.406 16.370 1.00 70.12 765 ASN A O 1
ATOM 5962 N N . LYS A 1 766 ? -5.446 20.055 17.750 1.00 72.75 766 LYS A N 1
ATOM 5963 C CA . LYS A 1 766 ? -4.196 20.105 16.957 1.00 72.75 766 LYS A CA 1
ATOM 5964 C C . LYS A 1 766 ? -3.984 18.881 16.079 1.00 72.75 766 LYS A C 1
ATOM 5966 O O . LYS A 1 766 ? -3.742 19.021 14.882 1.00 72.75 766 LYS A O 1
ATOM 5971 N N . LEU A 1 767 ? -4.109 17.680 16.642 1.00 71.00 767 LEU A N 1
ATOM 5972 C CA . LEU A 1 767 ? -3.879 16.436 15.901 1.00 71.00 767 LEU A CA 1
ATOM 5973 C C . LEU A 1 767 ? -5.045 16.128 14.946 1.00 71.00 767 LEU A C 1
ATOM 5975 O O . LEU A 1 767 ? -4.837 15.887 13.750 1.00 71.00 767 LEU A O 1
ATOM 5979 N N . LEU A 1 768 ? -6.269 16.162 15.480 1.00 66.44 768 LEU A N 1
ATOM 5980 C CA . LEU A 1 768 ? -7.506 15.880 14.752 1.00 66.44 768 LEU A CA 1
ATOM 5981 C C . LEU A 1 768 ? -8.162 17.141 14.172 1.00 66.44 768 LEU A C 1
ATOM 5983 O O . LEU A 1 768 ? -9.003 17.011 13.292 1.00 66.44 768 LEU A O 1
ATOM 5987 N N . ARG A 1 769 ? -7.747 18.349 14.585 1.00 65.31 769 ARG A N 1
ATOM 5988 C CA . ARG A 1 769 ? -8.268 19.641 14.090 1.00 65.31 769 ARG A CA 1
ATOM 5989 C C . ARG A 1 769 ? -9.799 19.708 14.029 1.00 65.31 769 ARG A C 1
ATOM 5991 O O . ARG A 1 769 ? -10.370 20.162 13.039 1.00 65.31 769 ARG A O 1
ATOM 5998 N N . ILE A 1 770 ? -10.458 19.252 15.088 1.00 61.81 770 ILE A N 1
ATOM 5999 C CA . ILE A 1 770 ? -11.909 19.342 15.258 1.00 61.81 770 ILE A CA 1
ATOM 6000 C C . ILE A 1 770 ? -12.241 20.808 15.528 1.00 61.81 770 ILE A C 1
ATOM 6002 O O . ILE A 1 770 ? -12.235 21.263 16.666 1.00 61.81 770 ILE A O 1
ATOM 6006 N N . ASN A 1 771 ? -12.452 21.584 14.469 1.00 54.59 771 ASN A N 1
ATOM 6007 C CA . ASN A 1 771 ? -12.772 22.997 14.606 1.00 54.59 771 ASN A CA 1
ATOM 6008 C C . ASN A 1 771 ? -14.288 23.177 14.671 1.00 54.59 771 ASN A C 1
ATOM 6010 O O . ASN A 1 771 ? -15.021 22.562 13.895 1.00 54.59 771 ASN A O 1
ATOM 6014 N N . ASN A 1 772 ? -14.768 24.038 15.573 1.00 47.84 772 ASN A N 1
ATOM 6015 C CA . ASN A 1 772 ? -16.205 24.141 15.813 1.00 47.84 772 ASN A CA 1
ATOM 6016 C C . ASN A 1 772 ? -17.010 24.705 14.623 1.00 47.84 772 ASN A C 1
ATOM 6018 O O . ASN A 1 772 ? -18.228 24.526 14.575 1.00 47.84 772 ASN A O 1
ATOM 6022 N N . GLU A 1 773 ? -16.330 25.331 13.661 1.00 43.41 773 GLU A N 1
ATOM 6023 C CA . GLU A 1 773 ? -16.923 26.120 12.575 1.00 43.41 773 GLU A CA 1
ATOM 6024 C C . GLU A 1 773 ? -16.916 25.432 11.195 1.00 43.41 773 GLU A C 1
ATOM 6026 O O . GLU A 1 773 ? -17.550 25.941 10.277 1.00 43.41 773 GLU A O 1
ATOM 6031 N N . ASN A 1 774 ? -16.260 24.274 11.028 1.00 45.72 774 ASN A N 1
ATOM 6032 C CA . ASN A 1 774 ? -16.190 23.577 9.735 1.00 45.72 774 ASN A CA 1
ATOM 6033 C C . ASN A 1 774 ? -17.120 22.351 9.700 1.00 45.72 774 ASN A C 1
ATOM 6035 O O . ASN A 1 774 ? -17.032 21.469 10.552 1.00 45.72 774 ASN A O 1
ATOM 6039 N N . GLU A 1 775 ? -17.987 22.280 8.684 1.00 43.47 775 GLU A N 1
ATOM 6040 C CA . GLU A 1 775 ? -18.967 21.195 8.466 1.00 43.47 775 GLU A CA 1
ATOM 6041 C C . GLU A 1 775 ? -18.331 19.844 8.069 1.00 43.47 775 GLU A C 1
ATOM 6043 O O . GLU A 1 775 ? -18.995 18.810 8.103 1.00 43.47 775 GLU A O 1
ATOM 6048 N N . GLY A 1 776 ? -17.042 19.812 7.713 1.00 53.31 776 GLY A N 1
ATOM 6049 C CA . GLY A 1 776 ? -16.324 18.576 7.397 1.00 53.31 776 GLY A CA 1
ATOM 6050 C C . GLY A 1 776 ? -15.747 17.917 8.648 1.00 53.31 776 GLY A C 1
ATOM 6051 O O . GLY A 1 776 ? -14.639 18.257 9.061 1.00 53.31 776 GLY A O 1
ATOM 6052 N N . ASP A 1 777 ? -16.462 16.963 9.244 1.00 62.53 777 ASP A N 1
ATOM 6053 C CA . ASP A 1 777 ? -15.958 16.233 10.407 1.00 62.53 777 ASP A CA 1
ATOM 6054 C C . ASP A 1 777 ? -14.853 15.239 10.005 1.00 62.53 777 ASP A C 1
ATOM 6056 O O . ASP A 1 777 ? -15.085 14.101 9.589 1.00 62.53 777 ASP A O 1
ATOM 6060 N N . ARG A 1 778 ? -13.604 15.697 10.111 1.00 60.44 778 ARG A N 1
ATOM 6061 C CA . ARG A 1 778 ? -12.396 14.901 9.872 1.00 60.44 778 ARG A CA 1
ATOM 6062 C C . ARG A 1 778 ? -12.344 13.644 10.729 1.00 60.44 778 ARG A C 1
ATOM 6064 O O . ARG A 1 778 ? -11.795 12.636 10.281 1.00 60.44 778 ARG A O 1
ATOM 6071 N N . VAL A 1 779 ? -12.873 13.705 11.950 1.00 57.97 779 VAL A N 1
ATOM 6072 C CA . VAL A 1 779 ? -12.901 12.542 12.831 1.00 57.97 779 VAL A CA 1
ATOM 6073 C C . VAL A 1 779 ? -13.890 11.540 12.294 1.00 57.97 779 VAL A C 1
ATOM 6075 O O . VAL A 1 779 ? -13.461 10.415 12.079 1.00 57.97 779 VAL A O 1
ATOM 6078 N N . ALA A 1 780 ? -15.113 11.949 11.947 1.00 59.72 780 ALA A N 1
ATOM 6079 C CA . ALA A 1 780 ? -16.052 11.070 11.254 1.00 59.72 780 ALA A CA 1
ATOM 6080 C C . ALA A 1 780 ? -15.439 10.472 9.983 1.00 59.72 780 ALA A C 1
ATOM 6082 O O . ALA A 1 780 ? -15.577 9.280 9.751 1.00 59.72 780 ALA A O 1
ATOM 6083 N N . PHE A 1 781 ? -14.691 11.237 9.183 1.00 61.50 781 PHE A N 1
ATOM 6084 C CA . PHE A 1 781 ? -14.026 10.694 7.992 1.00 61.50 781 PHE A CA 1
ATOM 6085 C C . PHE A 1 781 ? -12.956 9.646 8.314 1.00 61.50 781 PHE A C 1
ATOM 6087 O O . PHE A 1 781 ? -12.965 8.572 7.718 1.00 61.50 781 PHE A O 1
ATOM 6094 N N . ILE A 1 782 ? -12.028 9.929 9.236 1.00 62.34 782 ILE A N 1
ATOM 6095 C CA . ILE A 1 782 ? -10.969 8.976 9.612 1.00 62.34 782 ILE A CA 1
ATOM 6096 C C . ILE A 1 782 ? -11.588 7.739 10.266 1.00 62.34 782 ILE A C 1
ATOM 6098 O O . ILE A 1 782 ? -11.175 6.622 9.976 1.00 62.34 782 ILE A O 1
ATOM 6102 N N . CYS A 1 783 ? -12.585 7.935 11.119 1.00 58.88 783 CYS A N 1
ATOM 6103 C CA . CYS A 1 783 ? -13.320 6.893 11.818 1.00 58.88 783 CYS A CA 1
ATOM 6104 C C . CYS A 1 783 ? -14.128 6.020 10.861 1.00 58.88 783 CYS A C 1
ATOM 6106 O O . CYS A 1 783 ? -14.035 4.802 10.941 1.00 58.88 783 CYS A O 1
ATOM 6108 N N . LYS A 1 784 ? -14.812 6.621 9.883 1.00 62.38 784 LYS A N 1
ATOM 6109 C CA . LYS A 1 784 ? -15.526 5.920 8.810 1.00 62.38 784 LYS A CA 1
ATOM 6110 C C . LYS A 1 784 ? -14.564 5.168 7.894 1.00 62.38 784 LYS A C 1
ATOM 6112 O O . LYS A 1 784 ? -14.820 4.011 7.597 1.00 62.38 784 LYS A O 1
ATOM 6117 N N . LEU A 1 785 ? -13.437 5.772 7.505 1.00 64.06 785 LEU A N 1
ATOM 6118 C CA . LEU A 1 785 ? -12.395 5.116 6.703 1.00 64.06 785 LEU A CA 1
ATOM 6119 C C . LEU A 1 785 ? -11.790 3.920 7.448 1.00 64.06 785 LEU A C 1
ATOM 6121 O O . LEU A 1 785 ? -11.667 2.838 6.881 1.00 64.06 785 LEU A O 1
ATOM 6125 N N . LEU A 1 786 ? -11.396 4.107 8.711 1.00 60.59 786 LEU A N 1
ATOM 6126 C CA . LEU A 1 786 ? -10.828 3.040 9.533 1.00 60.59 786 LEU A CA 1
ATOM 6127 C C . LEU A 1 786 ? -11.867 1.956 9.814 1.00 60.59 786 LEU A C 1
ATOM 6129 O O . LEU A 1 786 ? -11.544 0.788 9.646 1.00 60.59 786 LEU A O 1
ATOM 6133 N N . GLY A 1 787 ? -13.090 2.337 10.182 1.00 58.53 787 GLY A N 1
ATOM 6134 C CA . GLY A 1 787 ? -14.223 1.437 10.381 1.00 58.53 787 GLY A CA 1
ATOM 6135 C C . GLY A 1 787 ? -14.479 0.597 9.137 1.00 58.53 787 GLY A C 1
ATOM 6136 O O . GLY A 1 787 ? -14.401 -0.615 9.214 1.00 58.53 787 GLY A O 1
ATOM 6137 N N . GLN A 1 788 ? -14.611 1.219 7.963 1.00 63.12 788 GLN A N 1
ATOM 6138 C CA . GLN A 1 788 ? -14.776 0.510 6.690 1.00 63.12 788 GLN A CA 1
ATOM 6139 C C . GLN A 1 788 ? -13.615 -0.435 6.390 1.00 63.12 788 GLN A C 1
ATOM 6141 O O . GLN A 1 788 ? -13.841 -1.600 6.074 1.00 63.12 788 GLN A O 1
ATOM 6146 N N . ILE A 1 789 ? -12.364 0.029 6.506 1.00 63.66 789 ILE A N 1
ATOM 6147 C CA . ILE A 1 789 ? -11.198 -0.831 6.277 1.00 63.66 789 ILE A CA 1
ATOM 6148 C C . ILE A 1 789 ? -11.242 -2.039 7.215 1.00 63.66 789 ILE A C 1
ATOM 6150 O O . ILE A 1 789 ? -11.042 -3.159 6.755 1.00 63.66 789 ILE A O 1
ATOM 6154 N N . LEU A 1 790 ? -11.515 -1.824 8.499 1.00 58.19 790 LEU A N 1
ATOM 6155 C CA . LEU A 1 790 ? -11.493 -2.859 9.528 1.00 58.19 790 LEU A CA 1
ATOM 6156 C C . LEU A 1 790 ? -12.687 -3.819 9.431 1.00 58.19 790 LEU A C 1
ATOM 6158 O O . LEU A 1 790 ? -12.475 -5.027 9.478 1.00 58.19 790 LEU A O 1
ATOM 6162 N N . ASP A 1 791 ? -13.902 -3.315 9.221 1.00 57.62 791 ASP A N 1
ATOM 6163 C CA . ASP A 1 791 ? -15.122 -4.105 9.009 1.00 57.62 791 ASP A CA 1
ATOM 6164 C C . ASP A 1 791 ? -14.964 -5.026 7.796 1.00 57.62 791 ASP A C 1
ATOM 6166 O O . ASP A 1 791 ? -15.281 -6.216 7.845 1.00 57.62 791 ASP A O 1
ATOM 6170 N N . ASN A 1 792 ? -14.392 -4.495 6.716 1.00 61.03 792 ASN A N 1
ATOM 6171 C CA . ASN A 1 792 ? -14.123 -5.249 5.500 1.00 61.03 792 ASN A CA 1
ATOM 6172 C C . ASN A 1 792 ? -12.950 -6.231 5.652 1.00 61.03 792 ASN A C 1
ATOM 6174 O O . ASN A 1 792 ? -12.967 -7.302 5.046 1.00 61.03 792 ASN A O 1
ATOM 6178 N N . LEU A 1 793 ? -11.927 -5.897 6.450 1.00 59.81 793 LEU A N 1
ATOM 6179 C CA . LEU A 1 793 ? -10.823 -6.813 6.763 1.00 59.81 793 LEU A CA 1
ATOM 6180 C C . LEU A 1 793 ? -11.287 -8.003 7.614 1.00 59.81 793 LEU A C 1
ATOM 6182 O O . LEU A 1 793 ? -10.754 -9.090 7.414 1.00 59.81 793 LEU A O 1
ATOM 6186 N N . ASN A 1 794 ? -12.259 -7.792 8.511 1.00 52.09 794 ASN A N 1
ATOM 6187 C CA . ASN A 1 794 ? -12.793 -8.786 9.452 1.00 52.09 794 ASN A CA 1
ATOM 6188 C C . ASN A 1 794 ? -14.005 -9.585 8.923 1.00 52.09 794 ASN A C 1
ATOM 6190 O O . ASN A 1 794 ? -14.562 -10.391 9.661 1.00 52.09 794 ASN A O 1
ATOM 6194 N N . ASN A 1 795 ? -14.425 -9.352 7.675 1.00 52.97 795 ASN A N 1
ATOM 6195 C CA . ASN A 1 795 ? -15.514 -10.020 6.949 1.00 52.97 795 ASN A CA 1
ATOM 6196 C C . ASN A 1 795 ? -16.653 -10.647 7.803 1.00 52.97 795 ASN A C 1
ATOM 6198 O O . ASN A 1 795 ? -16.698 -11.869 7.969 1.00 52.97 795 ASN A O 1
ATOM 6202 N N . PRO A 1 796 ? -17.662 -9.866 8.227 1.00 45.62 796 PRO A N 1
ATOM 6203 C CA . PRO A 1 796 ? -18.917 -10.401 8.753 1.00 45.62 796 PRO A CA 1
ATOM 6204 C C . PRO A 1 796 ? -19.951 -10.747 7.656 1.00 45.62 796 PRO A C 1
ATOM 6206 O O . PRO A 1 796 ? -21.108 -10.984 7.981 1.00 45.62 796 PRO A O 1
ATOM 6209 N N . LYS A 1 797 ? -19.603 -10.754 6.352 1.00 42.03 797 LYS A N 1
ATOM 6210 C CA . LYS A 1 797 ? -20.585 -10.982 5.263 1.00 42.03 797 LYS A CA 1
ATOM 6211 C C . LYS A 1 797 ? -20.860 -12.447 4.916 1.00 42.03 797 LYS A C 1
ATOM 6213 O O . LYS A 1 797 ? -21.706 -12.700 4.060 1.00 42.03 797 LYS A O 1
ATOM 6218 N N . VAL A 1 798 ? -20.222 -13.418 5.572 1.00 47.25 798 VAL A N 1
ATOM 6219 C CA . VAL A 1 798 ? -20.996 -14.636 5.847 1.00 47.25 798 VAL A CA 1
ATOM 6220 C C . VAL A 1 798 ? -21.962 -14.170 6.912 1.00 47.25 798 VAL A C 1
ATOM 6222 O O . VAL A 1 798 ? -21.540 -13.924 8.039 1.00 47.25 798 VAL A O 1
ATOM 6225 N N . ASP A 1 799 ? -23.207 -13.920 6.514 1.00 49.38 799 ASP A N 1
ATOM 6226 C CA . ASP A 1 799 ? -24.279 -13.607 7.443 1.00 49.38 799 ASP A CA 1
ATOM 6227 C C . ASP A 1 799 ? -24.510 -14.868 8.278 1.00 49.38 799 ASP A C 1
ATOM 6229 O O . ASP A 1 799 ? -25.422 -15.655 8.042 1.00 49.38 799 ASP A O 1
ATOM 6233 N N . TYR A 1 800 ? -23.597 -15.103 9.222 1.00 49.31 800 TYR A N 1
ATOM 6234 C CA . TYR A 1 800 ? -23.644 -16.209 10.152 1.00 49.31 800 TYR A CA 1
ATOM 6235 C C . TYR A 1 800 ? -24.936 -16.129 10.932 1.00 49.31 800 TYR A C 1
ATOM 6237 O O . TYR A 1 800 ? -25.412 -17.165 11.352 1.00 49.31 800 TYR A O 1
ATOM 6245 N N . GLN A 1 801 ? -25.518 -14.933 11.091 1.00 47.44 801 GLN A N 1
ATOM 6246 C CA . GLN A 1 801 ? -26.836 -14.755 11.660 1.00 47.44 801 GLN A CA 1
ATOM 6247 C C . GLN A 1 801 ? -27.916 -15.324 10.732 1.00 47.44 801 GLN A C 1
ATOM 6249 O O . GLN A 1 801 ? -28.759 -16.042 11.245 1.00 47.44 801 GLN A O 1
ATOM 6254 N N . ALA A 1 802 ? -27.892 -15.106 9.414 1.00 53.00 802 ALA A N 1
ATOM 6255 C CA . ALA A 1 802 ? -28.811 -15.737 8.458 1.00 53.00 802 ALA A CA 1
ATOM 6256 C C . ALA A 1 802 ? -28.592 -17.250 8.298 1.00 53.00 802 ALA A C 1
ATOM 6258 O O . ALA A 1 802 ? -29.572 -17.988 8.336 1.00 53.00 802 ALA A O 1
ATOM 6259 N N . GLU A 1 803 ? -27.350 -17.735 8.191 1.00 53.34 803 GLU A N 1
ATOM 6260 C CA . GLU A 1 803 ? -27.050 -19.181 8.188 1.00 53.34 803 GLU A CA 1
ATOM 6261 C C . GLU A 1 803 ? -27.479 -19.836 9.510 1.00 53.34 803 GLU A C 1
ATOM 6263 O O . GLU A 1 803 ? -28.068 -20.917 9.521 1.00 53.34 803 GLU A O 1
ATOM 6268 N N . PHE A 1 804 ? -27.252 -19.157 10.637 1.00 58.50 804 PHE A N 1
ATOM 6269 C CA . PHE A 1 804 ? -27.737 -19.569 11.950 1.00 58.50 804 PHE A CA 1
ATOM 6270 C C . PHE A 1 804 ? -29.262 -19.505 12.043 1.00 58.50 804 PHE A C 1
ATOM 6272 O O . PHE A 1 804 ? -29.848 -20.440 12.569 1.00 58.50 804 PHE A O 1
ATOM 6279 N N . GLN A 1 805 ? -29.926 -18.461 11.535 1.00 60.72 805 GLN A N 1
ATOM 6280 C CA . GLN A 1 805 ? -31.391 -18.363 11.503 1.00 60.72 805 GLN A CA 1
ATOM 6281 C C . GLN A 1 805 ? -31.981 -19.512 10.681 1.00 60.72 805 GLN A C 1
ATOM 6283 O O . GLN A 1 805 ? -32.967 -20.125 11.092 1.00 60.72 805 GLN A O 1
ATOM 6288 N N . GLU A 1 806 ? -31.363 -19.829 9.543 1.00 64.06 806 GLU A N 1
ATOM 6289 C CA . GLU A 1 806 ? -31.754 -20.946 8.694 1.00 64.06 806 GLU A CA 1
ATOM 6290 C C . GLU A 1 806 ? -31.566 -22.281 9.428 1.00 64.06 806 GLU A C 1
ATOM 6292 O O . GLU A 1 806 ? -32.516 -23.058 9.533 1.00 64.06 806 GLU A O 1
ATOM 6297 N N . ALA A 1 807 ? -30.397 -22.526 10.027 1.00 63.66 807 ALA A N 1
ATOM 6298 C CA . ALA A 1 807 ? -30.122 -23.745 10.790 1.00 63.66 807 ALA A CA 1
ATOM 6299 C C . ALA A 1 807 ? -30.997 -23.879 12.053 1.00 63.66 807 ALA A C 1
ATOM 6301 O O . ALA A 1 807 ? -31.447 -24.974 12.390 1.00 63.66 807 ALA A O 1
ATOM 6302 N N . TYR A 1 808 ? -31.264 -22.775 12.751 1.00 68.56 808 TYR A N 1
ATOM 6303 C CA . TYR A 1 808 ? -32.063 -22.721 13.975 1.00 68.56 808 TYR A CA 1
ATOM 6304 C C . TYR A 1 808 ? -33.559 -22.936 13.702 1.00 68.56 808 TYR A C 1
ATOM 6306 O O . TYR A 1 808 ? -34.244 -23.624 14.471 1.00 68.56 808 TYR A O 1
ATOM 6314 N N . GLY A 1 809 ? -34.061 -22.346 12.609 1.00 64.38 809 GLY A N 1
ATOM 6315 C CA . GLY A 1 809 ? -35.466 -22.352 12.197 1.00 64.38 809 GLY A CA 1
ATOM 6316 C C . GLY A 1 809 ? -35.919 -23.608 11.445 1.00 64.38 809 GLY A C 1
ATOM 6317 O O . GLY A 1 809 ? -37.123 -23.803 11.256 1.00 64.38 809 GLY A O 1
ATOM 6318 N N . GLN A 1 810 ? -35.002 -24.489 11.035 1.00 67.06 810 GLN A N 1
ATOM 6319 C CA . GLN A 1 810 ? -35.350 -25.768 10.413 1.00 67.06 810 GLN A CA 1
ATOM 6320 C C . GLN A 1 810 ? -35.992 -26.723 11.431 1.00 67.06 810 GLN A C 1
ATOM 6322 O O . GLN A 1 810 ? -35.318 -27.403 12.204 1.00 67.06 810 GLN A O 1
ATOM 6327 N N . LYS A 1 811 ? -37.327 -26.811 11.398 1.00 57.72 811 LYS A N 1
ATOM 6328 C CA . LYS A 1 811 ? -38.130 -27.639 12.315 1.00 57.72 811 LYS A CA 1
ATOM 6329 C C . LYS A 1 811 ? -37.728 -29.123 12.324 1.00 57.72 811 LYS A C 1
ATOM 6331 O O . LYS A 1 811 ? -37.810 -29.761 13.365 1.00 57.72 811 LYS A O 1
ATOM 6336 N N . ASP A 1 812 ? -37.251 -29.647 11.195 1.00 65.31 812 ASP A N 1
ATOM 6337 C CA . ASP A 1 812 ? -36.852 -31.055 11.051 1.00 65.31 812 ASP A CA 1
ATOM 6338 C C . ASP A 1 812 ? -35.373 -31.322 11.379 1.00 65.31 812 ASP A C 1
ATOM 6340 O O . ASP A 1 812 ? -34.955 -32.485 11.409 1.00 65.31 812 ASP A O 1
ATOM 6344 N N . ALA A 1 813 ? -34.571 -30.274 11.611 1.00 72.31 813 ALA A N 1
ATOM 6345 C CA . ALA A 1 813 ? -33.146 -30.417 11.901 1.00 72.31 813 ALA A CA 1
ATOM 6346 C C . ALA A 1 813 ? -32.891 -30.942 13.318 1.00 72.31 813 ALA A C 1
ATOM 6348 O O . ALA A 1 813 ? -31.872 -31.593 13.533 1.00 72.31 813 ALA A O 1
ATOM 6349 N N . PHE A 1 814 ? -33.817 -30.706 14.256 1.00 84.19 814 PHE A N 1
ATOM 6350 C CA . PHE A 1 814 ? -33.740 -31.157 15.645 1.00 84.19 814 PHE A CA 1
ATOM 6351 C C . PHE A 1 814 ? -34.915 -32.074 15.977 1.00 84.19 814 PHE A C 1
ATOM 6353 O O . PHE A 1 814 ? -36.072 -31.692 15.815 1.00 84.19 814 PHE A O 1
ATOM 6360 N N . LYS A 1 815 ? -34.628 -33.270 16.494 1.00 87.31 815 LYS A N 1
ATOM 6361 C CA . LYS A 1 815 ? -35.643 -34.176 17.049 1.00 87.31 815 LYS A CA 1
ATOM 6362 C C . LYS A 1 815 ? -35.338 -34.450 18.512 1.00 87.31 815 LYS A C 1
ATOM 6364 O O . LYS A 1 815 ? -34.289 -35.024 18.799 1.00 87.31 815 LYS A O 1
ATOM 6369 N N . PHE A 1 816 ? -36.250 -34.037 19.388 1.00 89.06 816 PHE A N 1
ATOM 6370 C CA . PHE A 1 816 ? -36.154 -34.188 20.839 1.00 89.06 816 PHE A CA 1
ATOM 6371 C C . PHE A 1 816 ? -36.908 -35.446 21.288 1.00 89.06 816 PHE A C 1
ATOM 6373 O O . PHE A 1 816 ? -38.059 -35.652 20.904 1.00 89.06 816 PHE A O 1
ATOM 6380 N N . GLU A 1 817 ? -36.254 -36.285 22.084 1.00 90.06 817 GLU A N 1
ATOM 6381 C CA . GLU A 1 817 ? -36.828 -37.467 22.731 1.00 90.06 817 GLU A CA 1
ATOM 6382 C C . GLU A 1 817 ? -36.476 -37.407 24.223 1.00 90.06 817 GLU A C 1
ATOM 6384 O O . GLU A 1 817 ? -35.297 -37.331 24.568 1.00 90.06 817 GLU A O 1
ATOM 6389 N N . PHE A 1 818 ? -37.483 -37.443 25.094 1.00 90.81 818 PHE A N 1
ATOM 6390 C CA . PHE A 1 818 ? -37.312 -37.427 26.550 1.00 90.81 818 PHE A CA 1
ATOM 6391 C C . PHE A 1 818 ? -37.511 -38.835 27.125 1.00 90.81 818 PHE A C 1
ATOM 6393 O O . PHE A 1 818 ? -38.437 -39.548 26.722 1.00 90.81 818 PHE A O 1
ATOM 6400 N N . SER A 1 819 ? -36.624 -39.264 28.023 1.00 90.44 819 SER A N 1
ATOM 6401 C CA . SER A 1 819 ? -36.661 -40.584 28.665 1.00 90.44 819 SER A CA 1
ATOM 6402 C C . SER A 1 819 ? -36.125 -40.548 30.093 1.00 90.44 819 SER A C 1
ATOM 6404 O O . SER A 1 819 ? -35.475 -39.595 30.504 1.00 90.44 819 SER A O 1
ATOM 6406 N N . ASP A 1 820 ? -36.345 -41.633 30.840 1.00 88.06 820 ASP A N 1
ATOM 6407 C CA . ASP A 1 820 ? -35.753 -41.837 32.170 1.00 88.06 820 ASP A CA 1
ATOM 6408 C C . ASP A 1 820 ? -36.165 -40.773 33.204 1.00 88.06 820 ASP A C 1
ATOM 6410 O O . ASP A 1 820 ? -35.342 -40.306 33.988 1.00 88.06 820 ASP A O 1
ATOM 6414 N N . LEU A 1 821 ? -37.450 -40.395 33.202 1.00 88.12 821 LEU A N 1
ATOM 6415 C CA . LEU A 1 821 ? -38.030 -39.474 34.180 1.00 88.12 821 LEU A CA 1
ATOM 6416 C C . LEU A 1 821 ? -37.880 -40.020 35.610 1.00 88.12 821 LEU A C 1
ATOM 6418 O O . LEU A 1 821 ? -38.326 -41.126 35.922 1.00 88.12 821 LEU A O 1
ATOM 6422 N N . ILE A 1 822 ? -37.293 -39.207 36.482 1.00 86.12 822 ILE A N 1
ATOM 6423 C CA . ILE A 1 822 ? -37.096 -39.465 37.906 1.00 86.12 822 ILE A CA 1
ATOM 6424 C C . ILE A 1 822 ? -38.050 -38.557 38.678 1.00 86.12 822 ILE A C 1
ATOM 6426 O O . ILE A 1 822 ? -38.004 -37.335 38.531 1.00 86.12 822 ILE A O 1
ATOM 6430 N N . ILE A 1 823 ? -38.895 -39.157 39.513 1.00 83.38 823 ILE A N 1
ATOM 6431 C CA . ILE A 1 823 ? -39.857 -38.460 40.372 1.00 83.38 823 ILE A CA 1
ATOM 6432 C C . ILE A 1 823 ? -39.450 -38.684 41.831 1.00 83.38 823 ILE A C 1
ATOM 6434 O O . ILE A 1 823 ? -38.921 -39.741 42.172 1.00 83.38 823 ILE A O 1
ATOM 6438 N N . ASP A 1 824 ? -39.671 -37.683 42.675 1.00 77.88 824 ASP A N 1
ATOM 6439 C CA . ASP A 1 824 ? -39.457 -37.748 44.118 1.00 77.88 824 ASP A CA 1
ATOM 6440 C C . ASP A 1 824 ? -40.309 -38.856 44.758 1.00 77.88 824 ASP A C 1
ATOM 6442 O O . ASP A 1 824 ? -41.537 -38.854 44.647 1.00 77.88 824 ASP A O 1
ATOM 6446 N N . GLU A 1 825 ? -39.646 -39.803 45.427 1.00 69.31 825 GLU A N 1
ATOM 6447 C CA . GLU A 1 825 ? -40.280 -40.949 46.085 1.00 69.31 825 GLU A CA 1
ATOM 6448 C C . GLU A 1 825 ? -41.107 -40.547 47.320 1.00 69.31 825 GLU A C 1
ATOM 6450 O O . GLU A 1 825 ? -42.004 -41.296 47.706 1.00 69.31 825 GLU A O 1
ATOM 6455 N N . GLU A 1 826 ? -40.834 -39.395 47.953 1.00 63.41 826 GLU A N 1
ATOM 6456 C CA . GLU A 1 826 ? -41.567 -38.960 49.155 1.00 63.41 826 GLU A CA 1
ATOM 6457 C C . GLU A 1 826 ? -42.888 -38.246 48.829 1.00 63.41 826 GLU A C 1
ATOM 6459 O O . GLU A 1 826 ? -43.872 -38.418 49.552 1.00 63.41 826 GLU A O 1
ATOM 6464 N N . ASP A 1 827 ? -42.920 -37.465 47.747 1.00 59.66 827 ASP A N 1
ATOM 6465 C CA . ASP A 1 827 ? -44.046 -36.587 47.403 1.00 59.66 827 ASP A CA 1
ATOM 6466 C C . ASP A 1 827 ? -44.779 -37.003 46.094 1.00 59.66 827 ASP A C 1
ATOM 6468 O O . ASP A 1 827 ? -45.774 -36.370 45.744 1.00 59.66 827 ASP A O 1
ATOM 6472 N N . GLU A 1 828 ? -44.313 -38.037 45.364 1.00 56.91 828 GLU A N 1
ATOM 6473 C CA . GLU A 1 828 ? -44.861 -38.639 44.113 1.00 56.91 828 GLU A CA 1
ATOM 6474 C C . GLU A 1 828 ? -45.180 -37.671 42.943 1.00 56.91 828 GLU A C 1
ATOM 6476 O O . GLU A 1 828 ? -45.705 -38.083 41.907 1.00 56.91 828 GLU A O 1
ATOM 6481 N N . ILE A 1 829 ? -44.878 -36.377 43.080 1.00 62.62 829 ILE A N 1
ATOM 6482 C CA . ILE A 1 829 ? -45.288 -35.318 42.137 1.00 62.62 829 ILE A CA 1
ATOM 6483 C C . ILE A 1 829 ? -44.089 -34.461 41.679 1.00 62.62 829 ILE A C 1
ATOM 6485 O O . ILE A 1 829 ? -44.154 -33.808 40.638 1.00 62.62 829 ILE A O 1
ATOM 6489 N N . GLY A 1 830 ? -42.974 -34.453 42.416 1.00 74.31 830 GLY A N 1
ATOM 6490 C CA . GLY A 1 830 ? -41.802 -33.623 42.113 1.00 74.31 830 GLY A CA 1
ATOM 6491 C C . GLY A 1 830 ? -40.858 -34.251 41.089 1.00 74.31 830 GLY A C 1
ATOM 6492 O O . GLY A 1 830 ? -40.359 -35.344 41.320 1.00 74.31 830 GLY A O 1
ATOM 6493 N N . ILE A 1 831 ? -40.553 -33.566 39.986 1.00 82.81 831 ILE A N 1
ATOM 6494 C CA . ILE A 1 831 ? -39.578 -34.048 38.995 1.00 82.81 831 ILE A CA 1
ATOM 6495 C C . ILE A 1 831 ? -38.162 -33.810 39.536 1.00 82.81 831 ILE A C 1
ATOM 6497 O O . ILE A 1 831 ? -37.819 -32.675 39.869 1.00 82.81 831 ILE A O 1
ATOM 6501 N N . LEU A 1 832 ? -37.333 -34.851 39.618 1.00 86.06 832 LEU A N 1
ATOM 6502 C CA . LEU A 1 832 ? -35.949 -34.789 40.111 1.00 86.06 832 LEU A CA 1
ATOM 6503 C C . LEU A 1 832 ? -34.897 -34.938 39.008 1.00 86.06 832 LEU A C 1
ATOM 6505 O O . LEU A 1 832 ? -33.758 -34.519 39.197 1.00 86.06 832 LEU A O 1
ATOM 6509 N N . GLY A 1 833 ? -35.252 -35.473 37.842 1.00 87.94 833 GLY A N 1
ATOM 6510 C CA . GLY A 1 833 ? -34.339 -35.561 36.704 1.00 87.94 833 GLY A CA 1
ATOM 6511 C C . GLY A 1 833 ? -34.946 -36.283 35.514 1.00 87.94 833 GLY A C 1
ATOM 6512 O O . GLY A 1 833 ? -35.990 -36.914 35.641 1.00 87.94 833 GLY A O 1
ATOM 6513 N N . GLU A 1 834 ? -34.297 -36.175 34.362 1.00 92.31 834 GLU A N 1
ATOM 6514 C CA . GLU A 1 834 ? -34.688 -36.843 33.120 1.00 92.31 834 GLU A CA 1
ATOM 6515 C C . GLU A 1 834 ? -33.503 -36.821 32.133 1.00 92.31 834 GLU A C 1
ATOM 6517 O O . GLU A 1 834 ? -32.483 -36.153 32.352 1.00 92.31 834 GLU A O 1
ATOM 6522 N N . THR A 1 835 ? -33.611 -37.584 31.049 1.00 92.00 835 THR A N 1
ATOM 6523 C CA . THR A 1 835 ? -32.651 -37.608 29.945 1.00 92.00 835 THR A CA 1
ATOM 6524 C C . THR A 1 835 ? -33.288 -37.031 28.684 1.00 92.00 835 THR A C 1
ATOM 6526 O O . THR A 1 835 ? -34.324 -37.508 28.227 1.00 92.00 835 THR A O 1
ATOM 6529 N N . LEU A 1 836 ? -32.627 -36.045 28.072 1.00 92.25 836 LEU A N 1
ATOM 6530 C CA . LEU A 1 836 ? -32.958 -35.544 26.741 1.00 92.25 836 LEU A CA 1
ATOM 6531 C C . LEU A 1 836 ? -32.004 -36.144 25.705 1.00 92.25 836 LEU A C 1
ATOM 6533 O O . LEU A 1 836 ? -30.788 -35.974 25.781 1.00 92.25 836 LEU A O 1
ATOM 6537 N N . LYS A 1 837 ? -32.558 -36.753 24.662 1.00 92.44 837 LYS A N 1
ATOM 6538 C CA . LYS A 1 837 ? -31.836 -37.152 23.455 1.00 92.44 837 LYS A CA 1
ATOM 6539 C C . LYS A 1 837 ? -32.221 -36.242 22.291 1.00 92.44 837 LYS A C 1
ATOM 6541 O O . LYS A 1 837 ? -33.399 -36.075 21.984 1.00 92.44 837 LYS A O 1
ATOM 6546 N N . VAL A 1 838 ? -31.221 -35.693 21.605 1.00 90.31 838 VAL A N 1
ATOM 6547 C CA . VAL A 1 838 ? -31.401 -34.825 20.437 1.00 90.31 838 VAL A CA 1
ATOM 6548 C C . VAL A 1 838 ? -30.740 -35.446 19.219 1.00 90.31 838 VAL A C 1
ATOM 6550 O O . VAL A 1 838 ? -29.525 -35.619 19.183 1.00 90.31 838 VAL A O 1
ATOM 6553 N N . THR A 1 839 ? -31.530 -35.759 18.194 1.00 89.06 839 THR A N 1
ATOM 6554 C CA . THR A 1 839 ? -30.983 -36.092 16.870 1.00 89.06 839 THR A CA 1
ATOM 6555 C C . THR A 1 839 ? -30.896 -34.815 16.043 1.00 89.06 839 THR A C 1
ATOM 6557 O O . THR A 1 839 ? -31.924 -34.184 15.794 1.00 89.06 839 THR A O 1
ATOM 6560 N N . PHE A 1 840 ? -29.684 -34.449 15.628 1.00 86.88 840 PHE A N 1
ATOM 6561 C CA . PHE A 1 840 ? -29.389 -33.263 14.833 1.00 86.88 840 PHE A CA 1
ATOM 6562 C C . PHE A 1 840 ? -28.883 -33.629 13.436 1.00 86.88 840 PHE A C 1
ATOM 6564 O O . PHE A 1 840 ? -27.989 -34.464 13.294 1.00 86.88 840 PHE A O 1
ATOM 6571 N N . ARG A 1 841 ? -29.426 -32.986 12.400 1.00 82.44 841 ARG A N 1
ATOM 6572 C CA . ARG A 1 841 ? -28.990 -33.153 11.007 1.00 82.44 841 ARG A CA 1
ATOM 6573 C C . ARG A 1 841 ? -28.250 -31.902 10.536 1.00 82.44 841 ARG A C 1
ATOM 6575 O O . ARG A 1 841 ? -28.871 -30.857 10.378 1.00 82.44 841 ARG A O 1
ATOM 6582 N N . ASN A 1 842 ? -26.948 -32.018 10.267 1.00 73.12 842 ASN A N 1
ATOM 6583 C CA . ASN A 1 842 ? -26.141 -30.886 9.802 1.00 73.12 842 ASN A CA 1
ATOM 6584 C C . ASN A 1 842 ? -26.264 -30.724 8.275 1.00 73.12 842 ASN A C 1
ATOM 6586 O O . ASN A 1 842 ? -25.734 -31.538 7.518 1.00 73.12 842 ASN A O 1
ATOM 6590 N N . SER A 1 843 ? -26.980 -29.694 7.815 1.00 63.22 843 SER A N 1
ATOM 6591 C CA . SER A 1 843 ? -27.230 -29.440 6.387 1.00 63.22 843 SER A CA 1
ATOM 6592 C C . SER A 1 843 ? -26.071 -28.763 5.646 1.00 63.22 843 SER A C 1
ATOM 6594 O O . SER A 1 843 ? -26.108 -28.717 4.420 1.00 63.22 843 SER A O 1
ATOM 6596 N N . LEU A 1 844 ? -25.062 -28.242 6.354 1.00 57.88 844 LEU A N 1
ATOM 6597 C CA . LEU A 1 844 ? -23.981 -27.423 5.781 1.00 57.88 844 LEU A CA 1
ATOM 6598 C C . LEU A 1 844 ? -22.616 -28.136 5.750 1.00 57.88 844 LEU A C 1
ATOM 6600 O O . LEU A 1 844 ? -21.643 -27.596 5.223 1.00 57.88 844 LEU A O 1
ATOM 6604 N N . GLU A 1 845 ? -22.515 -29.359 6.278 1.00 58.41 845 GLU A N 1
ATOM 6605 C CA . GLU A 1 845 ? -21.283 -30.154 6.234 1.00 58.41 845 GLU A CA 1
ATOM 6606 C C . GLU A 1 845 ? -21.066 -30.752 4.824 1.00 58.41 845 GLU A C 1
ATOM 6608 O O . GLU A 1 845 ? -21.468 -31.879 4.527 1.00 58.41 845 GLU A O 1
ATOM 6613 N N . ASN A 1 846 ? -20.430 -29.983 3.933 1.00 45.72 846 ASN A N 1
ATOM 6614 C CA . ASN A 1 846 ? -19.949 -30.468 2.637 1.00 45.72 846 ASN A CA 1
ATOM 6615 C C . ASN A 1 846 ? -18.630 -31.232 2.826 1.00 45.72 846 ASN A C 1
ATOM 6617 O O . ASN A 1 846 ? -17.571 -30.626 2.974 1.00 45.72 846 ASN A O 1
ATOM 6621 N N . ASP A 1 847 ? -18.682 -32.564 2.802 1.00 39.62 847 ASP A N 1
ATOM 6622 C CA . ASP A 1 847 ? -17.481 -33.396 2.711 1.00 39.62 847 ASP A CA 1
ATOM 6623 C C . ASP A 1 847 ? -17.022 -33.468 1.238 1.00 39.62 847 ASP A C 1
ATOM 6625 O O . ASP A 1 847 ? -17.735 -34.045 0.409 1.00 39.62 847 ASP A O 1
ATOM 6629 N N . PRO A 1 848 ? -15.848 -32.915 0.877 1.00 37.31 848 PRO A N 1
ATOM 6630 C CA . PRO A 1 848 ? -15.343 -32.928 -0.497 1.00 37.31 848 PRO A CA 1
ATOM 6631 C C . PRO A 1 848 ? -15.002 -34.335 -1.021 1.00 37.31 848 PRO A C 1
ATOM 6633 O O . PRO A 1 848 ? -14.650 -34.473 -2.192 1.00 37.31 848 PRO A O 1
ATOM 6636 N N . THR A 1 849 ? -15.090 -35.378 -0.188 1.00 38.75 849 THR A N 1
ATOM 6637 C CA . THR A 1 849 ? -14.836 -36.775 -0.572 1.00 38.75 849 THR A CA 1
ATOM 6638 C C . THR A 1 849 ? -16.100 -37.601 -0.842 1.00 38.75 849 THR A C 1
ATOM 6640 O O . THR A 1 849 ? -15.990 -38.769 -1.219 1.00 38.75 849 THR A O 1
ATOM 6643 N N . ARG A 1 850 ? -17.303 -37.022 -0.706 1.00 46.59 850 ARG A N 1
ATOM 6644 C CA . ARG A 1 850 ? -18.574 -37.744 -0.893 1.00 46.59 850 ARG A CA 1
ATOM 6645 C C . ARG A 1 850 ? -18.991 -37.908 -2.356 1.00 46.59 850 ARG A C 1
ATOM 6647 O O . ARG A 1 850 ? -18.916 -36.980 -3.158 1.00 46.59 850 ARG A O 1
ATOM 6654 N N . HIS A 1 851 ? -19.507 -39.096 -2.677 1.00 39.56 851 HIS A N 1
ATOM 6655 C CA . HIS A 1 851 ? -20.180 -39.396 -3.942 1.00 39.56 851 HIS A CA 1
ATOM 6656 C C . HIS A 1 851 ? -21.648 -38.934 -3.910 1.00 39.56 851 HIS A C 1
ATOM 6658 O O . HIS A 1 851 ? -22.306 -38.999 -2.871 1.00 39.56 851 HIS A O 1
ATOM 6664 N N . GLU A 1 852 ? -22.172 -38.482 -5.055 1.00 37.41 852 GLU A N 1
ATOM 6665 C CA . GLU A 1 852 ? -23.579 -38.090 -5.222 1.00 37.41 852 GLU A CA 1
ATOM 6666 C C . GLU A 1 852 ? -24.524 -39.217 -4.752 1.00 37.41 852 GLU A C 1
ATOM 6668 O O . GLU A 1 852 ? -24.607 -40.270 -5.383 1.00 37.41 852 GLU A O 1
ATOM 6673 N N . GLY A 1 853 ? -25.230 -39.005 -3.632 1.00 44.84 853 GLY A N 1
ATOM 6674 C CA . GLY A 1 853 ? -26.234 -39.941 -3.102 1.00 44.84 853 GLY A CA 1
ATOM 6675 C C . GLY A 1 853 ? -26.237 -40.139 -1.580 1.00 44.84 853 GLY A C 1
ATOM 6676 O O . GLY A 1 853 ? -27.236 -40.616 -1.043 1.00 44.84 853 GLY A O 1
ATOM 6677 N N . GLU A 1 854 ? -25.177 -39.754 -0.865 1.00 47.38 854 GLU A N 1
ATOM 6678 C CA . GLU A 1 854 ? -25.123 -39.859 0.602 1.00 47.38 854 GLU A CA 1
ATOM 6679 C C . GLU A 1 854 ? -25.692 -38.600 1.282 1.00 47.38 854 GLU A C 1
ATOM 6681 O O . GLU A 1 854 ? -25.187 -37.494 1.102 1.00 47.38 854 GLU A O 1
ATOM 6686 N N . GLY A 1 855 ? -26.764 -38.760 2.067 1.00 55.16 855 GLY A N 1
ATOM 6687 C CA . GLY A 1 855 ? -27.419 -37.659 2.786 1.00 55.16 855 GLY A CA 1
ATOM 6688 C C . GLY A 1 855 ? -26.543 -36.987 3.866 1.00 55.16 855 GLY A C 1
ATOM 6689 O O . GLY A 1 855 ? -25.472 -37.493 4.219 1.00 55.16 855 GLY A O 1
ATOM 6690 N N . PRO A 1 856 ? -26.975 -35.837 4.420 1.00 62.06 856 PRO A N 1
ATOM 6691 C CA . PRO A 1 856 ? -26.243 -35.109 5.468 1.00 62.06 856 PRO A CA 1
ATOM 6692 C C . PRO A 1 856 ? -26.000 -35.972 6.718 1.00 62.06 856 PRO A C 1
ATOM 6694 O O . PRO A 1 856 ? -26.811 -36.848 7.030 1.00 62.06 856 PRO A O 1
ATOM 6697 N N . LYS A 1 857 ? -24.879 -35.743 7.423 1.00 69.19 857 LYS A N 1
ATOM 6698 C CA . LYS A 1 857 ? -24.541 -36.475 8.659 1.00 69.19 857 LYS A CA 1
ATOM 6699 C C . LYS A 1 857 ? -25.581 -36.192 9.750 1.00 69.19 857 LYS A C 1
ATOM 6701 O O . LYS A 1 857 ? -26.021 -35.055 9.929 1.00 69.19 857 LYS A O 1
ATOM 6706 N N . GLU A 1 858 ? -25.959 -37.241 10.479 1.00 82.69 858 GLU A N 1
ATOM 6707 C CA . GLU A 1 858 ? -26.825 -37.149 11.657 1.00 82.69 858 GLU A CA 1
ATOM 6708 C C . GLU A 1 858 ? -25.993 -37.384 12.922 1.00 82.69 858 GLU A C 1
ATOM 6710 O O . GLU A 1 858 ? -25.294 -38.391 13.046 1.00 82.69 858 GLU A O 1
ATOM 6715 N N . TYR A 1 859 ? -26.084 -36.457 13.867 1.00 85.69 859 TYR A N 1
ATOM 6716 C CA . TYR A 1 859 ? -25.437 -36.519 15.172 1.00 85.69 859 TYR A CA 1
ATOM 6717 C C . TYR A 1 859 ? -26.496 -36.757 16.248 1.00 85.69 859 TYR A C 1
ATOM 6719 O O . TYR A 1 859 ? -27.601 -36.222 16.173 1.00 85.69 859 TYR A O 1
ATOM 6727 N N . VAL A 1 860 ? -26.171 -37.565 17.252 1.00 89.81 860 VAL A N 1
ATOM 6728 C CA . VAL A 1 860 ? -27.027 -37.816 18.414 1.00 89.81 860 VAL A CA 1
ATOM 6729 C C . VAL A 1 860 ? -26.341 -37.240 19.641 1.00 89.81 860 VAL A C 1
ATOM 6731 O O . VAL A 1 860 ? -25.232 -37.651 19.979 1.00 89.81 860 VAL A O 1
ATOM 6734 N N . TYR A 1 861 ? -27.014 -36.301 20.297 1.00 89.94 861 TYR A N 1
ATOM 6735 C CA . TYR A 1 861 ? -26.598 -35.716 21.565 1.00 89.94 861 TYR A CA 1
ATOM 6736 C C . TYR A 1 861 ? -27.470 -36.258 22.688 1.00 89.94 861 TYR A C 1
ATOM 6738 O O . TYR A 1 861 ? -28.679 -36.406 22.511 1.00 89.94 861 TYR A O 1
ATOM 6746 N N . ILE A 1 862 ? -26.872 -36.543 23.839 1.00 88.75 862 ILE A N 1
ATOM 6747 C CA . ILE A 1 862 ? -27.584 -37.016 25.028 1.00 88.75 862 ILE A CA 1
ATOM 6748 C C . ILE A 1 862 ? -27.231 -36.092 26.187 1.00 88.75 862 ILE A C 1
ATOM 6750 O O . ILE A 1 862 ? -26.058 -35.959 26.525 1.00 88.75 862 ILE A O 1
ATOM 6754 N N . PHE A 1 863 ? -28.250 -35.487 26.789 1.00 89.94 863 PHE A N 1
ATOM 6755 C CA . PHE A 1 863 ? -28.173 -34.603 27.944 1.00 89.94 863 PHE A CA 1
ATOM 6756 C C . PHE A 1 863 ? -28.837 -35.293 29.130 1.00 89.94 863 PHE A C 1
ATOM 6758 O O . PHE A 1 863 ? -30.020 -35.626 29.065 1.00 89.94 863 PHE A O 1
ATOM 6765 N N . ARG A 1 864 ? -28.102 -35.484 30.225 1.00 88.50 864 ARG A N 1
ATOM 6766 C CA . ARG A 1 864 ? -28.681 -35.916 31.504 1.00 88.50 864 ARG A CA 1
ATOM 6767 C C . ARG A 1 864 ? -28.733 -34.732 32.448 1.00 88.50 864 ARG A C 1
ATOM 6769 O O . ARG A 1 864 ? -27.738 -34.019 32.586 1.00 88.50 864 ARG A O 1
ATOM 6776 N N . TYR A 1 865 ? -29.875 -34.522 33.091 1.00 88.62 865 TYR A N 1
ATOM 6777 C CA . TYR A 1 865 ? -30.048 -33.441 34.053 1.00 88.62 865 TYR A CA 1
ATOM 6778 C C . TYR A 1 865 ? -30.816 -33.906 35.284 1.00 88.62 865 TYR A C 1
ATOM 6780 O O . TYR A 1 865 ? -31.721 -34.735 35.205 1.00 88.62 865 TYR A O 1
ATOM 6788 N N . SER A 1 866 ? -30.433 -33.376 36.442 1.00 88.81 866 SER A N 1
ATOM 6789 C CA . SER A 1 866 ? -31.031 -33.741 37.724 1.00 88.81 866 SER A CA 1
ATOM 6790 C C . SER A 1 866 ? -30.899 -32.626 38.756 1.00 88.81 866 SER A C 1
ATOM 6792 O O . SER A 1 866 ? -30.064 -31.731 38.620 1.00 88.81 866 SER A O 1
ATOM 6794 N N . ARG A 1 867 ? -31.696 -32.704 39.819 1.00 85.50 867 ARG A N 1
ATOM 6795 C CA . ARG A 1 867 ? -31.622 -31.853 41.008 1.00 85.50 867 ARG A CA 1
ATOM 6796 C C . ARG A 1 867 ? -31.813 -32.689 42.267 1.00 85.50 867 ARG A C 1
ATOM 6798 O O . ARG A 1 867 ? -32.570 -33.651 42.266 1.00 85.50 867 ARG A O 1
ATOM 6805 N N . ASP A 1 868 ? -31.161 -32.279 43.350 1.00 80.12 868 ASP A N 1
ATOM 6806 C CA . ASP A 1 868 ? -31.232 -33.006 44.626 1.00 80.12 868 ASP A CA 1
ATOM 6807 C C . ASP A 1 868 ? -32.578 -32.832 45.344 1.00 80.12 868 ASP A C 1
ATOM 6809 O O . ASP A 1 868 ? -32.965 -33.671 46.152 1.00 80.12 868 ASP A O 1
ATOM 6813 N N . LYS A 1 869 ? -33.263 -31.709 45.096 1.00 78.94 869 LYS A N 1
ATOM 6814 C CA . LYS A 1 869 ? -34.553 -31.350 45.695 1.00 78.94 869 LYS A CA 1
ATOM 6815 C C . LYS A 1 869 ? -35.394 -30.562 44.707 1.00 78.94 869 LYS A C 1
ATOM 6817 O O . LYS A 1 869 ? -34.840 -29.826 43.892 1.00 78.94 869 LYS A O 1
ATOM 6822 N N . VAL A 1 870 ? -36.714 -30.663 44.830 1.00 74.00 870 VAL A N 1
ATOM 6823 C CA . VAL A 1 870 ? -37.685 -30.012 43.937 1.00 74.00 870 VAL A CA 1
ATOM 6824 C C . VAL A 1 870 ? -37.556 -28.481 43.967 1.00 74.00 870 VAL A C 1
ATOM 6826 O O . VAL A 1 870 ? -37.811 -27.835 42.959 1.00 74.00 870 VAL A O 1
ATOM 6829 N N . GLU A 1 871 ? -37.081 -27.875 45.063 1.00 74.06 871 GLU A N 1
ATOM 6830 C CA . GLU A 1 871 ? -36.862 -26.419 45.119 1.00 74.06 871 GLU A CA 1
ATOM 6831 C C . GLU A 1 871 ? -35.599 -25.939 44.381 1.00 74.06 871 GLU A C 1
ATOM 6833 O O . GLU A 1 871 ? -35.418 -24.736 44.195 1.00 74.06 871 GLU A O 1
ATOM 6838 N N . ASN A 1 872 ? -34.714 -26.851 43.973 1.00 79.44 872 ASN A N 1
ATOM 6839 C CA . ASN A 1 872 ? -33.478 -26.503 43.280 1.00 79.44 872 ASN A CA 1
ATOM 6840 C C . ASN A 1 872 ? -33.695 -26.410 41.760 1.00 79.44 872 ASN A C 1
ATOM 6842 O O . ASN A 1 872 ? -34.583 -27.050 41.187 1.00 79.44 872 ASN A O 1
ATOM 6846 N N . ASN A 1 873 ? -32.816 -25.668 41.088 1.00 84.75 873 ASN A N 1
ATOM 6847 C CA . ASN A 1 873 ? -32.700 -25.737 39.633 1.00 84.75 873 ASN A CA 1
ATOM 6848 C C . ASN A 1 873 ? -32.042 -27.064 39.227 1.00 84.75 873 ASN A C 1
ATOM 6850 O O . ASN A 1 873 ? -31.197 -27.600 39.949 1.00 84.75 873 ASN A O 1
ATOM 6854 N N . PHE A 1 874 ? -32.392 -27.566 38.048 1.00 85.69 874 PHE A N 1
ATOM 6855 C CA . PHE A 1 874 ? -31.723 -28.706 37.436 1.00 85.69 874 PHE A CA 1
ATOM 6856 C C . PHE A 1 874 ? -30.278 -28.350 37.062 1.00 85.69 874 PHE A C 1
ATOM 6858 O O . PHE A 1 874 ? -30.001 -27.286 36.501 1.00 85.69 874 PHE A O 1
ATOM 6865 N N . GLU A 1 875 ? -29.346 -29.258 37.345 1.00 86.69 875 GLU A N 1
ATOM 6866 C CA . GLU A 1 875 ? -27.991 -29.220 36.802 1.00 86.69 875 GLU A CA 1
ATOM 6867 C C . GLU A 1 875 ? -27.872 -30.239 35.668 1.00 86.69 875 GLU A C 1
ATOM 6869 O O . GLU A 1 875 ? -28.295 -31.387 35.809 1.00 86.69 875 GLU A O 1
ATOM 6874 N N . ILE A 1 876 ? -27.254 -29.842 34.553 1.00 85.94 876 ILE A N 1
ATOM 6875 C CA . ILE A 1 876 ? -26.841 -30.787 33.512 1.00 85.94 876 ILE A CA 1
ATOM 6876 C C . ILE A 1 876 ? -25.616 -31.538 34.036 1.00 85.94 876 ILE A C 1
ATOM 6878 O O . ILE A 1 876 ? -24.568 -30.940 34.296 1.00 85.94 876 ILE A O 1
ATOM 6882 N N . THR A 1 877 ? -25.761 -32.844 34.229 1.00 82.19 877 THR A N 1
ATOM 6883 C CA . THR A 1 877 ? -24.748 -33.706 34.843 1.00 82.19 877 THR A CA 1
ATOM 6884 C C . THR A 1 877 ? -23.843 -34.377 33.814 1.00 82.19 877 THR A C 1
ATOM 6886 O O . THR A 1 877 ? -22.686 -34.663 34.128 1.00 82.19 877 THR A O 1
ATOM 6889 N N . GLU A 1 878 ? -24.328 -34.580 32.586 1.00 83.50 878 GLU A N 1
ATOM 6890 C CA . GLU A 1 878 ? -23.591 -35.221 31.490 1.00 83.50 878 GLU A CA 1
ATOM 6891 C C . GLU A 1 878 ? -24.092 -34.730 30.125 1.00 83.50 878 GLU A C 1
ATOM 6893 O O . GLU A 1 878 ? -25.299 -34.546 29.933 1.00 83.50 878 GLU A O 1
ATOM 6898 N N . ILE A 1 879 ? -23.167 -34.555 29.172 1.00 84.19 879 ILE A N 1
ATOM 6899 C CA . ILE A 1 879 ? -23.474 -34.304 27.761 1.00 84.19 879 ILE A CA 1
ATOM 6900 C C . ILE A 1 879 ? -22.571 -35.186 26.904 1.00 84.19 879 ILE A C 1
ATOM 6902 O O . ILE A 1 879 ? -21.358 -35.025 26.948 1.00 84.19 879 ILE A O 1
ATOM 6906 N N . SER A 1 880 ? -23.148 -36.060 26.082 1.00 85.38 880 SER A N 1
ATOM 6907 C CA . SER A 1 880 ? -22.385 -36.885 25.137 1.00 85.38 880 SER A CA 1
ATOM 6908 C C . SER A 1 880 ? -22.847 -36.680 23.698 1.00 85.38 880 SER A C 1
ATOM 6910 O O . SER A 1 880 ? -23.993 -36.302 23.446 1.00 85.38 880 SER A O 1
ATOM 6912 N N . LYS A 1 881 ? -21.941 -36.926 22.747 1.00 87.38 881 LYS A N 1
ATOM 6913 C CA . LYS A 1 881 ? -22.148 -36.765 21.303 1.00 87.38 881 LYS A CA 1
ATOM 6914 C C . LYS A 1 881 ? -21.701 -38.025 20.574 1.00 87.38 881 LYS A C 1
ATOM 6916 O O . LYS A 1 881 ? -20.623 -38.549 20.833 1.00 87.38 881 LYS A O 1
ATOM 6921 N N . GLN A 1 882 ? -22.513 -38.500 19.636 1.00 86.75 882 GLN A N 1
ATOM 6922 C CA . GLN A 1 882 ? -22.206 -39.667 18.808 1.00 86.75 882 GLN A CA 1
ATOM 6923 C C . GLN A 1 882 ? -22.612 -39.409 17.356 1.00 86.75 882 GLN A C 1
ATOM 6925 O O . GLN A 1 882 ? -23.653 -38.809 17.089 1.00 86.75 882 GLN A O 1
ATOM 6930 N N . LEU A 1 883 ? -21.807 -39.878 16.400 1.00 81.06 883 LEU A N 1
ATOM 6931 C CA . LEU A 1 883 ? -22.222 -39.913 14.999 1.00 81.06 883 LEU A CA 1
ATOM 6932 C C . LEU A 1 883 ? -23.185 -41.087 14.808 1.00 81.06 883 LEU A C 1
ATOM 6934 O O . LEU A 1 883 ? -22.866 -42.219 15.176 1.00 81.06 883 LEU A O 1
ATOM 6938 N N . LYS A 1 884 ? -24.349 -40.836 14.212 1.00 76.25 884 LYS A N 1
ATOM 6939 C CA . LYS A 1 884 ? -25.304 -41.890 13.887 1.00 76.25 884 LYS A CA 1
ATOM 6940 C C . LYS A 1 884 ? -24.769 -42.681 12.694 1.00 76.25 884 LYS A C 1
ATOM 6942 O O . LYS A 1 884 ? -24.875 -42.245 11.550 1.00 76.25 884 LYS A O 1
ATOM 6947 N N . THR A 1 885 ? -24.147 -43.822 12.963 1.00 57.59 885 THR A N 1
ATOM 6948 C CA . THR A 1 885 ? -23.773 -44.776 11.918 1.00 57.59 885 THR A CA 1
ATOM 6949 C C . THR A 1 885 ? -25.043 -45.364 11.305 1.00 57.59 885 THR A C 1
ATOM 6951 O O . THR A 1 885 ? -25.932 -45.816 12.026 1.00 57.59 885 THR A O 1
ATOM 6954 N N . SER A 1 886 ? -25.144 -45.265 9.976 1.00 46.72 886 SER A N 1
ATOM 6955 C CA . SER A 1 886 ? -26.268 -45.745 9.160 1.00 46.72 886 SER A CA 1
ATOM 6956 C C . SER A 1 886 ? -26.520 -47.237 9.301 1.00 46.72 886 SER A C 1
ATOM 6958 O O . SER A 1 886 ? -25.506 -47.977 9.254 1.00 46.72 886 SER A O 1
#

Secondary structure (DSSP, 8-state):
-HHHHHHHHHHHHHHHGGGS--------------S--GGGS---HHHHHHHHHHHHHHHHHHHHHTB-HHHHHHHHHTSBHHHHHHHHTS----TTSTT--TT-BHHHHHHHHB-STHHHHHTTT-TT------BT-TTHHHHHHHHHTT--HHHHHHHHHHHHHHHH--HHHHHHHHHHGGGHHHHHHHHHHTTHHHHHHHHHHHHHHHSTT-HHHHHHHHHHHHHSHHHHHTT-BGGGHHHHHHHHHHHHHHHHH-TT----PPPSSGGGHHHHHHHHHHHHGGGGT--S-----GGGTTTHHHHHHHHHHHHHHHHHHHHHHHHHTTHHHHT----STT-SS-SSS-HHHHHHHHTTSS-TTPPP-BHHHHHHHHSTT-S--B-HHHHHHHHHHHHTTTTSGGGTT-HHHHHHHHHHH--S------TT---SS---HHHHHHHHHHHHHHHHHHHTSTT--HHHHHHHHHHHHHHHHHHHHHHHHHHHTT--SHHHHHHHHHHHHHHHHHHHTTS--STTTHHHHHHHHHHHHTHHHHHHHIIIIIGGGSHHHH-SSHHHHHHHS-TT--HHHHTTHHHHHHHHHHHH-S-TTHHHHHHHHHHHHHHHHHHHHHHSTTS--SHHHHHHS-HHHH---SSS-TTTTHHHHHS-HHHHHHHHHHHTT--S---TTSTTTTTS-B-TTHHHHHHHHHHTB-----TT-TT------GGGSSB-HHHHHHH-GGGHHHHHTEEEEE-TTSPEEEPTTSHHHIIIIIIS---TT-S--HHHHHHHHHHHHHHHHT---S-HHHHHHHHHH-TTTEEEEEEEEEE-TTTSS-EEEEEEEEEEE-SS---TT--TTPPPPEEEEEEEEE-SSTTSPBEEEEEEEEE---

Organism: NCBI:txid74700

Sequence (886 aa):
MRKILSLLGAISLASSSTALVVACGKPKETTPMPSKDWALINNSQANMHGGISHIAKQIILADQYQLDWNLVKKHNDTLTAKETMPKNVNEELETKDFNLSEESSIGDLSNQYFSNSWLAKTNNKDGDIKLDGKRGTSENQFGDLLAKLGLGSEITDLLPLIIQMIGQLDRTSIGDIVSRLPMLDGLLPDLIKDNQETIDNLLAKLDVLFKGGSDFINKMDNKLDRLAIGNQYAKMEATSFMPAMWITLSNGIGLILNPDYKQTTIPTNTSRINSSVKTAGKNFASVFKTNSGATQTEDDILGADFERYSEAVVNIVQALQFLQLHLSLFDNSWSFQPTDSNHLFSEGIDNKTYMRQVLGVESGDGAPITVESVLKKIDEGAKGVINLRYLISVLKTAVGDINMEDSYKGLPLQRLLFVIFSGPEGQKEIIDRWVDKDNNPISLFITALLVEVITDQLTKLDGIGKFEAMIIAGQLEQPISFALTKSLDAILSGQRIAPYLEKTFDALIDKIEKFLVWIPDDDKTEAVKKILKKVVEKRVEVKEILFNLVLNKIPLINAENSWDVLWSGNPLDLSNAIQSKDEVANKLEEIFGNESGIKTLVDNIFDSIDKVDKSIKNVLPNSAMNLRNILLTPIGKIAKSPSLPSDFGDHYLKLNVVEIVNEIADGLEIKGGEKINDDSMNGFNFDPGELKGLWDLIKNYTYQWDVTESNAQNTLDDSQQSSNLITLILKNPDKASKILGLTEKENENHEPIIGSGSFLDFVLNKLLRINNENEGDRVAFICKLLGQILDNLNNPKVDYQAEFQEAYGQKDAFKFEFSDLIIDEEDEIGILGETLKVTFRNSLENDPTRHEGEGPKEYVYIFRYSRDKVENNFEITEISKQLKTS

pLDDT: mean 71.81, std 18.13, range [24.56, 95.12]